Protein AF-0000000068150518 (afdb_homodimer)

InterPro domains:
  IPR000581 Dihydroxy-acid/6-phosphogluconate dehydratase, N-terminal [PF00920] (38-347)
  IPR020558 Dihydroxy-acid/6-phosphogluconate dehydratase, conserved site [PS00886] (121-131)
  IPR037237 IlvD/EDD, N-terminal domain [SSF143975] (5-373)
  IPR042096 Dihydroxy-acid dehydratase, C-terminal [G3DSA:3.50.30.80] (374-528)
  IPR052352 Sugar Degradation Dehydratases [PTHR43183] (3-564)
  IPR056740 Dihydroxy-acid/6-phosphogluconate dehydratase, C-terminal [PF24877] (360-554)

Foldseek 3Di:
DQQPFLLCVLQVDDDPRNVVVQVVVVVVVDHCQQAPSAAEEEEEQLDDPPALQRPCVVPLVVLLCLLLVVLRHHYDYDYFHNQHQVRDPPGSLLCLQVRLCVLQCVLQVHSHQEYEQEEQAQSSLLSNLLNQLLNWHHYAYQHLAAADFFDAPHDTAFPPQVLVVVVVCVVVVNADPVRNVRCVDGGGPHHHHTFFQWRRLLSLLLCVLLQRYQQQRSLDHNVDVVSSVRSSVNSNLRSVCSVVRPTSLQRRDPQSLQRSLLLCQQQLHFPLCQLSSLSSNQSSVHRDFPVNSQVSQAQHFHFAQTPPLHDGHTSNVCSVQQHSLQLCLLVVVSHDQQRHHSNRGGNVVSSPPGHGNDCNRGPHLVDGSGVGTQKFWADDLQFPRTWIWGPSQADPVALWAKAWEDEDADLVRLVVQLADLPRPDDLRYEYEYALQACQSVPSQHQSQLRAHRPNHVVVPDHEHAYEACHGHIRNDGYNTIYNRPPGLLVPGNSVQGDGGWMWTHNRVVRYIDTPDDPVSSVVSSVVDDHDDGPDPDDSSVVLNVFFDGSRNSRHGLCSGPVNDPRDHRDDSD/DQAPFLLQVLQVDDDPRNVVVQVVVVVVVDDCQQANRAAEEEEEQLDDPPALQRPCSVPLVVLLQLLLVVQRHHYDYDYFHNQHQVRDPPGSLLCLQVRLCVLQCVLQVHSHQEYEQEEFAQSSLLSNLLNQLLNWHHYAYQHLAAADFFDAPHDTAFPPQVLVVVVVCVVVVNADPVRNVRCVPGGGPHHHHTFFQWRRLLSLLLCVLLQRYQQLRSLDHNVDVVSSVRSSNNSNLRSVCSVVRPTSLQRRDPQSLQRSLLLCQQQLHFPLCQLSSLSSNQSSVHRDFPVNSQVSQAQHFHFAQTPPLHDGHTSNVCSVQQHSLQLCLLVVVSHDQQRHHSNRGGNVVSSPPGHGNDCNRGPHLVDGSGVGTQKFWADDLQFPRTWIWGPSQADPVALWAKAWEDEDADLVRLVVQLADLPRPDELRYEYEYALQACFSVPSQHQSQPRAHRPNHVVVPDDEHAYEACHGHIRNDGYNTIYNRPPGLLVPGNSVQGDGGWMWTHNRVVRYIDTPDDPVSSVVSSVVDDHDDGPDPDDSSVVLNVFFDGSRNSRHGLCSGPVNDPRDHRDDSD

Nearest PDB structures (foldseek):
  9evv-assembly1_D  TM=9.777E-01  e=3.550E-68  Rhizobium leguminosarum bv. trifolii
  8epz-assembly1_B  TM=9.820E-01  e=1.583E-67  Paralcaligenes ureilyticus
  5j84-assembly2_H  TM=9.731E-01  e=1.269E-67  Rhizobium leguminosarum bv. trifolii WSM2304
  5j85-assembly1_A  TM=9.733E-01  e=2.088E-67  Rhizobium leguminosarum bv. trifolii
  5oyn-assembly1_D  TM=9.442E-01  e=7.358E-58  Caulobacter vibrioides CB15

Secondary structure (DSSP, 8-state):
-----TTHHHHSS-SHHHHHHHHHHHHTT--HHHHTTSPEEEEEE---TT-GGGTTHHHHHHHHHHHHHHTT-EEEEEE-----TTT-SS-GGGGHHHHHHHHHHHHHHSS-SEEEEEE-STTHHHHHHHHHHHH-S-EEEEE--BPPPEEETTEEE-TTHHHHHHHHHHHHT-S-HHHHHHHHHHH--SSSB-SSSSHHHHHHHHHHHHT-S-TTGGGS-TTSHHHHHHHHHHHHHHHHHHHHT--HHHHSSHHHHHHHHHHHHHTT--THHHHHHHHHHHHTT----HHHHHHHHHH--B-B--TTTSSS--HHHHHHTTHHHHHHHHTGGGS-TT-B-TTSSBHHHHTTT---S-TTTB--TTS-SBSS-S-EEEBSSS-TTEEEE-GGGS-GGGSEEEEEEEEESSHHHHHHHHT-TT----TT-EEEE-S-STTTTTS--S--SPPPPHHHHHTT----EEEESS---TT--SSEEEEEES-GGGT-GGGG--TT-EEEEETTTTEEEE---HHHHHHHHHH--PPPPS-SSHHHHHHHHHBPPGGGTS-BGGGSGGGSPPP-PPP--/-----TTHHHHSS-SHHHHHHHHHHHHTT--HHHHTTS-EEEEEE---TT-GGGTTHHHHHHHHHHHHHHTT-EEEEEE-----TTT-SS-GGGGHHHHHHHHHHHHHHSS-SEEEEEE-STTHHHHHHHHHHHH-S-EEEEE--BPPPEEETTEEE-TTHHHHHHHHHHHTT-S-HHHHHHHHHHH--SSSB-SSSSHHHHHHHHHHHHT-S-TTGGGS-TTSHHHHHHHHHHHHHHHHHHHHT--HHHHSSHHHHHHHHHHHHHTT--THHHHHHHHHHHHTT----HHHHHHHHHH--B-B-BTTTSSSB-HHHHHHTTHHHHHHHHTGGGS-TT-B-TTSSBHHHHTTT---S-TTTB--TTS-SBSS-S-EEEBSSS-TTEEEE-GGGS-GGGSEEEEEEEEESSHHHHHHHHT-TT----TT-EEEE-S-STTTTTS--S--SPPPPHHHHHTT----EEEESS---TT--SSEEEEEES-GGGT-GGGG--TT-EEEEETTTTEEEE---HHHHHHHHHH--PPPPS-SSHHHHHHHHHBPPGGGTS-BGGGSGGGSPPP-PPP--

Sequence (1146 aa):
MTSTLRSARWFAPDDLRSSGHRSRLMQMGYDAKDWGEKPIIAILNTWSDLNPCHAHFKHRIDDVKRGVLQAGGFPVELPVQSLSESSLKPTTMLYRNFLAMEAEELLRGHPIDGAVLMGGCDKTTPALVMGAISAGLPMIFLPSGPMLRGHYKGEHLGSGSDAWKYWDERRAGTITDEQWIGVEEGIARSYGHCMTFGTASTMTAIAESLGLTLPGASSIPAADANHIRMSTRCGRRIVEMVHEKLGPEKIITEKSVANASAVAMATGCSTNAVVHLIAMARRAGVPLTLEDLDGISRTTPVIANIRPSGKQYLMEDFYYAGGLRALMAEMKELLHLDAMTVSGFPLGATLEGAEVHNSDVIRPLSNPIYHEGSLAVLKGNLAPDGCVVKPSACEERLRVHEGPALVFDSYPEMKAAIDDEDLDVTPDHVLILRNAGPKGGPGMPEWGMLPIPKKILKQGYRDMLRISDARMSGTSYGACILHVAPESHVGGPLSLVRTGDIIRVDVANRTIDMLVDEEILAMRRAAWTRPADKYERGYGWMFSKHIKQANEGCDFDFLETAFGTAVGEPDIFMTSTLRSARWFAPDDLRSSGHRSRLMQMGYDAKDWGEKPIIAILNTWSDLNPCHAHFKHRIDDVKRGVLQAGGFPVELPVQSLSESSLKPTTMLYRNFLAMEAEELLRGHPIDGAVLMGGCDKTTPALVMGAISAGLPMIFLPSGPMLRGHYKGEHLGSGSDAWKYWDERRAGTITDEQWIGVEEGIARSYGHCMTFGTASTMTAIAESLGLTLPGASSIPAADANHIRMSTRCGRRIVEMVHEKLGPEKIITEKSVANASAVAMATGCSTNAVVHLIAMARRAGVPLTLEDLDGISRTTPVIANIRPSGKQYLMEDFYYAGGLRALMAEMKELLHLDAMTVSGFPLGATLEGAEVHNSDVIRPLSNPIYHEGSLAVLKGNLAPDGCVVKPSACEERLRVHEGPALVFDSYPEMKAAIDDEDLDVTPDHVLILRNAGPKGGPGMPEWGMLPIPKKILKQGYRDMLRISDARMSGTSYGACILHVAPESHVGGPLSLVRTGDIIRVDVANRTIDMLVDEEILAMRRAAWTRPADKYERGYGWMFSKHIKQANEGCDFDFLETAFGTAVGEPDIF

Organism: Rhizobium meliloti (strain 1021) (NCBI:txid266834)

Structure (mmCIF, N/CA/C/O backbone):
data_AF-0000000068150518-model_v1
#
loop_
_entity.id
_entity.type
_entity.pdbx_description
1 polymer 'Dihydroxy-acid dehydratase protein'
#
loop_
_atom_site.group_PDB
_atom_site.id
_atom_site.type_symbol
_atom_site.label_atom_id
_atom_site.label_alt_id
_atom_site.label_comp_id
_atom_site.label_asym_id
_atom_site.label_entity_id
_atom_site.label_seq_id
_atom_site.pdbx_PDB_ins_code
_atom_site.Cartn_x
_atom_site.Cartn_y
_atom_site.Cartn_z
_atom_site.occupancy
_atom_site.B_iso_or_equiv
_atom_site.auth_seq_id
_atom_site.auth_comp_id
_atom_site.auth_asym_id
_atom_site.auth_atom_id
_atom_site.pdbx_PDB_model_num
ATOM 1 N N . MET A 1 1 ? 34.812 9.117 11.898 1 35.31 1 MET A N 1
ATOM 2 C CA . MET A 1 1 ? 34.656 8.602 10.539 1 35.31 1 MET A CA 1
ATOM 3 C C . MET A 1 1 ? 33.188 8.695 10.094 1 35.31 1 MET A C 1
ATOM 5 O O . MET A 1 1 ? 32.281 8.266 10.812 1 35.31 1 MET A O 1
ATOM 9 N N . THR A 1 2 ? 32.812 9.633 9.273 1 50.94 2 THR A N 1
ATOM 10 C CA . THR A 1 2 ? 31.469 9.953 8.797 1 50.94 2 THR A CA 1
ATOM 11 C C . THR A 1 2 ? 30.766 8.695 8.305 1 50.94 2 THR A C 1
ATOM 13 O O . THR A 1 2 ? 31.297 7.957 7.477 1 50.94 2 THR A O 1
ATOM 16 N N . SER A 1 3 ? 29.75 8.109 9.023 1 68.25 3 SER A N 1
ATOM 17 C CA . SER A 1 3 ? 29.062 6.863 8.695 1 68.25 3 SER A CA 1
ATOM 18 C C . SER A 1 3 ? 28.703 6.809 7.219 1 68.25 3 SER A C 1
ATOM 20 O O . SER A 1 3 ? 28.312 7.82 6.633 1 68.25 3 SER A O 1
ATOM 22 N N . THR A 1 4 ? 29.172 5.828 6.543 1 82.44 4 THR A N 1
ATOM 23 C CA . THR A 1 4 ? 28.875 5.613 5.129 1 82.44 4 THR A CA 1
ATOM 24 C C . THR A 1 4 ? 27.453 5.066 4.953 1 82.44 4 THR A C 1
ATOM 26 O O . THR A 1 4 ? 27.016 4.816 3.83 1 82.44 4 THR A O 1
ATOM 29 N N . LEU A 1 5 ? 26.828 4.965 6.121 1 92.19 5 LEU A N 1
ATOM 30 C CA . LEU A 1 5 ? 25.484 4.422 6.062 1 92.19 5 LEU A CA 1
ATOM 31 C C . LEU A 1 5 ? 24.5 5.461 5.527 1 92.19 5 LEU A C 1
ATOM 33 O O . LEU A 1 5 ? 24.594 6.645 5.863 1 92.19 5 LEU A O 1
ATOM 37 N N . ARG A 1 6 ? 23.625 5.02 4.719 1 92.75 6 ARG A N 1
ATOM 38 C CA . ARG A 1 6 ? 22.562 5.875 4.207 1 92.75 6 ARG A CA 1
ATOM 39 C C . ARG A 1 6 ? 21.734 6.473 5.352 1 92.75 6 ARG A C 1
ATOM 41 O O . ARG A 1 6 ? 21.406 7.656 5.324 1 92.75 6 ARG A O 1
ATOM 48 N N . SER A 1 7 ? 21.438 5.691 6.371 1 93.06 7 SER A N 1
ATOM 49 C CA . SER A 1 7 ? 20.625 6.125 7.5 1 93.06 7 SER A CA 1
ATOM 50 C C . SER A 1 7 ? 21.312 7.23 8.289 1 93.06 7 SER A C 1
ATOM 52 O O . SER A 1 7 ? 20.656 8.062 8.914 1 93.06 7 SER A O 1
ATOM 54 N N . ALA A 1 8 ? 22.578 7.32 8.266 1 91.31 8 ALA A N 1
ATOM 55 C CA . ALA A 1 8 ? 23.344 8.328 9 1 91.31 8 ALA A CA 1
ATOM 56 C C . ALA A 1 8 ? 23.031 9.734 8.492 1 91.31 8 ALA A C 1
ATOM 58 O O . ALA A 1 8 ? 23.094 10.703 9.25 1 91.31 8 ALA A O 1
ATOM 59 N N . ARG A 1 9 ? 22.672 9.844 7.277 1 89.88 9 ARG A N 1
ATOM 60 C CA . ARG A 1 9 ? 22.359 11.141 6.688 1 89.88 9 ARG A CA 1
ATOM 61 C C . ARG A 1 9 ? 21.109 11.75 7.336 1 89.88 9 ARG A C 1
ATOM 63 O O . ARG A 1 9 ? 20.906 12.961 7.281 1 89.88 9 ARG A O 1
ATOM 70 N N . TRP A 1 10 ? 20.266 10.891 7.914 1 91 10 TRP A N 1
ATOM 71 C CA . TRP A 1 10 ? 19.047 11.336 8.586 1 91 10 TRP A CA 1
ATOM 72 C C . TRP A 1 10 ? 19.344 11.797 10.016 1 91 10 TRP A C 1
ATOM 74 O O . TRP A 1 10 ? 18.703 12.711 10.531 1 91 10 TRP A O 1
ATOM 84 N N . PHE A 1 11 ? 20.328 11.188 10.602 1 88.69 11 PHE A N 1
ATOM 85 C CA . PHE A 1 11 ? 20.438 11.328 12.047 1 88.69 11 PHE A CA 1
ATOM 86 C C . PHE A 1 11 ? 21.719 12.078 12.422 1 88.69 11 PHE A C 1
ATOM 88 O O . PHE A 1 11 ? 21.766 12.75 13.461 1 88.69 11 PHE A O 1
ATOM 95 N N . ALA A 1 12 ? 22.734 12.062 11.617 1 87.19 12 ALA A N 1
ATOM 96 C CA . ALA A 1 12 ? 24.078 12.5 12 1 87.19 12 ALA A CA 1
ATOM 97 C C . ALA A 1 12 ? 24.188 14.023 11.938 1 87.19 12 ALA A C 1
ATOM 99 O O . ALA A 1 12 ? 24.812 14.641 12.805 1 87.19 12 ALA A O 1
ATOM 100 N N . PRO A 1 13 ? 23.578 14.719 10.938 1 85.62 13 PRO A N 1
ATOM 101 C CA . PRO A 1 13 ? 23.781 16.172 10.859 1 85.62 13 PRO A CA 1
ATOM 102 C C . PRO A 1 13 ? 23.266 16.906 12.094 1 85.62 13 PRO A C 1
ATOM 104 O O . PRO A 1 13 ? 22.297 16.484 12.711 1 85.62 13 PRO A O 1
ATOM 107 N N . ASP A 1 14 ? 23.984 17.938 12.391 1 84.25 14 ASP A N 1
ATOM 108 C CA . ASP A 1 14 ? 23.578 18.797 13.508 1 84.25 14 ASP A CA 1
ATOM 109 C C . ASP A 1 14 ? 22.688 19.938 13.031 1 84.25 14 ASP A C 1
ATOM 111 O O . ASP A 1 14 ? 23.109 21.094 13.047 1 84.25 14 ASP A O 1
ATOM 115 N N . ASP A 1 15 ? 21.562 19.656 12.641 1 82.75 15 ASP A N 1
ATOM 116 C CA . ASP A 1 15 ? 20.562 20.625 12.188 1 82.75 15 ASP A CA 1
ATOM 117 C C . ASP A 1 15 ? 19.188 20.281 12.758 1 82.75 15 ASP A C 1
ATOM 119 O O . ASP A 1 15 ? 19.016 19.266 13.43 1 82.75 15 ASP A O 1
ATOM 123 N N . LEU A 1 16 ? 18.266 21.188 12.57 1 79.94 16 LEU A N 1
ATOM 124 C CA . LEU A 1 16 ? 16.938 21.078 13.148 1 79.94 16 LEU A CA 1
ATOM 125 C C . LEU A 1 16 ? 16.234 19.812 12.656 1 79.94 16 LEU A C 1
ATOM 127 O O . LEU A 1 16 ? 15.555 19.141 13.43 1 79.94 16 LEU A O 1
ATOM 131 N N . ARG A 1 17 ? 16.344 19.547 11.453 1 82.81 17 ARG A N 1
ATOM 132 C CA . ARG A 1 17 ? 15.672 18.391 10.867 1 82.81 17 ARG A CA 1
ATOM 133 C C . ARG A 1 17 ? 16.141 17.094 11.516 1 82.81 17 ARG A C 1
ATOM 135 O O . ARG A 1 17 ? 15.336 16.266 11.906 1 82.81 17 ARG A O 1
ATOM 142 N N . SER A 1 18 ? 17.453 16.938 11.539 1 86.56 18 SER A N 1
ATOM 143 C CA . SER A 1 18 ? 18.016 15.727 12.133 1 86.56 18 SER A CA 1
ATOM 144 C C . SER A 1 18 ? 17.672 15.617 13.609 1 86.56 18 SER A C 1
ATOM 146 O O . SER A 1 18 ? 17.469 14.523 14.125 1 86.56 18 SER A O 1
ATOM 148 N N . SER A 1 19 ? 17.656 16.75 14.219 1 85.31 19 SER A N 1
ATOM 149 C CA . SER A 1 19 ? 17.203 16.766 15.602 1 85.31 19 SER A CA 1
ATOM 150 C C . SER A 1 19 ? 15.773 16.25 15.734 1 85.31 19 SER A C 1
ATOM 152 O O . SER A 1 19 ? 15.453 15.531 16.688 1 85.31 19 SER A O 1
ATOM 154 N N . GLY A 1 20 ? 14.984 16.609 14.82 1 87.12 20 GLY A N 1
ATOM 155 C CA . GLY A 1 20 ? 13.625 16.109 14.797 1 87.12 20 GLY A CA 1
ATOM 156 C C . GLY A 1 20 ? 13.539 14.609 14.633 1 87.12 20 GLY A C 1
ATOM 157 O O . GLY A 1 20 ? 12.734 13.953 15.289 1 87.12 20 GLY A O 1
ATOM 158 N N . HIS A 1 21 ? 14.367 14.117 13.758 1 88.88 21 HIS A N 1
ATOM 159 C CA . HIS A 1 21 ? 14.406 12.664 13.578 1 88.88 21 HIS A CA 1
ATOM 160 C C . HIS A 1 21 ? 14.805 11.961 14.867 1 88.88 21 HIS A C 1
ATOM 162 O O . HIS A 1 21 ? 14.156 10.984 15.266 1 88.88 21 HIS A O 1
ATOM 168 N N . ARG A 1 22 ? 15.82 12.477 15.5 1 87.69 22 ARG A N 1
ATOM 169 C CA . ARG A 1 22 ? 16.328 11.867 16.719 1 87.69 22 ARG A CA 1
ATOM 170 C C . ARG A 1 22 ? 15.297 11.953 17.844 1 87.69 22 ARG A C 1
ATOM 172 O O . ARG A 1 22 ? 15.07 10.977 18.562 1 87.69 22 ARG A O 1
ATOM 179 N N . SER A 1 23 ? 14.672 13.094 17.969 1 86.69 23 SER A N 1
ATOM 180 C CA . SER A 1 23 ? 13.672 13.297 19 1 86.69 23 SER A CA 1
ATOM 181 C C . SER A 1 23 ? 12.531 12.297 18.875 1 86.69 23 SER A C 1
ATOM 183 O O . SER A 1 23 ? 12.031 11.781 19.875 1 86.69 23 SER A O 1
ATOM 185 N N . ARG A 1 24 ? 12.195 12.023 17.734 1 89.56 24 ARG A N 1
ATOM 186 C CA . ARG A 1 24 ? 11.047 11.148 17.516 1 89.56 24 ARG A CA 1
ATOM 187 C C . ARG A 1 24 ? 11.422 9.688 17.734 1 89.56 24 ARG A C 1
ATOM 189 O O . ARG A 1 24 ? 10.586 8.875 18.141 1 89.56 24 ARG A O 1
ATOM 196 N N . LEU A 1 25 ? 12.641 9.32 17.422 1 86.75 25 LEU A N 1
ATOM 197 C CA . LEU A 1 25 ? 13.078 7.992 17.812 1 86.75 25 LEU A CA 1
ATOM 198 C C . LEU A 1 25 ? 13.109 7.855 19.328 1 86.75 25 LEU A C 1
ATOM 200 O O . LEU A 1 25 ? 12.758 6.801 19.875 1 86.75 25 LEU A O 1
ATOM 204 N N . MET A 1 26 ? 13.523 8.938 19.984 1 87.19 26 MET A N 1
ATOM 205 C CA . MET A 1 26 ? 13.555 8.938 21.453 1 87.19 26 MET A CA 1
ATOM 206 C C . MET A 1 26 ? 12.141 8.836 22.016 1 87.19 26 MET A C 1
ATOM 208 O O . MET A 1 26 ? 11.938 8.234 23.078 1 87.19 26 MET A O 1
ATOM 212 N N . GLN A 1 27 ? 11.211 9.344 21.312 1 88 27 GLN A N 1
ATOM 213 C CA . GLN A 1 27 ? 9.797 9.242 21.672 1 88 27 GLN A CA 1
ATOM 214 C C . GLN A 1 27 ? 9.375 7.785 21.797 1 88 27 GLN A C 1
ATOM 216 O O . GLN A 1 27 ? 8.516 7.453 22.625 1 88 27 GLN A O 1
ATOM 221 N N . MET A 1 28 ? 9.992 6.93 21.062 1 89.25 28 MET A N 1
ATOM 222 C CA . MET A 1 28 ? 9.641 5.516 21.062 1 89.25 28 MET A CA 1
ATOM 223 C C . MET A 1 28 ? 10.422 4.75 22.125 1 89.25 28 MET A C 1
ATOM 225 O O . MET A 1 28 ? 10.289 3.531 22.25 1 89.25 28 MET A O 1
ATOM 229 N N . GLY A 1 29 ? 11.305 5.473 22.828 1 87.94 29 GLY A N 1
ATOM 230 C CA . GLY A 1 29 ? 12.023 4.855 23.922 1 87.94 29 GLY A CA 1
ATOM 231 C C . GLY A 1 29 ? 13.43 4.418 23.547 1 87.94 29 GLY A C 1
ATOM 232 O O . GLY A 1 29 ? 14.102 3.746 24.328 1 87.94 29 GLY A O 1
ATOM 233 N N . TYR A 1 30 ? 13.852 4.797 22.406 1 88.69 30 TYR A N 1
ATOM 234 C CA . TYR A 1 30 ? 15.203 4.453 21.984 1 88.69 30 TYR A CA 1
ATOM 235 C C . TYR A 1 30 ? 16.188 5.535 22.391 1 88.69 30 TYR A C 1
ATOM 237 O O . TYR A 1 30 ? 15.82 6.695 22.562 1 88.69 30 TYR A O 1
ATOM 245 N N . ASP A 1 31 ? 17.391 5.176 22.609 1 85.5 31 ASP A N 1
ATOM 246 C CA . ASP A 1 31 ? 18.438 6.148 22.859 1 85.5 31 ASP A CA 1
ATOM 247 C C . ASP A 1 31 ? 19.438 6.207 21.703 1 85.5 31 ASP A C 1
ATOM 249 O O . ASP A 1 31 ? 19.312 5.453 20.734 1 85.5 31 ASP A O 1
ATOM 253 N N . ALA A 1 32 ? 20.297 7.148 21.766 1 79.69 32 ALA A N 1
ATOM 254 C CA . ALA A 1 32 ? 21.219 7.453 20.672 1 79.69 32 ALA A CA 1
ATOM 255 C C . ALA A 1 32 ? 22.016 6.223 20.281 1 79.69 32 ALA A C 1
ATOM 257 O O . ALA A 1 32 ? 22.375 6.055 19.109 1 79.69 32 ALA A O 1
ATOM 258 N N . LYS A 1 33 ? 22.281 5.281 21.141 1 83.25 33 LYS A N 1
ATOM 259 C CA . LYS A 1 33 ? 23.094 4.098 20.875 1 83.25 33 LYS A CA 1
ATOM 260 C C . LYS A 1 33 ? 22.328 3.092 20.016 1 83.25 33 LYS A C 1
ATOM 262 O O . LYS A 1 33 ? 22.922 2.199 19.422 1 83.25 33 LYS A O 1
ATOM 267 N N . ASP A 1 34 ? 21.062 3.221 19.984 1 85.06 34 ASP A N 1
ATOM 268 C CA . ASP A 1 34 ? 20.25 2.287 19.219 1 85.06 34 ASP A CA 1
ATOM 269 C C . ASP A 1 34 ? 20.391 2.527 17.719 1 85.06 34 ASP A C 1
ATOM 271 O O . ASP A 1 34 ? 20.484 1.578 16.938 1 85.06 34 ASP A O 1
ATOM 275 N N . TRP A 1 35 ? 20.375 3.682 17.281 1 76.75 35 TRP A N 1
ATOM 276 C CA . TRP A 1 35 ? 20.391 3.955 15.844 1 76.75 35 TRP A CA 1
ATOM 277 C C . TRP A 1 35 ? 21.781 4.418 15.398 1 76.75 35 TRP A C 1
ATOM 279 O O . TRP A 1 35 ? 22.156 4.223 14.242 1 76.75 35 TRP A O 1
ATOM 289 N N . GLY A 1 36 ? 22.453 4.996 16.469 1 73.75 36 GLY A N 1
ATOM 290 C CA . GLY A 1 36 ? 23.672 5.691 16.094 1 73.75 36 GLY A CA 1
ATOM 291 C C . GLY A 1 36 ? 24.75 4.762 15.586 1 73.75 36 GLY A C 1
ATOM 292 O O . GLY A 1 36 ? 25.125 3.797 16.25 1 73.75 36 GLY A O 1
ATOM 293 N N . GLU A 1 37 ? 25.25 4.824 14.305 1 81.06 37 GLU A N 1
ATOM 294 C CA . GLU A 1 37 ? 26.312 4.18 13.539 1 81.06 37 GLU A CA 1
ATOM 295 C C . GLU A 1 37 ? 25.953 2.727 13.219 1 81.06 37 GLU A C 1
ATOM 297 O O . GLU A 1 37 ? 26.844 1.915 12.938 1 81.06 37 GLU A O 1
ATOM 302 N N . LYS A 1 38 ? 24.688 2.283 13.539 1 92.69 38 LYS A N 1
ATOM 303 C CA . LYS A 1 38 ? 24.266 0.92 13.227 1 92.69 38 LYS A CA 1
ATOM 304 C C . LYS A 1 38 ? 23.406 0.887 11.961 1 92.69 38 LYS A C 1
ATOM 306 O O . LYS A 1 38 ? 22.609 1.786 11.727 1 92.69 38 LYS A O 1
ATOM 311 N N . PRO A 1 39 ? 23.625 -0.156 11.172 1 96.44 39 PRO A N 1
ATOM 312 C CA . PRO A 1 39 ? 22.719 -0.307 10.023 1 96.44 39 PRO A CA 1
ATOM 313 C C . PRO A 1 39 ? 21.25 -0.452 10.438 1 96.44 39 PRO A C 1
ATOM 315 O O . PRO A 1 39 ? 20.938 -1.269 11.305 1 96.44 39 PRO A O 1
ATOM 318 N N . ILE A 1 40 ? 20.422 0.365 9.93 1 97.31 40 ILE A N 1
ATOM 319 C CA . ILE A 1 40 ? 18.984 0.222 10.133 1 97.31 40 ILE A CA 1
ATOM 320 C C . ILE A 1 40 ? 18.406 -0.729 9.086 1 97.31 40 ILE A C 1
ATOM 322 O O . ILE A 1 40 ? 18.484 -0.463 7.887 1 97.31 40 ILE A O 1
ATOM 326 N N . ILE A 1 41 ? 17.812 -1.832 9.562 1 98.62 41 ILE A N 1
ATOM 327 C CA . ILE A 1 41 ? 17.359 -2.904 8.688 1 98.62 41 ILE A CA 1
ATOM 328 C C . ILE A 1 41 ? 15.836 -2.943 8.664 1 98.62 41 ILE A C 1
ATOM 330 O O . ILE A 1 41 ? 15.203 -3.219 9.688 1 98.62 41 ILE A O 1
ATOM 334 N N . ALA A 1 42 ? 15.266 -2.652 7.5 1 98.69 42 ALA A N 1
ATOM 335 C CA . ALA A 1 42 ? 13.82 -2.799 7.332 1 98.69 42 ALA A CA 1
ATOM 336 C C . ALA A 1 42 ? 13.43 -4.266 7.184 1 98.69 42 ALA A C 1
ATOM 338 O O . ALA A 1 42 ? 14.117 -5.031 6.5 1 98.69 42 ALA A O 1
ATOM 339 N N . ILE A 1 43 ? 12.43 -4.656 7.855 1 98.88 43 ILE A N 1
ATOM 340 C CA . ILE A 1 43 ? 11.797 -5.953 7.656 1 98.88 43 ILE A CA 1
ATOM 341 C C . ILE A 1 43 ? 10.406 -5.762 7.062 1 98.88 43 ILE A C 1
ATOM 343 O O . ILE A 1 43 ? 9.469 -5.383 7.77 1 98.88 43 ILE A O 1
ATOM 347 N N . LEU A 1 44 ? 10.281 -5.926 5.715 1 98.75 44 LEU A N 1
ATOM 348 C CA . LEU A 1 44 ? 8.984 -5.859 5.055 1 98.75 44 LEU A CA 1
ATOM 349 C C . LEU A 1 44 ? 8.172 -7.121 5.316 1 98.75 44 LEU A C 1
ATOM 351 O O . LEU A 1 44 ? 8.547 -8.211 4.875 1 98.75 44 LEU A O 1
ATOM 355 N N . ASN A 1 45 ? 7.082 -6.988 6.062 1 98.56 45 ASN A N 1
ATOM 356 C CA . ASN A 1 45 ? 6.285 -8.117 6.531 1 98.56 45 ASN A CA 1
ATOM 357 C C . ASN A 1 45 ? 4.926 -8.172 5.84 1 98.56 45 ASN A C 1
ATOM 359 O O . ASN A 1 45 ? 4.113 -7.25 5.984 1 98.56 45 ASN A O 1
ATOM 363 N N . THR A 1 46 ? 4.633 -9.25 5.094 1 98.38 46 THR A N 1
ATOM 364 C CA . THR A 1 46 ? 3.381 -9.398 4.363 1 98.38 46 THR A CA 1
ATOM 365 C C . THR A 1 46 ? 2.352 -10.148 5.203 1 98.38 46 THR A C 1
ATOM 367 O O . THR A 1 46 ? 1.52 -10.883 4.66 1 98.38 46 THR A O 1
ATOM 370 N N . TRP A 1 47 ? 2.365 -10.039 6.484 1 97.69 47 TRP A N 1
ATOM 371 C CA . TRP A 1 47 ? 1.421 -10.688 7.387 1 97.69 47 TRP A CA 1
ATOM 372 C C . TRP A 1 47 ? 0.094 -9.938 7.418 1 97.69 47 TRP A C 1
ATOM 374 O O . TRP A 1 47 ? 0.066 -8.711 7.297 1 97.69 47 TRP A O 1
ATOM 384 N N . SER A 1 48 ? -1.001 -10.602 7.527 1 97.25 48 SER A N 1
ATOM 385 C CA . SER A 1 48 ? -2.301 -10.117 7.98 1 97.25 48 SER A CA 1
ATOM 386 C C . SER A 1 48 ? -3.117 -11.227 8.625 1 97.25 48 SER A C 1
ATOM 388 O O . SER A 1 48 ? -2.766 -12.406 8.516 1 97.25 48 SER A O 1
ATOM 390 N N . ASP A 1 49 ? -4.246 -10.875 9.234 1 95.38 49 ASP A N 1
ATOM 391 C CA . ASP A 1 49 ? -5.129 -11.859 9.852 1 95.38 49 ASP A CA 1
ATOM 392 C C . ASP A 1 49 ? -5.906 -12.641 8.797 1 95.38 49 ASP A C 1
ATOM 394 O O . ASP A 1 49 ? -6.566 -13.633 9.109 1 95.38 49 ASP A O 1
ATOM 398 N N . LEU A 1 50 ? -5.738 -12.32 7.473 1 95.5 50 LEU A N 1
ATOM 399 C CA . LEU A 1 50 ? -6.48 -13.008 6.426 1 95.5 50 LEU A CA 1
ATOM 400 C C . LEU A 1 50 ? -5.535 -13.727 5.469 1 95.5 50 LEU A C 1
ATOM 402 O O . LEU A 1 50 ? -5.926 -14.086 4.355 1 95.5 50 LEU A O 1
ATOM 406 N N . ASN A 1 51 ? -4.316 -13.859 5.922 1 96.31 51 ASN A N 1
ATOM 407 C CA . ASN A 1 51 ? -3.334 -14.578 5.117 1 96.31 51 ASN A CA 1
ATOM 408 C C . ASN A 1 51 ? -2.844 -15.836 5.824 1 96.31 51 ASN A C 1
ATOM 410 O O . ASN A 1 51 ? -1.815 -15.812 6.5 1 96.31 51 ASN A O 1
ATOM 414 N N . PRO A 1 52 ? -3.467 -16.922 5.598 1 94.75 52 PRO A N 1
ATOM 415 C CA . PRO A 1 52 ? -3.084 -18.172 6.273 1 94.75 52 PRO A CA 1
ATOM 416 C C . PRO A 1 52 ? -1.667 -18.609 5.922 1 94.75 52 PRO A C 1
ATOM 418 O O . PRO A 1 52 ? -0.967 -19.172 6.77 1 94.75 52 PRO A O 1
ATOM 421 N N . CYS A 1 53 ? -1.225 -18.297 4.719 1 96.25 53 CYS A N 1
ATOM 422 C CA . CYS A 1 53 ? 0.095 -18.703 4.258 1 96.25 53 CYS A CA 1
ATOM 423 C C . CYS A 1 53 ? 1.194 -18.016 5.051 1 96.25 53 CYS A C 1
ATOM 425 O O . CYS A 1 53 ? 2.297 -18.547 5.191 1 96.25 53 CYS A O 1
ATOM 427 N N . HIS A 1 54 ? 0.881 -16.812 5.551 1 97.31 54 HIS A N 1
ATOM 428 C CA . HIS A 1 54 ? 1.866 -15.992 6.246 1 97.31 54 HIS A CA 1
ATOM 429 C C . HIS A 1 54 ? 1.504 -15.82 7.715 1 97.31 54 HIS A C 1
ATOM 431 O O . HIS A 1 54 ? 1.967 -14.883 8.367 1 97.31 54 HIS A O 1
ATOM 437 N N . ALA A 1 55 ? 0.666 -16.703 8.258 1 96.38 55 ALA A N 1
ATOM 438 C CA . ALA A 1 55 ? 0.161 -16.562 9.625 1 96.38 55 ALA A CA 1
ATOM 439 C C . ALA A 1 55 ? 1.306 -16.531 10.633 1 96.38 55 ALA A C 1
ATOM 441 O O . ALA A 1 55 ? 1.25 -15.812 11.625 1 96.38 55 ALA A O 1
ATOM 442 N N . HIS A 1 56 ? 2.346 -17.281 10.383 1 96.88 56 HIS A N 1
ATOM 443 C CA . HIS A 1 56 ? 3.455 -17.422 11.32 1 96.88 56 HIS A CA 1
ATOM 444 C C . HIS A 1 56 ? 4.387 -16.219 11.25 1 96.88 56 HIS A C 1
ATOM 446 O O . HIS A 1 56 ? 5.242 -16.031 12.117 1 96.88 56 HIS A O 1
ATOM 452 N N . PHE A 1 57 ? 4.25 -15.344 10.234 1 97.94 57 PHE A N 1
ATOM 453 C CA . PHE A 1 57 ? 5.102 -14.172 10.109 1 97.94 57 PHE A CA 1
ATOM 454 C C . PHE A 1 57 ? 4.918 -13.234 11.297 1 97.94 57 PHE A C 1
ATOM 456 O O . PHE A 1 57 ? 5.805 -12.438 11.609 1 97.94 57 PHE A O 1
ATOM 463 N N . LYS A 1 58 ? 3.77 -13.25 11.953 1 94.69 58 LYS A N 1
ATOM 464 C CA . LYS A 1 58 ? 3.51 -12.453 13.148 1 94.69 58 LYS A CA 1
ATOM 465 C C . LYS A 1 58 ? 4.566 -12.711 14.219 1 94.69 58 LYS A C 1
ATOM 467 O O . LYS A 1 58 ? 4.965 -11.789 14.938 1 94.69 58 LYS A O 1
ATOM 472 N N . HIS A 1 59 ? 5.051 -13.977 14.258 1 94.75 59 HIS A N 1
ATOM 473 C CA . HIS A 1 59 ? 6.027 -14.367 15.266 1 94.75 59 HIS A CA 1
ATOM 474 C C . HIS A 1 59 ? 7.43 -14.461 14.672 1 94.75 59 HIS A C 1
ATOM 476 O O . HIS A 1 59 ? 8.414 -14.148 15.336 1 94.75 59 HIS A O 1
ATOM 482 N N . ARG A 1 60 ? 7.496 -14.898 13.414 1 97.25 60 ARG A N 1
ATOM 483 C CA . ARG A 1 60 ? 8.781 -15.086 12.742 1 97.25 60 ARG A CA 1
ATOM 484 C C . ARG A 1 60 ? 9.57 -13.781 12.695 1 97.25 60 ARG A C 1
ATOM 486 O O . ARG A 1 60 ? 10.797 -13.789 12.719 1 97.25 60 ARG A O 1
ATOM 493 N N . ILE A 1 61 ? 8.898 -12.695 12.711 1 98 61 ILE A N 1
ATOM 494 C CA . ILE A 1 61 ? 9.516 -11.375 12.648 1 98 61 ILE A CA 1
ATOM 495 C C . ILE A 1 61 ? 10.43 -11.172 13.852 1 98 61 ILE A C 1
ATOM 497 O O . ILE A 1 61 ? 11.469 -10.523 13.75 1 98 61 ILE A O 1
ATOM 501 N N . ASP A 1 62 ? 10.062 -11.688 14.984 1 97.81 62 ASP A N 1
ATOM 502 C CA . ASP A 1 62 ? 10.867 -11.555 16.203 1 97.81 62 ASP A CA 1
ATOM 503 C C . ASP A 1 62 ? 12.195 -12.305 16.047 1 97.81 62 ASP A C 1
ATOM 505 O O . ASP A 1 62 ? 13.219 -11.867 16.578 1 97.81 62 ASP A O 1
ATOM 509 N N . ASP A 1 63 ? 12.156 -13.414 15.383 1 98.31 63 ASP A N 1
ATOM 510 C CA . ASP A 1 63 ? 13.375 -14.172 15.125 1 98.31 63 ASP A CA 1
ATOM 511 C C . ASP A 1 63 ? 14.312 -13.414 14.188 1 98.31 63 ASP A C 1
ATOM 513 O O . ASP A 1 63 ? 15.531 -13.43 14.383 1 98.31 63 ASP A O 1
ATOM 517 N N . VAL A 1 64 ? 13.766 -12.805 13.164 1 98.81 64 VAL A N 1
ATOM 518 C CA . VAL A 1 64 ? 14.562 -11.977 12.266 1 98.81 64 VAL A CA 1
ATOM 519 C C . VAL A 1 64 ? 15.188 -10.82 13.039 1 98.81 64 VAL A C 1
ATOM 521 O O . VAL A 1 64 ? 16.391 -10.547 12.898 1 98.81 64 VAL A O 1
ATOM 524 N N . LYS A 1 65 ? 14.352 -10.109 13.883 1 98.62 65 LYS A N 1
ATOM 525 C CA . LYS A 1 65 ? 14.836 -8.984 14.68 1 98.62 65 LYS A CA 1
ATOM 526 C C . LYS A 1 65 ? 15.977 -9.414 15.594 1 98.62 65 LYS A C 1
ATOM 528 O O . LYS A 1 65 ? 16.953 -8.68 15.766 1 98.62 65 LYS A O 1
ATOM 533 N N . ARG A 1 66 ? 15.859 -10.609 16.188 1 97.88 66 ARG A N 1
ATOM 534 C CA . ARG A 1 66 ? 16.906 -11.148 17.047 1 97.88 66 ARG A CA 1
ATOM 535 C C . ARG A 1 66 ? 18.219 -11.273 16.297 1 97.88 66 ARG A C 1
ATOM 537 O O . ARG A 1 66 ? 19.281 -10.891 16.812 1 97.88 66 ARG A O 1
ATOM 544 N N . GLY A 1 67 ? 18.125 -11.758 15.047 1 98.62 67 GLY A N 1
ATOM 545 C CA . GLY A 1 67 ? 19.312 -11.867 14.234 1 98.62 67 GLY A CA 1
ATOM 546 C C . GLY A 1 67 ? 19.938 -10.523 13.906 1 98.62 67 GLY A C 1
ATOM 547 O O . GLY A 1 67 ? 21.156 -10.367 13.984 1 98.62 67 GLY A O 1
ATOM 548 N N . VAL A 1 68 ? 19.141 -9.578 13.516 1 98.56 68 VAL A N 1
ATOM 549 C CA . VAL A 1 68 ? 19.641 -8.242 13.18 1 98.56 68 VAL A CA 1
ATOM 550 C C . VAL A 1 68 ? 20.344 -7.637 14.391 1 98.56 68 VAL A C 1
ATOM 552 O O . VAL A 1 68 ? 21.453 -7.098 14.258 1 98.56 68 VAL A O 1
ATOM 555 N N . LEU A 1 69 ? 19.734 -7.715 15.578 1 97.31 69 LEU A N 1
ATOM 556 C CA . LEU A 1 69 ? 20.312 -7.18 16.812 1 97.31 69 LEU A CA 1
ATOM 557 C C . LEU A 1 69 ? 21.641 -7.867 17.141 1 97.31 69 LEU A C 1
ATOM 559 O O . LEU A 1 69 ? 22.609 -7.207 17.516 1 97.31 69 LEU A O 1
ATOM 563 N N . GLN A 1 70 ? 21.719 -9.203 16.969 1 97.44 70 GLN A N 1
ATOM 564 C CA . GLN A 1 70 ? 22.922 -9.984 17.25 1 97.44 70 GLN A CA 1
ATOM 565 C C . GLN A 1 70 ? 24.094 -9.523 16.375 1 97.44 70 GLN A C 1
ATOM 567 O O . GLN A 1 70 ? 25.25 -9.555 16.797 1 97.44 70 GLN A O 1
ATOM 572 N N . ALA A 1 71 ? 23.719 -9.062 15.219 1 97.62 71 ALA A N 1
ATOM 573 C CA . ALA A 1 71 ? 24.766 -8.672 14.266 1 97.62 71 ALA A CA 1
ATOM 574 C C . ALA A 1 71 ? 25.062 -7.176 14.375 1 97.62 71 ALA A C 1
ATOM 576 O O . ALA A 1 71 ? 25.859 -6.641 13.602 1 97.62 71 ALA A O 1
ATOM 577 N N . GLY A 1 72 ? 24.453 -6.512 15.289 1 95.69 72 GLY A N 1
ATOM 578 C CA . GLY A 1 72 ? 24.75 -5.113 15.562 1 95.69 72 GLY A CA 1
ATOM 579 C C . GLY A 1 72 ? 23.922 -4.148 14.734 1 95.69 72 GLY A C 1
ATOM 580 O O . GLY A 1 72 ? 24.328 -2.998 14.539 1 95.69 72 GLY A O 1
ATOM 581 N N . GLY A 1 73 ? 22.828 -4.609 14.141 1 97.12 73 GLY A N 1
ATOM 582 C CA . GLY A 1 73 ? 21.938 -3.73 13.406 1 97.12 73 GLY A CA 1
ATOM 583 C C . GLY A 1 73 ? 20.734 -3.281 14.219 1 97.12 73 GLY A C 1
ATOM 584 O O . GLY A 1 73 ? 20.578 -3.682 15.375 1 97.12 73 GLY A O 1
ATOM 585 N N . PHE A 1 74 ? 19.953 -2.373 13.703 1 97.12 74 PHE A N 1
ATOM 586 C CA . PHE A 1 74 ? 18.703 -1.887 14.281 1 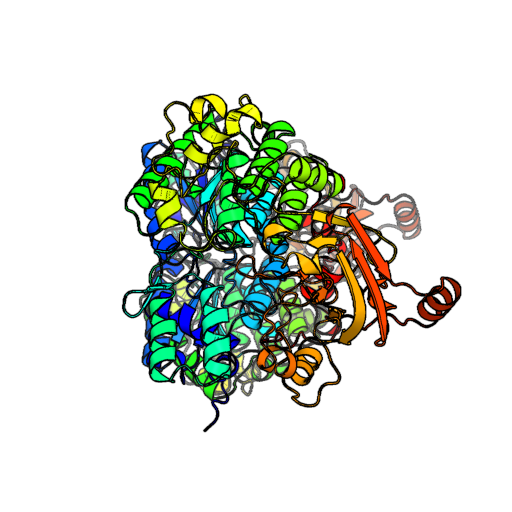97.12 74 PHE A CA 1
ATOM 587 C C . PHE A 1 74 ? 17.516 -2.291 13.422 1 97.12 74 PHE A C 1
ATOM 589 O O . PHE A 1 74 ? 17.297 -1.734 12.344 1 97.12 74 PHE A O 1
ATOM 596 N N . PRO A 1 75 ? 16.734 -3.293 13.898 1 97.88 75 PRO A N 1
ATOM 597 C CA . PRO A 1 75 ? 15.633 -3.795 13.078 1 97.88 75 PRO A CA 1
ATOM 598 C C . PRO A 1 75 ? 14.383 -2.928 13.188 1 97.88 75 PRO A C 1
ATOM 600 O O . PRO A 1 75 ? 14.031 -2.469 14.281 1 97.88 75 PRO A O 1
ATOM 603 N N . VAL A 1 76 ? 13.734 -2.674 12.086 1 97.56 76 VAL A N 1
ATOM 604 C CA . VAL A 1 76 ? 12.453 -1.969 12.047 1 97.56 76 VAL A CA 1
ATOM 605 C C . VAL A 1 76 ? 11.469 -2.725 11.164 1 97.56 76 VAL A C 1
ATOM 607 O O . VAL A 1 76 ? 11.734 -2.93 9.969 1 97.56 76 VAL A O 1
ATOM 610 N N . GLU A 1 77 ? 10.312 -3.129 11.734 1 98.25 77 GLU A N 1
ATOM 611 C CA . GLU A 1 77 ? 9.258 -3.793 10.977 1 98.25 77 GLU A CA 1
ATOM 612 C C . GLU A 1 77 ? 8.406 -2.783 10.211 1 98.25 77 GLU A C 1
ATOM 614 O O . GLU A 1 77 ? 7.895 -1.828 10.797 1 98.25 77 GLU A O 1
ATOM 619 N N . LEU A 1 78 ? 8.312 -2.936 8.945 1 98.12 78 LEU A N 1
ATOM 620 C CA . LEU A 1 78 ? 7.449 -2.162 8.062 1 98.12 78 LEU A CA 1
ATOM 621 C C . LEU A 1 78 ? 6.41 -3.061 7.398 1 98.12 78 LEU A C 1
ATOM 623 O O . LEU A 1 78 ? 6.707 -3.736 6.41 1 98.12 78 LEU A O 1
ATOM 627 N N . PRO A 1 79 ? 5.125 -3.02 7.875 1 97.69 79 PRO A N 1
ATOM 628 C CA . PRO A 1 79 ? 4.086 -3.834 7.242 1 97.69 79 PRO A CA 1
ATOM 629 C C . PRO A 1 79 ? 3.791 -3.402 5.809 1 97.69 79 PRO A C 1
ATOM 631 O O . PRO A 1 79 ? 3.803 -2.207 5.504 1 97.69 79 PRO A O 1
ATOM 634 N N . VAL A 1 80 ? 3.59 -4.336 4.961 1 97.62 80 VAL A N 1
ATOM 635 C CA . VAL A 1 80 ? 3.184 -4.102 3.58 1 97.62 80 VAL A CA 1
ATOM 636 C C . VAL A 1 80 ? 1.958 -4.949 3.248 1 97.62 80 VAL A C 1
ATOM 638 O O . VAL A 1 80 ? 1.52 -5.762 4.066 1 97.62 80 VAL A O 1
ATOM 641 N N . GLN A 1 81 ? 1.41 -4.77 2.109 1 96.31 81 GLN A N 1
ATOM 642 C CA . GLN A 1 81 ? 0.221 -5.508 1.7 1 96.31 81 GLN A CA 1
ATOM 643 C C . GLN A 1 81 ? 0.475 -7.012 1.721 1 96.31 81 GLN A C 1
ATOM 645 O O . GLN A 1 81 ? 1.521 -7.477 1.264 1 96.31 81 GLN A O 1
ATOM 650 N N . SER A 1 82 ? -0.371 -7.852 2.223 1 94.75 82 SER A N 1
ATOM 651 C CA . SER A 1 82 ? -0.188 -9.273 2.469 1 94.75 82 SER A CA 1
ATOM 652 C C . SER A 1 82 ? -0.531 -10.102 1.231 1 94.75 82 SER A C 1
ATOM 654 O O . SER A 1 82 ? -0 -11.195 1.042 1 94.75 82 SER A O 1
ATOM 656 N N . LEU A 1 83 ? -1.339 -9.906 0.321 1 95.69 83 LEU A N 1
ATOM 657 C CA . LEU A 1 83 ? -1.836 -10.531 -0.9 1 95.69 83 LEU A CA 1
ATOM 658 C C . LEU A 1 83 ? -2.176 -12 -0.658 1 95.69 83 LEU A C 1
ATOM 660 O O . LEU A 1 83 ? -1.514 -12.891 -1.191 1 95.69 83 LEU A O 1
ATOM 664 N N . SER A 1 84 ? -3.166 -12.32 0.018 1 94.5 84 SER A N 1
ATOM 665 C CA . SER A 1 84 ? -3.637 -13.672 0.291 1 94.5 84 SER A CA 1
ATOM 666 C C . SER A 1 84 ? -4.418 -14.234 -0.891 1 94.5 84 SER A C 1
ATOM 668 O O . SER A 1 84 ? -5.527 -13.781 -1.179 1 94.5 84 SER A O 1
ATOM 670 N N . GLU A 1 85 ? -3.928 -15.234 -1.505 1 90.88 85 GLU A N 1
ATOM 671 C CA . GLU A 1 85 ? -4.582 -15.828 -2.668 1 90.88 85 GLU A CA 1
ATOM 672 C C . GLU A 1 85 ? -5.988 -16.312 -2.326 1 90.88 85 GLU A C 1
ATOM 674 O O . GLU A 1 85 ? -6.875 -16.312 -3.18 1 90.88 85 GLU A O 1
ATOM 679 N N . SER A 1 86 ? -6.184 -16.703 -1.123 1 89.56 86 SER A N 1
ATOM 680 C CA . SER A 1 86 ? -7.441 -17.328 -0.733 1 89.56 86 SER A CA 1
ATOM 681 C C . SER A 1 86 ? -8.469 -16.297 -0.29 1 89.56 86 SER A C 1
ATOM 683 O O . SER A 1 86 ? -9.672 -16.562 -0.284 1 89.56 86 SER A O 1
ATOM 685 N N . SER A 1 87 ? -7.973 -15.094 0.034 1 92.88 87 SER A N 1
ATOM 686 C CA . SER A 1 87 ? -8.906 -14.172 0.667 1 92.88 87 SER A CA 1
ATOM 687 C C . SER A 1 87 ? -8.938 -12.828 -0.059 1 92.88 87 SER A C 1
ATOM 689 O O . SER A 1 87 ? -9.438 -11.836 0.476 1 92.88 87 SER A O 1
ATOM 691 N N . LEU A 1 88 ? -8.375 -12.75 -1.188 1 94.25 88 LEU A N 1
ATOM 692 C CA . LEU A 1 88 ? -8.359 -11.508 -1.946 1 94.25 88 LEU A CA 1
ATOM 693 C C . LEU A 1 88 ? -8.93 -11.719 -3.346 1 94.25 88 LEU A C 1
ATOM 695 O O . LEU A 1 88 ? -8.484 -12.602 -4.074 1 94.25 88 LEU A O 1
ATOM 699 N N . LYS A 1 89 ? -9.938 -11.039 -3.73 1 94 89 LYS A N 1
ATOM 700 C CA . LYS A 1 89 ? -10.586 -11.086 -5.039 1 94 89 LYS A CA 1
ATOM 701 C C . LYS A 1 89 ? -10.461 -9.75 -5.762 1 94 89 LYS A C 1
ATOM 703 O O . LYS A 1 89 ? -10.312 -8.703 -5.125 1 94 89 LYS A O 1
ATOM 708 N N . PRO A 1 90 ? -10.539 -9.648 -7.102 1 92.5 90 PRO A N 1
ATOM 709 C CA . PRO A 1 90 ? -10.773 -10.781 -7.996 1 92.5 90 PRO A CA 1
ATOM 710 C C . PRO A 1 90 ? -9.555 -11.688 -8.133 1 92.5 90 PRO A C 1
ATOM 712 O O . PRO A 1 90 ? -9.688 -12.852 -8.539 1 92.5 90 PRO A O 1
ATOM 715 N N . THR A 1 91 ? -8.375 -11.078 -7.93 1 95.06 91 THR A N 1
ATOM 716 C CA . THR A 1 91 ? -7.133 -11.844 -7.961 1 95.06 91 THR A CA 1
ATOM 717 C C . THR A 1 91 ? -6.008 -11.062 -7.289 1 95.06 91 THR A C 1
ATOM 719 O O . THR A 1 91 ? -5.965 -9.836 -7.359 1 95.06 91 THR A O 1
ATOM 722 N N . THR A 1 92 ? -5.09 -11.766 -6.676 1 96.25 92 THR A N 1
ATOM 723 C CA . THR A 1 92 ? -3.914 -11.141 -6.078 1 96.25 92 THR A CA 1
ATOM 724 C C . THR A 1 92 ? -3.01 -10.547 -7.156 1 96.25 92 THR A C 1
ATOM 726 O O . THR A 1 92 ? -2.281 -9.586 -6.906 1 96.25 92 THR A O 1
ATOM 729 N N . MET A 1 93 ? -3.123 -11.062 -8.352 1 97.25 93 MET A N 1
ATOM 730 C CA . MET A 1 93 ? -2.295 -10.578 -9.453 1 97.25 93 MET A CA 1
ATOM 731 C C . MET A 1 93 ? -2.584 -9.109 -9.742 1 97.25 93 MET A C 1
ATOM 733 O O . MET A 1 93 ? -1.701 -8.367 -10.188 1 97.25 93 MET A O 1
ATOM 737 N N . LEU A 1 94 ? -3.807 -8.703 -9.508 1 97.12 94 LEU A N 1
ATOM 738 C CA . LEU A 1 94 ? -4.191 -7.305 -9.695 1 97.12 94 LEU A CA 1
ATOM 739 C C . LEU A 1 94 ? -3.365 -6.391 -8.797 1 97.12 94 LEU A C 1
ATOM 741 O O . LEU A 1 94 ? -3.172 -5.215 -9.117 1 97.12 94 LEU A O 1
ATOM 745 N N . TYR A 1 95 ? -2.725 -6.914 -7.746 1 98 95 TYR A N 1
ATOM 746 C CA . TYR A 1 95 ? -2.115 -6.082 -6.711 1 98 95 TYR A CA 1
ATOM 747 C C . TYR A 1 95 ? -0.617 -6.348 -6.613 1 98 95 TYR A C 1
ATOM 749 O O . TYR A 1 95 ? 0.065 -5.777 -5.758 1 98 95 TYR A O 1
ATOM 757 N N . ARG A 1 96 ? -0.09 -7.215 -7.473 1 98.31 96 ARG A N 1
ATOM 758 C CA . ARG A 1 96 ? 1.34 -7.508 -7.449 1 98.31 96 ARG A CA 1
ATOM 759 C C . ARG A 1 96 ? 2.162 -6.234 -7.613 1 98.31 96 ARG A C 1
ATOM 761 O O . ARG A 1 96 ? 3.066 -5.965 -6.82 1 98.31 96 ARG A O 1
ATOM 768 N N . ASN A 1 97 ? 1.801 -5.434 -8.625 1 98.56 97 ASN A N 1
ATOM 769 C CA . ASN A 1 97 ? 2.549 -4.215 -8.906 1 98.56 97 ASN A CA 1
ATOM 770 C C . ASN A 1 97 ? 2.285 -3.139 -7.859 1 98.56 97 ASN A C 1
ATOM 772 O O . ASN A 1 97 ? 3.125 -2.268 -7.629 1 98.56 97 ASN A O 1
ATOM 776 N N . PHE A 1 98 ? 1.111 -3.17 -7.242 1 98.56 98 PHE A N 1
ATOM 777 C CA . PHE A 1 98 ? 0.821 -2.277 -6.129 1 98.56 98 PHE A CA 1
ATOM 778 C C . PHE A 1 98 ? 1.784 -2.521 -4.973 1 98.56 98 PHE A C 1
ATOM 780 O O . PHE A 1 98 ? 2.396 -1.584 -4.457 1 98.56 98 PHE A O 1
ATOM 787 N N . LEU A 1 99 ? 1.915 -3.811 -4.602 1 98.62 99 LEU A N 1
ATOM 788 C CA . LEU A 1 99 ? 2.834 -4.184 -3.531 1 98.62 99 LEU A CA 1
ATOM 789 C C . LEU A 1 99 ? 4.273 -3.863 -3.916 1 98.62 99 LEU A C 1
ATOM 791 O O . LEU A 1 99 ? 5.078 -3.469 -3.066 1 98.62 99 LEU A O 1
ATOM 795 N N . ALA A 1 100 ? 4.609 -4.051 -5.191 1 98.69 100 ALA A N 1
ATOM 796 C CA . ALA A 1 100 ? 5.957 -3.709 -5.645 1 98.69 100 ALA A CA 1
ATOM 797 C C . ALA A 1 100 ? 6.238 -2.221 -5.449 1 98.69 100 ALA A C 1
ATOM 799 O O . ALA A 1 100 ? 7.312 -1.845 -4.977 1 98.69 100 ALA A O 1
ATOM 800 N N . MET A 1 101 ? 5.305 -1.361 -5.805 1 98.38 101 MET A N 1
ATOM 801 C CA . MET A 1 101 ? 5.453 0.076 -5.594 1 98.38 101 MET A CA 1
ATOM 802 C C . MET A 1 101 ? 5.59 0.396 -4.109 1 98.38 101 MET A C 1
ATOM 804 O O . MET A 1 101 ? 6.418 1.223 -3.721 1 98.38 101 MET A O 1
ATOM 808 N N . GLU A 1 102 ? 4.758 -0.238 -3.338 1 98.31 102 GLU A N 1
ATOM 809 C CA . GLU A 1 102 ? 4.797 -0.02 -1.896 1 98.31 102 GLU A CA 1
ATOM 810 C C . GLU A 1 102 ? 6.168 -0.365 -1.322 1 98.31 102 GLU A C 1
ATOM 812 O O . GLU A 1 102 ? 6.738 0.41 -0.552 1 98.31 102 GLU A O 1
ATOM 817 N N . ALA A 1 103 ? 6.664 -1.541 -1.7 1 98.44 103 ALA A N 1
ATOM 818 C CA . ALA A 1 103 ? 7.973 -1.985 -1.229 1 98.44 103 ALA A CA 1
ATOM 819 C C . ALA A 1 103 ? 9.062 -0.999 -1.635 1 98.44 103 ALA A C 1
ATOM 821 O O . ALA A 1 103 ? 9.906 -0.624 -0.814 1 98.44 103 ALA A O 1
ATOM 822 N N . GLU A 1 104 ? 9.055 -0.589 -2.895 1 97.94 104 GLU A N 1
ATOM 823 C CA . GLU A 1 104 ? 10.047 0.351 -3.402 1 97.94 104 GLU A CA 1
ATOM 824 C C . GLU A 1 104 ? 10.023 1.659 -2.617 1 97.94 104 GLU A C 1
ATOM 826 O O . GLU A 1 104 ? 11.07 2.146 -2.18 1 97.94 104 GLU A O 1
ATOM 831 N N . GLU A 1 105 ? 8.867 2.186 -2.396 1 97.38 105 GLU A N 1
ATOM 832 C CA . GLU A 1 105 ? 8.742 3.5 -1.778 1 97.38 105 GLU A CA 1
ATOM 833 C C . GLU A 1 105 ? 9.047 3.443 -0.286 1 97.38 105 GLU A C 1
ATOM 835 O O . GLU A 1 105 ? 9.602 4.391 0.276 1 97.38 105 GLU A O 1
ATOM 840 N N . LEU A 1 106 ? 8.688 2.35 0.412 1 97.69 106 LEU A N 1
ATOM 841 C CA . LEU A 1 106 ? 9.039 2.211 1.821 1 97.69 106 LEU A CA 1
ATOM 842 C C . LEU A 1 106 ? 10.547 2.162 2.004 1 97.69 106 LEU A C 1
ATOM 844 O O . LEU A 1 106 ? 11.086 2.787 2.92 1 97.69 106 LEU A O 1
ATOM 848 N N . LEU A 1 107 ? 11.203 1.46 1.124 1 97.69 107 LEU A N 1
ATOM 849 C CA . LEU A 1 107 ? 12.648 1.321 1.234 1 97.69 107 LEU A CA 1
ATOM 850 C C . LEU A 1 107 ? 13.352 2.627 0.875 1 97.69 107 LEU A C 1
ATOM 852 O O . LEU A 1 107 ? 14.305 3.031 1.545 1 97.69 107 LEU A O 1
ATOM 856 N N . ARG A 1 108 ? 12.836 3.285 -0.111 1 95.38 108 ARG A N 1
ATOM 857 C CA . ARG A 1 108 ? 13.453 4.527 -0.562 1 95.38 108 ARG A CA 1
ATOM 858 C C . ARG A 1 108 ? 13.133 5.676 0.386 1 95.38 108 ARG A C 1
ATOM 860 O O . ARG A 1 108 ? 13.984 6.527 0.655 1 95.38 108 ARG A O 1
ATOM 867 N N . GLY A 1 109 ? 11.977 5.703 0.867 1 95.75 109 GLY A N 1
ATOM 868 C CA . GLY A 1 109 ? 11.469 6.875 1.558 1 95.75 109 GLY A CA 1
ATOM 869 C C . GLY A 1 109 ? 11.805 6.887 3.037 1 95.75 109 GLY A C 1
ATOM 870 O O . GLY A 1 109 ? 11.531 7.871 3.732 1 95.75 109 GLY A O 1
ATOM 871 N N . HIS A 1 110 ? 12.383 5.816 3.648 1 96.69 110 HIS A N 1
ATOM 872 C CA . HIS A 1 110 ? 12.734 5.715 5.059 1 96.69 110 HIS A CA 1
ATOM 873 C C . HIS A 1 110 ? 14.242 5.625 5.246 1 96.69 110 HIS A C 1
ATOM 875 O O . HIS A 1 110 ? 14.984 5.395 4.285 1 96.69 110 HIS A O 1
ATOM 881 N N . PRO A 1 111 ? 14.781 5.934 6.457 1 94.75 111 PRO A N 1
ATOM 882 C CA . PRO A 1 111 ? 16.219 5.836 6.734 1 94.75 111 PRO A CA 1
ATOM 883 C C . PRO A 1 111 ? 16.703 4.395 6.875 1 94.75 111 PRO A C 1
ATOM 885 O O . PRO A 1 111 ? 17.188 4 7.938 1 94.75 111 PRO A O 1
ATOM 888 N N . ILE A 1 112 ? 16.703 3.619 5.781 1 96.25 112 ILE A N 1
ATOM 889 C CA . ILE A 1 112 ? 16.953 2.184 5.742 1 96.25 112 ILE A CA 1
ATOM 890 C C . ILE A 1 112 ? 18.266 1.91 5.02 1 96.25 112 ILE A C 1
ATOM 892 O O . ILE A 1 112 ? 18.562 2.539 4.004 1 96.25 112 ILE A O 1
ATOM 896 N N . ASP A 1 113 ? 19.047 0.98 5.551 1 97.62 113 ASP A N 1
ATOM 897 C CA . ASP A 1 113 ? 20.328 0.627 4.945 1 97.62 113 ASP A CA 1
ATOM 898 C C . ASP A 1 113 ? 20.25 -0.714 4.223 1 97.62 113 ASP A C 1
ATOM 900 O O . ASP A 1 113 ? 21.062 -1.004 3.342 1 97.62 113 ASP A O 1
ATOM 904 N N . GLY A 1 114 ? 19.344 -1.522 4.559 1 98.38 114 GLY A N 1
ATOM 905 C CA . GLY A 1 114 ? 19.109 -2.842 3.998 1 98.38 114 GLY A CA 1
ATOM 906 C C . GLY A 1 114 ? 17.75 -3.41 4.383 1 98.38 114 GLY A C 1
ATOM 907 O O . GLY A 1 114 ? 17.031 -2.816 5.188 1 98.38 114 GLY A O 1
ATOM 908 N N . ALA A 1 115 ? 17.438 -4.602 3.781 1 98.81 115 ALA A N 1
ATOM 909 C CA . ALA A 1 115 ? 16.062 -5.059 4.016 1 98.81 115 ALA A CA 1
ATOM 910 C C . ALA A 1 115 ? 15.992 -6.582 4.023 1 98.81 115 ALA A C 1
ATOM 912 O O . ALA A 1 115 ? 16.688 -7.25 3.252 1 98.81 115 ALA A O 1
ATOM 913 N N . VAL A 1 116 ? 15.188 -7.102 4.93 1 98.94 116 VAL A N 1
ATOM 914 C CA . VAL A 1 116 ? 14.695 -8.477 4.852 1 98.94 116 VAL A CA 1
ATOM 915 C C . VAL A 1 116 ? 13.281 -8.477 4.27 1 98.94 116 VAL A C 1
ATOM 917 O O . VAL A 1 116 ? 12.398 -7.766 4.754 1 98.94 116 VAL A O 1
ATOM 920 N N . LEU A 1 117 ? 13.109 -9.203 3.184 1 98.94 117 LEU A N 1
ATOM 921 C CA . LEU A 1 117 ? 11.812 -9.312 2.525 1 98.94 117 LEU A CA 1
ATOM 922 C C . LEU A 1 117 ? 11.109 -10.609 2.926 1 98.94 117 LEU A C 1
ATOM 924 O O . LEU A 1 117 ? 11.492 -11.695 2.482 1 98.94 117 LEU A O 1
ATOM 928 N N . MET A 1 118 ? 10.07 -10.508 3.738 1 98.81 118 MET A N 1
ATOM 929 C CA . MET A 1 118 ? 9.336 -11.703 4.16 1 98.81 118 MET A CA 1
ATOM 930 C C . MET A 1 118 ? 8.156 -11.977 3.232 1 98.81 118 MET A C 1
ATOM 932 O O . MET A 1 118 ? 7.215 -11.18 3.17 1 98.81 118 MET A O 1
ATOM 936 N N . GLY A 1 119 ? 8.219 -13.008 2.455 1 98.19 119 GLY A N 1
ATOM 937 C CA . GLY A 1 119 ? 7.164 -13.391 1.528 1 98.19 119 GLY A CA 1
ATOM 938 C C . GLY A 1 119 ? 7.133 -14.883 1.249 1 98.19 119 GLY A C 1
ATOM 939 O O . GLY A 1 119 ? 7.949 -15.633 1.782 1 98.19 119 GLY A O 1
ATOM 940 N N . GLY A 1 120 ? 6.141 -15.305 0.405 1 96.94 120 GLY A N 1
ATOM 941 C CA . GLY A 1 120 ? 6.078 -16.719 0.083 1 96.94 120 GLY A CA 1
ATOM 942 C C . GLY A 1 120 ? 4.844 -17.094 -0.717 1 96.94 120 GLY A C 1
ATOM 943 O O . GLY A 1 120 ? 4.918 -17.906 -1.638 1 96.94 120 GLY A O 1
ATOM 944 N N . CYS A 1 121 ? 3.646 -16.531 -0.338 1 94.62 121 CYS A N 1
ATOM 945 C CA . CYS A 1 121 ? 2.471 -16.75 -1.171 1 94.62 121 CYS A CA 1
ATOM 946 C C . CYS A 1 121 ? 2.699 -16.234 -2.588 1 94.62 121 CYS A C 1
ATOM 948 O O . CYS A 1 121 ? 3.574 -15.406 -2.814 1 94.62 121 CYS A O 1
ATOM 950 N N . ASP A 1 122 ? 2.027 -16.594 -3.559 1 94.94 122 ASP A N 1
ATOM 951 C CA . ASP A 1 122 ? 2.295 -16.547 -4.992 1 94.94 122 ASP A CA 1
ATOM 952 C C . ASP A 1 122 ? 2.854 -15.195 -5.414 1 94.94 122 ASP A C 1
ATOM 954 O O . ASP A 1 122 ? 3.977 -15.102 -5.914 1 94.94 122 ASP A O 1
ATOM 958 N N . LYS A 1 123 ? 2.131 -14.172 -5.102 1 97.88 123 LYS A N 1
ATOM 959 C CA . LYS A 1 123 ? 2.469 -12.883 -5.699 1 97.88 123 LYS A CA 1
ATOM 960 C C . LYS A 1 123 ? 3.381 -12.07 -4.781 1 97.88 123 LYS A C 1
ATOM 962 O O . LYS A 1 123 ? 4.012 -11.109 -5.215 1 97.88 123 LYS A O 1
ATOM 967 N N . THR A 1 124 ? 3.586 -12.438 -3.523 1 98.38 124 THR A N 1
ATOM 968 C CA . THR A 1 124 ? 4.379 -11.648 -2.59 1 98.38 124 THR A CA 1
ATOM 969 C C . THR A 1 124 ? 5.863 -11.727 -2.939 1 98.38 124 THR A C 1
ATOM 971 O O . THR A 1 124 ? 6.586 -10.727 -2.832 1 98.38 124 THR A O 1
ATOM 974 N N . THR A 1 125 ? 6.336 -12.922 -3.41 1 98.56 125 THR A N 1
ATOM 975 C CA . THR A 1 125 ? 7.746 -13.078 -3.756 1 98.56 125 THR A CA 1
ATOM 976 C C . THR A 1 125 ? 8.125 -12.141 -4.902 1 98.56 125 THR A C 1
ATOM 978 O O . THR A 1 125 ? 8.992 -11.281 -4.742 1 98.56 125 THR A O 1
ATOM 981 N N . PRO A 1 126 ? 7.418 -12.281 -6.07 1 98.62 126 PRO A N 1
ATOM 982 C CA . PRO A 1 126 ? 7.82 -11.391 -7.16 1 98.62 126 PRO A CA 1
ATOM 983 C C . PRO A 1 126 ? 7.59 -9.914 -6.832 1 98.62 126 PRO A C 1
ATOM 985 O O . PRO A 1 126 ? 8.398 -9.062 -7.207 1 98.62 126 PRO A O 1
ATOM 988 N N . ALA A 1 127 ? 6.5 -9.562 -6.133 1 98.75 127 ALA A N 1
ATOM 989 C CA . ALA A 1 127 ? 6.195 -8.172 -5.809 1 98.75 127 ALA A CA 1
ATOM 990 C C . ALA A 1 127 ? 7.301 -7.551 -4.961 1 98.75 127 ALA A C 1
ATOM 992 O O . ALA A 1 127 ? 7.816 -6.48 -5.285 1 98.75 127 ALA A O 1
ATOM 993 N N . LEU A 1 128 ? 7.672 -8.234 -3.838 1 98.81 128 LEU A N 1
ATOM 994 C CA . LEU A 1 128 ? 8.695 -7.727 -2.936 1 98.81 128 LEU A CA 1
ATOM 995 C C . LEU A 1 128 ? 10.039 -7.613 -3.646 1 98.81 128 LEU A C 1
ATOM 997 O O . LEU A 1 128 ? 10.75 -6.621 -3.49 1 98.81 128 LEU A O 1
ATOM 1001 N N . VAL A 1 129 ? 10.367 -8.641 -4.453 1 98.81 129 VAL A N 1
ATOM 1002 C CA . VAL A 1 129 ? 11.648 -8.664 -5.148 1 98.81 129 VAL A CA 1
ATOM 1003 C C . VAL A 1 129 ? 11.711 -7.539 -6.176 1 98.81 129 VAL A C 1
ATOM 1005 O O . VAL A 1 129 ? 12.695 -6.809 -6.25 1 98.81 129 VAL A O 1
ATOM 1008 N N . MET A 1 130 ? 10.648 -7.363 -6.957 1 98.56 130 MET A N 1
ATOM 1009 C CA . MET A 1 130 ? 10.602 -6.297 -7.953 1 98.56 130 MET A CA 1
ATOM 1010 C C . MET A 1 130 ? 10.773 -4.934 -7.297 1 98.56 130 MET A C 1
ATOM 1012 O O . MET A 1 130 ? 11.555 -4.105 -7.773 1 98.56 130 MET A O 1
ATOM 1016 N N . GLY A 1 131 ? 10.047 -4.727 -6.211 1 98.38 131 GLY A N 1
ATOM 1017 C CA . GLY A 1 131 ? 10.172 -3.459 -5.508 1 98.38 131 GLY A CA 1
ATOM 1018 C C . GLY A 1 131 ? 11.562 -3.221 -4.949 1 98.38 131 GLY A C 1
ATOM 1019 O O . GLY A 1 131 ? 12.094 -2.117 -5.055 1 98.38 131 GLY A O 1
ATOM 1020 N N . ALA A 1 132 ? 12.156 -4.238 -4.348 1 98.44 132 ALA A N 1
ATOM 1021 C CA . ALA A 1 132 ? 13.469 -4.121 -3.719 1 98.44 132 ALA A CA 1
ATOM 1022 C C . ALA A 1 132 ? 14.555 -3.908 -4.762 1 98.44 132 ALA A C 1
ATOM 1024 O O . ALA A 1 132 ? 15.539 -3.199 -4.512 1 98.44 132 ALA A O 1
ATOM 1025 N N . ILE A 1 133 ? 14.406 -4.559 -5.957 1 98.06 133 ILE A N 1
ATOM 1026 C CA . ILE A 1 133 ? 15.336 -4.32 -7.055 1 98.06 133 ILE A CA 1
ATOM 1027 C C . ILE A 1 133 ? 15.344 -2.836 -7.414 1 98.06 133 ILE A C 1
ATOM 1029 O O . ILE A 1 133 ? 16.406 -2.223 -7.535 1 98.06 133 ILE A O 1
ATOM 1033 N N . SER A 1 134 ? 14.164 -2.299 -7.555 1 96.94 134 SER A N 1
ATOM 1034 C CA . SER A 1 134 ? 14.023 -0.902 -7.949 1 96.94 134 SER A CA 1
ATOM 1035 C C . SER A 1 134 ? 14.602 0.033 -6.898 1 96.94 134 SER A C 1
ATOM 1037 O O . SER A 1 134 ? 15.156 1.085 -7.23 1 96.94 134 SER A O 1
ATOM 1039 N N . ALA A 1 135 ? 14.477 -0.313 -5.609 1 96.62 135 ALA A N 1
ATOM 1040 C CA . ALA A 1 135 ? 15.023 0.509 -4.535 1 96.62 135 ALA A CA 1
ATOM 1041 C C . ALA A 1 135 ? 16.547 0.464 -4.531 1 96.62 135 ALA A C 1
ATOM 1043 O O . ALA A 1 135 ? 17.203 1.445 -4.168 1 96.62 135 ALA A O 1
ATOM 1044 N N . GLY A 1 136 ? 17.109 -0.751 -4.801 1 96.56 136 GLY A N 1
ATOM 1045 C CA . GLY A 1 136 ? 18.531 -0.877 -5.059 1 96.56 136 GLY A CA 1
ATOM 1046 C C . GLY A 1 136 ? 19.344 -1.086 -3.797 1 96.56 136 GLY A C 1
ATOM 1047 O O . GLY A 1 136 ? 20.578 -1.125 -3.846 1 96.56 136 GLY A O 1
ATOM 1048 N N . LEU A 1 137 ? 18.734 -1.264 -2.584 1 97.56 137 LEU A N 1
ATOM 1049 C CA . LEU A 1 137 ? 19.453 -1.507 -1.331 1 97.56 137 LEU A CA 1
ATOM 1050 C C . LEU A 1 137 ? 19.766 -2.988 -1.165 1 97.56 137 LEU A C 1
ATOM 1052 O O . LEU A 1 137 ? 19.109 -3.84 -1.77 1 97.56 137 LEU A O 1
ATOM 1056 N N . PRO A 1 138 ? 20.781 -3.312 -0.364 1 98.5 138 PRO A N 1
ATOM 1057 C CA . PRO A 1 138 ? 20.969 -4.723 -0.024 1 98.5 138 PRO A CA 1
ATOM 1058 C C . PRO A 1 138 ? 19.703 -5.371 0.536 1 98.5 138 PRO A C 1
ATOM 1060 O O . PRO A 1 138 ? 19.047 -4.797 1.405 1 98.5 138 PRO A O 1
ATOM 1063 N N . MET A 1 139 ? 19.391 -6.512 -0.034 1 98.75 139 MET A N 1
ATOM 1064 C CA . MET A 1 139 ? 18.156 -7.18 0.395 1 98.75 139 MET A CA 1
ATOM 1065 C C . MET A 1 139 ? 18.344 -8.695 0.407 1 98.75 139 MET A C 1
ATOM 1067 O O . MET A 1 139 ? 19.125 -9.234 -0.372 1 98.75 139 MET A O 1
ATOM 1071 N N . ILE A 1 140 ? 17.703 -9.312 1.312 1 98.94 140 ILE A N 1
ATOM 1072 C CA . ILE A 1 140 ? 17.641 -10.766 1.412 1 98.94 140 ILE A CA 1
ATOM 1073 C C . ILE A 1 140 ? 16.188 -11.227 1.525 1 98.94 140 ILE A C 1
ATOM 1075 O O . ILE A 1 140 ? 15.398 -10.625 2.254 1 98.94 140 ILE A O 1
ATOM 1079 N N . PHE A 1 141 ? 15.789 -12.172 0.685 1 98.88 141 PHE A N 1
ATOM 1080 C CA . PHE A 1 141 ? 14.43 -12.688 0.696 1 98.88 141 PHE A CA 1
ATOM 1081 C C . PHE A 1 141 ? 14.297 -13.844 1.679 1 98.88 141 PHE A C 1
ATOM 1083 O O . PHE A 1 141 ? 15.086 -14.789 1.647 1 98.88 141 PHE A O 1
ATOM 1090 N N . LEU A 1 142 ? 13.367 -13.781 2.594 1 98.88 142 LEU A N 1
ATOM 1091 C CA . LEU A 1 142 ? 13.023 -14.836 3.543 1 98.88 142 LEU A CA 1
ATOM 1092 C C . LEU A 1 142 ? 11.734 -15.531 3.143 1 98.88 142 LEU A C 1
ATOM 1094 O O . LEU A 1 142 ? 10.641 -15 3.352 1 98.88 142 LEU A O 1
ATOM 1098 N N . PRO A 1 143 ? 11.836 -16.75 2.582 1 98.69 143 PRO A N 1
ATOM 1099 C CA . PRO A 1 143 ? 10.641 -17.469 2.143 1 98.69 143 PRO A CA 1
ATOM 1100 C C . PRO A 1 143 ? 9.789 -17.953 3.311 1 98.69 143 PRO A C 1
ATOM 1102 O O . PRO A 1 143 ? 10.328 -18.375 4.34 1 98.69 143 PRO A O 1
ATOM 1105 N N . SER A 1 144 ? 8.492 -17.906 3.164 1 98.12 144 SER A N 1
ATOM 1106 C CA . SER A 1 144 ? 7.566 -18.297 4.219 1 98.12 144 SER A CA 1
ATOM 1107 C C . SER A 1 144 ? 7.648 -19.797 4.492 1 98.12 144 SER A C 1
ATOM 1109 O O . SER A 1 144 ? 7.367 -20.25 5.605 1 98.12 144 SER A O 1
ATOM 1111 N N . GLY A 1 145 ? 8.031 -20.609 3.438 1 97.94 145 GLY A N 1
ATOM 1112 C CA . GLY A 1 145 ? 8.078 -22.047 3.584 1 97.94 145 GLY A CA 1
ATOM 1113 C C . GLY A 1 145 ? 6.738 -22.719 3.322 1 97.94 145 GLY A C 1
ATOM 1114 O O . GLY A 1 145 ? 5.684 -22.141 3.617 1 97.94 145 GLY A O 1
ATOM 1115 N N . PRO A 1 146 ? 6.777 -23.938 2.785 1 97.25 146 PRO A N 1
ATOM 1116 C CA . PRO A 1 146 ? 5.535 -24.672 2.512 1 97.25 146 PRO A CA 1
ATOM 1117 C C . PRO A 1 146 ? 4.879 -25.219 3.779 1 97.25 146 PRO A C 1
ATOM 1119 O O . PRO A 1 146 ? 5.555 -25.422 4.793 1 97.25 146 PRO A O 1
ATOM 1122 N N . MET A 1 147 ? 3.588 -25.453 3.684 1 95.38 147 MET A N 1
ATOM 1123 C CA . MET A 1 147 ? 2.861 -26.125 4.758 1 95.38 147 MET A CA 1
ATOM 1124 C C . MET A 1 147 ? 3.248 -27.594 4.844 1 95.38 147 MET A C 1
ATOM 1126 O O . MET A 1 147 ? 3.816 -28.141 3.898 1 95.38 147 MET A O 1
ATOM 1130 N N . LEU A 1 148 ? 2.889 -28.203 5.918 1 93.38 148 LEU A N 1
ATOM 1131 C CA . LEU A 1 148 ? 3.023 -29.641 6.062 1 93.38 148 LEU A CA 1
ATOM 1132 C C . LEU A 1 148 ? 2.027 -30.375 5.168 1 93.38 148 LEU A C 1
ATOM 1134 O O . LEU A 1 148 ? 0.993 -29.812 4.797 1 93.38 148 LEU A O 1
ATOM 1138 N N . ARG A 1 149 ? 2.422 -31.547 4.742 1 91.94 149 ARG A N 1
ATOM 1139 C CA . ARG A 1 149 ? 1.523 -32.312 3.889 1 91.94 149 ARG A CA 1
ATOM 1140 C C . ARG A 1 149 ? 0.165 -32.5 4.555 1 91.94 149 ARG A C 1
ATOM 1142 O O . ARG A 1 149 ? 0.086 -32.719 5.766 1 91.94 149 ARG A O 1
ATOM 1149 N N . GLY A 1 150 ? -0.85 -32.344 3.781 1 88.5 150 GLY A N 1
ATOM 1150 C CA . GLY A 1 150 ? -2.188 -32.625 4.27 1 88.5 150 GLY A CA 1
ATOM 1151 C C . GLY A 1 150 ? -2.408 -34.094 4.57 1 88.5 150 GLY A C 1
ATOM 1152 O O . GLY A 1 150 ? -1.652 -34.969 4.102 1 88.5 150 GLY A O 1
ATOM 1153 N N . HIS A 1 151 ? -3.412 -34.312 5.391 1 88.25 151 HIS A N 1
ATOM 1154 C CA . HIS A 1 151 ? -3.705 -35.688 5.77 1 88.25 151 HIS A CA 1
ATOM 1155 C C . HIS A 1 151 ? -5.188 -35.875 6.074 1 88.25 151 HIS A C 1
ATOM 1157 O O . HIS A 1 151 ? -5.805 -35 6.711 1 88.25 151 HIS A O 1
ATOM 1163 N N . TYR A 1 152 ? -5.691 -36.906 5.426 1 86.81 152 TYR A N 1
ATOM 1164 C CA . TYR A 1 152 ? -7.051 -37.312 5.754 1 86.81 152 TYR A CA 1
ATOM 1165 C C . TYR A 1 152 ? -7.203 -38.812 5.672 1 86.81 152 TYR A C 1
ATOM 1167 O O . TYR A 1 152 ? -6.957 -39.438 4.625 1 86.81 152 TYR A O 1
ATOM 1175 N N . LYS A 1 153 ? -7.555 -39.438 6.707 1 87.25 153 LYS A N 1
ATOM 1176 C CA . LYS A 1 153 ? -7.828 -40.875 6.816 1 87.25 153 LYS A CA 1
ATOM 1177 C C . LYS A 1 153 ? -6.715 -41.688 6.18 1 87.25 153 LYS A C 1
ATOM 1179 O O . LYS A 1 153 ? -6.973 -42.562 5.34 1 87.25 153 LYS A O 1
ATOM 1184 N N . GLY A 1 154 ? -5.508 -41.406 6.465 1 82.31 154 GLY A N 1
ATOM 1185 C CA . GLY A 1 154 ? -4.359 -42.219 6.074 1 82.31 154 GLY A CA 1
ATOM 1186 C C . GLY A 1 154 ? -3.785 -41.812 4.727 1 82.31 154 GLY A C 1
ATOM 1187 O O . GLY A 1 154 ? -2.764 -42.344 4.297 1 82.31 154 GLY A O 1
ATOM 1188 N N . GLU A 1 155 ? -4.402 -40.875 4.078 1 85.5 155 GLU A N 1
ATOM 1189 C CA . GLU A 1 155 ? -3.934 -40.438 2.768 1 85.5 155 GLU A CA 1
ATOM 1190 C C . GLU A 1 155 ? -3.307 -39.062 2.846 1 85.5 155 GLU A C 1
ATOM 1192 O O . GLU A 1 155 ? -3.803 -38.188 3.566 1 85.5 155 GLU A O 1
ATOM 1197 N N . HIS A 1 156 ? -2.209 -38.969 2.166 1 87.5 156 HIS A N 1
ATOM 1198 C CA . HIS A 1 156 ? -1.605 -37.656 2.035 1 87.5 156 HIS A CA 1
ATOM 1199 C C . HIS A 1 156 ? -2.35 -36.812 1.008 1 87.5 156 HIS A C 1
ATOM 1201 O O . HIS A 1 156 ? -2.762 -37.312 -0.038 1 87.5 156 HIS A O 1
ATOM 1207 N N . LEU A 1 157 ? -2.623 -35.562 1.401 1 84.81 157 LEU A N 1
ATOM 1208 C CA . LEU A 1 157 ? -3.354 -34.625 0.535 1 84.81 157 LEU A CA 1
ATOM 1209 C C . LEU A 1 157 ? -2.463 -33.469 0.093 1 84.81 157 LEU A C 1
ATOM 1211 O O . LEU A 1 157 ? -1.658 -32.969 0.879 1 84.81 157 LEU A O 1
ATOM 1215 N N . GLY A 1 158 ? -2.561 -33.125 -1.147 1 85.19 158 GLY A N 1
ATOM 1216 C CA . GLY A 1 158 ? -1.88 -31.953 -1.704 1 85.19 158 GLY A CA 1
ATOM 1217 C C . GLY A 1 158 ? -2.824 -30.828 -2.068 1 85.19 158 GLY A C 1
ATOM 1218 O O . GLY A 1 158 ? -3.928 -31.062 -2.564 1 85.19 158 GLY A O 1
ATOM 1219 N N . SER A 1 159 ? -2.371 -29.656 -1.712 1 82.94 159 SER A N 1
ATOM 1220 C CA . SER A 1 159 ? -3.18 -28.469 -1.989 1 82.94 159 SER A CA 1
ATOM 1221 C C . SER A 1 159 ? -3.49 -28.344 -3.479 1 82.94 159 SER A C 1
ATOM 1223 O O . SER A 1 159 ? -2.617 -28.562 -4.32 1 82.94 159 SER A O 1
ATOM 1225 N N . GLY A 1 160 ? -4.73 -27.922 -3.793 1 75.69 160 GLY A N 1
ATOM 1226 C CA . GLY A 1 160 ? -5.188 -27.719 -5.156 1 75.69 160 GLY A CA 1
ATOM 1227 C C . GLY A 1 160 ? -5.488 -29 -5.895 1 75.69 160 GLY A C 1
ATOM 1228 O O . GLY A 1 160 ? -6.652 -29.359 -6.074 1 75.69 160 GLY A O 1
ATOM 1229 N N . SER A 1 161 ? -4.434 -29.859 -6.082 1 71.94 161 SER A N 1
ATOM 1230 C CA . SER A 1 161 ? -4.562 -31.078 -6.883 1 71.94 161 SER A CA 1
ATOM 1231 C C . SER A 1 161 ? -5.621 -32 -6.305 1 71.94 161 SER A C 1
ATOM 1233 O O . SER A 1 161 ? -6.52 -32.469 -7.02 1 71.94 161 SER A O 1
ATOM 1235 N N . ASP A 1 162 ? -5.504 -32.188 -5.055 1 78.12 162 ASP A N 1
ATOM 1236 C CA . ASP A 1 162 ? -6.441 -33.125 -4.434 1 78.12 162 ASP A CA 1
ATOM 1237 C C . ASP A 1 162 ? -7.793 -32.469 -4.188 1 78.12 162 ASP A C 1
ATOM 1239 O O . ASP A 1 162 ? -8.828 -33.156 -4.168 1 78.12 162 ASP A O 1
ATOM 1243 N N . ALA A 1 163 ? -7.711 -31.156 -3.994 1 77.44 163 ALA A N 1
ATOM 1244 C CA . ALA A 1 163 ? -8.984 -30.453 -3.842 1 77.44 163 ALA A CA 1
ATOM 1245 C C . ALA A 1 163 ? -9.836 -30.594 -5.098 1 77.44 163 ALA A C 1
ATOM 1247 O O . ALA A 1 163 ? -11.039 -30.844 -5.008 1 77.44 163 ALA A O 1
ATOM 1248 N N . TRP A 1 164 ? -9.227 -30.484 -6.199 1 75.5 164 TRP A N 1
ATOM 1249 C CA . TRP A 1 164 ? -9.93 -30.594 -7.473 1 75.5 164 TRP A CA 1
ATOM 1250 C C . TRP A 1 164 ? -10.43 -32.031 -7.684 1 75.5 164 TRP A C 1
ATOM 1252 O O . TRP A 1 164 ? -11.562 -32.219 -8.117 1 75.5 164 TRP A O 1
ATOM 1262 N N . LYS A 1 165 ? -9.539 -32.969 -7.367 1 74.31 165 LYS A N 1
ATOM 1263 C CA . LYS A 1 165 ? -9.883 -34.375 -7.516 1 74.31 165 LYS A CA 1
ATOM 1264 C C . LYS A 1 165 ? -11.094 -34.719 -6.66 1 74.31 165 LYS A C 1
ATOM 1266 O O . LYS A 1 165 ? -12.055 -35.312 -7.156 1 74.31 165 LYS A O 1
ATOM 1271 N N . TYR A 1 166 ? -11.023 -34.344 -5.402 1 79.69 166 TYR A N 1
ATOM 1272 C CA . TYR A 1 166 ? -12.102 -34.688 -4.48 1 79.69 166 TYR A CA 1
ATOM 1273 C C . TYR A 1 166 ? -13.375 -33.938 -4.801 1 79.69 166 TYR A C 1
ATOM 1275 O O . TYR A 1 166 ? -14.484 -34.438 -4.613 1 79.69 166 TYR A O 1
ATOM 1283 N N . TRP A 1 167 ? -13.188 -32.781 -5.297 1 78.44 167 TRP A N 1
ATOM 1284 C CA . TRP A 1 167 ? -14.359 -32.031 -5.727 1 78.44 167 TRP A CA 1
ATOM 1285 C C . TRP A 1 167 ? -15.062 -32.719 -6.887 1 78.44 167 TRP A C 1
ATOM 1287 O O . TRP A 1 167 ? -16.297 -32.812 -6.918 1 78.44 167 TRP A O 1
ATOM 1297 N N . ASP A 1 168 ? -14.281 -33.125 -7.84 1 74.19 168 ASP A N 1
ATOM 1298 C CA . ASP A 1 168 ? -14.844 -33.875 -8.961 1 74.19 168 ASP A CA 1
ATOM 1299 C C . ASP A 1 168 ? -15.555 -35.125 -8.477 1 74.19 168 ASP A C 1
ATOM 1301 O O . ASP A 1 168 ? -16.609 -35.5 -9 1 74.19 168 ASP A O 1
ATOM 1305 N N . GLU A 1 169 ? -14.969 -35.719 -7.48 1 78 169 GLU A N 1
ATOM 1306 C CA . GLU A 1 169 ? -15.594 -36.906 -6.898 1 78 169 GLU A CA 1
ATOM 1307 C C . GLU A 1 169 ? -16.891 -36.562 -6.172 1 78 169 GLU A C 1
ATOM 1309 O O . GLU A 1 169 ? -17.859 -37.312 -6.215 1 78 169 GLU A O 1
ATOM 1314 N N . ARG A 1 170 ? -16.844 -35.469 -5.473 1 80.12 170 ARG A N 1
ATOM 1315 C CA . ARG A 1 170 ? -18.047 -35 -4.797 1 80.12 170 ARG A CA 1
ATOM 1316 C C . ARG A 1 170 ? -19.172 -34.719 -5.797 1 80.12 170 ARG A C 1
ATOM 1318 O O . ARG A 1 170 ? -20.312 -35.125 -5.578 1 80.12 170 ARG A O 1
ATOM 1325 N N . ARG A 1 171 ? -18.781 -34.094 -6.836 1 76 171 ARG A N 1
ATOM 1326 C CA . ARG A 1 171 ? -19.75 -33.781 -7.887 1 76 171 ARG A CA 1
ATOM 1327 C C . ARG A 1 171 ? -20.297 -35.062 -8.523 1 76 171 ARG A C 1
ATOM 1329 O O . ARG A 1 171 ? -21.438 -35.094 -8.969 1 76 171 ARG A O 1
ATOM 1336 N N . ALA A 1 172 ? -19.469 -36.062 -8.445 1 73.12 172 ALA A N 1
ATOM 1337 C CA . ALA A 1 172 ? -19.875 -37.375 -8.984 1 73.12 172 ALA A CA 1
ATOM 1338 C C . ALA A 1 172 ? -20.688 -38.156 -7.969 1 73.12 172 ALA A C 1
ATOM 1340 O O . ALA A 1 172 ? -21.266 -39.188 -8.297 1 73.12 172 ALA A O 1
ATOM 1341 N N . GLY A 1 173 ? -20.734 -37.656 -6.645 1 77.38 173 GLY A N 1
ATOM 1342 C CA . GLY A 1 173 ? -21.531 -38.281 -5.598 1 77.38 173 GLY A CA 1
ATOM 1343 C C . GLY A 1 173 ? -20.781 -39.375 -4.859 1 77.38 173 GLY A C 1
ATOM 1344 O O . GLY A 1 173 ? -21.375 -40.156 -4.121 1 77.38 173 GLY A O 1
ATOM 1345 N N . THR A 1 174 ? -19.578 -39.469 -5.055 1 82.19 174 THR A N 1
ATOM 1346 C CA . THR A 1 174 ? -18.812 -40.562 -4.496 1 82.19 174 THR A CA 1
ATOM 1347 C C . THR A 1 174 ? -18.219 -40.188 -3.143 1 82.19 174 THR A C 1
ATOM 1349 O O . THR A 1 174 ? -17.641 -41 -2.447 1 82.19 174 THR A O 1
ATOM 1352 N N . ILE A 1 175 ? -18.312 -38.938 -2.764 1 84.69 175 ILE A N 1
ATOM 1353 C CA . ILE A 1 175 ? -17.844 -38.469 -1.472 1 84.69 175 ILE A CA 1
ATOM 1354 C C . ILE A 1 175 ? -19 -37.844 -0.689 1 84.69 175 ILE A C 1
ATOM 1356 O O . ILE A 1 175 ? -19.812 -37.125 -1.255 1 84.69 175 ILE A O 1
ATOM 1360 N N . THR A 1 176 ? -19.094 -38.188 0.596 1 86 176 THR A N 1
ATOM 1361 C CA . THR A 1 176 ? -20.141 -37.656 1.46 1 86 176 THR A CA 1
ATOM 1362 C C . THR A 1 176 ? -19.766 -36.25 1.962 1 86 176 THR A C 1
ATOM 1364 O O . THR A 1 176 ? -18.625 -35.844 1.838 1 86 176 THR A O 1
ATOM 1367 N N . ASP A 1 177 ? -20.781 -35.625 2.506 1 85.25 177 ASP A N 1
ATOM 1368 C CA . ASP A 1 177 ? -20.562 -34.312 3.094 1 85.25 177 ASP A CA 1
ATOM 1369 C C . ASP A 1 177 ? -19.562 -34.406 4.25 1 85.25 177 ASP A C 1
ATOM 1371 O O . ASP A 1 177 ? -18.734 -33.5 4.426 1 85.25 177 ASP A O 1
ATOM 1375 N N . GLU A 1 178 ? -19.719 -35.375 4.973 1 85.44 178 GLU A N 1
ATOM 1376 C CA . GLU A 1 178 ? -18.828 -35.562 6.113 1 85.44 178 GLU A CA 1
ATOM 1377 C C . GLU A 1 178 ? -17.391 -35.781 5.652 1 85.44 178 GLU A C 1
ATOM 1379 O O . GLU A 1 178 ? -16.453 -35.25 6.246 1 85.44 178 GLU A O 1
ATOM 1384 N N . GLN A 1 179 ? -17.297 -36.594 4.672 1 85.38 179 GLN A N 1
ATOM 1385 C CA . GLN A 1 179 ? -15.969 -36.844 4.109 1 85.38 179 GLN A CA 1
ATOM 1386 C C . GLN A 1 179 ? -15.383 -35.562 3.525 1 85.38 179 GLN A C 1
ATOM 1388 O O . GLN A 1 179 ? -14.18 -35.312 3.652 1 85.38 179 GLN A O 1
ATOM 1393 N N . TRP A 1 180 ? -16.234 -34.812 2.943 1 85.75 180 TRP A N 1
ATOM 1394 C CA . TRP A 1 180 ? -15.797 -33.562 2.344 1 85.75 180 TRP A CA 1
ATOM 1395 C C . TRP A 1 180 ? -15.281 -32.594 3.408 1 85.75 180 TRP A C 1
ATOM 1397 O O . TRP A 1 180 ? -14.25 -31.953 3.217 1 85.75 180 TRP A O 1
ATOM 1407 N N . ILE A 1 181 ? -15.93 -32.562 4.508 1 83.5 181 ILE A N 1
ATOM 1408 C CA . ILE A 1 181 ? -15.5 -31.703 5.613 1 83.5 181 ILE A CA 1
ATOM 1409 C C . ILE A 1 181 ? -14.156 -32.188 6.145 1 83.5 181 ILE A C 1
ATOM 1411 O O . ILE A 1 181 ? -13.297 -31.375 6.504 1 83.5 181 ILE A O 1
ATOM 1415 N N . GLY A 1 182 ? -14 -33.469 6.219 1 83.69 182 GLY A N 1
ATOM 1416 C CA . GLY A 1 182 ? -12.719 -34.031 6.613 1 83.69 182 GLY A CA 1
ATOM 1417 C C . GLY A 1 182 ? -11.578 -33.625 5.695 1 83.69 182 GLY A C 1
ATOM 1418 O O . GLY A 1 182 ? -10.484 -33.312 6.16 1 83.69 182 GLY A O 1
ATOM 1419 N N . VAL A 1 183 ? -11.852 -33.625 4.453 1 84.81 183 VAL A N 1
ATOM 1420 C CA . VAL A 1 183 ? -10.859 -33.219 3.463 1 84.81 183 VAL A CA 1
ATOM 1421 C C . VAL A 1 183 ? -10.547 -31.719 3.627 1 84.81 183 VAL A C 1
ATOM 1423 O O . VAL A 1 183 ? -9.375 -31.328 3.598 1 84.81 183 VAL A O 1
ATOM 1426 N N . GLU A 1 184 ? -11.578 -30.984 3.844 1 83.38 184 GLU A N 1
ATOM 1427 C CA . GLU A 1 184 ? -11.43 -29.547 4.027 1 83.38 184 GLU A CA 1
ATOM 1428 C C . GLU A 1 184 ? -10.555 -29.234 5.242 1 83.38 184 GLU A C 1
ATOM 1430 O O . GLU A 1 184 ? -9.727 -28.312 5.195 1 83.38 184 GLU A O 1
ATOM 1435 N N . GLU A 1 185 ? -10.672 -29.984 6.238 1 84 185 GLU A N 1
ATOM 1436 C CA . GLU A 1 185 ? -9.93 -29.766 7.477 1 84 185 GLU A CA 1
ATOM 1437 C C . GLU A 1 185 ? -8.508 -30.312 7.367 1 84 185 GLU A C 1
ATOM 1439 O O . GLU A 1 185 ? -7.59 -29.812 8.016 1 84 185 GLU A O 1
ATOM 1444 N N . GLY A 1 186 ? -8.344 -31.266 6.602 1 85.88 186 GLY A N 1
ATOM 1445 C CA . GLY A 1 186 ? -7.102 -32.031 6.598 1 85.88 186 GLY A CA 1
ATOM 1446 C C . GLY A 1 186 ? -6.121 -31.547 5.543 1 85.88 186 GLY A C 1
ATOM 1447 O O . GLY A 1 186 ? -4.926 -31.844 5.621 1 85.88 186 GLY A O 1
ATOM 1448 N N . ILE A 1 187 ? -6.633 -30.844 4.609 1 87 187 ILE A N 1
ATOM 1449 C CA . ILE A 1 187 ? -5.793 -30.516 3.459 1 87 187 ILE A CA 1
ATOM 1450 C C . ILE A 1 187 ? -4.734 -29.5 3.865 1 87 187 ILE A C 1
ATOM 1452 O O . ILE A 1 187 ? -3.555 -29.641 3.535 1 87 187 ILE A O 1
ATOM 1456 N N . ALA A 1 188 ? -5.148 -28.422 4.582 1 88.62 188 ALA A N 1
ATOM 1457 C CA . ALA A 1 188 ? -4.227 -27.391 5.059 1 88.62 188 ALA A CA 1
ATOM 1458 C C . ALA A 1 188 ? -4.086 -27.453 6.578 1 88.62 188 ALA A C 1
ATOM 1460 O O . ALA A 1 188 ? -4.863 -26.812 7.301 1 88.62 188 ALA A O 1
ATOM 1461 N N . ARG A 1 189 ? -3.057 -28.031 7.082 1 86.69 189 ARG A N 1
ATOM 1462 C CA . ARG A 1 189 ? -3.055 -28.344 8.508 1 86.69 189 ARG A CA 1
ATOM 1463 C C . ARG A 1 189 ? -1.992 -27.547 9.25 1 86.69 189 ARG A C 1
ATOM 1465 O O . ARG A 1 189 ? -1.729 -27.797 10.43 1 86.69 189 ARG A O 1
ATOM 1472 N N . SER A 1 190 ? -1.271 -26.688 8.609 1 91.69 190 SER A N 1
ATOM 1473 C CA . SER A 1 190 ? -0.284 -25.812 9.227 1 91.69 190 SER A CA 1
ATOM 1474 C C . SER A 1 190 ? -0.149 -24.5 8.461 1 91.69 190 SER A C 1
ATOM 1476 O O . SER A 1 190 ? -0.642 -24.375 7.336 1 91.69 190 SER A O 1
ATOM 1478 N N . TYR A 1 191 ? 0.423 -23.484 9.156 1 94.06 191 TYR A N 1
ATOM 1479 C CA . TYR A 1 191 ? 0.801 -22.312 8.398 1 94.06 191 TYR A CA 1
ATOM 1480 C C . TYR A 1 191 ? 1.826 -22.656 7.324 1 94.06 191 TYR A C 1
ATOM 1482 O O . TYR A 1 191 ? 2.428 -23.734 7.355 1 94.06 191 TYR A O 1
ATOM 1490 N N . GLY A 1 192 ? 2.02 -21.672 6.363 1 95.56 192 GLY A N 1
ATOM 1491 C CA . GLY A 1 192 ? 2.869 -21.891 5.199 1 95.56 192 GLY A CA 1
ATOM 1492 C C . GLY A 1 192 ? 2.105 -21.875 3.891 1 95.56 192 GLY A C 1
ATOM 1493 O O . GLY A 1 192 ? 0.878 -22 3.881 1 95.56 192 GLY A O 1
ATOM 1494 N N . HIS A 1 193 ? 2.811 -21.672 2.826 1 96 193 HIS A N 1
ATOM 1495 C CA . HIS A 1 193 ? 2.146 -21.688 1.526 1 96 193 HIS A CA 1
ATOM 1496 C C . HIS A 1 193 ? 1.905 -23.125 1.053 1 96 193 HIS A C 1
ATOM 1498 O O . HIS A 1 193 ? 2.285 -24.078 1.731 1 96 193 HIS A O 1
ATOM 1504 N N . CYS A 1 194 ? 1.237 -23.359 -0.052 1 93.19 194 CYS A N 1
ATOM 1505 C CA . CYS A 1 194 ? 0.81 -24.672 -0.538 1 93.19 194 CYS A CA 1
ATOM 1506 C C . CYS A 1 194 ? 1.976 -25.656 -0.56 1 93.19 194 CYS A C 1
ATOM 1508 O O . CYS A 1 194 ? 3.092 -25.297 -0.938 1 93.19 194 CYS A O 1
ATOM 1510 N N . MET A 1 195 ? 1.73 -26.906 -0.223 1 93.88 195 MET A N 1
ATOM 1511 C CA . MET A 1 195 ? 2.779 -27.906 -0.045 1 93.88 195 MET A CA 1
ATOM 1512 C C . MET A 1 195 ? 3.012 -28.688 -1.336 1 93.88 195 MET A C 1
ATOM 1514 O O . MET A 1 195 ? 3.781 -29.656 -1.354 1 93.88 195 MET A O 1
ATOM 1518 N N . THR A 1 196 ? 2.332 -28.359 -2.311 1 92.88 196 THR A N 1
ATOM 1519 C CA . THR A 1 196 ? 2.684 -28.797 -3.652 1 92.88 196 THR A CA 1
ATOM 1520 C C . THR A 1 196 ? 3.686 -27.844 -4.293 1 92.88 196 THR A C 1
ATOM 1522 O O . THR A 1 196 ? 3.891 -26.734 -3.807 1 92.88 196 THR A O 1
ATOM 1525 N N . PHE A 1 197 ? 4.324 -28.328 -5.32 1 93.38 197 PHE A N 1
ATOM 1526 C CA . PHE A 1 197 ? 5.234 -27.453 -6.039 1 93.38 197 PHE A CA 1
ATOM 1527 C C . PHE A 1 197 ? 4.473 -26.562 -7.016 1 93.38 197 PHE A C 1
ATOM 1529 O O . PHE A 1 197 ? 4.738 -26.578 -8.219 1 93.38 197 PHE A O 1
ATOM 1536 N N . GLY A 1 198 ? 3.52 -25.781 -6.453 1 92.81 198 GLY A N 1
ATOM 1537 C CA . GLY A 1 198 ? 2.74 -24.812 -7.211 1 92.81 198 GLY A CA 1
ATOM 1538 C C . GLY A 1 198 ? 3.469 -23.5 -7.43 1 92.81 198 GLY A C 1
ATOM 1539 O O . GLY A 1 198 ? 4.695 -23.484 -7.543 1 92.81 198 GLY A O 1
ATOM 1540 N N . THR A 1 199 ? 2.73 -22.5 -7.527 1 95.75 199 THR A N 1
ATOM 1541 C CA . THR A 1 199 ? 3.326 -21.203 -7.844 1 95.75 199 THR A CA 1
ATOM 1542 C C . THR A 1 199 ? 4.188 -20.703 -6.688 1 95.75 199 THR A C 1
ATOM 1544 O O . THR A 1 199 ? 5.293 -20.203 -6.902 1 95.75 199 THR A O 1
ATOM 1547 N N . ALA A 1 200 ? 3.711 -20.812 -5.477 1 97 200 ALA A N 1
ATOM 1548 C CA . ALA A 1 200 ? 4.441 -20.297 -4.32 1 97 200 ALA A CA 1
ATOM 1549 C C . ALA A 1 200 ? 5.812 -20.953 -4.207 1 97 200 ALA A C 1
ATOM 1551 O O . ALA A 1 200 ? 6.832 -20.266 -4.09 1 97 200 ALA A O 1
ATOM 1552 N N . SER A 1 201 ? 5.844 -22.281 -4.242 1 97.19 201 SER A N 1
ATOM 1553 C CA . SER A 1 201 ? 7.105 -23.016 -4.16 1 97.19 201 SER A CA 1
ATOM 1554 C C . SER A 1 201 ? 7.992 -22.719 -5.363 1 97.19 201 SER A C 1
ATOM 1556 O O . SER A 1 201 ? 9.211 -22.594 -5.227 1 97.19 201 SER A O 1
ATOM 1558 N N . THR A 1 202 ? 7.371 -22.609 -6.512 1 97.25 202 THR A N 1
ATOM 1559 C CA . THR A 1 202 ? 8.125 -22.25 -7.711 1 97.25 202 THR A CA 1
ATOM 1560 C C . THR A 1 202 ? 8.805 -20.891 -7.527 1 97.25 202 THR A C 1
ATOM 1562 O O . THR A 1 202 ? 10 -20.75 -7.801 1 97.25 202 THR A O 1
ATOM 1565 N N . MET A 1 203 ? 8.07 -19.922 -7.039 1 98.19 203 MET A N 1
ATOM 1566 C CA . MET A 1 203 ? 8.586 -18.562 -6.922 1 98.19 203 MET A CA 1
ATOM 1567 C C . MET A 1 203 ? 9.672 -18.484 -5.852 1 98.19 203 MET A C 1
ATOM 1569 O O . MET A 1 203 ? 10.648 -17.75 -6.004 1 98.19 203 MET A O 1
ATOM 1573 N N . THR A 1 204 ? 9.523 -19.188 -4.766 1 98.38 204 THR A N 1
ATOM 1574 C CA . THR A 1 204 ? 10.562 -19.156 -3.74 1 98.38 204 THR A CA 1
ATOM 1575 C C . THR A 1 204 ? 11.805 -19.922 -4.211 1 98.38 204 THR A C 1
ATOM 1577 O O . THR A 1 204 ? 12.93 -19.547 -3.861 1 98.38 204 THR A O 1
ATOM 1580 N N . ALA A 1 205 ? 11.617 -20.969 -5.023 1 98.38 205 ALA A N 1
ATOM 1581 C CA . ALA A 1 205 ? 12.758 -21.656 -5.641 1 98.38 205 ALA A CA 1
ATOM 1582 C C . ALA A 1 205 ? 13.492 -20.719 -6.602 1 98.38 205 ALA A C 1
ATOM 1584 O O . ALA A 1 205 ? 14.719 -20.719 -6.656 1 98.38 205 ALA A O 1
ATOM 1585 N N . ILE A 1 206 ? 12.695 -20 -7.328 1 98.56 206 ILE A N 1
ATOM 1586 C CA . ILE A 1 206 ? 13.273 -19.016 -8.242 1 98.56 206 ILE A CA 1
ATOM 1587 C C . ILE A 1 206 ? 14.062 -17.984 -7.453 1 98.56 206 ILE A C 1
ATOM 1589 O O . ILE A 1 206 ? 15.195 -17.641 -7.824 1 98.56 206 ILE A O 1
ATOM 1593 N N . ALA A 1 207 ? 13.516 -17.469 -6.379 1 98.75 207 ALA A N 1
ATOM 1594 C CA . ALA A 1 207 ? 14.219 -16.5 -5.555 1 98.75 207 ALA A CA 1
ATOM 1595 C C . ALA A 1 207 ? 15.547 -17.062 -5.055 1 98.75 207 ALA A C 1
ATOM 1597 O O . ALA A 1 207 ? 16.562 -16.375 -5.062 1 98.75 207 ALA A O 1
ATOM 1598 N N . GLU A 1 208 ? 15.539 -18.281 -4.637 1 98.62 208 GLU A N 1
ATOM 1599 C CA . GLU A 1 208 ? 16.75 -18.906 -4.145 1 98.62 208 GLU A CA 1
ATOM 1600 C C . GLU A 1 208 ? 17.766 -19.094 -5.27 1 98.62 208 GLU A C 1
ATOM 1602 O O . GLU A 1 208 ? 18.969 -18.844 -5.09 1 98.62 208 GLU A O 1
ATOM 1607 N N . SER A 1 209 ? 17.312 -19.5 -6.406 1 98.5 209 SER A N 1
ATOM 1608 C CA . SER A 1 209 ? 18.203 -19.766 -7.531 1 98.5 209 SER A CA 1
ATOM 1609 C C . SER A 1 209 ? 18.734 -18.469 -8.133 1 98.5 209 SER A C 1
ATOM 1611 O O . SER A 1 209 ? 19.812 -18.469 -8.742 1 98.5 209 SER A O 1
ATOM 1613 N N . LEU A 1 210 ? 17.984 -17.375 -7.953 1 98.69 210 LEU A N 1
ATOM 1614 C CA . LEU A 1 210 ? 18.5 -16.062 -8.312 1 98.69 210 LEU A CA 1
ATOM 1615 C C . LEU A 1 210 ? 19.641 -15.648 -7.387 1 98.69 210 LEU A C 1
ATOM 1617 O O . LEU A 1 210 ? 20.406 -14.75 -7.715 1 98.69 210 LEU A O 1
ATOM 1621 N N . GLY A 1 211 ? 19.703 -16.281 -6.227 1 98.69 211 GLY A N 1
ATOM 1622 C CA . GLY A 1 211 ? 20.703 -15.961 -5.23 1 98.69 211 GLY A CA 1
ATOM 1623 C C . GLY A 1 211 ? 20.188 -15.023 -4.148 1 98.69 211 GLY A C 1
ATOM 1624 O O . GLY A 1 211 ? 20.984 -14.375 -3.457 1 98.69 211 GLY A O 1
ATOM 1625 N N . LEU A 1 212 ? 18.875 -14.953 -3.934 1 98.88 212 LEU A N 1
ATOM 1626 C CA . LEU A 1 212 ? 18.297 -13.914 -3.088 1 98.88 212 LEU A CA 1
ATOM 1627 C C . LEU A 1 212 ? 17.969 -14.461 -1.703 1 98.88 212 LEU A C 1
ATOM 1629 O O . LEU A 1 212 ? 17.531 -13.711 -0.822 1 98.88 212 LEU A O 1
ATOM 1633 N N . THR A 1 213 ? 18.094 -15.766 -1.478 1 98.75 213 THR A N 1
ATOM 1634 C CA . THR A 1 213 ? 17.828 -16.391 -0.186 1 98.75 213 THR A CA 1
ATOM 1635 C C . THR A 1 213 ? 19.078 -17.078 0.362 1 98.75 213 THR A C 1
ATOM 1637 O O . THR A 1 213 ? 20.031 -17.297 -0.374 1 98.75 213 THR A O 1
ATOM 1640 N N . LEU A 1 214 ? 19.062 -17.312 1.663 1 98.5 214 LEU A N 1
ATOM 1641 C CA . LEU A 1 214 ? 20.094 -18.203 2.18 1 98.5 214 LEU A CA 1
ATOM 1642 C C . LEU A 1 214 ? 20 -19.578 1.524 1 98.5 214 LEU A C 1
ATOM 1644 O O . LEU A 1 214 ? 18.906 -20.031 1.164 1 98.5 214 LEU A O 1
ATOM 1648 N N . PRO A 1 215 ? 21.156 -20.25 1.341 1 97.81 215 PRO A N 1
ATOM 1649 C CA . PRO A 1 215 ? 21.141 -21.547 0.675 1 97.81 215 PRO A CA 1
ATOM 1650 C C . PRO A 1 215 ? 20.234 -22.562 1.372 1 97.81 215 PRO A C 1
ATOM 1652 O O . PRO A 1 215 ? 20.375 -22.797 2.574 1 97.81 215 PRO A O 1
ATOM 1655 N N . GLY A 1 216 ? 19.25 -23.062 0.607 1 97.38 216 GLY A N 1
ATOM 1656 C CA . GLY A 1 216 ? 18.359 -24.109 1.098 1 97.38 216 GLY A CA 1
ATOM 1657 C C . GLY A 1 216 ? 17.109 -23.562 1.749 1 97.38 216 GLY A C 1
ATOM 1658 O O . GLY A 1 216 ? 16.219 -24.328 2.119 1 97.38 216 GLY A O 1
ATOM 1659 N N . ALA A 1 217 ? 16.969 -22.281 1.854 1 98.31 217 ALA A N 1
ATOM 1660 C CA . ALA A 1 217 ? 15.922 -21.656 2.646 1 98.31 217 ALA A CA 1
ATOM 1661 C C . ALA A 1 217 ? 14.547 -21.922 2.037 1 98.31 217 ALA A C 1
ATOM 1663 O O . ALA A 1 217 ? 13.562 -22.078 2.76 1 98.31 217 ALA A O 1
ATOM 1664 N N . SER A 1 218 ? 14.43 -21.984 0.708 1 98 218 SER A N 1
ATOM 1665 C CA . SER A 1 218 ? 13.141 -22.031 0.022 1 98 218 SER A CA 1
ATOM 1666 C C . SER A 1 218 ? 12.422 -23.359 0.282 1 98 218 SER A C 1
ATOM 1668 O O . SER A 1 218 ? 11.203 -23.453 0.117 1 98 218 SER A O 1
ATOM 1670 N N . SER A 1 219 ? 13.18 -24.375 0.766 1 97.56 219 SER A N 1
ATOM 1671 C CA . SER A 1 219 ? 12.617 -25.703 0.893 1 97.56 219 SER A CA 1
ATOM 1672 C C . SER A 1 219 ? 12.203 -26 2.332 1 97.56 219 SER A C 1
ATOM 1674 O O . SER A 1 219 ? 11.484 -26.969 2.594 1 97.56 219 SER A O 1
ATOM 1676 N N . ILE A 1 220 ? 12.602 -25.188 3.289 1 97.94 220 ILE A N 1
ATOM 1677 C CA . ILE A 1 220 ? 12.336 -25.469 4.695 1 97.94 220 ILE A CA 1
ATOM 1678 C C . ILE A 1 220 ? 10.844 -25.297 4.98 1 97.94 220 ILE A C 1
ATOM 1680 O O . ILE A 1 220 ? 10.273 -24.234 4.738 1 97.94 220 ILE A O 1
ATOM 1684 N N . PRO A 1 221 ? 10.188 -26.375 5.477 1 97.44 221 PRO A N 1
ATOM 1685 C CA . PRO A 1 221 ? 8.773 -26.203 5.832 1 97.44 221 PRO A CA 1
ATOM 1686 C C . PRO A 1 221 ? 8.555 -25.094 6.867 1 97.44 221 PRO A C 1
ATOM 1688 O O . PRO A 1 221 ? 9.359 -24.953 7.793 1 97.44 221 PRO A O 1
ATOM 1691 N N . ALA A 1 222 ? 7.496 -24.406 6.746 1 97.62 222 ALA A N 1
ATOM 1692 C CA . ALA A 1 222 ? 7.191 -23.25 7.586 1 97.62 222 ALA A CA 1
ATOM 1693 C C . ALA A 1 222 ? 7.184 -23.625 9.062 1 97.62 222 ALA A C 1
ATOM 1695 O O . ALA A 1 222 ? 7.652 -22.859 9.906 1 97.62 222 ALA A O 1
ATOM 1696 N N . ALA A 1 223 ? 6.668 -24.781 9.391 1 96.06 223 ALA A N 1
ATOM 1697 C CA . ALA A 1 223 ? 6.457 -25.188 10.773 1 96.06 223 ALA A CA 1
ATOM 1698 C C . ALA A 1 223 ? 7.723 -25.781 11.375 1 96.06 223 ALA A C 1
ATOM 1700 O O . ALA A 1 223 ? 7.793 -26.031 12.578 1 96.06 223 ALA A O 1
ATOM 1701 N N . ASP A 1 224 ? 8.758 -26.047 10.57 1 95.06 224 ASP A N 1
ATOM 1702 C CA . ASP A 1 224 ? 9.992 -26.688 11.008 1 95.06 224 ASP A CA 1
ATOM 1703 C C . ASP A 1 224 ? 10.844 -25.719 11.836 1 95.06 224 ASP A C 1
ATOM 1705 O O . ASP A 1 224 ? 10.93 -24.531 11.516 1 95.06 224 ASP A O 1
ATOM 1709 N N . ALA A 1 225 ? 11.477 -26.219 12.875 1 93.75 225 ALA A N 1
ATOM 1710 C CA . ALA A 1 225 ? 12.32 -25.391 13.727 1 93.75 225 ALA A CA 1
ATOM 1711 C C . ALA A 1 225 ? 13.469 -24.781 12.93 1 93.75 225 ALA A C 1
ATOM 1713 O O . ALA A 1 225 ? 13.984 -23.719 13.289 1 93.75 225 ALA A O 1
ATOM 1714 N N . ASN A 1 226 ? 13.836 -25.453 11.906 1 95.75 226 ASN A N 1
ATOM 1715 C CA . ASN A 1 226 ? 14.891 -24.922 11.047 1 95.75 226 ASN A CA 1
ATOM 1716 C C . ASN A 1 226 ? 14.469 -23.609 10.383 1 95.75 226 ASN A C 1
ATOM 1718 O O . ASN A 1 226 ? 15.312 -22.812 9.969 1 95.75 226 ASN A O 1
ATOM 1722 N N . HIS A 1 227 ? 13.164 -23.438 10.242 1 98.12 227 HIS A N 1
ATOM 1723 C CA . HIS A 1 227 ? 12.695 -22.172 9.68 1 98.12 227 HIS A CA 1
ATOM 1724 C C . HIS A 1 227 ? 12.953 -21.016 10.641 1 98.12 227 HIS A C 1
ATOM 1726 O O . HIS A 1 227 ? 13.328 -19.922 10.211 1 98.12 227 HIS A O 1
ATOM 1732 N N . ILE A 1 228 ? 12.789 -21.234 11.922 1 97.06 228 ILE A N 1
ATOM 1733 C CA . ILE A 1 228 ? 13.086 -20.25 12.953 1 97.06 228 ILE A CA 1
ATOM 1734 C C . ILE A 1 228 ? 14.578 -19.906 12.93 1 97.06 228 ILE A C 1
ATOM 1736 O O . ILE A 1 228 ? 14.953 -18.734 12.922 1 97.06 228 ILE A O 1
ATOM 1740 N N . ARG A 1 229 ? 15.453 -20.922 12.859 1 96.69 229 ARG A N 1
ATOM 1741 C CA . ARG A 1 229 ? 16.906 -20.734 12.82 1 96.69 229 ARG A CA 1
ATOM 1742 C C . ARG A 1 229 ? 17.312 -19.953 11.57 1 96.69 229 ARG A C 1
ATOM 1744 O O . ARG A 1 229 ? 18.141 -19.047 11.641 1 96.69 229 ARG A O 1
ATOM 1751 N N . MET A 1 230 ? 16.688 -20.391 10.461 1 98.12 230 MET A N 1
ATOM 1752 C CA . MET A 1 230 ? 16.953 -19.719 9.195 1 98.12 230 MET A CA 1
ATOM 1753 C C . MET A 1 230 ? 16.578 -18.234 9.273 1 98.12 230 MET A C 1
ATOM 1755 O O . MET A 1 230 ? 17.312 -17.375 8.789 1 98.12 230 MET A O 1
ATOM 1759 N N . SER A 1 231 ? 15.484 -17.891 9.914 1 98.75 231 SER A N 1
ATOM 1760 C CA . SER A 1 231 ? 15.023 -16.516 10.055 1 98.75 231 SER A CA 1
ATOM 1761 C C . SER A 1 231 ? 16.031 -15.672 10.828 1 98.75 231 SER A C 1
ATOM 1763 O O . SER A 1 231 ? 16.328 -14.539 10.445 1 98.75 231 SER A O 1
ATOM 1765 N N . THR A 1 232 ? 16.547 -16.203 11.906 1 98.44 232 THR A N 1
ATOM 1766 C CA . THR A 1 232 ? 17.578 -15.516 12.688 1 98.44 232 THR A CA 1
ATOM 1767 C C . THR A 1 232 ? 18.828 -15.305 11.852 1 98.44 232 THR A C 1
ATOM 1769 O O . THR A 1 232 ? 19.438 -14.227 11.883 1 98.44 232 THR A O 1
ATOM 1772 N N . ARG A 1 233 ? 19.234 -16.281 11.055 1 98.5 233 ARG A N 1
ATOM 1773 C CA . ARG A 1 233 ? 20.406 -16.188 10.188 1 98.5 233 ARG A CA 1
ATOM 1774 C C . ARG A 1 233 ? 20.203 -15.102 9.133 1 98.5 233 ARG A C 1
ATOM 1776 O O . ARG A 1 233 ? 21.156 -14.406 8.766 1 98.5 233 ARG A O 1
ATOM 1783 N N . CYS A 1 234 ? 19 -15 8.602 1 98.69 234 CYS A N 1
ATOM 1784 C CA . CYS A 1 234 ? 18.703 -13.945 7.641 1 98.69 234 CYS A CA 1
ATOM 1785 C C . CYS A 1 234 ? 18.969 -12.57 8.242 1 98.69 234 CYS A C 1
ATOM 1787 O O . CYS A 1 234 ? 19.547 -11.703 7.594 1 98.69 234 CYS A O 1
ATOM 1789 N N . GLY A 1 235 ? 18.5 -12.422 9.492 1 98.69 235 GLY A N 1
ATOM 1790 C CA . GLY A 1 235 ? 18.734 -11.164 10.188 1 98.69 235 GLY A CA 1
ATOM 1791 C C . GLY A 1 235 ? 20.203 -10.828 10.336 1 98.69 235 GLY A C 1
ATOM 1792 O O . GLY A 1 235 ? 20.609 -9.695 10.078 1 98.69 235 GLY A O 1
ATOM 1793 N N . ARG A 1 236 ? 21.047 -11.82 10.727 1 98.62 236 ARG A N 1
ATOM 1794 C CA . ARG A 1 236 ? 22.484 -11.594 10.859 1 98.62 236 ARG A CA 1
ATOM 1795 C C . ARG A 1 236 ? 23.109 -11.258 9.516 1 98.62 236 ARG A C 1
ATOM 1797 O O . ARG A 1 236 ? 23.891 -10.312 9.406 1 98.62 236 ARG A O 1
ATOM 1804 N N . ARG A 1 237 ? 22.656 -11.93 8.469 1 98.75 237 ARG A N 1
ATOM 1805 C CA . ARG A 1 237 ? 23.297 -11.852 7.16 1 98.75 237 ARG A CA 1
ATOM 1806 C C . ARG A 1 237 ? 23.047 -10.484 6.52 1 98.75 237 ARG A C 1
ATOM 1808 O O . ARG A 1 237 ? 23.938 -9.922 5.891 1 98.75 237 ARG A O 1
ATOM 1815 N N . ILE A 1 238 ? 21.891 -9.961 6.652 1 98.88 238 ILE A N 1
ATOM 1816 C CA . ILE A 1 238 ? 21.562 -8.703 5.984 1 98.88 238 ILE A CA 1
ATOM 1817 C C . ILE A 1 238 ? 22.453 -7.586 6.535 1 98.88 238 ILE A C 1
ATOM 1819 O O . ILE A 1 238 ? 22.828 -6.676 5.797 1 98.88 238 ILE A O 1
ATOM 1823 N N . VAL A 1 239 ? 22.734 -7.598 7.816 1 98.38 239 VAL A N 1
ATOM 1824 C CA . VAL A 1 239 ? 23.609 -6.594 8.398 1 98.38 239 VAL A CA 1
ATOM 1825 C C . VAL A 1 239 ? 25 -6.684 7.754 1 98.38 239 VAL A C 1
ATOM 1827 O O . VAL A 1 239 ? 25.578 -5.664 7.379 1 98.38 239 VAL A O 1
ATOM 1830 N N . GLU A 1 240 ? 25.484 -7.922 7.582 1 98.31 240 GLU A N 1
ATOM 1831 C CA . GLU A 1 240 ? 26.766 -8.133 6.902 1 98.31 240 GLU A CA 1
ATOM 1832 C C . GLU A 1 240 ? 26.719 -7.613 5.469 1 98.31 240 GLU A C 1
ATOM 1834 O O . GLU A 1 240 ? 27.672 -6.992 4.996 1 98.31 240 GLU A O 1
ATOM 1839 N N . MET A 1 241 ? 25.641 -7.859 4.793 1 98.62 241 MET A N 1
ATOM 1840 C CA . MET A 1 241 ? 25.484 -7.441 3.4 1 98.62 241 MET A CA 1
ATOM 1841 C C . MET A 1 241 ? 25.578 -5.926 3.271 1 98.62 241 MET A C 1
ATOM 1843 O O . MET A 1 241 ? 26.109 -5.414 2.285 1 98.62 241 MET A O 1
ATOM 1847 N N . VAL A 1 242 ? 24.984 -5.234 4.188 1 98.12 242 VAL A N 1
ATOM 1848 C CA . VAL A 1 242 ? 25.047 -3.775 4.172 1 98.12 242 VAL A CA 1
ATOM 1849 C C . VAL A 1 242 ? 26.5 -3.324 4.234 1 98.12 242 VAL A C 1
ATOM 1851 O O . VAL A 1 242 ? 26.922 -2.457 3.469 1 98.12 242 VAL A O 1
ATOM 1854 N N . HIS A 1 243 ? 27.281 -3.912 5.133 1 96.69 243 HIS A N 1
ATOM 1855 C CA . HIS A 1 243 ? 28.703 -3.564 5.266 1 96.69 243 HIS A CA 1
ATOM 1856 C C . HIS A 1 243 ? 29.484 -3.947 4.012 1 96.69 243 HIS A C 1
ATOM 1858 O O . HIS A 1 243 ? 30.422 -3.258 3.633 1 96.69 243 HIS A O 1
ATOM 1864 N N . GLU A 1 244 ? 29.016 -5 3.342 1 97.44 244 GLU A N 1
ATOM 1865 C CA . GLU A 1 244 ? 29.672 -5.488 2.133 1 97.44 244 GLU A CA 1
ATOM 1866 C C . GLU A 1 244 ? 29.219 -4.703 0.905 1 97.44 244 GLU A C 1
ATOM 1868 O O . GLU A 1 244 ? 29.812 -4.84 -0.174 1 97.44 244 GLU A O 1
ATOM 1873 N N . LYS A 1 245 ? 28.25 -3.877 1.018 1 96.38 245 LYS A N 1
ATOM 1874 C CA . LYS A 1 245 ? 27.625 -3.18 -0.1 1 96.38 245 LYS A CA 1
ATOM 1875 C C . LYS A 1 245 ? 27.203 -4.16 -1.188 1 96.38 245 LYS A C 1
ATOM 1877 O O . LYS A 1 245 ? 27.469 -3.938 -2.371 1 96.38 245 LYS A O 1
ATOM 1882 N N . LEU A 1 246 ? 26.625 -5.277 -0.714 1 98.25 246 LEU A N 1
ATOM 1883 C CA . LEU A 1 246 ? 26.141 -6.32 -1.605 1 98.25 246 LEU A CA 1
ATOM 1884 C C . LEU A 1 246 ? 24.672 -6.082 -1.968 1 98.25 246 LEU A C 1
ATOM 1886 O O . LEU A 1 246 ? 23.766 -6.566 -1.277 1 98.25 246 LEU A O 1
ATOM 1890 N N . GLY A 1 247 ? 24.469 -5.395 -3.105 1 97.44 247 GLY A N 1
ATOM 1891 C CA . GLY A 1 247 ? 23.141 -5.051 -3.562 1 97.44 247 GLY A CA 1
ATOM 1892 C C . GLY A 1 247 ? 22.625 -5.977 -4.645 1 97.44 247 GLY A C 1
ATOM 1893 O O . GLY A 1 247 ? 23.328 -6.895 -5.074 1 97.44 247 GLY A O 1
ATOM 1894 N N . PRO A 1 248 ? 21.375 -5.805 -5.023 1 97.5 248 PRO A N 1
ATOM 1895 C CA . PRO A 1 248 ? 20.75 -6.688 -6.008 1 97.5 248 PRO A CA 1
ATOM 1896 C C . PRO A 1 248 ? 21.469 -6.676 -7.352 1 97.5 248 PRO A C 1
ATOM 1898 O O . PRO A 1 248 ? 21.438 -7.672 -8.086 1 97.5 248 PRO A O 1
ATOM 1901 N N . GLU A 1 249 ? 22.156 -5.594 -7.684 1 96.5 249 GLU A N 1
ATOM 1902 C CA . GLU A 1 249 ? 22.859 -5.48 -8.961 1 96.5 249 GLU A CA 1
ATOM 1903 C C . GLU A 1 249 ? 23.984 -6.492 -9.07 1 96.5 249 GLU A C 1
ATOM 1905 O O . GLU A 1 249 ? 24.359 -6.906 -10.172 1 96.5 249 GLU A O 1
ATOM 1910 N N . LYS A 1 250 ? 24.516 -6.883 -7.918 1 97.69 250 LYS A N 1
ATOM 1911 C CA . LYS A 1 250 ? 25.609 -7.848 -7.883 1 97.69 250 LYS A CA 1
ATOM 1912 C C . LYS A 1 250 ? 25.078 -9.281 -7.855 1 97.69 250 LYS A C 1
ATOM 1914 O O . LYS A 1 250 ? 25.812 -10.227 -8.125 1 97.69 250 LYS A O 1
ATOM 1919 N N . ILE A 1 251 ? 23.844 -9.414 -7.566 1 98.5 251 ILE A N 1
ATOM 1920 C CA . ILE A 1 251 ? 23.266 -10.734 -7.336 1 98.5 251 ILE A CA 1
ATOM 1921 C C . ILE A 1 251 ? 22.438 -11.148 -8.547 1 98.5 251 ILE A C 1
ATOM 1923 O O . ILE A 1 251 ? 22.578 -12.273 -9.047 1 98.5 251 ILE A O 1
ATOM 1927 N N . ILE A 1 252 ? 21.516 -10.266 -9.023 1 98.62 252 ILE A N 1
ATOM 1928 C CA . ILE A 1 252 ? 20.641 -10.586 -10.148 1 98.62 252 ILE A CA 1
ATOM 1929 C C . ILE A 1 252 ? 21.312 -10.156 -11.453 1 98.62 252 ILE A C 1
ATOM 1931 O O . ILE A 1 252 ? 21.219 -8.992 -11.852 1 98.62 252 ILE A O 1
ATOM 1935 N N . THR A 1 253 ? 21.891 -11.047 -12.102 1 98.38 253 THR A N 1
ATOM 1936 C CA . THR A 1 253 ? 22.594 -10.883 -13.367 1 98.38 253 THR A CA 1
ATOM 1937 C C . THR A 1 253 ? 22.016 -11.805 -14.438 1 98.38 253 THR A C 1
ATOM 1939 O O . THR A 1 253 ? 21.109 -12.586 -14.164 1 98.38 253 THR A O 1
ATOM 1942 N N . GLU A 1 254 ? 22.562 -11.672 -15.641 1 98.19 254 GLU A N 1
ATOM 1943 C CA . GLU A 1 254 ? 22.172 -12.586 -16.703 1 98.19 254 GLU A CA 1
ATOM 1944 C C . GLU A 1 254 ? 22.375 -14.047 -16.297 1 98.19 254 GLU A C 1
ATOM 1946 O O . GLU A 1 254 ? 21.547 -14.906 -16.578 1 98.19 254 GLU A O 1
ATOM 1951 N N . LYS A 1 255 ? 23.469 -14.281 -15.555 1 98.56 255 LYS A N 1
ATOM 1952 C CA . LYS A 1 255 ? 23.812 -15.633 -15.125 1 98.56 255 LYS A CA 1
ATOM 1953 C C . LYS A 1 255 ? 22.812 -16.156 -14.102 1 98.56 255 LYS A C 1
ATOM 1955 O O . LYS A 1 255 ? 22.344 -17.297 -14.203 1 98.56 255 LYS A O 1
ATOM 1960 N N . SER A 1 256 ? 22.547 -15.336 -13.086 1 98.75 256 SER A N 1
ATOM 1961 C CA . SER A 1 256 ? 21.609 -15.789 -12.062 1 98.75 256 SER A CA 1
ATOM 1962 C C . SER A 1 256 ? 20.203 -15.953 -12.625 1 98.75 256 SER A C 1
ATOM 1964 O O . SER A 1 256 ? 19.453 -16.828 -12.195 1 98.75 256 SER A O 1
ATOM 1966 N N . VAL A 1 257 ? 19.766 -15.117 -13.594 1 98.75 257 VAL A N 1
ATOM 1967 C CA . VAL A 1 257 ? 18.469 -15.242 -14.242 1 98.75 257 VAL A CA 1
ATOM 1968 C C . VAL A 1 257 ? 18.406 -16.531 -15.047 1 98.75 257 VAL A C 1
ATOM 1970 O O . VAL A 1 257 ? 17.391 -17.234 -15.047 1 98.75 257 VAL A O 1
ATOM 1973 N N . ALA A 1 258 ? 19.5 -16.844 -15.734 1 98.5 258 ALA A N 1
ATOM 1974 C CA . ALA A 1 258 ? 19.578 -18.109 -16.453 1 98.5 258 ALA A CA 1
ATOM 1975 C C . ALA A 1 258 ? 19.469 -19.297 -15.484 1 98.5 258 ALA A C 1
ATOM 1977 O O . ALA A 1 258 ? 18.766 -20.266 -15.773 1 98.5 258 ALA A O 1
ATOM 1978 N N . ASN A 1 259 ? 20.156 -19.203 -14.336 1 98.75 259 ASN A N 1
ATOM 1979 C CA . ASN A 1 259 ? 20.047 -20.234 -13.305 1 98.75 259 ASN A CA 1
ATOM 1980 C C . ASN A 1 259 ? 18.609 -20.406 -12.828 1 98.75 259 ASN A C 1
ATOM 1982 O O . ASN A 1 259 ? 18.125 -21.531 -12.727 1 98.75 259 ASN A O 1
ATOM 1986 N N . ALA A 1 260 ? 17.984 -19.281 -12.531 1 98.69 260 ALA A N 1
ATOM 1987 C CA . ALA A 1 260 ? 16.609 -19.312 -12.031 1 98.69 260 ALA A CA 1
ATOM 1988 C C . ALA A 1 260 ? 15.672 -19.938 -13.062 1 98.69 260 ALA A C 1
ATOM 1990 O O . ALA A 1 260 ? 14.75 -20.672 -12.711 1 98.69 260 ALA A O 1
ATOM 1991 N N . SER A 1 261 ? 15.867 -19.609 -14.32 1 98.19 261 SER A N 1
ATOM 1992 C CA . SER A 1 261 ? 15.055 -20.172 -15.398 1 98.19 261 SER A CA 1
ATOM 1993 C C . SER A 1 261 ? 15.234 -21.672 -15.508 1 98.19 261 SER A C 1
ATOM 1995 O O . SER A 1 261 ? 14.25 -22.406 -15.641 1 98.19 261 SER A O 1
ATOM 1997 N N . ALA A 1 262 ? 16.453 -22.125 -15.438 1 98.19 262 ALA A N 1
ATOM 1998 C CA . ALA A 1 262 ? 16.734 -23.547 -15.523 1 98.19 262 ALA A CA 1
ATOM 1999 C C . ALA A 1 262 ? 16.141 -24.297 -14.336 1 98.19 262 ALA A C 1
ATOM 2001 O O . ALA A 1 262 ? 15.555 -25.375 -14.508 1 98.19 262 ALA A O 1
ATOM 2002 N N . VAL A 1 263 ? 16.297 -23.734 -13.172 1 98.19 263 VAL A N 1
ATOM 2003 C CA . VAL A 1 263 ? 15.766 -24.375 -11.969 1 98.19 263 VAL A CA 1
ATOM 2004 C C . VAL A 1 263 ? 14.242 -24.422 -12.031 1 98.19 263 VAL A C 1
ATOM 2006 O O . VAL A 1 263 ? 13.633 -25.422 -11.633 1 98.19 263 VAL A O 1
ATOM 2009 N N . ALA A 1 264 ? 13.664 -23.359 -12.531 1 97 264 ALA A N 1
ATOM 2010 C CA . ALA A 1 264 ? 12.211 -23.359 -12.703 1 97 264 ALA A CA 1
ATOM 2011 C C . ALA A 1 264 ? 11.766 -24.531 -13.586 1 97 264 ALA A C 1
ATOM 2013 O O . ALA A 1 264 ? 10.82 -25.234 -13.258 1 97 264 ALA A O 1
ATOM 2014 N N . MET A 1 265 ? 12.469 -24.781 -14.656 1 96.38 265 MET A N 1
ATOM 2015 C CA . MET A 1 265 ? 12.133 -25.875 -15.562 1 96.38 265 MET A CA 1
ATOM 2016 C C . MET A 1 265 ? 12.336 -27.219 -14.883 1 96.38 265 MET A C 1
ATOM 2018 O O . MET A 1 265 ? 11.469 -28.094 -14.969 1 96.38 265 MET A O 1
ATOM 2022 N N . ALA A 1 266 ? 13.398 -27.328 -14.164 1 97 266 ALA A N 1
ATOM 2023 C CA . ALA A 1 266 ? 13.789 -28.594 -13.562 1 97 266 ALA A CA 1
ATOM 2024 C C . ALA A 1 266 ? 12.828 -29.016 -12.461 1 97 266 ALA A C 1
ATOM 2026 O O . ALA A 1 266 ? 12.688 -30.188 -12.156 1 97 266 ALA A O 1
ATOM 2027 N N . THR A 1 267 ? 12.141 -28.031 -11.867 1 95.56 267 THR A N 1
ATOM 2028 C CA . THR A 1 267 ? 11.242 -28.312 -10.758 1 95.56 267 THR A CA 1
ATOM 2029 C C . THR A 1 267 ? 9.805 -28.484 -11.258 1 95.56 267 THR A C 1
ATOM 2031 O O . THR A 1 267 ? 8.891 -28.688 -10.461 1 95.56 267 THR A O 1
ATOM 2034 N N . GLY A 1 268 ? 9.555 -28.406 -12.578 1 91.56 268 GLY A N 1
ATOM 2035 C CA . GLY A 1 268 ? 8.188 -28.453 -13.07 1 91.56 268 GLY A CA 1
ATOM 2036 C C . GLY A 1 268 ? 7.387 -27.219 -12.727 1 91.56 268 GLY A C 1
ATOM 2037 O O . GLY A 1 268 ? 6.258 -27.312 -12.234 1 91.56 268 GLY A O 1
ATOM 2038 N N . CYS A 1 269 ? 7.848 -26.172 -12.953 1 88.62 269 CYS A N 1
ATOM 2039 C CA . CYS A 1 269 ? 7.391 -24.875 -12.469 1 88.62 269 CYS A CA 1
ATOM 2040 C C . CYS A 1 269 ? 5.949 -24.609 -12.891 1 88.62 269 CYS A C 1
ATOM 2042 O O . CYS A 1 269 ? 5.484 -25.156 -13.898 1 88.62 269 CYS A O 1
ATOM 2044 N N . SER A 1 270 ? 5.273 -23.797 -12.078 1 92.44 270 SER A N 1
ATOM 2045 C CA . SER A 1 270 ? 3.994 -23.203 -12.445 1 92.44 270 SER A CA 1
ATOM 2046 C C . SER A 1 270 ? 4.129 -22.328 -13.68 1 92.44 270 SER A C 1
ATOM 2048 O O . SER A 1 270 ? 5.141 -21.641 -13.852 1 92.44 270 SER A O 1
ATOM 2050 N N . THR A 1 271 ? 3.08 -22.297 -14.5 1 93.5 271 THR A N 1
ATOM 2051 C CA . THR A 1 271 ? 3.086 -21.391 -15.641 1 93.5 271 THR A CA 1
ATOM 2052 C C . THR A 1 271 ? 3.115 -19.938 -15.188 1 93.5 271 THR A C 1
ATOM 2054 O O . THR A 1 271 ? 3.574 -19.062 -15.914 1 93.5 271 THR A O 1
ATOM 2057 N N . ASN A 1 272 ? 2.682 -19.719 -13.992 1 95.25 272 ASN A N 1
ATOM 2058 C CA . ASN A 1 272 ? 2.703 -18.359 -13.438 1 95.25 272 ASN A CA 1
ATOM 2059 C C . ASN A 1 272 ? 4.125 -17.812 -13.367 1 95.25 272 ASN A C 1
ATOM 2061 O O . ASN A 1 272 ? 4.324 -16.594 -13.344 1 95.25 272 ASN A O 1
ATOM 2065 N N . ALA A 1 273 ? 5.07 -18.688 -13.297 1 96 273 ALA A N 1
ATOM 2066 C CA . ALA A 1 273 ? 6.469 -18.266 -13.172 1 96 273 ALA A CA 1
ATOM 2067 C C . ALA A 1 273 ? 6.902 -17.422 -14.359 1 96 273 ALA A C 1
ATOM 2069 O O . ALA A 1 273 ? 7.75 -16.547 -14.227 1 96 273 ALA A O 1
ATOM 2070 N N . VAL A 1 274 ? 6.285 -17.656 -15.492 1 95.94 274 VAL A N 1
ATOM 2071 C CA . VAL A 1 274 ? 6.684 -16.984 -16.734 1 95.94 274 VAL A CA 1
ATOM 2072 C C . VAL A 1 274 ? 6.504 -15.477 -16.594 1 95.94 274 VAL A C 1
ATOM 2074 O O . VAL A 1 274 ? 7.453 -14.711 -16.781 1 95.94 274 VAL A O 1
ATOM 2077 N N . VAL A 1 275 ? 5.332 -15.062 -16.203 1 97.12 275 VAL A N 1
ATOM 2078 C CA . VAL A 1 275 ? 5.047 -13.633 -16.125 1 97.12 275 VAL A CA 1
ATOM 2079 C C . VAL A 1 275 ? 5.879 -13.008 -15 1 97.12 275 VAL A C 1
ATOM 2081 O O . VAL A 1 275 ? 6.324 -11.859 -15.117 1 97.12 275 VAL A O 1
ATOM 2084 N N . HIS A 1 276 ? 6.133 -13.727 -13.914 1 98.12 276 HIS A N 1
ATOM 2085 C CA . HIS A 1 276 ? 6.836 -13.18 -12.758 1 98.12 276 HIS A CA 1
ATOM 2086 C C . HIS A 1 276 ? 8.336 -13.109 -13.008 1 98.12 276 HIS A C 1
ATOM 2088 O O . HIS A 1 276 ? 8.992 -12.125 -12.656 1 98.12 276 HIS A O 1
ATOM 2094 N N . LEU A 1 277 ? 8.875 -14.156 -13.578 1 98.12 277 LEU A N 1
ATOM 2095 C CA . LEU A 1 277 ? 10.312 -14.195 -13.844 1 98.12 277 LEU A CA 1
ATOM 2096 C C . LEU A 1 277 ? 10.703 -13.133 -14.859 1 98.12 277 LEU A C 1
ATOM 2098 O O . LEU A 1 277 ? 11.742 -12.477 -14.711 1 98.12 277 LEU A O 1
ATOM 2102 N N . ILE A 1 278 ? 9.883 -12.953 -15.906 1 98.06 278 ILE A N 1
ATOM 2103 C CA . ILE A 1 278 ? 10.133 -11.922 -16.906 1 98.06 278 ILE A CA 1
ATOM 2104 C C . ILE A 1 278 ? 10.117 -10.547 -16.25 1 98.06 278 ILE A C 1
ATOM 2106 O O . ILE A 1 278 ? 11.016 -9.734 -16.453 1 98.06 278 ILE A O 1
ATOM 2110 N N . ALA A 1 279 ? 9.133 -10.328 -15.445 1 98.31 279 ALA A N 1
ATOM 2111 C CA . ALA A 1 279 ? 9.008 -9.031 -14.781 1 98.31 279 ALA A CA 1
ATOM 2112 C C . ALA A 1 279 ? 10.195 -8.766 -13.859 1 98.31 279 ALA A C 1
ATOM 2114 O O . ALA A 1 279 ? 10.773 -7.68 -13.875 1 98.31 279 ALA A O 1
ATOM 2115 N N . MET A 1 280 ? 10.602 -9.742 -13.023 1 98.5 280 MET A N 1
ATOM 2116 C CA . MET A 1 280 ? 11.719 -9.586 -12.094 1 98.5 280 MET A CA 1
ATOM 2117 C C . MET A 1 280 ? 13.023 -9.352 -12.852 1 98.5 280 MET A C 1
ATOM 2119 O O . MET A 1 280 ? 13.805 -8.469 -12.5 1 98.5 280 MET A O 1
ATOM 2123 N N . ALA A 1 281 ? 13.227 -10.141 -13.883 1 98.5 281 ALA A N 1
ATOM 2124 C CA . ALA A 1 281 ? 14.445 -10.023 -14.68 1 98.5 281 ALA A CA 1
ATOM 2125 C C . ALA A 1 281 ? 14.555 -8.641 -15.32 1 98.5 281 ALA A C 1
ATOM 2127 O O . ALA A 1 281 ? 15.594 -7.984 -15.234 1 98.5 281 ALA A O 1
ATOM 2128 N N . ARG A 1 282 ? 13.5 -8.25 -15.922 1 97.56 282 ARG A N 1
ATOM 2129 C CA . ARG A 1 282 ? 13.508 -6.969 -16.625 1 97.56 282 ARG A CA 1
ATOM 2130 C C . ARG A 1 282 ? 13.648 -5.809 -15.648 1 97.56 282 ARG A C 1
ATOM 2132 O O . ARG A 1 282 ? 14.273 -4.793 -15.969 1 97.56 282 ARG A O 1
ATOM 2139 N N . ARG A 1 283 ? 13.062 -5.906 -14.453 1 97.31 283 ARG A N 1
ATOM 2140 C CA . ARG A 1 283 ? 13.281 -4.906 -13.414 1 97.31 283 ARG A CA 1
ATOM 2141 C C . ARG A 1 283 ? 14.758 -4.797 -13.062 1 97.31 283 ARG A C 1
ATOM 2143 O O . ARG A 1 283 ? 15.242 -3.715 -12.711 1 97.31 283 ARG A O 1
ATOM 2150 N N . ALA A 1 284 ? 15.469 -5.914 -13.164 1 97.44 284 ALA A N 1
ATOM 2151 C CA . ALA A 1 284 ? 16.891 -5.957 -12.836 1 97.44 284 ALA A CA 1
ATOM 2152 C C . ALA A 1 284 ? 17.734 -5.586 -14.047 1 97.44 284 ALA A C 1
ATOM 2154 O O . ALA A 1 284 ? 18.969 -5.633 -13.977 1 97.44 284 ALA A O 1
ATOM 2155 N N . GLY A 1 285 ? 17.109 -5.309 -15.188 1 95.75 285 GLY A N 1
ATOM 2156 C CA . GLY A 1 285 ? 17.828 -4.895 -16.375 1 95.75 285 GLY A CA 1
ATOM 2157 C C . GLY A 1 285 ? 18.234 -6.055 -17.266 1 95.75 285 GLY A C 1
ATOM 2158 O O . GLY A 1 285 ? 19.047 -5.891 -18.188 1 95.75 285 GLY A O 1
ATOM 2159 N N . VAL A 1 286 ? 17.781 -7.246 -16.969 1 97.62 286 VAL A N 1
ATOM 2160 C CA . VAL A 1 286 ? 18.047 -8.422 -17.797 1 97.62 286 VAL A CA 1
ATOM 2161 C C . VAL A 1 286 ? 16.891 -8.648 -18.766 1 97.62 286 VAL A C 1
ATOM 2163 O O . VAL A 1 286 ? 15.773 -8.93 -18.344 1 97.62 286 VAL A O 1
ATOM 2166 N N . PRO A 1 287 ? 17.031 -8.57 -20.078 1 96.31 287 PRO A N 1
ATOM 2167 C CA . PRO A 1 287 ? 15.938 -8.625 -21.047 1 96.31 287 PRO A CA 1
ATOM 2168 C C . PRO A 1 287 ? 15.453 -10.047 -21.312 1 96.31 287 PRO A C 1
ATOM 2170 O O . PRO A 1 287 ? 15.5 -10.516 -22.453 1 96.31 287 PRO A O 1
ATOM 2173 N N . LEU A 1 288 ? 14.891 -10.711 -20.375 1 97.75 288 LEU A N 1
ATOM 2174 C CA . LEU A 1 288 ? 14.367 -12.07 -20.484 1 97.75 288 LEU A CA 1
ATOM 2175 C C . LEU A 1 288 ? 13.094 -12.094 -21.328 1 97.75 288 LEU A C 1
ATOM 2177 O O . LEU A 1 288 ? 12.227 -11.234 -21.172 1 97.75 288 LEU A O 1
ATOM 2181 N N . THR A 1 289 ? 12.984 -13.023 -22.281 1 97.19 289 THR A N 1
ATOM 2182 C CA . THR A 1 289 ? 11.828 -13.148 -23.156 1 97.19 289 THR A CA 1
ATOM 2183 C C . THR A 1 289 ? 11.227 -14.547 -23.078 1 97.19 289 THR A C 1
ATOM 2185 O O . THR A 1 289 ? 11.82 -15.445 -22.469 1 97.19 289 THR A O 1
ATOM 2188 N N . LEU A 1 290 ? 10.055 -14.703 -23.688 1 96.94 290 LEU A N 1
ATOM 2189 C CA . LEU A 1 290 ? 9.414 -16.016 -23.797 1 96.94 290 LEU A CA 1
ATOM 2190 C C . LEU A 1 290 ? 10.289 -16.984 -24.578 1 96.94 290 LEU A C 1
ATOM 2192 O O . LEU A 1 290 ? 10.352 -18.172 -24.25 1 96.94 290 LEU A O 1
ATOM 2196 N N . GLU A 1 291 ? 10.938 -16.438 -25.547 1 95.75 291 GLU A N 1
ATOM 2197 C CA . GLU A 1 291 ? 11.812 -17.266 -26.375 1 95.75 291 GLU A CA 1
ATOM 2198 C C . GLU A 1 291 ? 12.984 -17.812 -25.578 1 95.75 291 GLU A C 1
ATOM 2200 O O . GLU A 1 291 ? 13.406 -18.953 -25.781 1 95.75 291 GLU A O 1
ATOM 2205 N N . ASP A 1 292 ? 13.5 -16.969 -24.75 1 96.94 292 ASP A N 1
ATOM 2206 C CA . ASP A 1 292 ? 14.586 -17.422 -23.875 1 96.94 292 ASP A CA 1
ATOM 2207 C C . ASP A 1 292 ? 14.125 -18.562 -22.984 1 96.94 292 ASP A C 1
ATOM 2209 O O . ASP A 1 292 ? 14.852 -19.547 -22.812 1 96.94 292 ASP A O 1
ATOM 2213 N N . LEU A 1 293 ? 12.953 -18.438 -22.453 1 96.62 293 LEU A N 1
ATOM 2214 C CA . LEU A 1 293 ? 12.414 -19.453 -21.547 1 96.62 293 LEU A CA 1
ATOM 2215 C C . LEU A 1 293 ? 12.156 -20.766 -22.297 1 96.62 293 LEU A C 1
ATOM 2217 O O . LEU A 1 293 ? 12.422 -21.844 -21.766 1 96.62 293 LEU A O 1
ATOM 2221 N N . ASP A 1 294 ? 11.594 -20.641 -23.5 1 96.38 294 ASP A N 1
ATOM 2222 C CA . ASP A 1 294 ? 11.383 -21.828 -24.312 1 96.38 294 ASP A CA 1
ATOM 2223 C C . ASP A 1 294 ? 12.703 -22.531 -24.625 1 96.38 294 ASP A C 1
ATOM 2225 O O . ASP A 1 294 ? 12.781 -23.766 -24.609 1 96.38 294 ASP A O 1
ATOM 2229 N N . GLY A 1 295 ? 13.695 -21.719 -24.984 1 96.19 295 GLY A N 1
ATOM 2230 C CA . GLY A 1 295 ? 15.016 -22.281 -25.25 1 96.19 295 GLY A CA 1
ATOM 2231 C C . GLY A 1 295 ? 15.578 -23.062 -24.078 1 96.19 295 GLY A C 1
ATOM 2232 O O . GLY A 1 295 ? 16.109 -24.156 -24.25 1 96.19 295 GLY A O 1
ATOM 2233 N N . ILE A 1 296 ? 15.469 -22.531 -22.922 1 96 296 ILE A N 1
ATOM 2234 C CA . ILE A 1 296 ? 15.961 -23.188 -21.703 1 96 296 ILE A CA 1
ATOM 2235 C C . ILE A 1 296 ? 15.141 -24.453 -21.438 1 96 296 ILE A C 1
ATOM 2237 O O . ILE A 1 296 ? 15.688 -25.469 -21.016 1 96 296 ILE A O 1
ATOM 2241 N N . SER A 1 297 ? 13.852 -24.359 -21.656 1 94.88 297 SER A N 1
ATOM 2242 C CA . SER A 1 297 ? 12.953 -25.484 -21.438 1 94.88 297 SER A CA 1
ATOM 2243 C C . SER A 1 297 ? 13.312 -26.672 -22.312 1 94.88 297 SER A C 1
ATOM 2245 O O . SER A 1 297 ? 13.156 -27.828 -21.891 1 94.88 297 SER A O 1
ATOM 2247 N N . ARG A 1 298 ? 13.836 -26.469 -23.5 1 94 298 ARG A N 1
ATOM 2248 C CA . ARG A 1 298 ? 14.156 -27.516 -24.453 1 94 298 ARG A CA 1
ATOM 2249 C C . ARG A 1 298 ? 15.367 -28.328 -23.984 1 94 298 ARG A C 1
ATOM 2251 O O . ARG A 1 298 ? 15.547 -29.469 -24.391 1 94 298 ARG A O 1
ATOM 2258 N N . THR A 1 299 ? 16.094 -27.734 -23.062 1 93.62 299 THR A N 1
ATOM 2259 C CA . THR A 1 299 ? 17.359 -28.375 -22.719 1 93.62 299 THR A CA 1
ATOM 2260 C C . THR A 1 299 ? 17.391 -28.75 -21.234 1 93.62 299 THR A C 1
ATOM 2262 O O . THR A 1 299 ? 18.375 -29.328 -20.766 1 93.62 299 THR A O 1
ATOM 2265 N N . THR A 1 300 ? 16.406 -28.422 -20.484 1 96.25 300 THR A N 1
ATOM 2266 C CA . THR A 1 300 ? 16.422 -28.672 -19.047 1 96.25 300 THR A CA 1
ATOM 2267 C C . THR A 1 300 ? 15.352 -29.688 -18.672 1 96.25 300 THR A C 1
ATOM 2269 O O . THR A 1 300 ? 14.156 -29.375 -18.656 1 96.25 300 THR A O 1
ATOM 2272 N N . PRO A 1 301 ? 15.719 -30.859 -18.266 1 95.69 301 PRO A N 1
ATOM 2273 C CA . PRO A 1 301 ? 14.727 -31.875 -17.891 1 95.69 301 PRO A CA 1
ATOM 2274 C C . PRO A 1 301 ? 14.07 -31.578 -16.547 1 95.69 301 PRO A C 1
ATOM 2276 O O . PRO A 1 301 ? 14.648 -30.875 -15.711 1 95.69 301 PRO A O 1
ATOM 2279 N N . VAL A 1 302 ? 12.875 -32.125 -16.344 1 95.75 302 VAL A N 1
ATOM 2280 C CA . VAL A 1 302 ? 12.195 -32.062 -15.055 1 95.75 302 VAL A CA 1
ATOM 2281 C C . VAL A 1 302 ? 12.672 -33.188 -14.148 1 95.75 302 VAL A C 1
ATOM 2283 O O . VAL A 1 302 ? 12.406 -34.344 -14.422 1 95.75 302 VAL A O 1
ATOM 2286 N N . ILE A 1 303 ? 13.281 -32.812 -13.039 1 97.31 303 ILE A N 1
ATOM 2287 C CA . ILE A 1 303 ? 13.883 -33.844 -12.234 1 97.31 303 ILE A CA 1
ATOM 2288 C C . ILE A 1 303 ? 13.258 -33.875 -10.844 1 97.31 303 ILE A C 1
ATOM 2290 O O . ILE A 1 303 ? 13.469 -34.781 -10.062 1 97.31 303 ILE A O 1
ATOM 2294 N N . ALA A 1 304 ? 12.492 -32.875 -10.477 1 96.38 304 ALA A N 1
ATOM 2295 C CA . ALA A 1 304 ? 11.742 -32.875 -9.219 1 96.38 304 ALA A CA 1
ATOM 2296 C C . ALA A 1 304 ? 10.477 -33.719 -9.352 1 96.38 304 ALA A C 1
ATOM 2298 O O . ALA A 1 304 ? 9.547 -33.344 -10.07 1 96.38 304 ALA A O 1
ATOM 2299 N N . ASN A 1 305 ? 10.406 -34.844 -8.703 1 95.75 305 ASN A N 1
ATOM 2300 C CA . ASN A 1 305 ? 9.242 -35.719 -8.703 1 95.75 305 ASN A CA 1
ATOM 2301 C C . ASN A 1 305 ? 8.281 -35.375 -7.57 1 95.75 305 ASN A C 1
ATOM 2303 O O . ASN A 1 305 ? 8.094 -36.156 -6.648 1 95.75 305 ASN A O 1
ATOM 2307 N N . ILE A 1 306 ? 7.73 -34.25 -7.691 1 93.44 306 ILE A N 1
ATOM 2308 C CA . ILE A 1 306 ? 6.84 -33.688 -6.691 1 93.44 306 ILE A CA 1
ATOM 2309 C C . ILE A 1 306 ? 5.523 -33.25 -7.348 1 93.44 306 ILE A C 1
ATOM 2311 O O . ILE A 1 306 ? 5.516 -32.75 -8.477 1 93.44 306 ILE A O 1
ATOM 2315 N N . ARG A 1 307 ? 4.41 -33.375 -6.676 1 89.38 307 ARG A N 1
ATOM 2316 C CA . ARG A 1 307 ? 3.121 -32.938 -7.188 1 89.38 307 ARG A CA 1
ATOM 2317 C C . ARG A 1 307 ? 3.145 -31.422 -7.484 1 89.38 307 ARG A C 1
ATOM 2319 O O . ARG A 1 307 ? 3.658 -30.641 -6.691 1 89.38 307 ARG A O 1
ATOM 2326 N N . PRO A 1 308 ? 2.697 -31.078 -8.656 1 85.75 308 PRO A N 1
ATOM 2327 C CA . PRO A 1 308 ? 1.761 -31.828 -9.492 1 85.75 308 PRO A CA 1
ATOM 2328 C C . PRO A 1 308 ? 2.455 -32.594 -10.609 1 85.75 308 PRO A C 1
ATOM 2330 O O . PRO A 1 308 ? 1.808 -33.344 -11.344 1 85.75 308 PRO A O 1
ATOM 2333 N N . SER A 1 309 ? 3.754 -32.344 -10.828 1 85.25 309 SER A N 1
ATOM 2334 C CA . SER A 1 309 ? 4.473 -33.062 -11.891 1 85.25 309 SER A CA 1
ATOM 2335 C C . SER A 1 309 ? 4.617 -34.531 -11.57 1 85.25 309 SER A C 1
ATOM 2337 O O . SER A 1 309 ? 4.652 -35.375 -12.469 1 85.25 309 SER A O 1
ATOM 2339 N N . GLY A 1 310 ? 4.734 -34.812 -10.297 1 86.12 310 GLY A N 1
ATOM 2340 C CA . GLY A 1 310 ? 4.762 -36.188 -9.828 1 86.12 310 GLY A CA 1
ATOM 2341 C C . GLY A 1 310 ? 3.428 -36.656 -9.273 1 86.12 310 GLY A C 1
ATOM 2342 O O . GLY A 1 310 ? 2.438 -35.938 -9.32 1 86.12 310 GLY A O 1
ATOM 2343 N N . LYS A 1 311 ? 3.416 -37.844 -8.688 1 86.06 311 LYS A N 1
ATOM 2344 C CA . LYS A 1 311 ? 2.146 -38.438 -8.25 1 86.06 311 LYS A CA 1
ATOM 2345 C C . LYS A 1 311 ? 2.086 -38.531 -6.727 1 86.06 311 LYS A C 1
ATOM 2347 O O . LYS A 1 311 ? 1.005 -38.5 -6.141 1 86.06 311 LYS A O 1
ATOM 2352 N N . GLN A 1 312 ? 3.229 -38.594 -6.176 1 89.75 312 GLN A N 1
ATOM 2353 C CA . GLN A 1 312 ? 3.211 -39.062 -4.797 1 89.75 312 GLN A CA 1
ATOM 2354 C C . GLN A 1 312 ? 3.738 -38 -3.838 1 89.75 312 GLN A C 1
ATOM 2356 O O . GLN A 1 312 ? 3.166 -37.781 -2.768 1 89.75 312 GLN A O 1
ATOM 2361 N N . TYR A 1 313 ? 4.777 -37.312 -4.117 1 94.31 313 TYR A N 1
ATOM 2362 C CA . TYR A 1 313 ? 5.578 -36.594 -3.146 1 94.31 313 TYR A CA 1
ATOM 2363 C C . TYR A 1 313 ? 5.141 -35.125 -3.08 1 94.31 313 TYR A C 1
ATOM 2365 O O . TYR A 1 313 ? 4.547 -34.594 -4.027 1 94.31 313 TYR A O 1
ATOM 2373 N N . LEU A 1 314 ? 5.402 -34.531 -1.955 1 95.38 314 LEU A N 1
ATOM 2374 C CA . LEU A 1 314 ? 5.102 -33.156 -1.677 1 95.38 314 LEU A CA 1
ATOM 2375 C C . LEU A 1 314 ? 6.34 -32.406 -1.184 1 95.38 314 LEU A C 1
ATOM 2377 O O . LEU A 1 314 ? 7.434 -32.969 -1.149 1 95.38 314 LEU A O 1
ATOM 2381 N N . MET A 1 315 ? 6.211 -31.203 -0.839 1 96.44 315 MET A N 1
ATOM 2382 C CA . MET A 1 315 ? 7.348 -30.328 -0.529 1 96.44 315 MET A CA 1
ATOM 2383 C C . MET A 1 315 ? 8.109 -30.844 0.685 1 96.44 315 MET A C 1
ATOM 2385 O O . MET A 1 315 ? 9.336 -30.719 0.76 1 96.44 315 MET A O 1
ATOM 2389 N N . GLU A 1 316 ? 7.383 -31.375 1.685 1 96.06 316 GLU A N 1
ATOM 2390 C CA . GLU A 1 316 ? 8.07 -31.953 2.84 1 96.06 316 GLU A CA 1
ATOM 2391 C C . GLU A 1 316 ? 9.039 -33.031 2.422 1 96.06 316 GLU A C 1
ATOM 2393 O O . GLU A 1 316 ? 10.164 -33.125 2.932 1 96.06 316 GLU A O 1
ATOM 2398 N N . ASP A 1 317 ? 8.602 -33.875 1.523 1 97 317 ASP A N 1
ATOM 2399 C CA . ASP A 1 317 ? 9.461 -34.938 0.979 1 97 317 ASP A CA 1
ATOM 2400 C C . ASP A 1 317 ? 10.656 -34.312 0.239 1 97 317 ASP A C 1
ATOM 2402 O O . ASP A 1 317 ? 11.781 -34.844 0.342 1 97 317 ASP A O 1
ATOM 2406 N N . PHE A 1 318 ? 10.391 -33.312 -0.491 1 97.81 318 PHE A N 1
ATOM 2407 C CA . PHE A 1 318 ? 11.43 -32.625 -1.229 1 97.81 318 PHE A CA 1
ATOM 2408 C C . PHE A 1 318 ? 12.508 -32.094 -0.284 1 97.81 318 PHE A C 1
ATOM 2410 O O . PHE A 1 318 ? 13.703 -32.25 -0.545 1 97.81 318 PHE A O 1
ATOM 2417 N N . TYR A 1 319 ? 12.062 -31.484 0.783 1 97.5 319 TYR A N 1
ATOM 2418 C CA . TYR A 1 319 ? 12.969 -30.953 1.794 1 97.5 319 TYR A CA 1
ATOM 2419 C C . TYR A 1 319 ? 13.844 -32.062 2.373 1 97.5 319 TYR A C 1
ATOM 2421 O O . TYR A 1 319 ? 15.062 -31.906 2.461 1 97.5 319 TYR A O 1
ATOM 2429 N N . TYR A 1 320 ? 13.242 -33.188 2.68 1 96.81 320 TYR A N 1
ATOM 2430 C CA . TYR A 1 320 ? 13.977 -34.281 3.291 1 96.81 320 TYR A CA 1
ATOM 2431 C C . TYR A 1 320 ? 14.906 -34.938 2.285 1 96.81 320 TYR A C 1
ATOM 2433 O O . TYR A 1 320 ? 15.914 -35.562 2.666 1 96.81 320 TYR A O 1
ATOM 2441 N N . ALA A 1 321 ? 14.57 -34.812 1.026 1 98.25 321 ALA A N 1
ATOM 2442 C CA . ALA A 1 321 ? 15.398 -35.375 -0.03 1 98.25 321 ALA A CA 1
ATOM 2443 C C . ALA A 1 321 ? 16.641 -34.531 -0.285 1 98.25 321 ALA A C 1
ATOM 2445 O O . ALA A 1 321 ? 17.516 -34.906 -1.061 1 98.25 321 ALA A O 1
ATOM 2446 N N . GLY A 1 322 ? 16.75 -33.406 0.385 1 97.5 322 GLY A N 1
ATOM 2447 C CA . GLY A 1 322 ? 17.875 -32.531 0.236 1 97.5 322 GLY A CA 1
ATOM 2448 C C . GLY A 1 322 ? 17.484 -31.125 -0.231 1 97.5 322 GLY A C 1
ATOM 2449 O O . GLY A 1 322 ? 18.297 -30.203 -0.206 1 97.5 322 GLY A O 1
ATOM 2450 N N . GLY A 1 323 ? 16.266 -31.016 -0.694 1 97.94 323 GLY A N 1
ATOM 2451 C CA . GLY A 1 323 ? 15.711 -29.719 -1.054 1 97.94 323 GLY A CA 1
ATOM 2452 C C . GLY A 1 323 ? 16.328 -29.141 -2.312 1 97.94 323 GLY A C 1
ATOM 2453 O O . GLY A 1 323 ? 16.891 -29.875 -3.131 1 97.94 323 GLY A O 1
ATOM 2454 N N . LEU A 1 324 ? 16.125 -27.859 -2.467 1 98.56 324 LEU A N 1
ATOM 2455 C CA . LEU A 1 324 ? 16.547 -27.188 -3.697 1 98.56 324 LEU A CA 1
ATOM 2456 C C . LEU A 1 324 ? 18.062 -27.25 -3.854 1 98.56 324 LEU A C 1
ATOM 2458 O O . LEU A 1 324 ? 18.562 -27.359 -4.973 1 98.56 324 LEU A O 1
ATOM 2462 N N . ARG A 1 325 ? 18.766 -27.156 -2.771 1 98 325 ARG A N 1
ATOM 2463 C CA . ARG A 1 325 ? 20.234 -27.219 -2.828 1 98 325 ARG A CA 1
ATOM 2464 C C . ARG A 1 325 ? 20.688 -28.531 -3.469 1 98 325 ARG A C 1
ATOM 2466 O O . ARG A 1 325 ? 21.562 -28.531 -4.336 1 98 325 ARG A O 1
ATOM 2473 N N . ALA A 1 326 ? 20.094 -29.609 -3.068 1 98.44 326 ALA A N 1
ATOM 2474 C CA . ALA A 1 326 ? 20.422 -30.906 -3.633 1 98.44 326 ALA A CA 1
ATOM 2475 C C . ALA A 1 326 ? 20.047 -30.984 -5.109 1 98.44 326 ALA A C 1
ATOM 2477 O O . ALA A 1 326 ? 20.781 -31.547 -5.922 1 98.44 326 ALA A O 1
ATOM 2478 N N . LEU A 1 327 ? 18.875 -30.453 -5.414 1 98.69 327 LEU A N 1
ATOM 2479 C CA . LEU A 1 327 ? 18.438 -30.438 -6.809 1 98.69 327 LEU A CA 1
ATOM 2480 C C . LEU A 1 327 ? 19.422 -29.656 -7.672 1 98.69 327 LEU A C 1
ATOM 2482 O O . LEU A 1 327 ? 19.828 -30.125 -8.742 1 98.69 327 LEU A O 1
ATOM 2486 N N . MET A 1 328 ? 19.828 -28.453 -7.219 1 98.75 328 MET A N 1
ATOM 2487 C CA . MET A 1 328 ? 20.766 -27.641 -7.98 1 98.75 328 MET A CA 1
ATOM 2488 C C . MET A 1 328 ? 22.109 -28.344 -8.117 1 98.75 328 MET A C 1
ATOM 2490 O O . MET A 1 328 ? 22.766 -28.25 -9.156 1 98.75 328 MET A O 1
ATOM 2494 N N . ALA A 1 329 ? 22.516 -29.047 -7.094 1 98.12 329 ALA A N 1
ATOM 2495 C CA . ALA A 1 329 ? 23.75 -29.812 -7.172 1 98.12 329 ALA A CA 1
ATOM 2496 C C . ALA A 1 329 ? 23.656 -30.906 -8.242 1 98.12 329 ALA A C 1
ATOM 2498 O O . ALA A 1 329 ? 24.625 -31.172 -8.945 1 98.12 329 ALA A O 1
ATOM 2499 N N . GLU A 1 330 ? 22.531 -31.578 -8.305 1 97.69 330 GLU A N 1
ATOM 2500 C CA . GLU A 1 330 ? 22.281 -32.625 -9.289 1 97.69 330 GLU A CA 1
ATOM 2501 C C . GLU A 1 330 ? 22.375 -32.094 -10.711 1 97.69 330 GLU A C 1
ATOM 2503 O O . GLU A 1 330 ? 22.781 -32.781 -11.625 1 97.69 330 GLU A O 1
ATOM 2508 N N . MET A 1 331 ? 22.031 -30.828 -10.898 1 97.75 331 MET A N 1
ATOM 2509 C CA . MET A 1 331 ? 21.984 -30.25 -12.25 1 97.75 331 MET A CA 1
ATOM 2510 C C . MET A 1 331 ? 23.078 -29.203 -12.414 1 97.75 331 MET A C 1
ATOM 2512 O O . MET A 1 331 ? 22.922 -28.266 -13.195 1 97.75 331 MET A O 1
ATOM 2516 N N . LYS A 1 332 ? 24.109 -29.203 -11.703 1 96.94 332 LYS A N 1
ATOM 2517 C CA . LYS A 1 332 ? 25.141 -28.172 -11.641 1 96.94 332 LYS A CA 1
ATOM 2518 C C . LYS A 1 332 ? 25.719 -27.891 -13.023 1 96.94 332 LYS A C 1
ATOM 2520 O O . LYS A 1 332 ? 26.109 -26.75 -13.32 1 96.94 332 LYS A O 1
ATOM 2525 N N . GLU A 1 333 ? 25.734 -28.844 -13.961 1 96.31 333 GLU A N 1
ATOM 2526 C CA . GLU A 1 333 ? 26.297 -28.672 -15.297 1 96.31 333 GLU A CA 1
ATOM 2527 C C . GLU A 1 333 ? 25.453 -27.719 -16.141 1 96.31 333 GLU A C 1
ATOM 2529 O O . GLU A 1 333 ? 25.922 -27.172 -17.141 1 96.31 333 GLU A O 1
ATOM 2534 N N . LEU A 1 334 ? 24.25 -27.484 -15.727 1 97.31 334 LEU A N 1
ATOM 2535 C CA . LEU A 1 334 ? 23.344 -26.594 -16.453 1 97.31 334 LEU A CA 1
ATOM 2536 C C . LEU A 1 334 ? 23.297 -25.219 -15.812 1 97.31 334 LEU A C 1
ATOM 2538 O O . LEU A 1 334 ? 22.531 -24.359 -16.25 1 97.31 334 LEU A O 1
ATOM 2542 N N . LEU A 1 335 ? 24.078 -25 -14.742 1 98.5 335 LEU A N 1
ATOM 2543 C CA . LEU A 1 335 ? 23.984 -23.766 -13.969 1 98.5 335 LEU A CA 1
ATOM 2544 C C . LEU A 1 335 ? 25.266 -22.953 -14.062 1 98.5 335 LEU A C 1
ATOM 2546 O O . LEU A 1 335 ? 26.344 -23.531 -14.266 1 98.5 335 LEU A O 1
ATOM 2550 N N . HIS A 1 336 ? 25.125 -21.656 -14.039 1 98.69 336 HIS A N 1
ATOM 2551 C CA . HIS A 1 336 ? 26.266 -20.75 -13.844 1 98.69 336 HIS A CA 1
ATOM 2552 C C . HIS A 1 336 ? 26.688 -20.719 -12.375 1 98.69 336 HIS A C 1
ATOM 2554 O O . HIS A 1 336 ? 26.156 -19.938 -11.594 1 98.69 336 HIS A O 1
ATOM 2560 N N . LEU A 1 337 ? 27.734 -21.422 -12.078 1 98.62 337 LEU A N 1
ATOM 2561 C CA . LEU A 1 337 ? 28.125 -21.688 -10.695 1 98.62 337 LEU A CA 1
ATOM 2562 C C . LEU A 1 337 ? 28.859 -20.484 -10.102 1 98.62 337 LEU A C 1
ATOM 2564 O O . LEU A 1 337 ? 29.016 -20.391 -8.883 1 98.62 337 LEU A O 1
ATOM 2568 N N . ASP A 1 338 ? 29.281 -19.484 -10.891 1 98.56 338 ASP A N 1
ATOM 2569 C CA . ASP A 1 338 ? 30.031 -18.328 -10.422 1 98.56 338 ASP A CA 1
ATOM 2570 C C . ASP A 1 338 ? 29.109 -17.141 -10.117 1 98.56 338 ASP A C 1
ATOM 2572 O O . ASP A 1 338 ? 29.562 -16.078 -9.703 1 98.56 338 ASP A O 1
ATOM 2576 N N . ALA A 1 339 ? 27.781 -17.359 -10.273 1 98.44 339 ALA A N 1
ATOM 2577 C CA . ALA A 1 339 ? 26.844 -16.312 -9.922 1 98.44 339 ALA A CA 1
ATOM 2578 C C . ALA A 1 339 ? 26.859 -16.031 -8.43 1 98.44 339 ALA A C 1
ATOM 2580 O O . ALA A 1 339 ? 26.859 -16.953 -7.613 1 98.44 339 ALA A O 1
ATOM 2581 N N . MET A 1 340 ? 26.906 -14.781 -8.039 1 98.5 340 MET A N 1
ATOM 2582 C CA . MET A 1 340 ? 26.969 -14.352 -6.645 1 98.5 340 MET A CA 1
ATOM 2583 C C . MET A 1 340 ? 25.609 -14.539 -5.961 1 98.5 340 MET A C 1
ATOM 2585 O O . MET A 1 340 ? 24.562 -14.5 -6.617 1 98.5 340 MET A O 1
ATOM 2589 N N . THR A 1 341 ? 25.625 -14.82 -4.672 1 98.69 341 THR A N 1
ATOM 2590 C CA . THR A 1 341 ? 24.406 -14.953 -3.885 1 98.69 341 THR A CA 1
ATOM 2591 C C . THR A 1 341 ? 24.469 -14.062 -2.646 1 98.69 341 THR A C 1
ATOM 2593 O O . THR A 1 341 ? 25.516 -13.492 -2.334 1 98.69 341 THR A O 1
ATOM 2596 N N . VAL A 1 342 ? 23.391 -13.992 -1.939 1 98.69 342 VAL A N 1
ATOM 2597 C CA . VAL A 1 342 ? 23.297 -13.148 -0.748 1 98.69 342 VAL A CA 1
ATOM 2598 C C . VAL A 1 342 ? 24.172 -13.734 0.362 1 98.69 342 VAL A C 1
ATOM 2600 O O . VAL A 1 342 ? 24.5 -13.047 1.33 1 98.69 342 VAL A O 1
ATOM 2603 N N . SER A 1 343 ? 24.562 -14.977 0.24 1 97.94 343 SER A N 1
ATOM 2604 C CA . SER A 1 343 ? 25.422 -15.594 1.248 1 97.94 343 SER A CA 1
ATOM 2605 C C . SER A 1 343 ? 26.797 -14.953 1.272 1 97.94 343 SER A C 1
ATOM 2607 O O . SER A 1 343 ? 27.547 -15.102 2.246 1 97.94 343 SER A O 1
ATOM 2609 N N . GLY A 1 344 ? 27.141 -14.266 0.207 1 97.69 344 GLY A N 1
ATOM 2610 C CA . GLY A 1 344 ? 28.469 -13.711 0.061 1 97.69 344 GLY A CA 1
ATOM 2611 C C . GLY A 1 344 ? 29.406 -14.609 -0.718 1 97.69 344 GLY A C 1
ATOM 2612 O O . GLY A 1 344 ? 30.562 -14.258 -0.961 1 97.69 344 GLY A O 1
ATOM 2613 N N . PHE A 1 345 ? 28.859 -15.758 -1.16 1 98 345 PHE A N 1
ATOM 2614 C CA . PHE A 1 345 ? 29.625 -16.719 -1.939 1 98 345 PHE A CA 1
ATOM 2615 C C . PHE A 1 345 ? 28.953 -17 -3.273 1 98 345 PHE A C 1
ATOM 2617 O O . PHE A 1 345 ? 27.75 -16.812 -3.416 1 98 345 PHE A O 1
ATOM 2624 N N . PRO A 1 346 ? 29.766 -17.438 -4.289 1 98.38 346 PRO A N 1
ATOM 2625 C CA . PRO A 1 346 ? 29.156 -17.891 -5.539 1 98.38 346 PRO A CA 1
ATOM 2626 C C . PRO A 1 346 ? 28.266 -19.125 -5.348 1 98.38 346 PRO A C 1
ATOM 2628 O O . PRO A 1 346 ? 28.484 -19.906 -4.414 1 98.38 346 PRO A O 1
ATOM 2631 N N . LEU A 1 347 ? 27.328 -19.328 -6.234 1 98.62 347 LEU A N 1
ATOM 2632 C CA . LEU A 1 347 ? 26.359 -20.406 -6.148 1 98.62 347 LEU A CA 1
ATOM 2633 C C . LEU A 1 347 ? 27.062 -21.75 -5.984 1 98.62 347 LEU A C 1
ATOM 2635 O O . LEU A 1 347 ? 26.641 -22.578 -5.168 1 98.62 347 LEU A O 1
ATOM 2639 N N . GLY A 1 348 ? 28.141 -21.984 -6.762 1 98.44 348 GLY A N 1
ATOM 2640 C CA . GLY A 1 348 ? 28.859 -23.234 -6.684 1 98.44 348 GLY A CA 1
ATOM 2641 C C . GLY A 1 348 ? 29.328 -23.578 -5.277 1 98.44 348 GLY A C 1
ATOM 2642 O O . GLY A 1 348 ? 29.219 -24.734 -4.844 1 98.44 348 GLY A O 1
ATOM 2643 N N . ALA A 1 349 ? 29.812 -22.578 -4.559 1 98.25 349 ALA A N 1
ATOM 2644 C CA . ALA A 1 349 ? 30.297 -22.766 -3.189 1 98.25 349 ALA A CA 1
ATOM 2645 C C . ALA A 1 349 ? 29.141 -23.141 -2.26 1 98.25 349 ALA A C 1
ATOM 2647 O O . ALA A 1 349 ? 29.312 -23.906 -1.316 1 98.25 349 ALA A O 1
ATOM 2648 N N . THR A 1 350 ? 27.984 -22.609 -2.545 1 98 350 THR A N 1
ATOM 2649 C CA . THR A 1 350 ? 26.828 -22.859 -1.698 1 98 350 THR A CA 1
ATOM 2650 C C . THR A 1 350 ? 26.297 -24.281 -1.903 1 98 350 THR A C 1
ATOM 2652 O O . THR A 1 350 ? 25.547 -24.797 -1.081 1 98 350 THR A O 1
ATOM 2655 N N . LEU A 1 351 ? 26.703 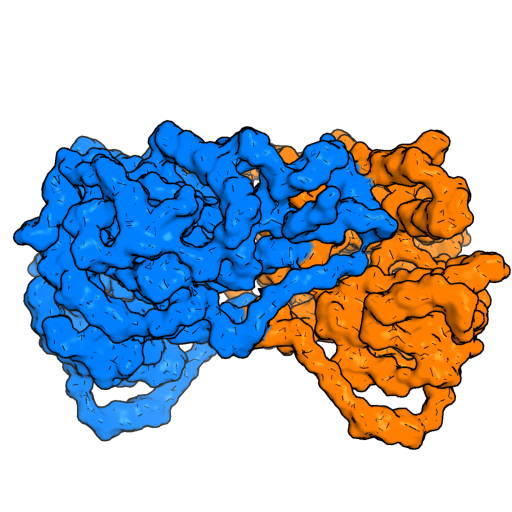-24.969 -2.967 1 98.25 351 LEU A N 1
ATOM 2656 C CA . LEU A 1 351 ? 26.188 -26.281 -3.301 1 98.25 351 LEU A CA 1
ATOM 2657 C C . LEU A 1 351 ? 27.141 -27.375 -2.811 1 98.25 351 LEU A C 1
ATOM 2659 O O . LEU A 1 351 ? 26.812 -28.562 -2.875 1 98.25 351 LEU A O 1
ATOM 2663 N N . GLU A 1 352 ? 28.297 -26.953 -2.291 1 97 352 GLU A N 1
ATOM 2664 C CA . GLU A 1 352 ? 29.25 -27.938 -1.776 1 97 352 GLU A CA 1
ATOM 2665 C C . GLU A 1 352 ? 28.641 -28.75 -0.643 1 97 352 GLU A C 1
ATOM 2667 O O . GLU A 1 352 ? 28.016 -28.203 0.264 1 97 352 GLU A O 1
ATOM 2672 N N . GLY A 1 353 ? 28.719 -30.047 -0.783 1 95.06 353 GLY A N 1
ATOM 2673 C CA . GLY A 1 353 ? 28.25 -30.938 0.258 1 95.06 353 GLY A CA 1
ATOM 2674 C C . GLY A 1 353 ? 26.781 -31.312 0.106 1 95.06 353 GLY A C 1
ATOM 2675 O O . GLY A 1 353 ? 26.266 -32.156 0.828 1 95.06 353 GLY A O 1
ATOM 2676 N N . ALA A 1 354 ? 26.078 -30.719 -0.837 1 96.75 354 ALA A N 1
ATOM 2677 C CA . ALA A 1 354 ? 24.672 -31.047 -1.062 1 96.75 354 ALA A CA 1
ATOM 2678 C C . ALA A 1 354 ? 24.531 -32.438 -1.681 1 96.75 354 ALA A C 1
ATOM 2680 O O . ALA A 1 354 ? 25.266 -32.781 -2.598 1 96.75 354 ALA A O 1
ATOM 2681 N N . GLU A 1 355 ? 23.578 -33.188 -1.086 1 95.19 355 GLU A N 1
ATOM 2682 C CA . GLU A 1 355 ? 23.344 -34.562 -1.542 1 95.19 355 GLU A CA 1
ATOM 2683 C C . GLU A 1 355 ? 21.859 -34.844 -1.716 1 95.19 355 GLU A C 1
ATOM 2685 O O . GLU A 1 355 ? 21.031 -34.312 -0.96 1 95.19 355 GLU A O 1
ATOM 2690 N N . VAL A 1 356 ? 21.594 -35.625 -2.723 1 97.94 356 VAL A N 1
ATOM 2691 C CA . VAL A 1 356 ? 20.234 -36.125 -2.883 1 97.94 356 VAL A CA 1
ATOM 2692 C C . VAL A 1 356 ? 20.031 -37.344 -1.983 1 97.94 356 VAL A C 1
ATOM 2694 O O . VAL A 1 356 ? 20.656 -38.406 -2.193 1 97.94 356 VAL A O 1
ATOM 2697 N N . HIS A 1 357 ? 19.125 -37.281 -1.062 1 97.69 357 HIS A N 1
ATOM 2698 C CA . HIS A 1 357 ? 18.938 -38.344 -0.086 1 97.69 357 HIS A CA 1
ATOM 2699 C C . HIS A 1 357 ? 17.859 -39.312 -0.549 1 97.69 357 HIS A C 1
ATOM 2701 O O . HIS A 1 357 ? 17.734 -40.406 -0.006 1 97.69 357 HIS A O 1
ATOM 2707 N N . ASN A 1 358 ? 17.062 -38.938 -1.451 1 97.75 358 ASN A N 1
ATOM 2708 C CA . ASN A 1 358 ? 16.047 -39.75 -2.086 1 97.75 358 ASN A CA 1
ATOM 2709 C C . ASN A 1 358 ? 15.969 -39.5 -3.588 1 97.75 358 ASN A C 1
ATOM 2711 O O . ASN A 1 358 ? 15.297 -38.562 -4.031 1 97.75 358 ASN A O 1
ATOM 2715 N N . SER A 1 359 ? 16.469 -40.375 -4.383 1 97.44 359 SER A N 1
ATOM 2716 C CA . SER A 1 359 ? 16.625 -40.188 -5.82 1 97.44 359 SER A CA 1
ATOM 2717 C C . SER A 1 359 ? 15.297 -40.344 -6.547 1 97.44 359 SER A C 1
ATOM 2719 O O . SER A 1 359 ? 15.188 -40 -7.727 1 97.44 359 SER A O 1
ATOM 2721 N N . ASP A 1 360 ? 14.32 -40.812 -5.828 1 97.56 360 ASP A N 1
ATOM 2722 C CA . ASP A 1 360 ? 13 -40.875 -6.445 1 97.56 360 ASP A CA 1
ATOM 2723 C C . ASP A 1 360 ? 12.289 -39.531 -6.336 1 97.56 360 ASP A C 1
ATOM 2725 O O . ASP A 1 360 ? 11.414 -39.219 -7.148 1 97.56 360 ASP A O 1
ATOM 2729 N N . VAL A 1 361 ? 12.609 -38.781 -5.32 1 97.69 361 VAL A N 1
ATOM 2730 C CA . VAL A 1 361 ? 12.039 -37.469 -5.129 1 97.69 361 VAL A CA 1
ATOM 2731 C C . VAL A 1 361 ? 12.773 -36.438 -6.008 1 97.69 361 VAL A C 1
ATOM 2733 O O . VAL A 1 361 ? 12.148 -35.625 -6.656 1 97.69 361 VAL A O 1
ATOM 2736 N N . ILE A 1 362 ? 14.047 -36.469 -5.965 1 98.38 362 ILE A N 1
ATOM 2737 C CA . ILE A 1 362 ? 14.914 -35.688 -6.848 1 98.38 362 ILE A CA 1
ATOM 2738 C C . ILE A 1 362 ? 15.656 -36.625 -7.797 1 98.38 362 ILE A C 1
ATOM 2740 O O . ILE A 1 362 ? 16.656 -37.25 -7.414 1 98.38 362 ILE A O 1
ATOM 2744 N N . ARG A 1 363 ? 15.219 -36.656 -8.984 1 97.81 363 ARG A N 1
ATOM 2745 C CA . ARG A 1 363 ? 15.727 -37.625 -9.969 1 97.81 363 ARG A CA 1
ATOM 2746 C C . ARG A 1 363 ? 17.047 -37.125 -10.57 1 97.81 363 ARG A C 1
ATOM 2748 O O . ARG A 1 363 ? 17.281 -35.938 -10.664 1 97.81 363 ARG A O 1
ATOM 2755 N N . PRO A 1 364 ? 17.891 -38.094 -10.953 1 96.88 364 PRO A N 1
ATOM 2756 C CA . PRO A 1 364 ? 19.078 -37.688 -11.703 1 96.88 364 PRO A CA 1
ATOM 2757 C C . PRO A 1 364 ? 18.75 -37.188 -13.117 1 96.88 364 PRO A C 1
ATOM 2759 O O . PRO A 1 364 ? 17.703 -37.531 -13.656 1 96.88 364 PRO A O 1
ATOM 2762 N N . LEU A 1 365 ? 19.609 -36.406 -13.719 1 95.62 365 LEU A N 1
ATOM 2763 C CA . LEU A 1 365 ? 19.406 -35.906 -15.062 1 95.62 365 LEU A CA 1
ATOM 2764 C C . LEU A 1 365 ? 19.219 -37.031 -16.062 1 95.62 365 LEU A C 1
ATOM 2766 O O . LEU A 1 365 ? 18.547 -36.875 -17.078 1 95.62 365 LEU A O 1
ATOM 2770 N N . SER A 1 366 ? 19.766 -38.219 -15.75 1 95.38 366 SER A N 1
ATOM 2771 C CA . SER A 1 366 ? 19.719 -39.375 -16.641 1 95.38 366 SER A CA 1
ATOM 2772 C C . SER A 1 366 ? 18.359 -40.062 -16.562 1 95.38 366 SER A C 1
ATOM 2774 O O . SER A 1 366 ? 18.016 -40.875 -17.422 1 95.38 366 SER A O 1
ATOM 2776 N N . ASN A 1 367 ? 17.594 -39.781 -15.57 1 95.94 367 ASN A N 1
ATOM 2777 C CA . ASN A 1 367 ? 16.297 -40.406 -15.383 1 95.94 367 ASN A CA 1
ATOM 2778 C C . ASN A 1 367 ? 15.258 -39.375 -14.898 1 95.94 367 ASN A C 1
ATOM 2780 O O . ASN A 1 367 ? 14.688 -39.531 -13.82 1 95.94 367 ASN A O 1
ATOM 2784 N N . PRO A 1 368 ? 15.031 -38.406 -15.727 1 95.31 368 PRO A N 1
ATOM 2785 C CA . PRO A 1 368 ? 14.078 -37.375 -15.336 1 95.31 368 PRO A CA 1
ATOM 2786 C C . PRO A 1 368 ? 12.625 -37.812 -15.445 1 95.31 368 PRO A C 1
ATOM 2788 O O . PRO A 1 368 ? 12.352 -38.906 -15.984 1 95.31 368 PRO A O 1
ATOM 2791 N N . ILE A 1 369 ? 11.711 -37.094 -14.836 1 90.31 369 ILE A N 1
ATOM 2792 C CA . ILE A 1 369 ? 10.281 -37.312 -15 1 90.31 369 ILE A CA 1
ATOM 2793 C C . ILE A 1 369 ? 9.859 -36.938 -16.422 1 90.31 369 ILE A C 1
ATOM 2795 O O . ILE A 1 369 ? 8.93 -37.531 -16.969 1 90.31 369 ILE A O 1
ATOM 2799 N N . TYR A 1 370 ? 10.406 -35.938 -16.938 1 88.44 370 TYR A N 1
ATOM 2800 C CA . TYR A 1 370 ? 10.188 -35.438 -18.281 1 88.44 370 TYR A CA 1
ATOM 2801 C C . TYR A 1 370 ? 11.484 -34.906 -18.891 1 88.44 370 TYR A C 1
ATOM 2803 O O . TYR A 1 370 ? 12.203 -34.156 -18.234 1 88.44 370 TYR A O 1
ATOM 2811 N N . HIS A 1 371 ? 11.719 -35.281 -20.031 1 88.56 371 HIS A N 1
ATOM 2812 C CA . HIS A 1 371 ? 13.039 -35.062 -20.609 1 88.56 371 HIS A CA 1
ATOM 2813 C C . HIS A 1 371 ? 13.195 -33.625 -21.078 1 88.56 371 HIS A C 1
ATOM 2815 O O . HIS A 1 371 ? 14.312 -33.125 -21.219 1 88.56 371 HIS A O 1
ATOM 2821 N N . GLU A 1 372 ? 12.117 -33.062 -21.453 1 85.69 372 GLU A N 1
ATOM 2822 C CA . GLU A 1 372 ? 12.156 -31.641 -21.719 1 85.69 372 GLU A CA 1
ATOM 2823 C C . GLU A 1 372 ? 11.648 -30.844 -20.531 1 85.69 372 GLU A C 1
ATOM 2825 O O . GLU A 1 372 ? 11.289 -31.406 -19.5 1 85.69 372 GLU A O 1
ATOM 2830 N N . GLY A 1 373 ? 11.797 -29.516 -20.719 1 79.06 373 GLY A N 1
ATOM 2831 C CA . GLY A 1 373 ? 11.367 -28.656 -19.641 1 79.06 373 GLY A CA 1
ATOM 2832 C C . GLY A 1 373 ? 9.859 -28.656 -19.438 1 79.06 373 GLY A C 1
ATOM 2833 O O . GLY A 1 373 ? 9.125 -29.25 -20.219 1 79.06 373 GLY A O 1
ATOM 2834 N N . SER A 1 374 ? 9.5 -28.062 -18.297 1 86.19 374 SER A N 1
ATOM 2835 C CA . SER A 1 374 ? 8.125 -28.094 -17.828 1 86.19 374 SER A CA 1
ATOM 2836 C C . SER A 1 374 ? 7.242 -27.156 -18.641 1 86.19 374 SER A C 1
ATOM 2838 O O . SER A 1 374 ? 6.012 -27.25 -18.594 1 86.19 374 SER A O 1
ATOM 2840 N N . LEU A 1 375 ? 7.777 -26.297 -19.438 1 91.75 375 LEU A N 1
ATOM 2841 C CA . LEU A 1 375 ? 7.027 -25.25 -20.109 1 91.75 375 LEU A CA 1
ATOM 2842 C C . LEU A 1 375 ? 7.332 -25.234 -21.609 1 91.75 375 LEU A C 1
ATOM 2844 O O . LEU A 1 375 ? 8.484 -25.406 -22.016 1 91.75 375 LEU A O 1
ATOM 2848 N N . ALA A 1 376 ? 6.309 -25.062 -22.406 1 94.94 376 ALA A N 1
ATOM 2849 C CA . ALA A 1 376 ? 6.461 -24.828 -23.844 1 94.94 376 ALA A CA 1
ATOM 2850 C C . ALA A 1 376 ? 5.762 -23.547 -24.266 1 94.94 376 ALA A C 1
ATOM 2852 O O . ALA A 1 376 ? 4.66 -23.25 -23.797 1 94.94 376 ALA A O 1
ATOM 2853 N N . VAL A 1 377 ? 6.465 -22.781 -25.047 1 97.12 377 VAL A N 1
ATOM 2854 C CA . VAL A 1 377 ? 5.883 -21.578 -25.625 1 97.12 377 VAL A CA 1
ATOM 2855 C C . VAL A 1 377 ? 5.414 -21.875 -27.047 1 97.12 377 VAL A C 1
ATOM 2857 O O . VAL A 1 377 ? 6.195 -22.328 -27.875 1 97.12 377 VAL A O 1
ATOM 2860 N N . LEU A 1 378 ? 4.152 -21.641 -27.25 1 98.06 378 LEU A N 1
ATOM 2861 C CA . LEU A 1 378 ? 3.584 -21.828 -28.594 1 98.06 378 LEU A CA 1
ATOM 2862 C C . LEU A 1 378 ? 3.326 -20.484 -29.25 1 98.06 378 LEU A C 1
ATOM 2864 O O . LEU A 1 378 ? 3.031 -19.5 -28.578 1 98.06 378 LEU A O 1
ATOM 2868 N N . LYS A 1 379 ? 3.465 -20.484 -30.562 1 98.12 379 LYS A N 1
ATOM 2869 C CA . LYS A 1 379 ? 3.152 -19.312 -31.359 1 98.12 379 LYS A CA 1
ATOM 2870 C C . LYS A 1 379 ? 2.406 -19.703 -32.625 1 98.12 379 LYS A C 1
ATOM 2872 O O . LYS A 1 379 ? 2.521 -20.844 -33.094 1 98.12 379 LYS A O 1
ATOM 2877 N N . GLY A 1 380 ? 1.688 -18.812 -33.156 1 98.19 380 GLY A N 1
ATOM 2878 C CA . GLY A 1 380 ? 0.879 -18.953 -34.344 1 98.19 380 GLY A CA 1
ATOM 2879 C C . GLY A 1 380 ? -0.135 -17.828 -34.5 1 98.19 380 GLY A C 1
ATOM 2880 O O . GLY A 1 380 ? -0.04 -16.797 -33.844 1 98.19 380 GLY A O 1
ATOM 2881 N N . ASN A 1 381 ? -1.067 -18.016 -35.438 1 97.94 381 ASN A N 1
ATOM 2882 C CA . ASN A 1 381 ? -1.996 -16.922 -35.719 1 97.94 381 ASN A CA 1
ATOM 2883 C C . ASN A 1 381 ? -2.975 -16.703 -34.594 1 97.94 381 ASN A C 1
ATOM 2885 O O . ASN A 1 381 ? -3.578 -15.641 -34.469 1 97.94 381 ASN A O 1
ATOM 2889 N N . LEU A 1 382 ? -3.09 -17.703 -33.719 1 98.19 382 LEU A N 1
ATOM 2890 C CA . LEU A 1 382 ? -3.977 -17.578 -32.562 1 98.19 382 LEU A CA 1
ATOM 2891 C C . LEU A 1 382 ? -3.285 -16.828 -31.422 1 98.19 382 LEU A C 1
ATOM 2893 O O . LEU A 1 382 ? -3.943 -16.156 -30.625 1 98.19 382 LEU A O 1
ATOM 2897 N N . ALA A 1 383 ? -1.984 -16.953 -31.312 1 98.5 383 ALA A N 1
ATOM 2898 C CA . ALA A 1 383 ? -1.175 -16.328 -30.266 1 98.5 383 ALA A CA 1
ATOM 2899 C C . ALA A 1 383 ? 0.131 -15.781 -30.844 1 98.5 383 ALA A C 1
ATOM 2901 O O . ALA A 1 383 ? 1.209 -16.297 -30.547 1 98.5 383 ALA A O 1
ATOM 2902 N N . PRO A 1 384 ? 0.05 -14.664 -31.547 1 98.38 384 PRO A N 1
ATOM 2903 C CA . PRO A 1 384 ? 1.239 -14.164 -32.25 1 98.38 384 PRO A CA 1
ATOM 2904 C C . PRO A 1 384 ? 2.355 -13.758 -31.281 1 98.38 384 PRO A C 1
ATOM 2906 O O . PRO A 1 384 ? 3.535 -13.859 -31.625 1 98.38 384 PRO A O 1
ATOM 2909 N N . ASP A 1 385 ? 1.983 -13.297 -30.062 1 98.19 385 ASP A N 1
ATOM 2910 C CA . ASP A 1 385 ? 3.002 -12.891 -29.109 1 98.19 385 ASP A CA 1
ATOM 2911 C C . ASP A 1 385 ? 3.338 -14.039 -28.156 1 98.19 385 ASP A C 1
ATOM 2913 O O . ASP A 1 385 ? 4.152 -13.875 -27.234 1 98.19 385 ASP A O 1
ATOM 2917 N N . GLY A 1 386 ? 2.611 -15.133 -28.328 1 98.06 386 GLY A N 1
ATOM 2918 C CA . GLY A 1 386 ? 2.959 -16.344 -27.609 1 98.06 386 GLY A CA 1
ATOM 2919 C C . GLY A 1 386 ? 1.916 -16.766 -26.594 1 98.06 386 GLY A C 1
ATOM 2920 O O . GLY A 1 386 ? 1.03 -15.977 -26.25 1 98.06 386 GLY A O 1
ATOM 2921 N N . CYS A 1 387 ? 1.943 -17.938 -26.188 1 98.25 387 CYS A N 1
ATOM 2922 C CA . CYS A 1 387 ? 1.21 -18.562 -25.094 1 98.25 387 CYS A CA 1
ATOM 2923 C C . CYS A 1 387 ? 1.999 -19.719 -24.5 1 98.25 387 CYS A C 1
ATOM 2925 O O . CYS A 1 387 ? 3.064 -20.078 -25 1 98.25 387 CYS A O 1
ATOM 2927 N N . VAL A 1 388 ? 1.521 -20.219 -23.359 1 97 388 VAL A N 1
ATOM 2928 C CA . VAL A 1 388 ? 2.342 -21.203 -22.656 1 97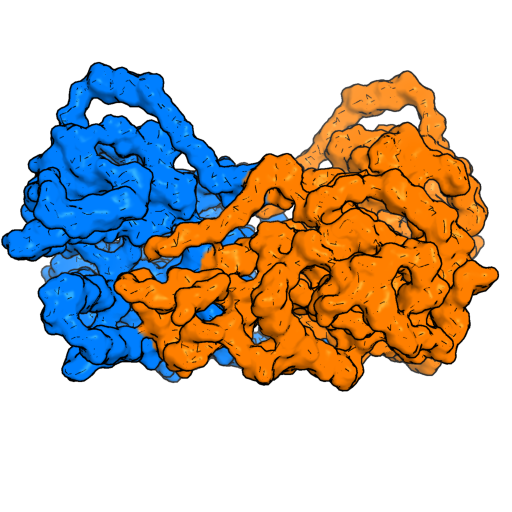 388 VAL A CA 1
ATOM 2929 C C . VAL A 1 388 ? 1.509 -22.438 -22.344 1 97 388 VAL A C 1
ATOM 2931 O O . VAL A 1 388 ? 0.29 -22.359 -22.172 1 97 388 VAL A O 1
ATOM 2934 N N . VAL A 1 389 ? 2.143 -23.594 -22.297 1 95.19 389 VAL A N 1
ATOM 2935 C CA . VAL A 1 389 ? 1.528 -24.859 -21.906 1 95.19 389 VAL A CA 1
ATOM 2936 C C . VAL A 1 389 ? 2.539 -25.703 -21.125 1 95.19 389 VAL A C 1
ATOM 2938 O O . VAL A 1 389 ? 3.75 -25.547 -21.312 1 95.19 389 VAL A O 1
ATOM 2941 N N . LYS A 1 390 ? 2.072 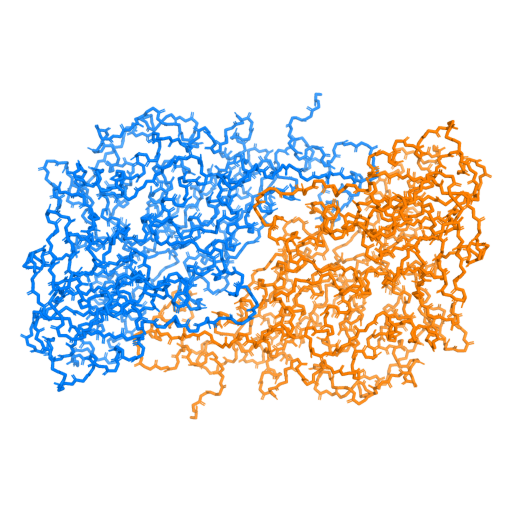-26.484 -20.188 1 91.31 390 LYS A N 1
ATOM 2942 C CA . LYS A 1 390 ? 2.885 -27.469 -19.484 1 91.31 390 LYS A CA 1
ATOM 2943 C C . LYS A 1 390 ? 2.727 -28.859 -20.109 1 91.31 390 LYS A C 1
ATOM 2945 O O . LYS A 1 390 ? 1.85 -29.625 -19.719 1 91.31 390 LYS A O 1
ATOM 2950 N N . PRO A 1 391 ? 3.717 -29.188 -20.906 1 88.69 391 PRO A N 1
ATOM 2951 C CA . PRO A 1 391 ? 3.561 -30.453 -21.641 1 88.69 391 PRO A CA 1
ATOM 2952 C C . PRO A 1 391 ? 3.461 -31.656 -20.703 1 88.69 391 PRO A C 1
ATOM 2954 O O . PRO A 1 391 ? 2.703 -32.594 -20.969 1 88.69 391 PRO A O 1
ATOM 2957 N N . SER A 1 392 ? 4.227 -31.625 -19.641 1 81.25 392 SER A N 1
ATOM 2958 C CA . SER A 1 392 ? 4.281 -32.75 -18.719 1 81.25 392 SER A CA 1
ATOM 2959 C C . SER A 1 392 ? 2.928 -33 -18.062 1 81.25 392 SER A C 1
ATOM 2961 O O . SER A 1 392 ? 2.672 -34.094 -17.531 1 81.25 392 SER A O 1
ATOM 2963 N N . ALA A 1 393 ? 2.102 -32 -18.062 1 81.94 393 ALA A N 1
ATOM 2964 C CA . ALA A 1 393 ? 0.806 -32.094 -17.391 1 81.94 393 ALA A CA 1
ATOM 2965 C C . ALA A 1 393 ? -0.298 -32.438 -18.391 1 81.94 393 ALA A C 1
ATOM 2967 O O . ALA A 1 393 ? -1.453 -32.625 -18 1 81.94 393 ALA A O 1
ATOM 2968 N N . CYS A 1 394 ? -0.015 -32.531 -19.703 1 87.69 394 CYS A N 1
ATOM 2969 C CA . CYS A 1 394 ? -0.969 -32.812 -20.781 1 87.69 394 CYS A CA 1
ATOM 2970 C C . CYS A 1 394 ? -0.999 -34.312 -21.109 1 87.69 394 CYS A C 1
ATOM 2972 O O . CYS A 1 394 ? 0.05 -34.938 -21.188 1 87.69 394 CYS A O 1
ATOM 2974 N N . GLU A 1 395 ? -2.201 -34.75 -21.281 1 89.5 395 GLU A N 1
ATOM 2975 C CA . GLU A 1 395 ? -2.258 -36.094 -21.891 1 89.5 395 GLU A CA 1
ATOM 2976 C C . GLU A 1 395 ? -1.529 -36.125 -23.234 1 89.5 395 GLU A C 1
ATOM 2978 O O . GLU A 1 395 ? -1.614 -35.156 -24.016 1 89.5 395 GLU A O 1
ATOM 2983 N N . GLU A 1 396 ? -0.852 -37.156 -23.5 1 89.88 396 GLU A N 1
ATOM 2984 C CA . GLU A 1 396 ? -0.017 -37.281 -24.688 1 89.88 396 GLU A CA 1
ATOM 2985 C C . GLU A 1 396 ? -0.826 -37.031 -25.953 1 89.88 396 GLU A C 1
ATOM 2987 O O . GLU A 1 396 ? -0.342 -36.406 -26.891 1 89.88 396 GLU A O 1
ATOM 2992 N N . ARG A 1 397 ? -2.002 -37.5 -26.016 1 93.5 397 ARG A N 1
ATOM 2993 C CA . ARG A 1 397 ? -2.838 -37.406 -27.203 1 93.5 397 ARG A CA 1
ATOM 2994 C C . ARG A 1 397 ? -3.188 -35.969 -27.516 1 93.5 397 ARG A C 1
ATOM 2996 O O . ARG A 1 397 ? -3.586 -35.625 -28.641 1 93.5 397 ARG A O 1
ATOM 3003 N N . LEU A 1 398 ? -3.064 -35.125 -26.562 1 95.5 398 LEU A N 1
ATOM 3004 C CA . LEU A 1 398 ? -3.514 -33.75 -26.719 1 95.5 398 LEU A CA 1
ATOM 3005 C C . LEU A 1 398 ? -2.346 -32.844 -27.078 1 95.5 398 LEU A C 1
ATOM 3007 O O . LEU A 1 398 ? -2.543 -31.641 -27.359 1 95.5 398 LEU A O 1
ATOM 3011 N N . ARG A 1 399 ? -1.115 -33.312 -27.125 1 94.56 399 ARG A N 1
ATOM 3012 C CA . ARG A 1 399 ? 0.062 -32.531 -27.469 1 94.56 399 ARG A CA 1
ATOM 3013 C C . ARG A 1 399 ? 0.072 -32.156 -28.953 1 94.56 399 ARG A C 1
ATOM 3015 O O . ARG A 1 399 ? 0.695 -31.188 -29.359 1 94.56 399 ARG A O 1
ATOM 3022 N N . VAL A 1 400 ? -0.477 -33.031 -29.703 1 97.06 400 VAL A N 1
ATOM 3023 C CA . VAL A 1 400 ? -0.837 -32.75 -31.094 1 97.06 400 VAL A CA 1
ATOM 3024 C C . VAL A 1 400 ? -2.332 -33 -31.297 1 97.06 400 VAL A C 1
ATOM 3026 O O . VAL A 1 400 ? -2.816 -34.125 -31.125 1 97.06 400 VAL A O 1
ATOM 3029 N N . HIS A 1 401 ? -2.992 -31.953 -31.578 1 97.94 401 HIS A N 1
ATOM 3030 C CA . HIS A 1 401 ? -4.449 -32.031 -31.562 1 97.94 401 HIS A CA 1
ATOM 3031 C C . HIS A 1 401 ? -5.062 -31.047 -32.531 1 97.94 401 HIS A C 1
ATOM 3033 O O . HIS A 1 401 ? -4.523 -29.953 -32.75 1 97.94 401 HIS A O 1
ATOM 3039 N N . GLU A 1 402 ? -6.113 -31.453 -33.219 1 97.94 402 GLU A N 1
ATOM 3040 C CA . GLU A 1 402 ? -6.965 -30.625 -34.062 1 97.94 402 GLU A CA 1
ATOM 3041 C C . GLU A 1 402 ? -8.438 -30.859 -33.781 1 97.94 402 GLU A C 1
ATOM 3043 O O . GLU A 1 402 ? -8.906 -32 -33.781 1 97.94 402 GLU A O 1
ATOM 3048 N N . GLY A 1 403 ? -9.172 -29.859 -33.406 1 98.19 403 GLY A N 1
ATOM 3049 C CA . GLY A 1 403 ? -10.57 -30.031 -33.062 1 98.19 403 GLY A CA 1
ATOM 3050 C C . GLY A 1 403 ? -11.352 -28.719 -33.062 1 98.19 403 GLY A C 1
ATOM 3051 O O . GLY A 1 403 ? -10.758 -27.641 -33.156 1 98.19 403 GLY A O 1
ATOM 3052 N N . PRO A 1 404 ? -12.719 -28.812 -33.062 1 98.56 404 PRO A N 1
ATOM 3053 C CA . PRO A 1 404 ? -13.555 -27.609 -33.094 1 98.56 404 PRO A CA 1
ATOM 3054 C C . PRO A 1 404 ? -13.562 -26.844 -31.766 1 98.56 404 PRO A C 1
ATOM 3056 O O . PRO A 1 404 ? -13.562 -27.469 -30.703 1 98.56 404 PRO A O 1
ATOM 3059 N N . ALA A 1 405 ? -13.609 -25.516 -31.938 1 98.5 405 ALA A N 1
ATOM 3060 C CA . ALA A 1 405 ? -13.617 -24.641 -30.766 1 98.5 405 ALA A CA 1
ATOM 3061 C C . ALA A 1 405 ? -15.008 -24.562 -30.141 1 98.5 405 ALA A C 1
ATOM 3063 O O . ALA A 1 405 ? -16.016 -24.578 -30.844 1 98.5 405 ALA A O 1
ATOM 3064 N N . LEU A 1 406 ? -15.125 -24.516 -28.844 1 98.38 406 LEU A N 1
ATOM 3065 C CA . LEU A 1 406 ? -16.266 -24.078 -28.047 1 98.38 406 LEU A CA 1
ATOM 3066 C C . LEU A 1 406 ? -15.891 -22.859 -27.203 1 98.38 406 LEU A C 1
ATOM 3068 O O . LEU A 1 406 ? -15.18 -22.969 -26.203 1 98.38 406 LEU A O 1
ATOM 3072 N N . VAL A 1 407 ? -16.469 -21.703 -27.594 1 98.25 407 VAL A N 1
ATOM 3073 C CA . VAL A 1 407 ? -15.938 -20.438 -27.109 1 98.25 407 VAL A CA 1
ATOM 3074 C C . VAL A 1 407 ? -16.891 -19.859 -26.047 1 98.25 407 VAL A C 1
ATOM 3076 O O . VAL A 1 407 ? -18.109 -19.875 -26.219 1 98.25 407 VAL A O 1
ATOM 3079 N N . PHE A 1 408 ? -16.297 -19.375 -24.906 1 97.75 408 PHE A N 1
ATOM 3080 C CA . PHE A 1 408 ? -17.016 -18.672 -23.859 1 97.75 408 PHE A CA 1
ATOM 3081 C C . PHE A 1 408 ? -16.453 -17.281 -23.641 1 97.75 408 PHE A C 1
ATOM 3083 O O . PHE A 1 408 ? -15.227 -17.109 -23.625 1 97.75 408 PHE A O 1
ATOM 3090 N N . ASP A 1 409 ? -17.312 -16.312 -23.344 1 95.44 409 ASP A N 1
ATOM 3091 C CA . ASP A 1 409 ? -16.891 -14.922 -23.234 1 95.44 409 ASP A CA 1
ATOM 3092 C C . ASP A 1 409 ? -16.641 -14.547 -21.766 1 95.44 409 ASP A C 1
ATOM 3094 O O . ASP A 1 409 ? -16.016 -13.523 -21.484 1 95.44 409 ASP A O 1
ATOM 3098 N N . SER A 1 410 ? -17.172 -15.359 -20.891 1 93.75 410 SER A N 1
ATOM 3099 C CA . SER A 1 410 ? -17.031 -15.07 -19.469 1 93.75 410 SER A CA 1
ATOM 3100 C C . SER A 1 410 ? -17 -16.359 -18.656 1 93.75 410 SER A C 1
ATOM 3102 O O . SER A 1 410 ? -17.484 -17.406 -19.109 1 93.75 410 SER A O 1
ATOM 3104 N N . TYR A 1 411 ? -16.453 -16.203 -17.484 1 92.69 411 TYR A N 1
ATOM 3105 C CA . TYR A 1 411 ? -16.328 -17.359 -16.609 1 92.69 411 TYR A CA 1
ATOM 3106 C C . TYR A 1 411 ? -17.688 -17.875 -16.172 1 92.69 411 TYR A C 1
ATOM 3108 O O . TYR A 1 411 ? -17.922 -19.078 -16.172 1 92.69 411 TYR A O 1
ATOM 3116 N N . PRO A 1 412 ? -18.656 -16.969 -15.805 1 90.81 412 PRO A N 1
ATOM 3117 C CA . PRO A 1 412 ? -19.984 -17.469 -15.43 1 90.81 412 PRO A CA 1
ATOM 3118 C C . PRO A 1 412 ? -20.672 -18.219 -16.562 1 90.81 412 PRO A C 1
ATOM 3120 O O . PRO A 1 412 ? -21.312 -19.25 -16.328 1 90.81 412 PRO A O 1
ATOM 3123 N N . GLU A 1 413 ? -20.516 -17.719 -17.75 1 93.19 413 GLU A N 1
ATOM 3124 C CA . GLU A 1 413 ? -21.078 -18.406 -18.922 1 93.19 413 GLU A CA 1
ATOM 3125 C C . GLU A 1 413 ? -20.438 -19.781 -19.094 1 93.19 413 GLU A C 1
ATOM 3127 O O . GLU A 1 413 ? -21.141 -20.766 -19.359 1 93.19 413 GLU A O 1
ATOM 3132 N N . MET A 1 414 ? -19.188 -19.812 -19 1 94.62 414 MET A N 1
ATOM 3133 C CA . MET A 1 414 ? -18.453 -21.078 -19.141 1 94.62 414 MET A CA 1
ATOM 3134 C C . MET A 1 414 ? -18.906 -22.078 -18.078 1 94.62 414 MET A C 1
ATOM 3136 O O . MET A 1 414 ? -19.203 -23.219 -18.391 1 94.62 414 MET A O 1
ATOM 3140 N N . LYS A 1 415 ? -19.016 -21.609 -16.844 1 90.06 415 LYS A N 1
ATOM 3141 C CA . LYS A 1 415 ? -19.391 -22.469 -15.719 1 90.06 415 LYS A CA 1
ATOM 3142 C C . LYS A 1 415 ? -20.781 -23.062 -15.93 1 90.06 415 LYS A C 1
ATOM 3144 O O . LYS A 1 415 ? -21 -24.25 -15.68 1 90.06 415 LYS A O 1
ATOM 3149 N N . ALA A 1 416 ? -21.688 -22.281 -16.375 1 91.94 416 ALA A N 1
ATOM 3150 C CA . ALA A 1 416 ? -23.047 -22.75 -16.656 1 91.94 416 ALA A CA 1
ATOM 3151 C C . ALA A 1 416 ? -23.062 -23.812 -17.766 1 91.94 416 ALA A C 1
ATOM 3153 O O . ALA A 1 416 ? -23.781 -24.797 -17.672 1 91.94 416 ALA A O 1
ATOM 3154 N N . ALA A 1 417 ? -22.297 -23.609 -18.781 1 94.12 417 ALA A N 1
ATOM 3155 C CA . ALA A 1 417 ? -22.25 -24.5 -19.938 1 94.12 417 ALA A CA 1
ATOM 3156 C C . ALA A 1 417 ? -21.672 -25.844 -19.562 1 94.12 417 ALA A C 1
ATOM 3158 O O . ALA A 1 417 ? -22.172 -26.891 -19.984 1 94.12 417 ALA A O 1
ATOM 3159 N N . ILE A 1 418 ? -20.625 -25.828 -18.828 1 90.94 418 ILE A N 1
ATOM 3160 C CA . ILE A 1 418 ? -19.891 -27.062 -18.562 1 90.94 418 ILE A CA 1
ATOM 3161 C C . ILE A 1 418 ? -20.734 -27.969 -17.672 1 90.94 418 ILE A C 1
ATOM 3163 O O . ILE A 1 418 ? -20.516 -29.188 -17.625 1 90.94 418 ILE A O 1
ATOM 3167 N N . ASP A 1 419 ? -21.656 -27.375 -16.953 1 89.5 419 ASP A N 1
ATOM 3168 C CA . ASP A 1 419 ? -22.516 -28.156 -16.078 1 89.5 419 ASP A CA 1
ATOM 3169 C C . ASP A 1 419 ? -23.75 -28.672 -16.828 1 89.5 419 ASP A C 1
ATOM 3171 O O . ASP A 1 419 ? -24.484 -29.516 -16.312 1 89.5 419 ASP A O 1
ATOM 3175 N N . ASP A 1 420 ? -23.938 -28.25 -18.078 1 92.81 420 ASP A N 1
ATOM 3176 C CA . ASP A 1 420 ? -25.062 -28.672 -18.906 1 92.81 420 ASP A CA 1
ATOM 3177 C C . ASP A 1 420 ? -24.812 -30.047 -19.5 1 92.81 420 ASP A C 1
ATOM 3179 O O . ASP A 1 420 ? -23.922 -30.219 -20.344 1 92.81 420 ASP A O 1
ATOM 3183 N N . GLU A 1 421 ? -25.641 -31 -19.141 1 90.44 421 GLU A N 1
ATOM 3184 C CA . GLU A 1 421 ? -25.469 -32.375 -19.578 1 90.44 421 GLU A CA 1
ATOM 3185 C C . GLU A 1 421 ? -25.812 -32.531 -21.047 1 90.44 421 GLU A C 1
ATOM 3187 O O . GLU A 1 421 ? -25.469 -33.531 -21.672 1 90.44 421 GLU A O 1
ATOM 3192 N N . ASP A 1 422 ? -26.516 -31.562 -21.594 1 93.44 422 ASP A N 1
ATOM 3193 C CA . ASP A 1 422 ? -26.891 -31.625 -23 1 93.44 422 ASP A CA 1
ATOM 3194 C C . ASP A 1 422 ? -25.969 -30.781 -23.859 1 93.44 422 ASP A C 1
ATOM 3196 O O . ASP A 1 422 ? -26.219 -30.578 -25.047 1 93.44 422 ASP A O 1
ATOM 3200 N N . LEU A 1 423 ? -24.906 -30.344 -23.312 1 95.69 423 LEU A N 1
ATOM 3201 C CA . LEU A 1 423 ? -23.938 -29.531 -24.031 1 95.69 423 LEU A CA 1
ATOM 3202 C C . LEU A 1 423 ? -23.406 -30.266 -25.266 1 95.69 423 LEU A C 1
ATOM 3204 O O . LEU A 1 423 ? -23.062 -31.438 -25.172 1 95.69 423 LEU A O 1
ATOM 3208 N N . ASP A 1 424 ? -23.453 -29.641 -26.406 1 95.38 424 ASP A N 1
ATOM 3209 C CA . ASP A 1 424 ? -22.891 -30.219 -27.609 1 95.38 424 ASP A CA 1
ATOM 3210 C C . ASP A 1 424 ? -21.375 -30.156 -27.594 1 95.38 424 ASP A C 1
ATOM 3212 O O . ASP A 1 424 ? -20.781 -29.234 -28.141 1 95.38 424 ASP A O 1
ATOM 3216 N N . VAL A 1 425 ? -20.781 -31.172 -27.047 1 97.06 425 VAL A N 1
ATOM 3217 C CA . VAL A 1 425 ? -19.328 -31.203 -26.844 1 97.06 425 VAL A CA 1
ATOM 3218 C C . VAL A 1 425 ? -18.828 -32.656 -26.906 1 97.06 425 VAL A C 1
ATOM 3220 O O . VAL A 1 425 ? -19.531 -33.562 -26.484 1 97.06 425 VAL A O 1
ATOM 3223 N N . THR A 1 426 ? -17.703 -32.875 -27.469 1 96.75 426 THR A N 1
ATOM 3224 C CA . THR A 1 426 ? -16.984 -34.125 -27.5 1 96.75 426 THR A CA 1
ATOM 3225 C C . THR A 1 426 ? -15.578 -33.969 -26.922 1 96.75 426 THR A C 1
ATOM 3227 O O . THR A 1 426 ? -15.109 -32.844 -26.734 1 96.75 426 THR A O 1
ATOM 3230 N N . PRO A 1 427 ? -14.867 -35.031 -26.609 1 96.06 427 PRO A N 1
ATOM 3231 C CA . PRO A 1 427 ? -13.523 -34.938 -26.047 1 96.06 427 PRO A CA 1
ATOM 3232 C C . PRO A 1 427 ? -12.531 -34.25 -27 1 96.06 427 PRO A C 1
ATOM 3234 O O . PRO A 1 427 ? -11.453 -33.844 -26.562 1 96.06 427 PRO A O 1
ATOM 3237 N N . ASP A 1 428 ? -12.906 -34.094 -28.25 1 96.94 428 ASP A N 1
ATOM 3238 C CA . ASP A 1 428 ? -12 -33.531 -29.234 1 96.94 428 ASP A CA 1
ATOM 3239 C C . ASP A 1 428 ? -12.188 -32.031 -29.344 1 96.94 428 ASP A C 1
ATOM 3241 O O . ASP A 1 428 ? -11.367 -31.328 -29.953 1 96.94 428 ASP A O 1
ATOM 3245 N N . HIS A 1 429 ? -13.219 -31.531 -28.688 1 98 429 HIS A N 1
ATOM 3246 C CA . HIS A 1 429 ? -13.445 -30.094 -28.703 1 98 429 HIS A CA 1
ATOM 3247 C C . HIS A 1 429 ? -12.328 -29.359 -27.953 1 98 429 HIS A C 1
ATOM 3249 O O . HIS A 1 429 ? -11.672 -29.938 -27.078 1 98 429 HIS A O 1
ATOM 3255 N N . VAL A 1 430 ? -12.094 -28.172 -28.406 1 98.31 430 VAL A N 1
ATOM 3256 C CA . VAL A 1 430 ? -11.195 -27.266 -27.703 1 98.31 430 VAL A CA 1
ATOM 3257 C C . VAL A 1 430 ? -12 -26.188 -26.969 1 98.31 430 VAL A C 1
ATOM 3259 O O . VAL A 1 430 ? -12.68 -25.375 -27.594 1 98.31 430 VAL A O 1
ATOM 3262 N N . LEU A 1 431 ? -11.977 -26.156 -25.641 1 98.12 431 LEU A N 1
ATOM 3263 C CA . LEU A 1 431 ? -12.648 -25.125 -24.875 1 98.12 431 LEU A CA 1
ATOM 3264 C C . LEU A 1 431 ? -11.836 -23.828 -24.859 1 98.12 431 LEU A C 1
ATOM 3266 O O . LEU A 1 431 ? -10.625 -23.859 -24.656 1 98.12 431 LEU A O 1
ATOM 3270 N N . ILE A 1 432 ? -12.477 -22.734 -25.141 1 98.5 432 ILE A N 1
ATOM 3271 C CA . ILE A 1 432 ? -11.781 -21.453 -25.188 1 98.5 432 ILE A CA 1
ATOM 3272 C C . ILE A 1 432 ? -12.492 -20.438 -24.281 1 98.5 432 ILE A C 1
ATOM 3274 O O . ILE A 1 432 ? -13.695 -20.219 -24.422 1 98.5 432 ILE A O 1
ATOM 3278 N N . LEU A 1 433 ? -11.805 -19.891 -23.297 1 98.06 433 LEU A N 1
ATOM 3279 C CA . LEU A 1 433 ? -12.273 -18.781 -22.5 1 98.06 433 LEU A CA 1
ATOM 3280 C C . LEU A 1 433 ? -11.57 -17.484 -22.891 1 98.06 433 LEU A C 1
ATOM 3282 O O . LEU A 1 433 ? -10.344 -17.406 -22.891 1 98.06 433 LEU A O 1
ATOM 3286 N N . ARG A 1 434 ? -12.359 -16.469 -23.281 1 96.62 434 ARG A N 1
ATOM 3287 C CA . ARG A 1 434 ? -11.828 -15.164 -23.688 1 96.62 434 ARG A CA 1
ATOM 3288 C C . ARG A 1 434 ? -12.086 -14.109 -22.625 1 96.62 434 ARG A C 1
ATOM 3290 O O . ARG A 1 434 ? -12.781 -14.367 -21.641 1 96.62 434 ARG A O 1
ATOM 3297 N N . ASN A 1 435 ? -11.383 -12.93 -22.703 1 96.19 435 ASN A N 1
ATOM 3298 C CA . ASN A 1 435 ? -11.555 -11.758 -21.844 1 96.19 435 ASN A CA 1
ATOM 3299 C C . ASN A 1 435 ? -11.164 -12.055 -20.406 1 96.19 435 ASN A C 1
ATOM 3301 O O . ASN A 1 435 ? -11.82 -11.594 -19.469 1 96.19 435 ASN A O 1
ATOM 3305 N N . ALA A 1 436 ? -10.086 -12.812 -20.219 1 96.62 436 ALA A N 1
ATOM 3306 C CA . ALA A 1 436 ? -9.648 -13.219 -18.875 1 96.62 436 ALA A CA 1
ATOM 3307 C C . ALA A 1 436 ? -8.18 -12.875 -18.656 1 96.62 436 ALA A C 1
ATOM 3309 O O . ALA A 1 436 ? -7.57 -13.352 -17.703 1 96.62 436 ALA A O 1
ATOM 3310 N N . GLY A 1 437 ? -7.656 -12.055 -19.547 1 97.19 437 GLY A N 1
ATOM 3311 C CA . GLY A 1 437 ? -6.258 -11.672 -19.5 1 97.19 437 GLY A CA 1
ATOM 3312 C C . GLY A 1 437 ? -5.988 -10.555 -18.5 1 97.19 437 GLY A C 1
ATOM 3313 O O . GLY A 1 437 ? -6.754 -10.352 -17.562 1 97.19 437 GLY A O 1
ATOM 3314 N N . PRO A 1 438 ? -4.879 -9.852 -18.672 1 97.38 438 PRO A N 1
ATOM 3315 C CA . PRO A 1 438 ? -4.492 -8.797 -17.734 1 97.38 438 PRO A CA 1
ATOM 3316 C C . PRO A 1 438 ? -5.535 -7.688 -17.625 1 97.38 438 PRO A C 1
ATOM 3318 O O . PRO A 1 438 ? -5.883 -7.266 -16.531 1 97.38 438 PRO A O 1
ATOM 3321 N N . LYS A 1 439 ? -6.031 -7.195 -18.734 1 96.94 439 LYS A N 1
ATOM 3322 C CA . LYS A 1 439 ? -7.039 -6.141 -18.719 1 96.94 439 LYS A CA 1
ATOM 3323 C C . LYS A 1 439 ? -8.445 -6.727 -18.641 1 96.94 439 LYS A C 1
ATOM 3325 O O . LYS A 1 439 ? -9.305 -6.188 -17.938 1 96.94 439 LYS A O 1
ATOM 3330 N N . GLY A 1 440 ? -8.68 -7.848 -19.266 1 94.56 440 GLY A N 1
ATOM 3331 C CA . GLY A 1 440 ? -10.008 -8.422 -19.406 1 94.56 440 GLY A CA 1
ATOM 3332 C C . GLY A 1 440 ? -10.516 -9.094 -18.141 1 94.56 440 GLY A C 1
ATOM 3333 O O . GLY A 1 440 ? -11.719 -9.086 -17.875 1 94.56 440 GLY A O 1
ATOM 3334 N N . GLY A 1 441 ? -9.609 -9.641 -17.453 1 90.94 441 GLY A N 1
ATOM 3335 C CA . GLY A 1 441 ? -9.953 -10.391 -16.25 1 90.94 441 GLY A CA 1
ATOM 3336 C C . GLY A 1 441 ? -10.812 -9.609 -15.281 1 90.94 441 GLY A C 1
ATOM 3337 O O . GLY A 1 441 ? -11.914 -10.031 -14.938 1 90.94 441 GLY A O 1
ATOM 3338 N N . PRO A 1 442 ? -10.438 -8.453 -14.906 1 92.69 442 PRO A N 1
ATOM 3339 C CA . PRO A 1 442 ? -9.109 -7.832 -14.922 1 92.69 442 PRO A CA 1
ATOM 3340 C C . PRO A 1 442 ? -8.133 -8.5 -13.961 1 92.69 442 PRO A C 1
ATOM 3342 O O . PRO A 1 442 ? -8.547 -9.227 -13.055 1 92.69 442 PRO A O 1
ATOM 3345 N N . GLY A 1 443 ? -6.844 -8.32 -14.195 1 94.25 443 GLY A N 1
ATOM 3346 C CA . GLY A 1 443 ? -5.793 -8.805 -13.32 1 94.25 443 GLY A CA 1
ATOM 3347 C C . GLY A 1 443 ? -5.344 -10.219 -13.648 1 94.25 443 GLY A C 1
ATOM 3348 O O . GLY A 1 443 ? -4.629 -10.844 -12.867 1 94.25 443 GLY A O 1
ATOM 3349 N N . MET A 1 444 ? -5.906 -10.781 -14.742 1 96.31 444 MET A N 1
ATOM 3350 C CA . MET A 1 444 ? -5.445 -12.086 -15.203 1 96.31 444 MET A CA 1
ATOM 3351 C C . MET A 1 444 ? -5.648 -13.148 -14.133 1 96.31 444 MET A C 1
ATOM 3353 O O . MET A 1 444 ? -4.684 -13.75 -13.648 1 96.31 444 MET A O 1
ATOM 3357 N N . PRO A 1 445 ? -6.906 -13.453 -13.773 1 94.88 445 PRO A N 1
ATOM 3358 C CA . PRO A 1 445 ? -7.207 -14.414 -12.711 1 94.88 445 PRO A CA 1
ATOM 3359 C C . PRO A 1 445 ? -6.844 -15.852 -13.102 1 94.88 445 PRO A C 1
ATOM 3361 O O . PRO A 1 445 ? -6.52 -16.109 -14.258 1 94.88 445 PRO A O 1
ATOM 3364 N N . GLU A 1 446 ? -6.898 -16.75 -12.164 1 92.94 446 GLU A N 1
ATOM 3365 C CA . GLU A 1 446 ? -6.582 -18.156 -12.383 1 92.94 446 GLU A CA 1
ATOM 3366 C C . GLU A 1 446 ? -7.812 -18.938 -12.852 1 92.94 446 GLU A C 1
ATOM 3368 O O . GLU A 1 446 ? -8.156 -19.969 -12.281 1 92.94 446 GLU A O 1
ATOM 3373 N N . TRP A 1 447 ? -8.344 -18.438 -13.945 1 91.69 447 TRP A N 1
ATOM 3374 C CA . TRP A 1 447 ? -9.562 -19.031 -14.5 1 91.69 447 TRP A CA 1
ATOM 3375 C C . TRP A 1 447 ? -9.234 -19.969 -15.656 1 91.69 447 TRP A C 1
ATOM 3377 O O . TRP A 1 447 ? -10.141 -20.5 -16.312 1 91.69 447 TRP A O 1
ATOM 3387 N N . GLY A 1 448 ? -7.969 -20.156 -15.938 1 91.75 448 GLY A N 1
ATOM 3388 C CA . GLY A 1 448 ? -7.547 -20.828 -17.156 1 91.75 448 GLY A CA 1
ATOM 3389 C C . GLY A 1 448 ? -7.699 -22.344 -17.078 1 91.75 448 GLY A C 1
ATOM 3390 O O . GLY A 1 448 ? -7.68 -23.016 -18.094 1 91.75 448 GLY A O 1
ATOM 3391 N N . MET A 1 449 ? -7.766 -22.797 -15.805 1 89.44 449 MET A N 1
ATOM 3392 C CA . MET A 1 449 ? -8.094 -24.203 -15.68 1 89.44 449 MET A CA 1
ATOM 3393 C C . MET A 1 449 ? -9.594 -24.438 -15.844 1 89.44 449 MET A C 1
ATOM 3395 O O . MET A 1 449 ? -10.297 -24.688 -14.859 1 89.44 449 MET A O 1
ATOM 3399 N N . LEU A 1 450 ? -10.117 -24.312 -16.984 1 90 450 LEU A N 1
ATOM 3400 C CA . LEU A 1 450 ? -11.531 -24.547 -17.25 1 90 450 LEU A CA 1
ATOM 3401 C C . LEU A 1 450 ? -11.945 -25.953 -16.844 1 90 450 LEU A C 1
ATOM 3403 O O . LEU A 1 450 ? -11.32 -26.938 -17.266 1 90 450 LEU A O 1
ATOM 3407 N N . PRO A 1 451 ? -12.969 -26.031 -16.047 1 87.06 451 PRO A N 1
ATOM 3408 C CA . PRO A 1 451 ? -13.414 -27.391 -15.688 1 87.06 451 PRO A CA 1
ATOM 3409 C C . PRO A 1 451 ? -13.867 -28.203 -16.891 1 87.06 451 PRO A C 1
ATOM 3411 O O . PRO A 1 451 ? -14.422 -27.641 -17.844 1 87.06 451 PRO A O 1
ATOM 3414 N N . ILE A 1 452 ? -13.664 -29.531 -16.797 1 90.69 452 ILE A N 1
ATOM 3415 C CA . ILE A 1 452 ? -14.125 -30.438 -17.844 1 90.69 452 ILE A CA 1
ATOM 3416 C C . ILE A 1 452 ? -15.648 -30.562 -17.797 1 90.69 452 ILE A C 1
ATOM 3418 O O . ILE A 1 452 ? -16.219 -30.719 -16.703 1 90.69 452 ILE A O 1
ATOM 3422 N N . PRO A 1 453 ? -16.297 -30.453 -18.984 1 93.19 453 PRO A N 1
ATOM 3423 C CA . PRO A 1 453 ? -17.766 -30.594 -18.984 1 93.19 453 PRO A CA 1
ATOM 3424 C C . PRO A 1 453 ? -18.234 -31.906 -18.359 1 93.19 453 PRO A C 1
ATOM 3426 O O . PRO A 1 453 ? -17.609 -32.938 -18.562 1 93.19 453 PRO A O 1
ATOM 3429 N N . LYS A 1 454 ? -19.297 -31.781 -17.641 1 89.38 454 LYS A N 1
ATOM 3430 C CA . LYS A 1 454 ? -19.859 -32.938 -16.938 1 89.38 454 LYS A CA 1
ATOM 3431 C C . LYS A 1 454 ? -20.125 -34.094 -17.891 1 89.38 454 LYS A C 1
ATOM 3433 O O . LYS A 1 454 ? -19.859 -35.25 -17.562 1 89.38 454 LYS A O 1
ATOM 3438 N N . LYS A 1 455 ? -20.641 -33.781 -19.031 1 91.5 455 LYS A N 1
ATOM 3439 C CA . LYS A 1 455 ? -20.922 -34.812 -20.047 1 91.5 455 LYS A CA 1
ATOM 3440 C C . LYS A 1 455 ? -19.672 -35.594 -20.422 1 91.5 455 LYS A C 1
ATOM 3442 O O . LYS A 1 455 ? -19.719 -36.812 -20.562 1 91.5 455 LYS A O 1
ATOM 3447 N N . ILE A 1 456 ? -18.594 -34.938 -20.609 1 93 456 ILE A N 1
ATOM 3448 C CA . ILE A 1 456 ? -17.312 -35.531 -21 1 93 456 ILE A CA 1
ATOM 3449 C C . ILE A 1 456 ? -16.766 -36.375 -19.844 1 93 456 ILE A C 1
ATOM 3451 O O . ILE A 1 456 ? -16.219 -37.469 -20.062 1 93 456 ILE A O 1
ATOM 3455 N N . LEU A 1 457 ? -16.906 -35.906 -18.625 1 88.06 457 LEU A N 1
ATOM 3456 C CA . LEU A 1 457 ? -16.469 -36.625 -17.438 1 88.06 457 LEU A CA 1
ATOM 3457 C C . LEU A 1 457 ? -17.188 -37.938 -17.312 1 88.06 457 LEU A C 1
ATOM 3459 O O . LEU A 1 457 ? -16.594 -38.969 -16.953 1 88.06 457 LEU A O 1
ATOM 3463 N N . LYS A 1 458 ? -18.438 -37.875 -17.594 1 88 458 LYS A N 1
ATOM 3464 C CA . LYS A 1 458 ? -19.25 -39.062 -17.5 1 88 458 LYS A CA 1
ATOM 3465 C C . LYS A 1 458 ? -18.844 -40.094 -18.531 1 88 458 LYS A C 1
ATOM 3467 O O . LYS A 1 458 ? -19.062 -41.312 -18.344 1 88 458 LYS A O 1
ATOM 3472 N N . GLN A 1 459 ? -18.219 -39.688 -19.578 1 91.44 459 GLN A N 1
ATOM 3473 C CA . GLN A 1 459 ? -17.734 -40.562 -20.625 1 91.44 459 GLN A CA 1
ATOM 3474 C C . GLN A 1 459 ? -16.375 -41.156 -20.266 1 91.44 459 GLN A C 1
ATOM 3476 O O . GLN A 1 459 ? -15.852 -42 -20.984 1 91.44 459 GLN A O 1
ATOM 3481 N N . GLY A 1 460 ? -15.766 -40.625 -19.188 1 88.12 460 GLY A N 1
ATOM 3482 C CA . GLY A 1 460 ? -14.531 -41.219 -18.688 1 88.12 460 GLY A CA 1
ATOM 3483 C C . GLY A 1 460 ? -13.297 -40.406 -19.016 1 88.12 460 GLY A C 1
ATOM 3484 O O . GLY A 1 460 ? -12.188 -40.75 -18.594 1 88.12 460 GLY A O 1
ATOM 3485 N N . TYR A 1 461 ? -13.469 -39.344 -19.781 1 89.38 461 TYR A N 1
ATOM 3486 C CA . TYR A 1 461 ? -12.336 -38.5 -20.109 1 89.38 461 TYR A CA 1
ATOM 3487 C C . TYR A 1 461 ? -11.992 -37.594 -18.938 1 89.38 461 TYR A C 1
ATOM 3489 O O . TYR A 1 461 ? -12.875 -37.125 -18.203 1 89.38 461 TYR A O 1
ATOM 3497 N N . ARG A 1 462 ? -10.695 -37.312 -18.75 1 86.06 462 ARG A N 1
ATOM 3498 C CA . ARG A 1 462 ? -10.25 -36.469 -17.625 1 86.06 462 ARG A CA 1
ATOM 3499 C C . ARG A 1 462 ? -9.422 -35.312 -18.109 1 86.06 462 ARG A C 1
ATOM 3501 O O . ARG A 1 462 ? -8.898 -34.531 -17.312 1 86.06 462 ARG A O 1
ATOM 3508 N N . ASP A 1 463 ? -9.297 -35.219 -19.422 1 91.44 463 ASP A N 1
ATOM 3509 C CA . ASP A 1 463 ? -8.531 -34.125 -19.984 1 91.44 463 ASP A CA 1
ATOM 3510 C C . ASP A 1 463 ? -9.062 -33.75 -21.375 1 91.44 463 ASP A C 1
ATOM 3512 O O . ASP A 1 463 ? -9.609 -34.594 -22.078 1 91.44 463 ASP A O 1
ATOM 3516 N N . MET A 1 464 ? -9.07 -32.531 -21.672 1 94.81 464 MET A N 1
ATOM 3517 C CA . MET A 1 464 ? -9.367 -31.969 -22.984 1 94.81 464 MET A CA 1
ATOM 3518 C C . MET A 1 464 ? -8.586 -30.672 -23.188 1 94.81 464 MET A C 1
ATOM 3520 O O . MET A 1 464 ? -8.07 -30.094 -22.234 1 94.81 464 MET A O 1
ATOM 3524 N N . LEU A 1 465 ? -8.453 -30.312 -24.406 1 97.38 465 LEU A N 1
ATOM 3525 C CA . LEU A 1 465 ? -7.684 -29.109 -24.688 1 97.38 465 LEU A CA 1
ATOM 3526 C C . LEU A 1 465 ? -8.469 -27.859 -24.297 1 97.38 465 LEU A C 1
ATOM 3528 O O . LEU A 1 465 ? -9.625 -27.703 -24.703 1 97.38 465 LEU A O 1
ATOM 3532 N N . ARG A 1 466 ? -7.883 -26.938 -23.484 1 97.25 466 ARG A N 1
ATOM 3533 C CA . ARG A 1 466 ? -8.445 -25.688 -23.016 1 97.25 466 ARG A CA 1
ATOM 3534 C C . ARG A 1 466 ? -7.496 -24.516 -23.297 1 97.25 466 ARG A C 1
ATOM 3536 O O . ARG A 1 466 ? -6.289 -24.641 -23.078 1 97.25 466 ARG A O 1
ATOM 3543 N N . ILE A 1 467 ? -8.008 -23.469 -23.844 1 98.31 467 ILE A N 1
ATOM 3544 C CA . ILE A 1 467 ? -7.199 -22.312 -24.203 1 98.31 467 ILE A CA 1
ATOM 3545 C C . ILE A 1 467 ? -7.793 -21.062 -23.578 1 98.31 467 ILE A C 1
ATOM 3547 O O . ILE A 1 467 ? -9.016 -20.859 -23.594 1 98.31 467 ILE A O 1
ATOM 3551 N N . SER A 1 468 ? -6.992 -20.172 -23 1 98.38 468 SER A N 1
ATOM 3552 C CA . SER A 1 468 ? -7.465 -18.891 -22.5 1 98.38 468 SER A CA 1
ATOM 3553 C C . SER A 1 468 ? -6.328 -17.875 -22.422 1 98.38 468 SER A C 1
ATOM 3555 O O . SER A 1 468 ? -5.156 -18.234 -22.547 1 98.38 468 SER A O 1
ATOM 3557 N N . ASP A 1 469 ? -6.648 -16.656 -22.344 1 98.19 469 ASP A N 1
ATOM 3558 C CA . ASP A 1 469 ? -5.66 -15.617 -22.047 1 98.19 469 ASP A CA 1
ATOM 3559 C C . ASP A 1 469 ? -5.488 -15.414 -20.547 1 98.19 469 ASP A C 1
ATOM 3561 O O . ASP A 1 469 ? -4.859 -14.453 -20.109 1 98.19 469 ASP A O 1
ATOM 3565 N N . ALA A 1 470 ? -5.98 -16.297 -19.688 1 97.31 470 ALA A N 1
ATOM 3566 C CA . ALA A 1 470 ? -5.895 -16.25 -18.234 1 97.31 470 ALA A CA 1
ATOM 3567 C C . ALA A 1 470 ? -4.688 -17.031 -17.734 1 97.31 470 ALA A C 1
ATOM 3569 O O . ALA A 1 470 ? -3.801 -17.391 -18.516 1 97.31 470 ALA A O 1
ATOM 3570 N N . ARG A 1 471 ? -4.59 -17.125 -16.484 1 96.38 471 ARG A N 1
ATOM 3571 C CA . ARG A 1 471 ? -3.672 -18.016 -15.773 1 96.38 471 ARG A CA 1
ATOM 3572 C C . ARG A 1 471 ? -4.418 -19.172 -15.125 1 96.38 471 ARG A C 1
ATOM 3574 O O . ARG A 1 471 ? -5.648 -19.219 -15.172 1 96.38 471 ARG A O 1
ATOM 3581 N N . MET A 1 472 ? -3.697 -20.016 -14.656 1 92 472 MET A N 1
ATOM 3582 C CA . MET A 1 472 ? -4.277 -21.062 -13.82 1 92 472 MET A CA 1
ATOM 3583 C C . MET A 1 472 ? -3.428 -21.297 -12.578 1 92 472 MET A C 1
ATOM 3585 O O . MET A 1 472 ? -2.266 -20.891 -12.523 1 92 472 MET A O 1
ATOM 3589 N N . SER A 1 473 ? -4.016 -21.859 -11.609 1 85.56 473 SER A N 1
ATOM 3590 C CA . SER A 1 473 ? -3.262 -22.234 -10.422 1 85.56 473 SER A CA 1
ATOM 3591 C C . SER A 1 473 ? -2.098 -23.156 -10.766 1 85.56 473 SER A C 1
ATOM 3593 O O . SER A 1 473 ? -2.227 -24.031 -11.625 1 85.56 473 SER A O 1
ATOM 3595 N N . GLY A 1 474 ? -1.063 -22.984 -10.133 1 80.25 474 GLY A N 1
ATOM 3596 C CA . GLY A 1 474 ? 0.099 -23.844 -10.344 1 80.25 474 GLY A CA 1
ATOM 3597 C C . GLY A 1 474 ? -0.113 -25.266 -9.867 1 80.25 474 GLY A C 1
ATOM 3598 O O . GLY A 1 474 ? 0.669 -26.156 -10.203 1 80.25 474 GLY A O 1
ATOM 3599 N N . THR A 1 475 ? -1.164 -25.406 -9.148 1 74.56 475 THR A N 1
ATOM 3600 C CA . THR A 1 475 ? -1.456 -26.734 -8.617 1 74.56 475 THR A CA 1
ATOM 3601 C C . THR A 1 475 ? -2.367 -27.516 -9.562 1 74.56 475 THR A C 1
ATOM 3603 O O . THR A 1 475 ? -2.66 -28.688 -9.328 1 74.56 475 THR A O 1
ATOM 3606 N N . SER A 1 476 ? -2.73 -26.844 -10.641 1 76.12 476 SER A N 1
ATOM 3607 C CA . SER A 1 476 ? -3.641 -27.438 -11.609 1 76.12 476 SER A CA 1
ATOM 3608 C C . SER A 1 476 ? -2.885 -28.297 -12.625 1 76.12 476 SER A C 1
ATOM 3610 O O . SER A 1 476 ? -1.652 -28.266 -12.664 1 76.12 476 SER A O 1
ATOM 3612 N N . TYR A 1 477 ? -3.693 -29.125 -13.328 1 76.94 477 TYR A N 1
ATOM 3613 C CA . TYR A 1 477 ? -3.129 -30.016 -14.336 1 76.94 477 TYR A CA 1
ATOM 3614 C C . TYR A 1 477 ? -4.039 -30.109 -15.555 1 76.94 477 TYR A C 1
ATOM 3616 O O . TYR A 1 477 ? -5.168 -29.609 -15.531 1 76.94 477 TYR A O 1
ATOM 3624 N N . GLY A 1 478 ? -3.4 -30.703 -16.641 1 86.56 478 GLY A N 1
ATOM 3625 C CA . GLY A 1 478 ? -4.172 -30.922 -17.844 1 86.56 478 GLY A CA 1
ATOM 3626 C C . GLY A 1 478 ? -3.654 -30.125 -19.031 1 86.56 478 GLY A C 1
ATOM 3627 O O . GLY A 1 478 ? -2.66 -29.391 -18.906 1 86.56 478 GLY A O 1
ATOM 3628 N N . ALA A 1 479 ? -4.336 -30.359 -20.141 1 93.88 479 ALA A N 1
ATOM 3629 C CA . ALA A 1 479 ? -3.953 -29.703 -21.391 1 93.88 479 ALA A CA 1
ATOM 3630 C C . ALA A 1 479 ? -4.523 -28.281 -21.469 1 93.88 479 ALA A C 1
ATOM 3632 O O . ALA A 1 479 ? -5.469 -28.031 -22.219 1 93.88 479 ALA A O 1
ATOM 3633 N N . CYS A 1 480 ? -3.881 -27.406 -20.719 1 95.88 480 CYS A N 1
ATOM 3634 C CA . CYS A 1 480 ? -4.301 -26.016 -20.672 1 95.88 480 CYS A CA 1
ATOM 3635 C C . CYS A 1 480 ? -3.273 -25.109 -21.328 1 95.88 480 CYS A C 1
ATOM 3637 O O . CYS A 1 480 ? -2.105 -25.094 -20.938 1 95.88 480 CYS A O 1
ATOM 3639 N N . ILE A 1 481 ? -3.666 -24.438 -22.359 1 97.75 481 ILE A N 1
ATOM 3640 C CA . ILE A 1 481 ? -2.85 -23.406 -22.984 1 97.75 481 ILE A CA 1
ATOM 3641 C C . ILE A 1 481 ? -3.262 -22.031 -22.438 1 97.75 481 ILE A C 1
ATOM 3643 O O . ILE A 1 481 ? -4.414 -21.625 -22.578 1 97.75 481 ILE A O 1
ATOM 3647 N N . LEU A 1 482 ? -2.303 -21.344 -21.859 1 97.88 482 LEU A N 1
ATOM 3648 C CA . LEU A 1 482 ? -2.605 -20.156 -21.062 1 97.88 482 LEU A CA 1
ATOM 3649 C C . LEU A 1 482 ? -1.844 -18.953 -21.578 1 97.88 482 LEU A C 1
ATOM 3651 O O . LEU A 1 482 ? -1.007 -19.078 -22.469 1 97.88 482 LEU A O 1
ATOM 3655 N N . HIS A 1 483 ? -2.1 -17.797 -21.078 1 98.31 483 HIS A N 1
ATOM 3656 C CA . HIS A 1 483 ? -1.357 -16.562 -21.328 1 98.31 483 HIS A CA 1
ATOM 3657 C C . HIS A 1 483 ? -1.396 -16.188 -22.797 1 98.31 483 HIS A C 1
ATOM 3659 O O . HIS A 1 483 ? -0.403 -15.695 -23.344 1 98.31 483 HIS A O 1
ATOM 3665 N N . VAL A 1 484 ? -2.43 -16.531 -23.5 1 98.69 484 VAL A N 1
ATOM 3666 C CA . VAL A 1 484 ? -2.496 -16.141 -24.906 1 98.69 484 VAL A CA 1
ATOM 3667 C C . VAL A 1 484 ? -2.295 -14.633 -25.047 1 98.69 484 VAL A C 1
ATOM 3669 O O . VAL A 1 484 ? -3.006 -13.852 -24.422 1 98.69 484 VAL A O 1
ATOM 3672 N N . ALA A 1 485 ? -1.367 -14.336 -25.844 1 98.5 485 ALA A N 1
ATOM 3673 C CA . ALA A 1 485 ? -1.011 -12.93 -26.016 1 98.5 485 ALA A CA 1
ATOM 3674 C C . ALA A 1 485 ? -0.912 -12.57 -27.5 1 98.5 485 ALA A C 1
ATOM 3676 O O . ALA A 1 485 ? -0.33 -13.32 -28.281 1 98.5 485 ALA A O 1
ATOM 3677 N N . PRO A 1 486 ? -1.446 -11.328 -27.938 1 98.19 486 PRO A N 1
ATOM 3678 C CA . PRO A 1 486 ? -2.193 -10.406 -27.062 1 98.19 486 PRO A CA 1
ATOM 3679 C C . PRO A 1 486 ? -3.521 -10.992 -26.594 1 98.19 486 PRO A C 1
ATOM 3681 O O . PRO A 1 486 ? -4.098 -11.852 -27.266 1 98.19 486 PRO A O 1
ATOM 3684 N N . GLU A 1 487 ? -3.977 -10.523 -25.391 1 98.38 487 GLU A N 1
ATOM 3685 C CA . GLU A 1 487 ? -5.223 -11.039 -24.828 1 98.38 487 GLU A CA 1
ATOM 3686 C C . GLU A 1 487 ? -6.414 -10.672 -25.719 1 98.38 487 GLU A C 1
ATOM 3688 O O . GLU A 1 487 ? -6.324 -9.758 -26.531 1 98.38 487 GLU A O 1
ATOM 3693 N N . SER A 1 488 ? -7.508 -11.281 -25.531 1 98.06 488 SER A N 1
ATOM 3694 C CA . SER A 1 488 ? -8.695 -11.062 -26.344 1 98.06 488 SER A CA 1
ATOM 3695 C C . SER A 1 488 ? -9.32 -9.695 -26.062 1 98.06 488 SER A C 1
ATOM 3697 O O . SER A 1 488 ? -9.852 -9.055 -26.969 1 98.06 488 SER A O 1
ATOM 3699 N N . HIS A 1 489 ? -9.188 -9.211 -24.828 1 97.44 489 HIS A N 1
ATOM 3700 C CA . HIS A 1 489 ? -9.844 -7.977 -24.406 1 97.44 489 HIS A CA 1
ATOM 3701 C C . HIS A 1 489 ? -9.289 -6.777 -25.156 1 97.44 489 HIS A C 1
ATOM 3703 O O . HIS A 1 489 ? -9.938 -5.734 -25.234 1 97.44 489 HIS A O 1
ATOM 3709 N N . VAL A 1 490 ? -8.062 -6.859 -25.672 1 97.12 490 VAL A N 1
ATOM 3710 C CA . VAL A 1 490 ? -7.473 -5.734 -26.391 1 97.12 490 VAL A CA 1
ATOM 3711 C C . VAL A 1 490 ? -7.441 -6.031 -27.875 1 97.12 490 VAL A C 1
ATOM 3713 O O . VAL A 1 490 ? -6.699 -5.395 -28.625 1 97.12 490 VAL A O 1
ATOM 3716 N N . GLY A 1 491 ? -8.117 -7.07 -28.312 1 97.56 491 GLY A N 1
ATOM 3717 C CA . GLY A 1 491 ? -8.289 -7.328 -29.734 1 97.56 491 GLY A CA 1
ATOM 3718 C C . GLY A 1 491 ? -7.328 -8.375 -30.266 1 97.56 491 GLY A C 1
ATOM 3719 O O . GLY A 1 491 ? -7.168 -8.516 -31.484 1 97.56 491 GLY A O 1
ATOM 3720 N N . GLY A 1 492 ? -6.664 -9.141 -29.438 1 98.06 492 GLY A N 1
ATOM 3721 C CA . GLY A 1 492 ? -5.848 -10.242 -29.906 1 98.06 492 GLY A CA 1
ATOM 3722 C C . GLY A 1 492 ? -6.633 -11.273 -30.688 1 98.06 492 GLY A C 1
ATOM 3723 O O . GLY A 1 492 ? -7.863 -11.312 -30.609 1 98.06 492 GLY A O 1
ATOM 3724 N N . PRO A 1 493 ? -5.949 -12.133 -31.359 1 98.31 493 PRO A N 1
ATOM 3725 C CA . PRO A 1 493 ? -6.598 -13.094 -32.25 1 98.31 493 PRO A CA 1
ATOM 3726 C C . PRO A 1 493 ? -7.59 -14 -31.516 1 98.31 493 PRO A C 1
ATOM 3728 O O . PRO A 1 493 ? -8.578 -14.445 -32.094 1 98.31 493 PRO A O 1
ATOM 3731 N N . LEU A 1 494 ? -7.355 -14.258 -30.266 1 98.31 494 LEU A N 1
ATOM 3732 C CA . LEU A 1 494 ? -8.273 -15.086 -29.484 1 98.31 494 LEU A CA 1
ATOM 3733 C C . LEU A 1 494 ? -9.688 -14.508 -29.531 1 98.31 494 LEU A C 1
ATOM 3735 O O . LEU A 1 494 ? -10.664 -15.25 -29.406 1 98.31 494 LEU A O 1
ATOM 3739 N N . SER A 1 495 ? -9.828 -13.164 -29.719 1 98.31 495 SER A N 1
ATOM 3740 C CA . SER A 1 495 ? -11.125 -12.492 -29.75 1 98.31 495 SER A CA 1
ATOM 3741 C C . SER A 1 495 ? -11.883 -12.812 -31.031 1 98.31 495 SER A C 1
ATOM 3743 O O . SER A 1 495 ? -13.102 -12.617 -31.109 1 98.31 495 SER A O 1
ATOM 3745 N N . LEU A 1 496 ? -11.227 -13.375 -32.062 1 98.31 496 LEU A N 1
ATOM 3746 C CA . LEU A 1 496 ? -11.805 -13.578 -33.375 1 98.31 496 LEU A CA 1
ATOM 3747 C C . LEU A 1 496 ? -12.328 -15.008 -33.531 1 98.31 496 LEU A C 1
ATOM 3749 O O . LEU A 1 496 ? -13.078 -15.305 -34.469 1 98.31 496 LEU A O 1
ATOM 3753 N N . VAL A 1 497 ? -11.953 -15.922 -32.625 1 98.56 497 VAL A N 1
ATOM 3754 C CA . VAL A 1 497 ? -12.344 -17.328 -32.719 1 98.56 497 VAL A CA 1
ATOM 3755 C C . VAL A 1 497 ? -13.852 -17.453 -32.531 1 98.56 497 VAL A C 1
ATOM 3757 O O . VAL A 1 497 ? -14.43 -16.797 -31.672 1 98.56 497 VAL A O 1
ATOM 3760 N N . ARG A 1 498 ? -14.492 -18.281 -33.312 1 98.25 498 ARG A N 1
ATOM 3761 C CA . ARG A 1 498 ? -15.906 -18.609 -33.188 1 98.25 498 ARG A CA 1
ATOM 3762 C C . ARG A 1 498 ? -16.094 -20.094 -32.906 1 98.25 498 ARG A C 1
ATOM 3764 O O . ARG A 1 498 ? -15.297 -20.922 -33.344 1 98.25 498 ARG A O 1
ATOM 3771 N N . THR A 1 499 ? -17.156 -20.328 -32.125 1 98.25 499 THR A N 1
ATOM 3772 C CA . THR A 1 499 ? -17.516 -21.719 -31.922 1 98.25 499 THR A CA 1
ATOM 3773 C C . THR A 1 499 ? -17.641 -22.469 -33.25 1 98.25 499 THR A C 1
ATOM 3775 O O . THR A 1 499 ? -18.281 -21.984 -34.188 1 98.25 499 THR A O 1
ATOM 3778 N N . GLY A 1 500 ? -16.953 -23.578 -33.312 1 98.06 500 GLY A N 1
ATOM 3779 C CA . GLY A 1 500 ? -16.969 -24.359 -34.531 1 98.06 500 GLY A CA 1
ATOM 3780 C C . GLY A 1 500 ? -15.688 -24.25 -35.344 1 98.06 500 GLY A C 1
ATOM 3781 O O . GLY A 1 500 ? -15.391 -25.094 -36.188 1 98.06 500 GLY A O 1
ATOM 3782 N N . ASP A 1 501 ? -14.945 -23.156 -35.188 1 98.56 501 ASP A N 1
ATOM 3783 C CA . ASP A 1 501 ? -13.656 -23.031 -35.844 1 98.56 501 ASP A CA 1
ATOM 3784 C C . ASP A 1 501 ? -12.719 -24.172 -35.469 1 98.56 501 ASP A C 1
ATOM 3786 O O . ASP A 1 501 ? -12.727 -24.641 -34.312 1 98.56 501 ASP A O 1
ATOM 3790 N N . ILE A 1 502 ? -11.898 -24.547 -36.375 1 98.69 502 ILE A N 1
ATOM 3791 C CA . ILE A 1 502 ? -10.953 -25.625 -36.094 1 98.69 502 ILE A CA 1
ATOM 3792 C C . ILE A 1 502 ? -9.648 -25.047 -35.562 1 98.69 502 ILE A C 1
ATOM 3794 O O . ILE A 1 502 ? -9.055 -24.156 -36.188 1 98.69 502 ILE A O 1
ATOM 3798 N N . ILE A 1 503 ? -9.234 -25.516 -34.406 1 98.75 503 ILE A N 1
ATOM 3799 C CA . ILE A 1 503 ? -7.984 -25.125 -33.75 1 98.75 503 ILE A CA 1
ATOM 3800 C C . ILE A 1 503 ? -6.965 -26.25 -33.906 1 98.75 503 ILE A C 1
ATOM 3802 O O . ILE A 1 503 ? -7.293 -27.422 -33.688 1 98.75 503 ILE A O 1
ATOM 3806 N N . ARG A 1 504 ? -5.789 -25.938 -34.219 1 98.56 504 ARG A N 1
ATOM 3807 C CA . ARG A 1 504 ? -4.691 -26.891 -34.344 1 98.56 504 ARG A CA 1
ATOM 3808 C C . ARG A 1 504 ? -3.555 -26.531 -33.406 1 98.56 504 ARG A C 1
ATOM 3810 O O . ARG A 1 504 ? -3.109 -25.391 -33.344 1 98.56 504 ARG A O 1
ATOM 3817 N N . VAL A 1 505 ? -3.123 -27.5 -32.594 1 98.25 505 VAL A N 1
ATOM 3818 C CA . VAL A 1 505 ? -2.018 -27.328 -31.656 1 98.25 505 VAL A CA 1
ATOM 3819 C C . VAL A 1 505 ? -0.971 -28.422 -31.891 1 98.25 505 VAL A C 1
ATOM 3821 O O . VAL A 1 505 ? -1.314 -29.578 -32.156 1 98.25 505 VAL A O 1
ATOM 3824 N N . ASP A 1 506 ? 0.236 -28.047 -31.938 1 97.94 506 ASP A N 1
ATOM 3825 C CA . ASP A 1 506 ? 1.386 -28.938 -32 1 97.94 506 ASP A CA 1
ATOM 3826 C C . ASP A 1 506 ? 2.475 -28.516 -31.031 1 97.94 506 ASP A C 1
ATOM 3828 O O . ASP A 1 506 ? 3.293 -27.641 -31.344 1 97.94 506 ASP A O 1
ATOM 3832 N N . VAL A 1 507 ? 2.555 -29.172 -29.875 1 95.62 507 VAL A N 1
ATOM 3833 C CA . VAL A 1 507 ? 3.428 -28.75 -28.781 1 95.62 507 VAL A CA 1
ATOM 3834 C C . VAL A 1 507 ? 4.887 -29 -29.156 1 95.62 507 VAL A C 1
ATOM 3836 O O . VAL A 1 507 ? 5.746 -28.141 -28.906 1 95.62 507 VAL A O 1
ATOM 3839 N N . ALA A 1 508 ? 5.203 -30.094 -29.812 1 92.88 508 ALA A N 1
ATOM 3840 C CA . ALA A 1 508 ? 6.574 -30.422 -30.188 1 92.88 508 ALA A CA 1
ATOM 3841 C C . ALA A 1 508 ? 7.129 -29.391 -31.172 1 92.88 508 ALA A C 1
ATOM 3843 O O . ALA A 1 508 ? 8.305 -29.016 -31.094 1 92.88 508 ALA A O 1
ATOM 3844 N N . ASN A 1 509 ? 6.25 -28.938 -32.062 1 96.44 509 ASN A N 1
ATOM 3845 C CA . ASN A 1 509 ? 6.672 -27.969 -33.062 1 96.44 509 ASN A CA 1
ATOM 3846 C C . ASN A 1 509 ? 6.363 -26.547 -32.625 1 96.44 509 ASN A C 1
ATOM 3848 O O . ASN A 1 509 ? 6.633 -25.594 -33.375 1 96.44 509 ASN A O 1
ATOM 3852 N N . ARG A 1 510 ? 5.824 -26.344 -31.5 1 97.56 510 ARG A N 1
ATOM 3853 C CA . ARG A 1 510 ? 5.562 -25.062 -30.844 1 97.56 510 ARG A CA 1
ATOM 3854 C C . ARG A 1 510 ? 4.641 -24.188 -31.688 1 97.56 510 ARG A C 1
ATOM 3856 O O . ARG A 1 510 ? 4.906 -23 -31.891 1 97.56 510 ARG A O 1
ATOM 3863 N N . THR A 1 511 ? 3.492 -24.828 -32.156 1 98.25 511 THR A N 1
ATOM 3864 C CA . THR A 1 511 ? 2.584 -24.062 -33 1 98.25 511 THR A CA 1
ATOM 3865 C C . THR A 1 511 ? 1.157 -24.125 -32.469 1 98.25 511 THR A C 1
ATOM 3867 O O . THR A 1 511 ? 0.759 -25.125 -31.859 1 98.25 511 THR A O 1
ATOM 3870 N N . ILE A 1 512 ? 0.377 -23.094 -32.656 1 98.69 512 ILE A N 1
ATOM 3871 C CA . ILE A 1 512 ? -1.038 -23 -32.312 1 98.69 512 ILE A CA 1
ATOM 3872 C C . ILE A 1 512 ? -1.751 -22.109 -33.344 1 98.69 512 ILE A C 1
ATOM 3874 O O . ILE A 1 512 ? -1.395 -20.953 -33.531 1 98.69 512 ILE A O 1
ATOM 3878 N N . ASP A 1 513 ? -2.812 -22.656 -34 1 98.44 513 ASP A N 1
ATOM 3879 C CA . ASP A 1 513 ? -3.441 -21.938 -35.094 1 98.44 513 ASP A CA 1
ATOM 3880 C C . ASP A 1 513 ? -4.949 -22.172 -35.125 1 98.44 513 ASP A C 1
ATOM 3882 O O . ASP A 1 513 ? -5.418 -23.234 -34.719 1 98.44 513 ASP A O 1
ATOM 3886 N N . MET A 1 514 ? -5.641 -21.141 -35.438 1 98.19 514 MET A N 1
ATOM 3887 C CA . MET A 1 514 ? -7.008 -21.359 -35.906 1 98.19 514 MET A CA 1
ATOM 3888 C C . MET A 1 514 ? -7.047 -21.531 -37.406 1 98.19 514 MET A C 1
ATOM 3890 O O . MET A 1 514 ? -6.488 -20.703 -38.156 1 98.19 514 MET A O 1
ATOM 3894 N N . LEU A 1 515 ? -7.629 -22.609 -37.844 1 98.38 515 LEU A N 1
ATOM 3895 C CA . LEU A 1 515 ? -7.695 -22.922 -39.25 1 98.38 515 LEU A CA 1
ATOM 3896 C C . LEU A 1 515 ? -8.875 -22.219 -39.906 1 98.38 515 LEU A C 1
ATOM 3898 O O . LEU A 1 515 ? -9.828 -22.859 -40.344 1 98.38 515 LEU A O 1
ATOM 3902 N N . VAL A 1 516 ? -8.805 -20.969 -40.031 1 98.19 516 VAL A N 1
ATOM 3903 C CA . VAL A 1 516 ? -9.781 -20.078 -40.625 1 98.19 516 VAL A CA 1
ATOM 3904 C C . VAL A 1 516 ? -9.102 -19.234 -41.719 1 98.19 516 VAL A C 1
ATOM 3906 O O . VAL A 1 516 ? -7.969 -18.781 -41.531 1 98.19 516 VAL A O 1
ATOM 3909 N N . ASP A 1 517 ? -9.812 -19.047 -42.75 1 97.5 517 ASP A N 1
ATOM 3910 C CA . ASP A 1 517 ? -9.258 -18.281 -43.875 1 97.5 517 ASP A CA 1
ATOM 3911 C C . ASP A 1 517 ? -8.938 -16.859 -43.438 1 97.5 517 ASP A C 1
ATOM 3913 O O . ASP A 1 517 ? -9.703 -16.234 -42.719 1 97.5 517 ASP A O 1
ATOM 3917 N N . GLU A 1 518 ? -7.875 -16.359 -43.969 1 96.88 518 GLU A N 1
ATOM 3918 C CA . GLU A 1 518 ? -7.414 -15.031 -43.594 1 96.88 518 GLU A CA 1
ATOM 3919 C C . GLU A 1 518 ? -8.453 -13.969 -43.938 1 96.88 518 GLU A C 1
ATOM 3921 O O . GLU A 1 518 ? -8.586 -12.961 -43.25 1 96.88 518 GLU A O 1
ATOM 3926 N N . GLU A 1 519 ? -9.172 -14.18 -45.031 1 97.62 519 GLU A N 1
ATOM 3927 C CA . GLU A 1 519 ? -10.211 -13.234 -45.438 1 97.62 519 GLU A CA 1
ATOM 3928 C C . GLU A 1 519 ? -11.328 -13.18 -44.375 1 97.62 519 GLU A C 1
ATOM 3930 O O . GLU A 1 519 ? -11.852 -12.102 -44.094 1 97.62 519 GLU A O 1
ATOM 3935 N N . ILE A 1 520 ? -11.633 -14.32 -43.938 1 98 520 ILE A N 1
ATOM 3936 C CA . ILE A 1 520 ? -12.664 -14.398 -42.906 1 98 520 ILE A CA 1
ATOM 3937 C C . ILE A 1 520 ? -12.164 -13.734 -41.625 1 98 520 ILE A C 1
ATOM 3939 O O . ILE A 1 520 ? -12.906 -12.984 -40.969 1 98 520 ILE A O 1
ATOM 3943 N N . LEU A 1 521 ? -10.977 -13.93 -41.25 1 97.75 521 LEU A N 1
ATOM 3944 C CA . LEU A 1 521 ? -10.398 -13.32 -40.031 1 97.75 521 LEU A CA 1
ATOM 3945 C C . LEU A 1 521 ? -10.344 -11.797 -40.188 1 97.75 521 LEU A C 1
ATOM 3947 O O . LEU A 1 521 ? -10.586 -11.078 -39.219 1 97.75 521 LEU A O 1
ATOM 3951 N N . ALA A 1 522 ? -9.984 -11.305 -41.312 1 97.38 522 ALA A N 1
ATOM 3952 C CA . ALA A 1 522 ? -9.961 -9.867 -41.594 1 97.38 522 ALA A CA 1
ATOM 3953 C C . ALA A 1 522 ? -11.344 -9.25 -41.406 1 97.38 522 ALA A C 1
ATOM 3955 O O . ALA A 1 522 ? -11.469 -8.148 -40.844 1 97.38 522 ALA A O 1
ATOM 3956 N N . MET A 1 523 ? -12.32 -10.008 -41.938 1 98.06 523 MET A N 1
ATOM 3957 C CA . MET A 1 523 ? -13.703 -9.555 -41.75 1 98.06 523 MET A CA 1
ATOM 3958 C C . MET A 1 523 ? -14.086 -9.5 -40.281 1 98.06 523 MET A C 1
ATOM 3960 O O . MET A 1 523 ? -14.703 -8.539 -39.844 1 98.06 523 MET A O 1
ATOM 3964 N N . ARG A 1 524 ? -13.688 -10.539 -39.531 1 98.19 524 ARG A N 1
ATOM 3965 C CA . ARG A 1 524 ? -13.992 -10.586 -38.094 1 98.19 524 ARG A CA 1
ATOM 3966 C C . ARG A 1 524 ? -13.289 -9.469 -37.344 1 98.19 524 ARG A C 1
ATOM 3968 O O . ARG A 1 524 ? -13.852 -8.875 -36.438 1 98.19 524 ARG A O 1
ATOM 3975 N N . ARG A 1 525 ? -12.102 -9.195 -37.719 1 97.5 525 ARG A N 1
ATOM 3976 C CA . ARG A 1 525 ? -11.32 -8.133 -37.094 1 97.5 525 ARG A CA 1
ATOM 3977 C C . ARG A 1 525 ? -11.984 -6.773 -37.312 1 97.5 525 ARG A C 1
ATOM 3979 O O . ARG A 1 525 ? -12.031 -5.945 -36.406 1 97.5 525 ARG A O 1
ATOM 3986 N N . ALA A 1 526 ? -12.43 -6.57 -38.469 1 97.5 526 ALA A N 1
ATOM 3987 C CA . ALA A 1 526 ? -13.086 -5.309 -38.812 1 97.5 526 ALA A CA 1
ATOM 3988 C C . ALA A 1 526 ? -14.383 -5.133 -38.031 1 97.5 526 ALA A C 1
ATOM 3990 O O . ALA A 1 526 ? -14.758 -4.008 -37.688 1 97.5 526 ALA A O 1
ATOM 3991 N N . ALA A 1 527 ? -15.008 -6.254 -37.719 1 97.44 527 ALA A N 1
ATOM 3992 C CA . ALA A 1 527 ? -16.312 -6.211 -37.062 1 97.44 527 ALA A CA 1
ATOM 3993 C C . ALA A 1 527 ? -16.141 -6.203 -35.531 1 97.44 527 ALA A C 1
ATOM 3995 O O . ALA A 1 527 ? -17.094 -5.938 -34.812 1 97.44 527 ALA A O 1
ATOM 3996 N N . TRP A 1 528 ? -14.969 -6.504 -35.094 1 96.62 528 TRP A N 1
ATOM 3997 C CA . TRP A 1 528 ? -14.727 -6.629 -33.656 1 96.62 528 TRP A CA 1
ATOM 3998 C C . TRP A 1 528 ? -14.875 -5.281 -32.969 1 96.62 528 TRP A C 1
ATOM 4000 O O . TRP A 1 528 ? -14.398 -4.258 -33.469 1 96.62 528 TRP A O 1
ATOM 4010 N N . THR A 1 529 ? -15.578 -5.285 -31.844 1 95.38 529 THR A N 1
ATOM 4011 C CA . THR A 1 529 ? -15.719 -4.105 -31 1 95.38 529 THR A CA 1
ATOM 4012 C C . THR A 1 529 ? -15.039 -4.324 -29.641 1 95.38 529 THR A C 1
ATOM 4014 O O . THR A 1 529 ? -15.266 -5.348 -28.984 1 95.38 529 THR A O 1
ATOM 4017 N N . ARG A 1 530 ? -14.289 -3.398 -29.281 1 91.56 530 ARG A N 1
ATOM 4018 C CA . ARG A 1 530 ? -13.57 -3.494 -28.016 1 91.56 530 ARG A CA 1
ATOM 4019 C C . ARG A 1 530 ? -14.539 -3.576 -26.844 1 91.56 530 ARG A C 1
ATOM 4021 O O . ARG A 1 530 ? -15.43 -2.736 -26.703 1 91.56 530 ARG A O 1
ATOM 4028 N N . PRO A 1 531 ? -14.352 -4.586 -25.969 1 93.81 531 PRO A N 1
ATOM 4029 C CA . PRO A 1 531 ? -15.195 -4.637 -24.766 1 93.81 531 PRO A CA 1
ATOM 4030 C C . PRO A 1 531 ? -15 -3.434 -23.859 1 93.81 531 PRO A C 1
ATOM 4032 O O . PRO A 1 531 ? -13.945 -2.795 -23.891 1 93.81 531 PRO A O 1
ATOM 4035 N N . ALA A 1 532 ? -16.047 -3.119 -23.078 1 89.5 532 ALA A N 1
ATOM 4036 C CA . ALA A 1 532 ? -15.984 -1.991 -22.141 1 89.5 532 ALA A CA 1
ATOM 4037 C C . ALA A 1 532 ? -14.906 -2.211 -21.094 1 89.5 532 ALA A C 1
ATOM 4039 O O . ALA A 1 532 ? -14.633 -3.348 -20.703 1 89.5 532 ALA A O 1
ATOM 4040 N N . ASP A 1 533 ? -14.383 -1.075 -20.641 1 88.75 533 ASP A N 1
ATOM 4041 C CA . ASP A 1 533 ? -13.438 -1.155 -19.516 1 88.75 533 ASP A CA 1
ATOM 4042 C C . ASP A 1 533 ? -14.133 -1.637 -18.25 1 88.75 533 ASP A C 1
ATOM 4044 O O . ASP A 1 533 ? -15.305 -1.339 -18.031 1 88.75 533 ASP A O 1
ATOM 4048 N N . LYS A 1 534 ? -13.391 -2.34 -17.469 1 91.25 534 LYS A N 1
ATOM 4049 C CA . LYS A 1 534 ? -13.953 -2.947 -16.266 1 91.25 534 LYS A CA 1
ATOM 4050 C C . LYS A 1 534 ? -14.055 -1.93 -15.133 1 91.25 534 LYS A C 1
ATOM 4052 O O . LYS A 1 534 ? -14.852 -2.1 -14.211 1 91.25 534 LYS A O 1
ATOM 4057 N N . TYR A 1 535 ? -13.219 -0.937 -15.07 1 95 535 TYR A N 1
ATOM 4058 C CA . TYR A 1 535 ? -13.172 0.085 -14.031 1 95 535 TYR A CA 1
ATOM 4059 C C . TYR A 1 535 ? -13.312 1.479 -14.633 1 95 535 TYR A C 1
ATOM 4061 O O . TYR A 1 535 ? -12.641 1.812 -15.609 1 95 535 TYR A O 1
ATOM 4069 N N . GLU A 1 536 ? -14.164 2.324 -14.055 1 95.81 536 GLU A N 1
ATOM 4070 C CA . GLU A 1 536 ? -14.328 3.699 -14.523 1 95.81 536 GLU A CA 1
ATOM 4071 C C . GLU A 1 536 ? -13.508 4.668 -13.68 1 95.81 536 GLU A C 1
ATOM 4073 O O . GLU A 1 536 ? -13.32 5.824 -14.062 1 95.81 536 GLU A O 1
ATOM 4078 N N . ARG A 1 537 ? -13.023 4.238 -12.539 1 95.94 537 ARG A N 1
ATOM 4079 C CA . ARG A 1 537 ? -12.156 5.023 -11.656 1 95.94 537 ARG A CA 1
ATOM 4080 C C . ARG A 1 537 ? -11.414 4.125 -10.68 1 95.94 537 ARG A C 1
ATOM 4082 O O . ARG A 1 537 ? -11.547 2.898 -10.727 1 95.94 537 ARG A O 1
ATOM 4089 N N . GLY A 1 538 ? -10.594 4.738 -9.859 1 96.5 538 GLY A N 1
ATOM 4090 C CA . GLY A 1 538 ? -9.891 3.996 -8.82 1 96.5 538 GLY A CA 1
ATOM 4091 C C . GLY A 1 538 ? -8.641 3.303 -9.32 1 96.5 538 GLY A C 1
ATOM 4092 O O . GLY A 1 538 ? -8.258 3.467 -10.484 1 96.5 538 GLY A O 1
ATOM 4093 N N . TYR A 1 539 ? -8.023 2.539 -8.445 1 97.56 539 TYR A N 1
ATOM 4094 C CA . TYR A 1 539 ? -6.789 1.829 -8.742 1 97.56 539 TYR A CA 1
ATOM 4095 C C . TYR A 1 539 ? -6.938 0.98 -10 1 97.56 539 TYR A C 1
ATOM 4097 O O . TYR A 1 539 ? -6.031 0.926 -10.836 1 97.56 539 TYR A O 1
ATOM 4105 N N . GLY A 1 540 ? -8.117 0.303 -10.148 1 97.19 540 GLY A N 1
ATOM 4106 C CA . GLY A 1 540 ? -8.352 -0.55 -11.297 1 97.19 540 GLY A CA 1
ATOM 4107 C C . GLY A 1 540 ? -8.266 0.194 -12.617 1 97.19 540 GLY A C 1
ATOM 4108 O O . GLY A 1 540 ? -7.785 -0.35 -13.617 1 97.19 540 GLY A O 1
ATOM 4109 N N . TRP A 1 541 ? -8.766 1.418 -12.562 1 97.5 541 TRP A N 1
ATOM 4110 C CA . TRP A 1 541 ? -8.664 2.246 -13.758 1 97.5 541 TRP A CA 1
ATOM 4111 C C . TRP A 1 541 ? -7.207 2.5 -14.125 1 97.5 541 TRP A C 1
ATOM 4113 O O . TRP A 1 541 ? -6.805 2.314 -15.273 1 97.5 541 TRP A O 1
ATOM 4123 N N . MET A 1 542 ? -6.418 2.951 -13.133 1 97.88 542 MET A N 1
ATOM 4124 C CA . MET A 1 542 ? -4.992 3.189 -13.352 1 97.88 542 MET A CA 1
ATOM 4125 C C . MET A 1 542 ? -4.297 1.919 -13.828 1 97.88 542 MET A C 1
ATOM 4127 O O . MET A 1 542 ? -3.492 1.958 -14.758 1 97.88 542 MET A O 1
ATOM 4131 N N . PHE A 1 543 ? -4.629 0.776 -13.242 1 97.94 543 PHE A N 1
ATOM 4132 C CA . PHE A 1 543 ? -4.117 -0.536 -13.625 1 97.94 543 PHE A CA 1
ATOM 4133 C C . PHE A 1 543 ? -4.359 -0.808 -15.102 1 97.94 543 PHE A C 1
ATOM 4135 O O . PHE A 1 543 ? -3.436 -1.178 -15.828 1 97.94 543 PHE A O 1
ATOM 4142 N N . SER A 1 544 ? -5.566 -0.59 -15.578 1 96.88 544 SER A N 1
ATOM 4143 C CA . SER A 1 544 ? -5.977 -0.929 -16.938 1 96.88 544 SER A CA 1
ATOM 4144 C C . SER A 1 544 ? -5.246 -0.068 -17.953 1 96.88 544 SER A C 1
ATOM 4146 O O . SER A 1 544 ? -5.035 -0.493 -19.094 1 96.88 544 SER A O 1
ATOM 4148 N N . LYS A 1 545 ? -4.77 1.093 -17.516 1 97.12 545 LYS A N 1
ATOM 4149 C CA . LYS A 1 545 ? -4.109 2.014 -18.438 1 97.12 545 LYS A CA 1
ATOM 4150 C C . LYS A 1 545 ? -2.635 1.655 -18.609 1 97.12 545 LYS A C 1
ATOM 4152 O O . LYS A 1 545 ? -2.012 2.031 -19.609 1 97.12 545 LYS A O 1
ATOM 4157 N N . HIS A 1 546 ? -2.109 0.827 -17.641 1 97.94 546 HIS A N 1
ATOM 4158 C CA . HIS A 1 546 ? -0.653 0.756 -17.641 1 97.94 546 HIS A CA 1
ATOM 4159 C C . HIS A 1 546 ? -0.172 -0.691 -17.641 1 97.94 546 HIS A C 1
ATOM 4161 O O . HIS A 1 546 ? 1.002 -0.959 -17.906 1 97.94 546 HIS A O 1
ATOM 4167 N N . ILE A 1 547 ? -1.019 -1.665 -17.344 1 98.19 547 ILE A N 1
ATOM 4168 C CA . ILE A 1 547 ? -0.612 -3.062 -17.25 1 98.19 547 ILE A CA 1
ATOM 4169 C C . ILE A 1 547 ? -0.195 -3.566 -18.625 1 98.19 547 ILE A C 1
ATOM 4171 O O . ILE A 1 547 ? -0.891 -3.328 -19.625 1 98.19 547 ILE A O 1
ATOM 4175 N N . LYS A 1 548 ? 0.913 -4.242 -18.719 1 97.69 548 LYS A N 1
ATOM 4176 C CA . LYS A 1 548 ? 1.395 -4.84 -19.953 1 97.69 548 LYS A CA 1
ATOM 4177 C C . LYS A 1 548 ? 0.842 -6.254 -20.141 1 97.69 548 LYS A C 1
ATOM 4179 O O . LYS A 1 548 ? 0.217 -6.801 -19.234 1 97.69 548 LYS A O 1
ATOM 4184 N N . GLN A 1 549 ? 1.073 -6.77 -21.297 1 98.12 549 GLN A N 1
ATOM 4185 C CA . GLN A 1 549 ? 0.541 -8.078 -21.672 1 98.12 549 GLN A CA 1
ATOM 4186 C C . GLN A 1 549 ? 1.336 -9.203 -21.016 1 98.12 549 GLN A C 1
ATOM 4188 O O . GLN A 1 549 ? 2.408 -8.969 -20.453 1 98.12 549 GLN A O 1
ATOM 4193 N N . ALA A 1 550 ? 0.787 -10.398 -21.047 1 98.06 550 ALA A N 1
ATOM 4194 C CA . ALA A 1 550 ? 1.356 -11.555 -20.359 1 98.06 550 ALA A CA 1
ATOM 4195 C C . ALA A 1 550 ? 2.777 -11.828 -20.844 1 98.06 550 ALA A C 1
ATOM 4197 O O . ALA A 1 550 ? 3.658 -12.156 -20.047 1 98.06 550 ALA A O 1
ATOM 4198 N N . ASN A 1 551 ? 3.043 -11.68 -22.156 1 97.56 551 ASN A N 1
ATOM 4199 C CA . ASN A 1 551 ? 4.352 -11.977 -22.719 1 97.56 551 ASN A CA 1
ATOM 4200 C C . ASN A 1 551 ? 5.406 -10.969 -22.266 1 97.56 551 ASN A C 1
ATOM 4202 O O . ASN A 1 551 ? 6.605 -11.203 -22.438 1 97.56 551 ASN A O 1
ATOM 4206 N N . GLU A 1 552 ? 4.918 -9.898 -21.656 1 97 552 GLU A N 1
ATOM 4207 C CA . GLU A 1 552 ? 5.832 -8.859 -21.188 1 97 552 GLU A CA 1
ATOM 4208 C C . GLU A 1 552 ? 5.93 -8.852 -19.672 1 97 552 GLU A C 1
ATOM 4210 O O . GLU A 1 552 ? 6.465 -7.914 -19.078 1 97 552 GLU A O 1
ATOM 4215 N N . GLY A 1 553 ? 5.352 -9.805 -19.031 1 97.56 553 GLY A N 1
ATOM 4216 C CA . GLY A 1 553 ? 5.52 -9.992 -17.594 1 97.56 553 GLY A CA 1
ATOM 4217 C C . GLY A 1 553 ? 4.434 -9.32 -16.766 1 97.56 553 GLY A C 1
ATOM 4218 O O . GLY A 1 553 ? 4.5 -9.305 -15.539 1 97.56 553 GLY A O 1
ATOM 4219 N N . CYS A 1 554 ? 3.418 -8.68 -17.422 1 98.19 554 CYS A N 1
ATOM 4220 C CA . CYS A 1 554 ? 2.322 -7.992 -16.75 1 98.19 554 CYS A CA 1
ATOM 4221 C C . CYS A 1 554 ? 2.85 -7.012 -15.711 1 98.19 554 CYS A C 1
ATOM 4223 O O . CYS A 1 554 ? 2.379 -6.996 -14.57 1 98.19 554 CYS A O 1
ATOM 4225 N N . ASP A 1 555 ? 3.898 -6.301 -15.992 1 98.25 555 ASP A N 1
ATOM 4226 C CA . ASP A 1 555 ? 4.348 -5.176 -15.172 1 98.25 555 ASP A CA 1
ATOM 4227 C C . ASP A 1 555 ? 3.689 -3.875 -15.625 1 98.25 555 ASP A C 1
ATOM 4229 O O . ASP A 1 555 ? 3.09 -3.814 -16.703 1 98.25 555 ASP A O 1
ATOM 4233 N N . PHE A 1 556 ? 3.621 -2.854 -14.75 1 98.5 556 PHE A N 1
ATOM 4234 C CA . PHE A 1 556 ? 3.252 -1.532 -15.25 1 98.5 556 PHE A CA 1
ATOM 4235 C C . PHE A 1 556 ? 4.359 -0.953 -16.125 1 98.5 556 PHE A C 1
ATOM 4237 O O . PHE A 1 556 ? 5.543 -1.108 -15.82 1 98.5 556 PHE A O 1
ATOM 4244 N N . ASP A 1 557 ? 4.004 -0.291 -17.156 1 97.94 557 ASP A N 1
ATOM 4245 C CA . ASP A 1 557 ? 4.996 0.291 -18.047 1 97.94 557 ASP A CA 1
ATOM 4246 C C . ASP A 1 557 ? 5.918 1.255 -17.312 1 97.94 557 ASP A C 1
ATOM 4248 O O . ASP A 1 557 ? 7.141 1.185 -17.438 1 97.94 557 ASP A O 1
ATOM 4252 N N . PHE A 1 558 ? 5.43 2.029 -16.344 1 97.69 558 PHE A N 1
ATOM 4253 C CA . PHE A 1 558 ? 6.188 3.094 -15.703 1 97.69 558 PHE A CA 1
ATOM 4254 C C . PHE A 1 558 ? 7.043 2.541 -14.57 1 97.69 558 PHE A C 1
ATOM 4256 O O . PHE A 1 558 ? 7.789 3.283 -13.93 1 97.69 558 PHE A O 1
ATOM 4263 N N . LEU A 1 559 ? 6.988 1.258 -14.273 1 97 559 LEU A N 1
ATOM 4264 C CA . LEU A 1 559 ? 7.82 0.657 -13.234 1 97 559 LEU A CA 1
ATOM 4265 C C . LEU A 1 559 ? 9.039 -0.026 -13.844 1 97 559 LEU A C 1
ATOM 4267 O O . LEU A 1 559 ? 9.992 -0.361 -13.125 1 97 559 LEU A O 1
ATOM 4271 N N . GLU A 1 560 ? 9.016 -0.236 -15.148 1 95.25 560 GLU A N 1
ATOM 4272 C CA . GLU A 1 560 ? 10.102 -0.94 -15.82 1 95.25 560 GLU A CA 1
ATOM 4273 C C . GLU A 1 560 ? 11.383 -0.113 -15.805 1 95.25 560 GLU A C 1
ATOM 4275 O O . GLU A 1 560 ? 11.344 1.112 -15.93 1 95.25 560 GLU A O 1
ATOM 4280 N N . THR A 1 561 ? 12.477 -0.788 -15.773 1 94.06 561 THR A N 1
ATOM 4281 C CA . THR A 1 561 ? 13.789 -0.148 -15.766 1 94.06 561 THR A CA 1
ATOM 4282 C C . THR A 1 561 ? 14.008 0.66 -17.031 1 94.06 561 THR A C 1
ATOM 4284 O O . THR A 1 561 ? 14.594 1.743 -17 1 94.06 561 THR A O 1
ATOM 4287 N N . ALA A 1 562 ? 13.547 0.192 -18.141 1 93.12 562 ALA A N 1
ATOM 4288 C CA . ALA A 1 562 ? 13.789 0.819 -19.438 1 93.12 562 ALA A CA 1
ATOM 4289 C C . ALA A 1 562 ? 12.938 2.076 -19.609 1 93.12 562 ALA A C 1
ATOM 4291 O O . ALA A 1 562 ? 13.18 2.885 -20.5 1 93.12 562 ALA A O 1
ATOM 4292 N N . PHE A 1 563 ? 11.969 2.264 -18.734 1 95.25 563 PHE A N 1
ATOM 4293 C CA . PHE A 1 563 ? 11.023 3.371 -18.859 1 95.25 563 PHE A CA 1
ATOM 4294 C C . PHE A 1 563 ? 11.695 4.695 -18.5 1 95.25 563 PHE A C 1
ATOM 4296 O O . PHE A 1 563 ? 11.312 5.746 -19.016 1 95.25 563 PHE A O 1
ATOM 4303 N N . GLY A 1 564 ? 12.68 4.66 -17.672 1 94 564 GLY A N 1
ATOM 4304 C CA . GLY A 1 564 ? 13.359 5.867 -17.234 1 94 564 GLY A CA 1
ATOM 4305 C C . GLY A 1 564 ? 14.391 5.613 -16.141 1 94 564 GLY A C 1
ATOM 4306 O O . GLY A 1 564 ? 14.547 4.48 -15.688 1 94 564 GLY A O 1
ATOM 4307 N N . THR A 1 565 ? 14.984 6.719 -15.703 1 92.44 565 THR A N 1
ATOM 4308 C CA . THR A 1 565 ? 16.016 6.629 -14.68 1 92.44 565 THR A CA 1
ATOM 4309 C C . THR A 1 565 ? 15.414 6.285 -13.32 1 92.44 565 THR A C 1
ATOM 4311 O O . THR A 1 565 ? 14.328 6.766 -12.977 1 92.44 565 THR A O 1
ATOM 4314 N N . ALA A 1 566 ? 16.125 5.477 -12.57 1 89.94 566 ALA A N 1
ATOM 4315 C CA . ALA A 1 566 ? 15.68 5.066 -11.242 1 89.94 566 ALA A CA 1
ATOM 4316 C C . ALA A 1 566 ? 15.477 6.277 -10.336 1 89.94 566 ALA A C 1
ATOM 4318 O O . ALA A 1 566 ? 16.219 7.262 -10.43 1 89.94 566 ALA A O 1
ATOM 4319 N N . VAL A 1 567 ? 14.531 6.18 -9.484 1 90.06 567 VAL A N 1
ATOM 4320 C CA . VAL A 1 567 ? 14.273 7.23 -8.516 1 90.06 567 VAL A CA 1
ATOM 4321 C C . VAL A 1 567 ? 15.398 7.273 -7.484 1 90.06 567 VAL A C 1
ATOM 4323 O O . VAL A 1 567 ? 15.781 6.238 -6.926 1 90.06 567 VAL A O 1
ATOM 4326 N N . GLY A 1 568 ? 16 8.336 -7.289 1 86.38 568 GLY A N 1
ATOM 4327 C CA . GLY A 1 568 ? 17.078 8.484 -6.328 1 86.38 568 GLY A CA 1
ATOM 4328 C C . GLY A 1 568 ? 16.578 8.633 -4.898 1 86.38 568 GLY A C 1
ATOM 4329 O O . GLY A 1 568 ? 15.398 8.461 -4.625 1 86.38 568 GLY A O 1
ATOM 4330 N N . GLU A 1 569 ? 17.469 8.875 -3.992 1 89 569 GLU A N 1
ATOM 4331 C CA . GLU A 1 569 ? 17.125 9.141 -2.598 1 89 569 GLU A CA 1
ATOM 4332 C C . GLU A 1 569 ? 16.312 10.422 -2.461 1 89 569 GLU A C 1
ATOM 4334 O O . GLU A 1 569 ? 16.562 11.406 -3.164 1 89 569 GLU A O 1
ATOM 4339 N N . PRO A 1 570 ? 15.391 10.375 -1.572 1 89.06 570 PRO A N 1
ATOM 4340 C CA . PRO A 1 570 ? 14.617 11.602 -1.381 1 89.06 570 PRO A CA 1
ATOM 4341 C C . PRO A 1 570 ? 15.43 12.711 -0.713 1 89.06 570 PRO A C 1
ATOM 4343 O O . PRO A 1 570 ? 16.391 12.43 0.006 1 89.06 570 PRO A O 1
ATOM 4346 N N . ASP A 1 571 ? 15.039 13.945 -0.996 1 84.88 571 ASP A N 1
ATOM 4347 C CA . ASP A 1 571 ? 15.625 15.086 -0.294 1 84.88 571 ASP A CA 1
ATOM 4348 C C . ASP A 1 571 ? 15.266 15.062 1.189 1 84.88 571 ASP A C 1
ATOM 4350 O O . ASP A 1 571 ? 14.094 14.883 1.546 1 84.88 571 ASP A O 1
ATOM 4354 N N . ILE A 1 572 ? 16.422 15.172 1.954 1 81 572 ILE A N 1
ATOM 4355 C CA . ILE A 1 572 ? 16.219 15.18 3.4 1 81 572 ILE A CA 1
ATOM 4356 C C . ILE A 1 572 ? 16.406 16.594 3.941 1 81 572 ILE A C 1
ATOM 4358 O O . ILE A 1 572 ? 17.547 17.094 3.992 1 81 572 ILE A O 1
ATOM 4362 N N . PHE A 1 573 ? 15.422 17.484 3.686 1 77.25 573 PHE A N 1
ATOM 4363 C CA . PHE A 1 573 ? 15.609 18.844 4.199 1 77.25 573 PHE A CA 1
ATOM 4364 C C . PHE A 1 573 ? 14.922 19 5.547 1 77.25 573 PHE A C 1
ATOM 4366 O O . PHE A 1 573 ? 13.93 18.328 5.836 1 77.25 573 PHE A O 1
ATOM 4373 N N . MET B 1 1 ? -32.156 -18.359 7.145 1 35.38 1 MET B N 1
ATOM 4374 C CA . MET B 1 1 ? -32.25 -17 6.648 1 35.38 1 MET B CA 1
ATOM 4375 C C . MET B 1 1 ? -30.906 -16.578 6.008 1 35.38 1 MET B C 1
ATOM 4377 O O . MET B 1 1 ? -29.844 -16.766 6.602 1 35.38 1 MET B O 1
ATOM 4381 N N . THR B 1 2 ? -30.812 -16.516 4.715 1 51.22 2 THR B N 1
ATOM 4382 C CA . THR B 1 2 ? -29.625 -16.25 3.91 1 51.22 2 THR B CA 1
ATOM 4383 C C . THR B 1 2 ? -28.906 -15 4.414 1 51.22 2 THR B C 1
ATOM 4385 O O . THR B 1 2 ? -29.516 -13.938 4.566 1 51.22 2 THR B O 1
ATOM 4388 N N . SER B 1 3 ? -27.734 -15.062 5.105 1 68.06 3 SER B N 1
ATOM 4389 C CA . SER B 1 3 ? -27 -13.945 5.707 1 68.06 3 SER B CA 1
ATOM 4390 C C . SER B 1 3 ? -26.938 -12.758 4.754 1 68.06 3 SER B C 1
ATOM 4392 O O . SER B 1 3 ? -26.766 -12.93 3.547 1 68.06 3 SER B O 1
ATOM 4394 N N . THR B 1 4 ? -27.438 -11.648 5.164 1 82.38 4 THR B N 1
ATOM 4395 C CA . THR B 1 4 ? -27.391 -10.406 4.395 1 82.38 4 THR B CA 1
ATOM 4396 C C . THR B 1 4 ? -26 -9.797 4.422 1 82.38 4 THR B C 1
ATOM 4398 O O . THR B 1 4 ? -25.766 -8.742 3.822 1 82.38 4 THR B O 1
ATOM 4401 N N . LEU B 1 5 ? -25.156 -10.555 5.102 1 92.12 5 LEU B N 1
ATOM 4402 C CA . LEU B 1 5 ? -23.797 -10.039 5.215 1 92.12 5 LEU B CA 1
ATOM 4403 C C . LEU B 1 5 ? -23.031 -10.219 3.906 1 92.12 5 LEU B C 1
ATOM 4405 O O . LEU B 1 5 ? -23.172 -11.242 3.24 1 92.12 5 LEU B O 1
ATOM 4409 N N . ARG B 1 6 ? -22.297 -9.234 3.551 1 92.75 6 ARG B N 1
ATOM 4410 C CA . ARG B 1 6 ? -21.422 -9.305 2.379 1 92.75 6 ARG B CA 1
ATOM 4411 C C . ARG B 1 6 ? -20.469 -10.484 2.482 1 92.75 6 ARG B C 1
ATOM 4413 O O . ARG B 1 6 ? -20.234 -11.195 1.503 1 92.75 6 ARG B O 1
ATOM 4420 N N . SER B 1 7 ? -19.906 -10.734 3.652 1 93 7 SER B N 1
ATOM 4421 C CA . SER B 1 7 ? -18.922 -11.789 3.871 1 93 7 SER B CA 1
ATOM 4422 C C . SER B 1 7 ? -19.547 -13.172 3.66 1 93 7 SER B C 1
ATOM 4424 O O . SER B 1 7 ? -18.844 -14.117 3.301 1 93 7 SER B O 1
ATOM 4426 N N . ALA B 1 8 ? -20.797 -13.32 3.828 1 91.25 8 ALA B N 1
ATOM 4427 C CA . ALA B 1 8 ? -21.484 -14.602 3.676 1 91.25 8 ALA B CA 1
ATOM 4428 C C . ALA B 1 8 ? -21.406 -15.102 2.236 1 91.25 8 ALA B C 1
ATOM 4430 O O . ALA B 1 8 ? -21.422 -16.312 1.989 1 91.25 8 ALA B O 1
ATOM 4431 N N . ARG B 1 9 ? -21.297 -14.219 1.319 1 89.81 9 ARG B N 1
ATOM 4432 C CA . ARG B 1 9 ? -21.219 -14.586 -0.09 1 89.81 9 ARG B CA 1
ATOM 4433 C C . ARG B 1 9 ? -19.938 -15.359 -0.381 1 89.81 9 ARG B C 1
ATOM 4435 O O . ARG B 1 9 ? -19.859 -16.094 -1.372 1 89.81 9 ARG B O 1
ATOM 4442 N N . TRP B 1 10 ? -18.922 -15.172 0.453 1 91 10 TRP B N 1
ATOM 4443 C CA . TRP B 1 10 ? -17.641 -15.859 0.303 1 91 10 TRP B CA 1
ATOM 4444 C C . TRP B 1 10 ? -17.703 -17.266 0.899 1 91 10 TRP B C 1
ATOM 4446 O O . TRP B 1 10 ? -17.062 -18.188 0.397 1 91 10 TRP B O 1
ATOM 4456 N N . PHE B 1 11 ? -18.484 -17.406 1.924 1 88.62 11 PHE B N 1
ATOM 4457 C CA . PHE B 1 11 ? -18.328 -18.609 2.744 1 88.62 11 PHE B CA 1
ATOM 4458 C C . PHE B 1 11 ? -19.578 -19.484 2.654 1 88.62 11 PHE B C 1
ATOM 4460 O O . PHE B 1 11 ? -19.484 -20.703 2.809 1 88.62 11 PHE B O 1
ATOM 4467 N N . ALA B 1 12 ? -20.719 -18.953 2.365 1 87.06 12 ALA B N 1
ATOM 4468 C CA . ALA B 1 12 ? -22 -19.641 2.529 1 87.06 12 ALA B CA 1
ATOM 4469 C C . ALA B 1 12 ? -22.25 -20.594 1.365 1 87.06 12 ALA B C 1
ATOM 4471 O O . ALA B 1 12 ? -22.75 -21.719 1.563 1 87.06 12 ALA B O 1
ATOM 4472 N N . PRO B 1 13 ? -21.906 -20.25 0.098 1 85.31 13 PRO B N 1
ATOM 4473 C CA . PRO B 1 13 ? -22.25 -21.156 -1.004 1 85.31 13 PRO B CA 1
ATOM 4474 C C . PRO B 1 13 ? -21.578 -22.516 -0.883 1 85.31 13 PRO B C 1
ATOM 4476 O O . PRO B 1 13 ? -20.453 -22.609 -0.373 1 85.31 13 PRO B O 1
ATOM 4479 N N . ASP B 1 14 ? -22.312 -23.484 -1.327 1 84.25 14 ASP B N 1
ATOM 4480 C CA . ASP B 1 14 ? -21.766 -24.828 -1.343 1 84.25 14 ASP B CA 1
ATOM 4481 C C . ASP B 1 14 ? -21.094 -25.141 -2.682 1 84.25 14 ASP B C 1
ATOM 4483 O O . ASP B 1 14 ? -21.609 -25.953 -3.463 1 84.25 14 ASP B O 1
ATOM 4487 N N . ASP B 1 15 ? -20.047 -24.562 -2.938 1 82.88 15 ASP B N 1
ATOM 4488 C CA . ASP B 1 15 ? -19.25 -24.766 -4.141 1 82.88 15 ASP B CA 1
ATOM 4489 C C . ASP B 1 15 ? -17.766 -24.844 -3.801 1 82.88 15 ASP B C 1
ATOM 4491 O O . ASP B 1 15 ? -17.375 -24.688 -2.643 1 82.88 15 ASP B O 1
ATOM 4495 N N . LEU B 1 16 ? -16.984 -25.203 -4.777 1 80.56 16 LEU B N 1
ATOM 4496 C CA . LEU B 1 16 ? -15.562 -25.453 -4.586 1 80.56 16 LEU B CA 1
ATOM 4497 C C . LEU B 1 16 ? -14.852 -24.188 -4.094 1 80.56 16 LEU B C 1
ATOM 4499 O O . LEU B 1 16 ? -13.984 -24.266 -3.219 1 80.56 16 LEU B O 1
ATOM 4503 N N . ARG B 1 17 ? -15.172 -23.125 -4.629 1 83 17 ARG B N 1
ATOM 4504 C CA . ARG B 1 17 ? -14.531 -21.859 -4.258 1 83 17 ARG B CA 1
ATOM 4505 C C . ARG B 1 17 ? -14.75 -21.562 -2.779 1 83 17 ARG B C 1
ATOM 4507 O O . ARG B 1 17 ? -13.797 -21.25 -2.059 1 83 17 ARG B O 1
ATOM 4514 N N . SER B 1 18 ? -16 -21.594 -2.377 1 86.75 18 SER B N 1
ATOM 4515 C CA . SER B 1 18 ? -16.328 -21.297 -0.985 1 86.75 18 SER B CA 1
ATOM 4516 C C . SER B 1 18 ? -15.703 -22.312 -0.043 1 86.75 18 SER B C 1
ATOM 4518 O O . SER B 1 18 ? -15.305 -21.984 1.071 1 86.75 18 SER B O 1
ATOM 4520 N N . SER B 1 19 ? -15.664 -23.5 -0.517 1 85.38 19 SER B N 1
ATOM 4521 C CA . SER B 1 19 ? -14.961 -24.516 0.255 1 85.38 19 SER B CA 1
ATOM 4522 C C . SER B 1 19 ? -13.492 -24.156 0.45 1 85.38 19 SER B C 1
ATOM 4524 O O . SER B 1 19 ? -12.93 -24.375 1.522 1 85.38 19 SER B O 1
ATOM 4526 N N . GLY B 1 20 ? -12.938 -23.641 -0.562 1 87.12 20 GLY B N 1
ATOM 4527 C CA . GLY B 1 20 ? -11.562 -23.172 -0.465 1 87.12 20 GLY B CA 1
ATOM 4528 C C . GLY B 1 20 ? -11.383 -22.062 0.559 1 87.12 20 GLY B C 1
ATOM 4529 O O . GLY B 1 20 ? -10.406 -22.062 1.31 1 87.12 20 GLY B O 1
ATOM 4530 N N . HIS B 1 21 ? -12.305 -21.156 0.547 1 89 21 HIS B N 1
ATOM 4531 C CA . HIS B 1 21 ? -12.258 -20.078 1.532 1 89 21 HIS B CA 1
ATOM 4532 C C . HIS B 1 21 ? -12.328 -20.641 2.953 1 89 21 HIS B C 1
ATOM 4534 O O . HIS B 1 21 ? -11.531 -20.25 3.814 1 89 21 HIS B O 1
ATOM 4540 N N . ARG B 1 22 ? -13.242 -21.547 3.148 1 87.69 22 ARG B N 1
ATOM 4541 C CA . ARG B 1 22 ? -13.445 -22.125 4.473 1 87.69 22 ARG B CA 1
ATOM 4542 C C . ARG B 1 22 ? -12.234 -22.922 4.918 1 87.69 22 ARG B C 1
ATOM 4544 O O . ARG B 1 22 ? -11.789 -22.812 6.062 1 87.69 22 ARG B O 1
ATOM 4551 N N . SER B 1 23 ? -11.711 -23.703 4.012 1 86.75 23 SER B N 1
ATOM 4552 C CA . SER B 1 23 ? -10.547 -24.531 4.312 1 86.75 23 SER B CA 1
ATOM 4553 C C . SER B 1 23 ? -9.367 -23.688 4.77 1 86.75 23 SER B C 1
ATOM 4555 O O . SER B 1 23 ? -8.641 -24.062 5.691 1 86.75 23 SER B O 1
ATOM 4557 N N . ARG B 1 24 ? -9.227 -22.609 4.191 1 89.56 24 ARG B N 1
ATOM 4558 C CA . ARG B 1 24 ? -8.07 -21.766 4.496 1 89.56 24 ARG B CA 1
ATOM 4559 C C . ARG B 1 24 ? -8.266 -21.016 5.812 1 89.56 24 ARG B C 1
ATOM 4561 O O . ARG B 1 24 ? -7.301 -20.734 6.52 1 89.56 24 ARG B O 1
ATOM 4568 N N . LEU B 1 25 ? -9.484 -20.656 6.121 1 86.69 25 LEU B N 1
ATOM 4569 C CA . LEU B 1 25 ? -9.727 -20.141 7.461 1 86.69 25 LEU B CA 1
ATOM 4570 C C . LEU B 1 25 ? -9.445 -21.203 8.523 1 86.69 25 LEU B C 1
ATOM 4572 O O . LEU B 1 25 ? -8.914 -20.891 9.586 1 86.69 25 LEU B O 1
ATOM 4576 N N . MET B 1 26 ? -9.82 -22.438 8.195 1 86.88 26 MET B N 1
ATOM 4577 C CA . MET B 1 26 ? -9.562 -23.531 9.117 1 86.88 26 MET B CA 1
ATOM 4578 C C . MET B 1 26 ? -8.062 -23.766 9.281 1 86.88 26 MET B C 1
ATOM 4580 O O . MET B 1 26 ? -7.605 -24.156 10.359 1 86.88 26 MET B O 1
ATOM 4584 N N . GLN B 1 27 ? -7.336 -23.484 8.273 1 88.06 27 GLN B N 1
ATOM 4585 C CA . GLN B 1 27 ? -5.879 -23.562 8.312 1 88.06 27 GLN B CA 1
ATOM 4586 C C . GLN B 1 27 ? -5.309 -22.672 9.406 1 88.06 27 GLN B C 1
ATOM 4588 O O . GLN B 1 27 ? -4.285 -22.984 10.016 1 88.06 27 GLN B O 1
ATOM 4593 N N . MET B 1 28 ? -5.988 -21.609 9.695 1 89.19 28 MET B N 1
ATOM 4594 C CA . MET B 1 28 ? -5.523 -20.656 10.688 1 89.19 28 MET B CA 1
ATOM 4595 C C . MET B 1 28 ? -6.012 -21.031 12.086 1 89.19 28 MET B C 1
ATOM 4597 O O . MET B 1 28 ? -5.742 -20.312 13.055 1 89.19 28 MET B O 1
ATOM 4601 N N . GLY B 1 29 ? -6.805 -22.094 12.156 1 87.94 29 GLY B N 1
ATOM 4602 C CA . GLY B 1 29 ? -7.242 -22.594 13.453 1 87.94 29 GLY B CA 1
ATOM 4603 C C . GLY B 1 29 ? -8.648 -22.156 13.82 1 87.94 29 GLY B C 1
ATOM 4604 O O . GLY B 1 29 ? -9.094 -22.344 14.945 1 87.94 29 GLY B O 1
ATOM 4605 N N . TYR B 1 30 ? -9.32 -21.578 12.883 1 88.44 30 TYR B N 1
ATOM 4606 C CA . TYR B 1 30 ? -10.688 -21.156 13.133 1 88.44 30 TYR B CA 1
ATOM 4607 C C . TYR B 1 30 ? -11.68 -22.266 12.766 1 88.44 30 TYR B C 1
ATOM 4609 O O . TYR B 1 30 ? -11.398 -23.094 11.898 1 88.44 30 TYR B O 1
ATOM 4617 N N . ASP B 1 31 ? -12.75 -22.312 13.422 1 85.19 31 ASP B N 1
ATOM 4618 C CA . ASP B 1 31 ? -13.82 -23.234 13.062 1 85.19 31 ASP B CA 1
ATOM 4619 C C . ASP B 1 31 ? -15.023 -22.5 12.484 1 85.19 31 ASP B C 1
ATOM 4621 O O . ASP B 1 31 ? -15.031 -21.266 12.422 1 85.19 31 ASP B O 1
ATOM 4625 N N . ALA B 1 32 ? -15.945 -23.234 11.984 1 79.31 32 ALA B N 1
ATOM 4626 C CA . ALA B 1 32 ? -17.078 -22.688 11.242 1 79.31 32 ALA B CA 1
ATOM 4627 C C . ALA B 1 32 ? -17.844 -21.656 12.07 1 79.31 32 ALA B C 1
ATOM 4629 O O . ALA B 1 32 ? -18.391 -20.703 11.523 1 79.31 32 ALA B O 1
ATOM 4630 N N . LYS B 1 33 ? -17.844 -21.719 13.375 1 82.56 33 LYS B N 1
ATOM 4631 C CA . LYS B 1 33 ? -18.578 -20.812 14.242 1 82.56 33 LYS B CA 1
ATOM 4632 C C . LYS B 1 33 ? -17.922 -19.438 14.297 1 82.56 33 LYS B C 1
ATOM 4634 O O . LYS B 1 33 ? -18.547 -18.453 14.703 1 82.56 33 LYS B O 1
ATOM 4639 N N . ASP B 1 34 ? -16.734 -19.375 13.914 1 84.19 34 ASP B N 1
ATOM 4640 C CA . ASP B 1 34 ? -15.992 -18.109 13.969 1 84.19 34 ASP B CA 1
ATOM 4641 C C . ASP B 1 34 ? -16.453 -17.156 12.867 1 84.19 34 ASP B C 1
ATOM 4643 O O . ASP B 1 34 ? -16.578 -15.953 13.094 1 84.19 34 ASP B O 1
ATOM 4647 N N . TRP B 1 35 ? -16.703 -17.562 11.633 1 75.44 35 TRP B N 1
ATOM 4648 C CA . TRP B 1 35 ? -17 -16.672 10.523 1 75.44 35 TRP B CA 1
ATOM 4649 C C . TRP B 1 35 ? -18.469 -16.719 10.141 1 75.44 35 TRP B C 1
ATOM 4651 O O . TRP B 1 35 ? -19.047 -15.734 9.672 1 75.44 35 TRP B O 1
ATOM 4661 N N . GLY B 1 36 ? -19.109 -17.906 10.172 1 71.25 36 GLY B N 1
ATOM 4662 C CA . GLY B 1 36 ? -20.328 -18.297 9.469 1 71.25 36 GLY B CA 1
ATOM 4663 C C . GLY B 1 36 ? -21.391 -17.219 9.492 1 71.25 36 GLY B C 1
ATOM 4664 O O . GLY B 1 36 ? -21.906 -16.828 8.445 1 71.25 36 GLY B O 1
ATOM 4665 N N . GLU B 1 37 ? -21.859 -16.688 10.641 1 80.94 37 GLU B N 1
ATOM 4666 C CA . GLU B 1 37 ? -22.953 -15.727 10.672 1 80.94 37 GLU B CA 1
ATOM 4667 C C . GLU B 1 37 ? -22.547 -14.461 11.43 1 80.94 37 GLU B C 1
ATOM 4669 O O . GLU B 1 37 ? -23.406 -13.742 11.938 1 80.94 37 GLU B O 1
ATOM 4674 N N . LYS B 1 38 ? -21.328 -14.25 11.43 1 92.56 38 LYS B N 1
ATOM 4675 C CA . LYS B 1 38 ? -20.859 -13.078 12.172 1 92.56 38 LYS B CA 1
ATOM 4676 C C . LYS B 1 38 ? -20.266 -12.031 11.234 1 92.56 38 LYS B C 1
ATOM 4678 O O . LYS B 1 38 ? -19.609 -12.367 10.258 1 92.56 38 LYS B O 1
ATOM 4683 N N . PRO B 1 39 ? -20.562 -10.758 11.516 1 96.38 39 PRO B N 1
ATOM 4684 C CA . PRO B 1 39 ? -19.891 -9.711 10.742 1 96.38 39 PRO B CA 1
ATOM 4685 C C . PRO B 1 39 ? -18.359 -9.805 10.828 1 96.38 39 PRO B C 1
ATOM 4687 O O . PRO B 1 39 ? -17.812 -9.898 11.922 1 96.38 39 PRO B O 1
ATOM 4690 N N . ILE B 1 40 ? -17.719 -9.859 9.727 1 97.19 40 ILE B N 1
ATOM 4691 C CA . ILE B 1 40 ? -16.266 -9.797 9.68 1 97.19 40 ILE B CA 1
ATOM 4692 C C . ILE B 1 40 ? -15.82 -8.336 9.625 1 97.19 40 ILE B C 1
ATOM 4694 O O . ILE B 1 40 ? -16.156 -7.609 8.688 1 97.19 40 ILE B O 1
ATOM 4698 N N . ILE B 1 41 ? -15.055 -7.926 10.641 1 98.56 41 ILE B N 1
ATOM 4699 C CA . ILE B 1 41 ? -14.68 -6.523 10.812 1 98.56 41 ILE B CA 1
ATOM 4700 C C . ILE B 1 41 ? -13.188 -6.348 10.531 1 98.56 41 ILE B C 1
ATOM 4702 O O . ILE B 1 41 ? -12.344 -6.891 11.25 1 98.56 41 ILE B O 1
ATOM 4706 N N . ALA B 1 42 ? -12.875 -5.613 9.469 1 98.69 42 ALA B N 1
ATOM 4707 C CA . ALA B 1 42 ? -11.484 -5.262 9.195 1 98.69 42 ALA B CA 1
ATOM 4708 C C . ALA B 1 42 ? -11.008 -4.16 10.133 1 98.69 42 ALA B C 1
ATOM 4710 O O . ALA B 1 42 ? -11.742 -3.209 10.414 1 98.69 42 ALA B O 1
ATOM 4711 N N . ILE B 1 43 ? -9.859 -4.324 10.656 1 98.88 43 ILE B N 1
ATOM 4712 C CA . ILE B 1 43 ? -9.164 -3.27 11.391 1 98.88 43 ILE B CA 1
ATOM 4713 C C . ILE B 1 43 ? -7.934 -2.822 10.602 1 98.88 43 ILE B C 1
ATOM 4715 O O . ILE B 1 43 ? -6.918 -3.52 10.578 1 98.88 43 ILE B O 1
ATOM 4719 N N . LEU B 1 44 ? -8.055 -1.693 9.859 1 98.75 44 LEU B N 1
ATOM 4720 C CA . LEU B 1 44 ? -6.918 -1.119 9.141 1 98.75 44 LEU B CA 1
ATOM 4721 C C . LEU B 1 44 ? -5.965 -0.42 10.102 1 98.75 44 LEU B C 1
ATOM 4723 O O . LEU B 1 44 ? -6.32 0.591 10.711 1 98.75 44 LEU B O 1
ATOM 4727 N N . ASN B 1 45 ? -4.766 -0.974 10.266 1 98.56 45 ASN B N 1
ATOM 4728 C CA . ASN B 1 45 ? -3.799 -0.522 11.258 1 98.56 45 ASN B CA 1
ATOM 4729 C C . ASN B 1 45 ? -2.6 0.158 10.602 1 98.56 45 ASN B C 1
ATOM 4731 O O . ASN B 1 45 ? -1.858 -0.473 9.844 1 98.56 45 ASN B O 1
ATOM 4735 N N . THR B 1 46 ? -2.373 1.444 10.891 1 98.38 46 THR B N 1
ATOM 4736 C CA . THR B 1 46 ? -1.273 2.201 10.305 1 98.38 46 THR B CA 1
ATOM 4737 C C . THR B 1 46 ? -0.041 2.15 11.203 1 98.38 46 THR B C 1
ATOM 4739 O O . THR B 1 46 ? 0.731 3.109 11.266 1 98.38 46 THR B O 1
ATOM 4742 N N . TRP B 1 47 ? 0.184 1.105 11.914 1 97.69 47 TRP B N 1
ATOM 4743 C CA . TRP B 1 47 ? 1.342 0.931 12.789 1 97.69 47 TRP B CA 1
ATOM 4744 C C . TRP B 1 47 ? 2.574 0.537 11.984 1 97.69 47 TRP B C 1
ATOM 4746 O O . TRP B 1 47 ? 2.467 -0.167 10.977 1 97.69 47 TRP B O 1
ATOM 4756 N N . SER B 1 48 ? 3.727 0.985 12.344 1 97.25 48 SER B N 1
ATOM 4757 C CA . SER B 1 48 ? 5.039 0.446 12 1 97.25 48 SER B CA 1
ATOM 4758 C C . SER B 1 48 ? 6.062 0.758 13.086 1 97.25 48 SER B C 1
ATOM 4760 O O . SER B 1 48 ? 5.805 1.576 13.977 1 97.25 48 SER B O 1
ATOM 4762 N N . ASP B 1 49 ? 7.25 0.166 12.984 1 95.5 49 ASP B N 1
ATOM 4763 C CA . ASP B 1 49 ? 8.32 0.419 13.953 1 95.5 49 ASP B CA 1
ATOM 4764 C C . ASP B 1 49 ? 8.945 1.795 13.727 1 95.5 49 ASP B C 1
ATOM 4766 O O . ASP B 1 49 ? 9.734 2.264 14.547 1 95.5 49 ASP B O 1
ATOM 4770 N N . LEU B 1 50 ? 8.5 2.572 12.688 1 95.56 50 LEU B N 1
ATOM 4771 C CA . LEU B 1 50 ? 9.086 3.877 12.406 1 95.56 50 LEU B CA 1
ATOM 4772 C C . LEU B 1 50 ? 8.039 4.98 12.523 1 95.56 50 LEU B C 1
ATOM 4774 O O . LEU B 1 50 ? 8.227 6.082 12.008 1 95.56 50 LEU B O 1
ATOM 4778 N N . ASN B 1 51 ? 6.941 4.609 13.148 1 96.31 51 ASN B N 1
ATOM 4779 C CA . ASN B 1 51 ? 5.895 5.598 13.383 1 96.31 51 ASN B CA 1
ATOM 4780 C C . ASN B 1 51 ? 5.66 5.836 14.867 1 96.31 51 ASN B C 1
ATOM 4782 O O . ASN B 1 51 ? 4.781 5.219 15.469 1 96.31 51 ASN B O 1
ATOM 4786 N N . PRO B 1 52 ? 6.328 6.77 15.43 1 94.75 52 PRO B N 1
ATOM 4787 C CA . PRO B 1 52 ? 6.195 7.031 16.859 1 94.75 52 PRO B CA 1
ATOM 4788 C C . PRO B 1 52 ? 4.781 7.461 17.25 1 94.75 52 PRO B C 1
ATOM 4790 O O . PRO B 1 52 ? 4.309 7.129 18.344 1 94.75 52 PRO B O 1
ATOM 4793 N N . CYS B 1 53 ? 4.09 8.125 16.344 1 96.25 53 CYS B N 1
ATOM 4794 C CA . CYS B 1 53 ? 2.748 8.625 16.625 1 96.25 53 CYS B CA 1
ATOM 4795 C C . CYS B 1 53 ? 1.765 7.473 16.797 1 96.25 53 CYS B C 1
ATOM 4797 O O . CYS B 1 53 ? 0.76 7.613 17.5 1 96.25 53 CYS B O 1
ATOM 4799 N N . HIS B 1 54 ? 2.064 6.344 16.156 1 97.31 54 HIS B N 1
ATOM 4800 C CA . HIS B 1 54 ? 1.161 5.199 16.156 1 97.31 54 HIS B CA 1
ATOM 4801 C C . HIS B 1 54 ? 1.78 4.008 16.891 1 97.31 54 HIS B C 1
ATOM 4803 O O . HIS B 1 54 ? 1.366 2.867 16.672 1 97.31 54 HIS B O 1
ATOM 4809 N N . ALA B 1 55 ? 2.783 4.25 17.734 1 96.38 55 ALA B N 1
ATOM 4810 C CA . ALA B 1 55 ? 3.525 3.172 18.375 1 96.38 55 ALA B CA 1
ATOM 4811 C C . ALA B 1 55 ? 2.6 2.295 19.219 1 96.38 55 ALA B C 1
ATOM 4813 O O . ALA B 1 55 ? 2.783 1.078 19.281 1 96.38 55 ALA B O 1
ATOM 4814 N N . HIS B 1 56 ? 1.605 2.877 19.828 1 96.88 56 HIS B N 1
ATOM 4815 C CA . HIS B 1 56 ? 0.711 2.16 20.734 1 96.88 56 HIS B CA 1
ATOM 4816 C C . HIS B 1 56 ? -0.318 1.347 19.953 1 96.88 56 HIS B C 1
ATOM 4818 O O . HIS B 1 56 ? -1.005 0.498 20.531 1 96.88 56 HIS B O 1
ATOM 4824 N N . PHE B 1 57 ? -0.456 1.554 18.641 1 97.94 57 PHE B N 1
ATOM 4825 C CA . PHE B 1 57 ? -1.417 0.809 17.828 1 97.94 57 PHE B CA 1
ATOM 4826 C C . PHE B 1 57 ? -1.09 -0.679 17.844 1 97.94 57 PHE B C 1
ATOM 4828 O O . PHE B 1 57 ? -1.967 -1.514 17.609 1 97.94 57 PHE B O 1
ATOM 4835 N N . LYS B 1 58 ? 0.159 -1.06 18.031 1 94.62 58 LYS B N 1
ATOM 4836 C CA . LYS B 1 58 ? 0.572 -2.457 18.141 1 94.62 58 LYS B CA 1
ATOM 4837 C C . LYS B 1 58 ? -0.229 -3.193 19.203 1 94.62 58 LYS B C 1
ATOM 4839 O O . LYS B 1 58 ? -0.567 -4.367 19.031 1 94.62 58 LYS B O 1
ATOM 4844 N N . HIS B 1 59 ? -0.582 -2.439 20.266 1 94.75 59 HIS B N 1
ATOM 4845 C CA . HIS B 1 59 ? -1.304 -3.037 21.391 1 94.75 59 HIS B CA 1
ATOM 4846 C C . HIS B 1 59 ? -2.779 -2.65 21.359 1 94.75 59 HIS B C 1
ATOM 4848 O O . HIS B 1 59 ? -3.643 -3.451 21.734 1 94.75 59 HIS B O 1
ATOM 4854 N N . ARG B 1 60 ? -3.051 -1.424 20.922 1 97.25 60 ARG B N 1
ATOM 4855 C CA . ARG B 1 60 ? -4.418 -0.914 20.891 1 97.25 60 ARG B CA 1
ATOM 4856 C C . ARG B 1 60 ? -5.312 -1.796 20.031 1 97.25 60 ARG B C 1
ATOM 4858 O O . ARG B 1 60 ? -6.512 -1.918 20.297 1 97.25 60 ARG B O 1
ATOM 4865 N N . ILE B 1 61 ? -4.754 -2.459 19.094 1 98 61 ILE B N 1
ATOM 4866 C CA . ILE B 1 61 ? -5.488 -3.322 18.172 1 98 61 ILE B CA 1
ATOM 4867 C C . ILE B 1 61 ? -6.16 -4.449 18.953 1 98 61 ILE B C 1
ATOM 4869 O O . ILE B 1 61 ? -7.258 -4.887 18.594 1 98 61 ILE B O 1
ATOM 4873 N N . ASP B 1 62 ? -5.539 -4.938 19.984 1 97.81 62 ASP B N 1
ATOM 4874 C CA . ASP B 1 62 ? -6.105 -6.008 20.797 1 97.81 62 ASP B CA 1
ATOM 4875 C C . ASP B 1 62 ? -7.359 -5.535 21.531 1 97.81 62 ASP B C 1
ATOM 4877 O O . ASP B 1 62 ? -8.297 -6.309 21.734 1 97.81 62 ASP B O 1
ATOM 4881 N N . ASP B 1 63 ? -7.355 -4.301 21.938 1 98.25 63 ASP B N 1
ATOM 4882 C CA . ASP B 1 63 ? -8.523 -3.717 22.594 1 98.25 63 ASP B CA 1
ATOM 4883 C C . ASP B 1 63 ? -9.695 -3.592 21.609 1 98.25 63 ASP B C 1
ATOM 4885 O O . ASP B 1 63 ? -10.844 -3.84 21.969 1 98.25 63 ASP B O 1
ATOM 4889 N N . VAL B 1 64 ? -9.414 -3.158 20.406 1 98.81 64 VAL B N 1
ATOM 4890 C CA . VAL B 1 64 ? -10.438 -3.084 19.359 1 98.81 64 VAL B CA 1
ATOM 4891 C C . VAL B 1 64 ? -11.008 -4.477 19.094 1 98.81 64 VAL B C 1
ATOM 4893 O O . VAL B 1 64 ? -12.227 -4.656 19.031 1 98.81 64 VAL B O 1
ATOM 4896 N N . LYS B 1 65 ? -10.086 -5.504 18.922 1 98.62 65 LYS B N 1
ATOM 4897 C CA . LYS B 1 65 ? -10.508 -6.879 18.672 1 98.62 65 LYS B CA 1
ATOM 4898 C C . LYS B 1 65 ? -11.406 -7.398 19.781 1 98.62 65 LYS B C 1
ATOM 4900 O O . LYS B 1 65 ? -12.398 -8.086 19.531 1 98.62 65 LYS B O 1
ATOM 4905 N N . ARG B 1 66 ? -11.07 -7.059 21.031 1 97.88 66 ARG B N 1
ATOM 4906 C CA . ARG B 1 66 ? -11.883 -7.445 22.188 1 97.88 66 ARG B CA 1
ATOM 4907 C C . ARG B 1 66 ? -13.305 -6.914 22.062 1 97.88 66 ARG B C 1
ATOM 4909 O O . ARG B 1 66 ? -14.266 -7.641 22.297 1 97.88 66 ARG B O 1
ATOM 4916 N N . GLY B 1 67 ? -13.391 -5.645 21.625 1 98.62 67 GLY B N 1
ATOM 4917 C CA . GLY B 1 67 ? -14.711 -5.062 21.438 1 98.62 67 GLY B CA 1
ATOM 4918 C C . GLY B 1 67 ? -15.508 -5.738 20.328 1 98.62 67 GLY B C 1
ATOM 4919 O O . GLY B 1 67 ? -16.703 -6.012 20.5 1 98.62 67 GLY B O 1
ATOM 4920 N N . VAL B 1 68 ? -14.898 -5.996 19.234 1 98.56 68 VAL B N 1
ATOM 4921 C CA . VAL B 1 68 ? -15.555 -6.652 18.109 1 98.56 68 VAL B CA 1
ATOM 4922 C C . VAL B 1 68 ? -16.078 -8.023 18.547 1 98.56 68 VAL B C 1
ATOM 4924 O O . VAL B 1 68 ? -17.219 -8.375 18.266 1 98.56 68 VAL B O 1
ATOM 4927 N N . LEU B 1 69 ? -15.242 -8.82 19.234 1 97.25 69 LEU B N 1
ATOM 4928 C CA . LEU B 1 69 ? -15.609 -10.148 19.703 1 97.25 69 LEU B CA 1
ATOM 4929 C C . LEU B 1 69 ? -16.781 -10.062 20.688 1 97.25 69 LEU B C 1
ATOM 4931 O O . LEU B 1 69 ? -17.703 -10.867 20.609 1 97.25 69 LEU B O 1
ATOM 4935 N N . GLN B 1 70 ? -16.766 -9.07 21.609 1 97.38 70 GLN B N 1
ATOM 4936 C CA . GLN B 1 70 ? -17.828 -8.891 22.609 1 97.38 70 GLN B CA 1
ATOM 4937 C C . GLN B 1 70 ? -19.172 -8.625 21.938 1 97.38 70 GLN B C 1
ATOM 4939 O O . GLN B 1 70 ? -20.219 -9.031 22.453 1 97.38 70 GLN B O 1
ATOM 4944 N N . ALA B 1 71 ? -19.078 -8.023 20.781 1 97.62 71 ALA B N 1
ATOM 4945 C CA . ALA B 1 71 ? -20.312 -7.66 20.094 1 97.62 71 ALA B CA 1
ATOM 4946 C C . ALA B 1 71 ? -20.719 -8.734 19.094 1 97.62 71 ALA B C 1
ATOM 4948 O O . ALA B 1 71 ? -21.688 -8.57 18.359 1 97.62 71 ALA B O 1
ATOM 4949 N N . GLY B 1 72 ? -20 -9.805 19.047 1 95.56 72 GLY B N 1
ATOM 4950 C CA . GLY B 1 72 ? -20.375 -10.938 18.219 1 95.56 72 GLY B CA 1
ATOM 4951 C C . GLY B 1 72 ? -19.812 -10.875 16.812 1 95.56 72 GLY B C 1
ATOM 4952 O O . GLY B 1 72 ? -20.344 -11.508 15.898 1 95.56 72 GLY B O 1
ATOM 4953 N N . GLY B 1 73 ? -18.812 -10.023 16.578 1 97 73 GLY B N 1
ATOM 4954 C CA . GLY B 1 73 ? -18.172 -9.961 15.281 1 97 73 GLY B CA 1
ATOM 4955 C C . GLY B 1 73 ? -16.875 -10.758 15.219 1 97 73 GLY B C 1
ATOM 4956 O O . GLY B 1 73 ? -16.469 -11.359 16.219 1 97 73 GLY B O 1
ATOM 4957 N N . PHE B 1 74 ? -16.281 -10.891 14.062 1 97 74 PHE B N 1
ATOM 4958 C CA . PHE B 1 74 ? -15 -11.531 13.82 1 97 74 PHE B CA 1
ATOM 4959 C C . PHE B 1 74 ? -13.961 -10.516 13.352 1 97 74 PHE B C 1
ATOM 4961 O O . PHE B 1 74 ? -14.016 -10.039 12.219 1 97 74 PHE B O 1
ATOM 4968 N N . PRO B 1 75 ? -13.031 -10.156 14.258 1 97.81 75 PRO B N 1
ATOM 4969 C CA . PRO B 1 75 ? -12.055 -9.117 13.906 1 97.81 75 PRO B CA 1
ATOM 4970 C C . PRO B 1 75 ? -10.891 -9.648 13.078 1 97.81 75 PRO B C 1
ATOM 4972 O O . PRO B 1 75 ? -10.383 -10.742 13.352 1 97.81 75 PRO B O 1
ATOM 4975 N N . VAL B 1 76 ? -10.492 -8.93 12.07 1 97.5 76 VAL B N 1
ATOM 4976 C CA . VAL B 1 76 ? -9.32 -9.242 11.266 1 97.5 76 VAL B CA 1
ATOM 4977 C C . VAL B 1 76 ? -8.461 -7.992 11.086 1 97.5 76 VAL B C 1
ATOM 4979 O O . VAL B 1 76 ? -8.922 -6.984 10.547 1 97.5 76 VAL B O 1
ATOM 4982 N N . GLU B 1 77 ? -7.176 -8.062 11.523 1 98.25 77 GLU B N 1
ATOM 4983 C CA . GLU B 1 77 ? -6.238 -6.957 11.344 1 98.25 77 GLU B CA 1
ATOM 4984 C C . GLU B 1 77 ? -5.645 -6.961 9.938 1 98.25 77 GLU B C 1
ATOM 4986 O O . GLU B 1 77 ? -5.121 -7.98 9.484 1 98.25 77 GLU B O 1
ATOM 4991 N N . LEU B 1 78 ? -5.785 -5.895 9.242 1 98.12 78 LEU B N 1
ATOM 4992 C CA . LEU B 1 78 ? -5.18 -5.652 7.938 1 98.12 78 LEU B CA 1
ATOM 4993 C C . LEU B 1 78 ? -4.211 -4.477 8 1 98.12 78 LEU B C 1
ATOM 4995 O O . LEU B 1 78 ? -4.629 -3.318 7.945 1 98.12 78 LEU B O 1
ATOM 4999 N N . PRO B 1 79 ? -2.869 -4.75 8.031 1 97.69 79 PRO B N 1
ATOM 5000 C CA . PRO B 1 79 ? -1.901 -3.652 8.047 1 97.69 79 PRO B CA 1
ATOM 5001 C C . PRO B 1 79 ? -1.925 -2.824 6.766 1 97.69 79 PRO B C 1
ATOM 5003 O O . PRO B 1 79 ? -2.102 -3.375 5.676 1 97.69 79 PRO B O 1
ATOM 5006 N N . VAL B 1 80 ? -1.808 -1.563 6.898 1 97.62 80 VAL B N 1
ATOM 5007 C CA . VAL B 1 80 ? -1.698 -0.639 5.777 1 97.62 80 VAL B CA 1
ATOM 5008 C C . VAL B 1 80 ? -0.487 0.271 5.969 1 97.62 80 VAL B C 1
ATOM 5010 O O . VAL B 1 80 ? 0.174 0.22 7.012 1 97.62 80 VAL B O 1
ATOM 5013 N N . GLN B 1 81 ? -0.183 1.067 5.008 1 96.31 81 GLN B N 1
ATOM 5014 C CA . GLN B 1 81 ? 0.962 1.968 5.086 1 96.31 81 GLN B CA 1
ATOM 5015 C C . GLN B 1 81 ? 0.846 2.908 6.281 1 96.31 81 GLN B C 1
ATOM 5017 O O . GLN B 1 81 ? -0.224 3.463 6.539 1 96.31 81 GLN B O 1
ATOM 5022 N N . SER B 1 82 ? 1.842 3.145 7.055 1 95 82 SER B N 1
ATOM 5023 C CA . SER B 1 82 ? 1.828 3.863 8.32 1 95 82 SER B CA 1
ATOM 5024 C C . SER B 1 82 ? 1.978 5.367 8.109 1 95 82 SER B C 1
ATOM 5026 O O . SER B 1 82 ? 1.502 6.164 8.922 1 95 82 SER B O 1
ATOM 5028 N N . LEU B 1 83 ? 2.613 5.996 7.227 1 95.75 83 LEU B N 1
ATOM 5029 C CA . LEU B 1 83 ? 2.904 7.375 6.844 1 95.75 83 LEU B CA 1
ATOM 5030 C C . LEU B 1 83 ? 3.414 8.172 8.039 1 95.75 83 LEU B C 1
ATOM 5032 O O . LEU B 1 83 ? 2.74 9.094 8.508 1 95.75 83 LEU B O 1
ATOM 5036 N N . SER B 1 84 ? 4.539 7.961 8.508 1 94.5 84 SER B N 1
ATOM 5037 C CA . SER B 1 84 ? 5.168 8.68 9.617 1 94.5 84 SER B CA 1
ATOM 5038 C C . SER B 1 84 ? 5.754 10.008 9.148 1 94.5 84 SER B C 1
ATOM 5040 O O . SER B 1 84 ? 6.742 10.031 8.414 1 94.5 84 SER B O 1
ATOM 5042 N N . GLU B 1 85 ? 5.25 11.086 9.609 1 90.81 85 GLU B N 1
ATOM 5043 C CA . GLU B 1 85 ? 5.719 12.406 9.203 1 90.81 85 GLU B CA 1
ATOM 5044 C C . GLU B 1 85 ? 7.199 12.586 9.523 1 90.81 85 GLU B C 1
ATOM 5046 O O . GLU B 1 85 ? 7.906 13.312 8.812 1 90.81 85 GLU B O 1
ATOM 5051 N N . SER B 1 86 ? 7.648 11.945 10.539 1 89.62 86 SER B N 1
ATOM 5052 C CA . SER B 1 86 ? 9.008 12.172 11.023 1 89.62 86 SER B CA 1
ATOM 5053 C C . SER B 1 86 ? 10 11.25 10.32 1 89.62 86 SER B C 1
ATOM 5055 O O . SER B 1 86 ? 11.203 11.531 10.297 1 89.62 86 SER B O 1
ATOM 5057 N N . SER B 1 87 ? 9.477 10.188 9.703 1 92.81 87 SER B N 1
ATOM 5058 C CA . SER B 1 87 ? 10.43 9.195 9.219 1 92.81 87 SER B CA 1
ATOM 5059 C C . SER B 1 87 ? 10.211 8.883 7.742 1 92.81 87 SER B C 1
ATOM 5061 O O . SER B 1 87 ? 10.758 7.91 7.219 1 92.81 87 SER B O 1
ATOM 5063 N N . LEU B 1 88 ? 9.414 9.625 7.09 1 94.31 88 LEU B N 1
ATOM 5064 C CA . LEU B 1 88 ? 9.148 9.383 5.676 1 94.31 88 LEU B CA 1
ATOM 5065 C C . LEU B 1 88 ? 9.453 10.633 4.852 1 94.31 88 LEU B C 1
ATOM 5067 O O . LEU B 1 88 ? 8.953 11.719 5.152 1 94.31 88 LEU B O 1
ATOM 5071 N N . LYS B 1 89 ? 10.32 10.57 3.904 1 93.94 89 LYS B N 1
ATOM 5072 C CA . LYS B 1 89 ? 10.703 11.648 2.998 1 93.94 89 LYS B CA 1
ATOM 5073 C C . LYS B 1 89 ? 10.328 11.32 1.558 1 93.94 89 LYS B C 1
ATOM 5075 O O . LYS B 1 89 ? 10.203 10.148 1.197 1 93.94 89 LYS B O 1
ATOM 5080 N N . PRO B 1 90 ? 10.133 12.273 0.623 1 92.5 90 PRO B N 1
ATOM 5081 C CA . PRO B 1 90 ? 10.289 13.711 0.869 1 92.5 90 PRO B CA 1
ATOM 5082 C C . PRO B 1 90 ? 9.148 14.297 1.696 1 92.5 90 PRO B C 1
ATOM 5084 O O . PRO B 1 90 ? 9.289 15.375 2.279 1 92.5 90 PRO B O 1
ATOM 5087 N N . THR B 1 91 ? 7.984 13.641 1.6 1 95.06 91 THR B N 1
ATOM 5088 C CA . THR B 1 91 ? 6.832 14.047 2.391 1 95.06 91 THR B CA 1
ATOM 5089 C C . THR B 1 91 ? 5.793 12.93 2.445 1 95.06 91 THR B C 1
ATOM 5091 O O . THR B 1 91 ? 5.629 12.18 1.483 1 95.06 91 THR B O 1
ATOM 5094 N N . THR B 1 92 ? 5.074 12.836 3.531 1 96.25 92 THR B N 1
ATOM 5095 C CA . THR B 1 92 ? 3.986 11.875 3.658 1 96.25 92 THR B CA 1
ATOM 5096 C C . THR B 1 92 ? 2.844 12.219 2.709 1 96.25 92 THR B C 1
ATOM 5098 O O . THR B 1 92 ? 2.094 11.344 2.281 1 96.25 92 THR B O 1
ATOM 5101 N N . MET B 1 93 ? 2.77 13.469 2.32 1 97.25 93 MET B N 1
ATOM 5102 C CA . MET B 1 93 ? 1.703 13.906 1.424 1 97.25 93 MET B CA 1
ATOM 5103 C C . MET B 1 93 ? 1.799 13.195 0.077 1 97.25 93 MET B C 1
ATOM 5105 O O . MET B 1 93 ? 0.785 12.977 -0.587 1 97.25 93 MET B O 1
ATOM 5109 N N . LEU B 1 94 ? 3.008 12.867 -0.316 1 97.12 94 LEU B N 1
ATOM 5110 C CA . LEU B 1 94 ? 3.223 12.133 -1.56 1 97.12 94 LEU B CA 1
ATOM 5111 C C . LEU B 1 94 ? 2.51 10.789 -1.527 1 97.12 94 LEU B C 1
ATOM 5113 O O . LEU B 1 94 ? 2.154 10.242 -2.576 1 97.12 94 LEU B O 1
ATOM 5117 N N . TYR B 1 95 ? 2.125 10.273 -0.357 1 98 95 TYR B N 1
ATOM 5118 C CA . TYR B 1 95 ? 1.653 8.898 -0.217 1 98 95 TYR B CA 1
ATOM 5119 C C . TYR B 1 95 ? 0.233 8.867 0.337 1 98 95 TYR B C 1
ATOM 5121 O O . TYR B 1 95 ? -0.323 7.793 0.571 1 98 95 TYR B O 1
ATOM 5129 N N . ARG B 1 96 ? -0.363 10.031 0.56 1 98.31 96 ARG B N 1
ATOM 5130 C CA . ARG B 1 96 ? -1.729 10.07 1.074 1 98.31 96 ARG B CA 1
ATOM 5131 C C . ARG B 1 96 ? -2.68 9.297 0.168 1 98.31 96 ARG B C 1
ATOM 5133 O O . ARG B 1 96 ? -3.432 8.438 0.637 1 98.31 96 ARG B O 1
ATOM 5140 N N . ASN B 1 97 ? -2.596 9.586 -1.146 1 98.56 97 ASN B N 1
ATOM 5141 C CA . ASN B 1 97 ? -3.494 8.945 -2.096 1 98.56 97 ASN B CA 1
ATOM 5142 C C . ASN B 1 97 ? -3.131 7.477 -2.303 1 98.56 97 ASN B C 1
ATOM 5144 O O . ASN B 1 97 ? -3.986 6.664 -2.656 1 98.56 97 ASN B O 1
ATOM 5148 N N . PHE B 1 98 ? -1.869 7.133 -2.127 1 98.56 98 PHE B N 1
ATOM 5149 C CA . PHE B 1 98 ? -1.451 5.734 -2.164 1 98.56 98 PHE B CA 1
ATOM 5150 C C . PHE B 1 98 ? -2.145 4.934 -1.068 1 98.56 98 PHE B C 1
ATOM 5152 O O . PHE B 1 98 ? -2.729 3.883 -1.337 1 98.56 98 PHE B O 1
ATOM 5159 N N . LEU B 1 99 ? -2.074 5.469 0.171 1 98.62 99 LEU B N 1
ATOM 5160 C CA . LEU B 1 99 ? -2.732 4.816 1.299 1 98.62 99 LEU B CA 1
ATOM 5161 C C . LEU B 1 99 ? -4.242 4.773 1.095 1 98.62 99 LEU B C 1
ATOM 5163 O O . LEU B 1 99 ? -4.898 3.801 1.483 1 98.62 99 LEU B O 1
ATOM 5167 N N . ALA B 1 100 ? -4.801 5.828 0.505 1 98.69 100 ALA B N 1
ATOM 5168 C CA . ALA B 1 100 ? -6.234 5.828 0.223 1 98.69 100 ALA B CA 1
ATOM 5169 C C . ALA B 1 100 ? -6.605 4.688 -0.723 1 98.69 100 ALA B C 1
ATOM 5171 O O . ALA B 1 100 ? -7.598 3.992 -0.504 1 98.69 100 ALA B O 1
ATOM 5172 N N . MET B 1 101 ? -5.84 4.484 -1.78 1 98.38 101 MET B N 1
ATOM 5173 C CA . MET B 1 101 ? -6.074 3.375 -2.703 1 98.38 101 MET B CA 1
ATOM 5174 C C . MET B 1 101 ? -5.945 2.035 -1.986 1 98.38 101 MET B C 1
ATOM 5176 O O . MET B 1 101 ? -6.754 1.131 -2.205 1 98.38 101 MET B O 1
ATOM 5180 N N . GLU B 1 102 ? -4.93 1.938 -1.19 1 98.31 102 GLU B N 1
ATOM 5181 C CA . GLU B 1 102 ? -4.711 0.704 -0.442 1 98.31 102 GLU B CA 1
ATOM 5182 C C . GLU B 1 102 ? -5.91 0.374 0.441 1 98.31 102 GLU B C 1
ATOM 5184 O O . GLU B 1 102 ? -6.391 -0.761 0.446 1 98.31 102 GLU B O 1
ATOM 5189 N N . ALA B 1 103 ? -6.359 1.385 1.194 1 98.44 103 ALA B N 1
ATOM 5190 C CA . ALA B 1 103 ? -7.508 1.199 2.076 1 98.44 103 ALA B CA 1
ATOM 5191 C C . ALA B 1 103 ? -8.742 0.765 1.288 1 98.44 103 ALA B C 1
ATOM 5193 O O . ALA B 1 103 ? -9.438 -0.173 1.682 1 98.44 103 ALA B O 1
ATOM 5194 N N . GLU B 1 104 ? -9.008 1.452 0.188 1 97.94 104 GLU B N 1
ATOM 5195 C CA . GLU B 1 104 ? -10.164 1.133 -0.647 1 97.94 104 GLU B CA 1
ATOM 5196 C C . GLU B 1 104 ? -10.102 -0.309 -1.145 1 97.94 104 GLU B C 1
ATOM 5198 O O . GLU B 1 104 ? -11.086 -1.05 -1.036 1 97.94 104 GLU B O 1
ATOM 5203 N N . GLU B 1 105 ? -8.984 -0.71 -1.629 1 97.38 105 GLU B N 1
ATOM 5204 C CA . GLU B 1 105 ? -8.852 -2.021 -2.258 1 97.38 105 GLU B CA 1
ATOM 5205 C C . GLU B 1 105 ? -8.867 -3.137 -1.216 1 97.38 105 GLU B C 1
ATOM 5207 O O . GLU B 1 105 ? -9.383 -4.227 -1.472 1 97.38 105 GLU B O 1
ATOM 5212 N N . LEU B 1 106 ? -8.273 -2.918 -0.027 1 97.69 106 LEU B N 1
ATOM 5213 C CA . LEU B 1 106 ? -8.336 -3.924 1.029 1 97.69 106 LEU B CA 1
ATOM 5214 C C . LEU B 1 106 ? -9.773 -4.164 1.473 1 97.69 106 LEU B C 1
ATOM 5216 O O . LEU B 1 106 ? -10.18 -5.309 1.678 1 97.69 106 LEU B O 1
ATOM 5220 N N . LEU B 1 107 ? -10.516 -3.102 1.577 1 97.69 107 LEU B N 1
ATOM 5221 C CA . LEU B 1 107 ? -11.898 -3.223 2.031 1 97.69 107 LEU B CA 1
ATOM 5222 C C . LEU B 1 107 ? -12.766 -3.863 0.957 1 97.69 107 LEU B C 1
ATOM 5224 O O . LEU B 1 107 ? -13.602 -4.719 1.257 1 97.69 107 LEU B O 1
ATOM 5228 N N . ARG B 1 108 ? -12.523 -3.498 -0.254 1 95.38 108 ARG B N 1
ATOM 5229 C CA . ARG B 1 108 ? -13.328 -4.02 -1.354 1 95.38 108 ARG B CA 1
ATOM 5230 C C . ARG B 1 108 ? -12.938 -5.453 -1.69 1 95.38 108 ARG B C 1
ATOM 5232 O O . ARG B 1 108 ? -13.797 -6.281 -2 1 95.38 108 ARG B O 1
ATOM 5239 N N . GLY B 1 109 ? -11.719 -5.727 -1.631 1 95.81 109 GLY B N 1
ATOM 5240 C CA . GLY B 1 109 ? -11.195 -6.965 -2.186 1 95.81 109 GLY B CA 1
ATOM 5241 C C . GLY B 1 109 ? -11.234 -8.125 -1.204 1 95.81 109 GLY B C 1
ATOM 5242 O O . GLY B 1 109 ? -10.93 -9.258 -1.565 1 95.81 109 GLY B O 1
ATOM 5243 N N . HIS B 1 110 ? -11.578 -7.938 0.102 1 96.69 110 HIS B N 1
ATOM 5244 C CA . HIS B 1 110 ? -11.633 -8.969 1.132 1 96.69 110 HIS B CA 1
ATOM 5245 C C . HIS B 1 110 ? -13.07 -9.188 1.611 1 96.69 110 HIS B C 1
ATOM 5247 O O . HIS B 1 110 ? -13.953 -8.383 1.322 1 96.69 110 HIS B O 1
ATOM 5253 N N . PRO B 1 111 ? -13.383 -10.344 2.242 1 94.62 111 PRO B N 1
ATOM 5254 C CA . PRO B 1 111 ? -14.727 -10.625 2.76 1 94.62 111 PRO B CA 1
ATOM 5255 C C . PRO B 1 111 ? -15.047 -9.836 4.031 1 94.62 111 PRO B C 1
ATOM 5257 O O . PRO B 1 111 ? -15.289 -10.43 5.082 1 94.62 111 PRO B O 1
ATOM 5260 N N . ILE B 1 112 ? -15.18 -8.508 3.934 1 96.19 112 ILE B N 1
ATOM 5261 C CA . ILE B 1 112 ? -15.305 -7.574 5.047 1 96.19 112 ILE B CA 1
ATOM 5262 C C . ILE B 1 112 ? -16.703 -6.969 5.055 1 96.19 112 ILE B C 1
ATOM 5264 O O . ILE B 1 112 ? -17.25 -6.637 3.998 1 96.19 112 ILE B O 1
ATOM 5268 N N . ASP B 1 113 ? -17.281 -6.844 6.246 1 97.56 113 ASP B N 1
ATOM 5269 C CA . ASP B 1 113 ? -18.625 -6.27 6.383 1 97.56 113 ASP B CA 1
ATOM 5270 C C . ASP B 1 113 ? -18.562 -4.844 6.922 1 97.56 113 ASP B C 1
ATOM 5272 O O . ASP B 1 113 ? -19.5 -4.066 6.754 1 97.56 113 ASP B O 1
ATOM 5276 N N . GLY B 1 114 ? -17.547 -4.488 7.574 1 98.38 114 GLY B N 1
ATOM 5277 C CA . GLY B 1 114 ? -17.297 -3.186 8.164 1 98.38 114 GLY B CA 1
ATOM 5278 C C . GLY B 1 114 ? -15.844 -2.984 8.578 1 98.38 114 GLY B C 1
ATOM 5279 O O . GLY B 1 114 ? -15.039 -3.914 8.5 1 98.38 114 GLY B O 1
ATOM 5280 N N . ALA B 1 115 ? -15.539 -1.728 9.031 1 98.81 115 ALA B N 1
ATOM 5281 C CA . ALA B 1 115 ? -14.117 -1.482 9.258 1 98.81 115 ALA B CA 1
ATOM 5282 C C . ALA B 1 115 ? -13.906 -0.492 10.398 1 98.81 115 ALA B C 1
ATOM 5284 O O . ALA B 1 115 ? -14.672 0.461 10.555 1 98.81 115 ALA B O 1
ATOM 5285 N N . VAL B 1 116 ? -12.898 -0.767 11.211 1 98.94 116 VAL B N 1
ATOM 5286 C CA . VAL B 1 116 ? -12.305 0.226 12.102 1 98.94 116 VAL B CA 1
ATOM 5287 C C . VAL B 1 116 ? -11.039 0.796 11.469 1 98.94 116 VAL B C 1
ATOM 5289 O O . VAL B 1 116 ? -10.148 0.046 11.062 1 98.94 116 VAL B O 1
ATOM 5292 N N . LEU B 1 117 ? -11.023 2.098 11.297 1 98.94 117 LEU B N 1
ATOM 5293 C CA . LEU B 1 117 ? -9.875 2.783 10.719 1 98.94 117 LEU B CA 1
ATOM 5294 C C . LEU B 1 117 ? -8.992 3.383 11.805 1 98.94 117 LEU B C 1
ATOM 5296 O O . LEU B 1 117 ? -9.359 4.383 12.43 1 98.94 117 LEU B O 1
ATOM 5300 N N . MET B 1 118 ? -7.824 2.811 12.039 1 98.81 118 MET B N 1
ATOM 5301 C CA . MET B 1 118 ? -6.918 3.332 13.062 1 98.81 118 MET B CA 1
ATOM 5302 C C . MET B 1 118 ? -5.922 4.312 12.461 1 98.81 118 MET B C 1
ATOM 5304 O O . MET B 1 118 ? -5.082 3.928 11.648 1 98.81 118 MET B O 1
ATOM 5308 N N . GLY B 1 119 ? -6.047 5.562 12.758 1 98.19 119 GLY B N 1
ATOM 5309 C CA . GLY B 1 119 ? -5.16 6.605 12.266 1 98.19 119 GLY B CA 1
ATOM 5310 C C . GLY B 1 119 ? -5.043 7.789 13.211 1 98.19 119 GLY B C 1
ATOM 5311 O O . GLY B 1 119 ? -5.668 7.805 14.273 1 98.19 119 GLY B O 1
ATOM 5312 N N . GLY B 1 120 ? -4.191 8.789 12.812 1 97 120 GLY B N 1
ATOM 5313 C CA . GLY B 1 120 ? -4.062 9.953 13.664 1 97 120 GLY B CA 1
ATOM 5314 C C . GLY B 1 120 ? -2.979 10.914 13.211 1 97 120 GLY B C 1
ATOM 5315 O O . GLY B 1 120 ? -3.16 12.133 13.266 1 97 120 GLY B O 1
ATOM 5316 N N . CYS B 1 121 ? -1.785 10.375 12.789 1 94.62 121 CYS B N 1
ATOM 5317 C CA . CYS B 1 121 ? -0.779 11.25 12.203 1 94.62 121 CYS B CA 1
ATOM 5318 C C . CYS B 1 121 ? -1.327 11.969 10.969 1 94.62 121 CYS B C 1
ATOM 5320 O O . CYS B 1 121 ? -2.303 11.508 10.367 1 94.62 121 CYS B O 1
ATOM 5322 N N . ASP B 1 122 ? -0.841 12.984 10.492 1 94.88 122 ASP B N 1
ATOM 5323 C CA . ASP B 1 122 ? -1.387 14.016 9.617 1 94.88 122 ASP B CA 1
ATOM 5324 C C . ASP B 1 122 ? -2.133 13.398 8.438 1 94.88 122 ASP B C 1
ATOM 5326 O O . ASP B 1 122 ? -3.334 13.617 8.273 1 94.88 122 ASP B O 1
ATOM 5330 N N . LYS B 1 123 ? -1.454 12.57 7.715 1 97.88 123 LYS B N 1
ATOM 5331 C CA . LYS B 1 123 ? -2.014 12.148 6.434 1 97.88 123 LYS B CA 1
ATOM 5332 C C . LYS B 1 123 ? -2.799 10.852 6.578 1 97.88 123 LYS B C 1
ATOM 5334 O O . LYS B 1 123 ? -3.584 10.492 5.699 1 97.88 123 LYS B O 1
ATOM 5339 N N . THR B 1 124 ? -2.729 10.125 7.684 1 98.38 124 THR B N 1
ATOM 5340 C CA . THR B 1 124 ? -3.396 8.828 7.824 1 98.38 124 THR B CA 1
ATOM 5341 C C . THR B 1 124 ? -4.906 9.016 7.949 1 98.38 124 THR B C 1
ATOM 5343 O O . THR B 1 124 ? -5.68 8.227 7.406 1 98.38 124 THR B O 1
ATOM 5346 N N . THR B 1 125 ? -5.352 10.102 8.648 1 98.56 125 THR B N 1
ATOM 5347 C CA . THR B 1 125 ? -6.781 10.344 8.82 1 98.56 125 THR B CA 1
ATOM 5348 C C . THR B 1 125 ? -7.457 10.562 7.469 1 98.56 125 THR B C 1
ATOM 5350 O O . THR B 1 125 ? -8.344 9.797 7.082 1 98.56 125 THR B O 1
ATOM 5353 N N . PRO B 1 126 ? -6.977 11.594 6.699 1 98.62 126 PRO B N 1
ATOM 5354 C CA . PRO B 1 126 ? -7.656 11.805 5.418 1 98.62 126 PRO B CA 1
ATOM 5355 C C . PRO B 1 126 ? -7.5 10.617 4.473 1 98.62 126 PRO B C 1
ATOM 5357 O O . PRO B 1 126 ? -8.438 10.273 3.746 1 98.62 126 PRO B O 1
ATOM 5360 N N . ALA B 1 127 ? -6.332 9.953 4.434 1 98.75 127 ALA B N 1
ATOM 5361 C CA . ALA B 1 127 ? -6.098 8.828 3.529 1 98.75 127 ALA B CA 1
ATOM 5362 C C . ALA B 1 127 ? -7.07 7.691 3.807 1 98.75 127 ALA B C 1
ATOM 5364 O O . ALA B 1 127 ? -7.734 7.195 2.891 1 98.75 127 ALA B O 1
ATOM 5365 N N . LEU B 1 128 ? -7.145 7.25 5.105 1 98.81 128 LEU B N 1
ATOM 5366 C CA . LEU B 1 128 ? -8.016 6.145 5.484 1 98.81 128 LEU B CA 1
ATOM 5367 C C . LEU B 1 128 ? -9.477 6.488 5.215 1 98.81 128 LEU B C 1
ATOM 5369 O O . LEU B 1 128 ? -10.234 5.66 4.695 1 98.81 128 LEU B O 1
ATOM 5373 N N . VAL B 1 129 ? -9.867 7.738 5.539 1 98.81 129 VAL B N 1
ATOM 5374 C CA . VAL B 1 129 ? -11.25 8.164 5.375 1 98.81 129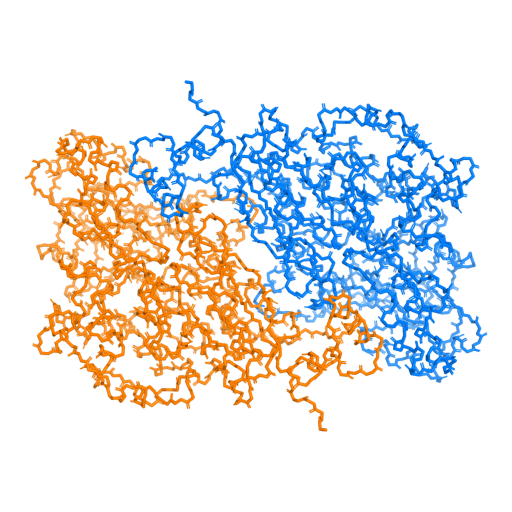 VAL B CA 1
ATOM 5375 C C . VAL B 1 129 ? -11.609 8.203 3.893 1 98.81 129 VAL B C 1
ATOM 5377 O O . VAL B 1 129 ? -12.656 7.691 3.486 1 98.81 129 VAL B O 1
ATOM 5380 N N . MET B 1 130 ? -10.742 8.773 3.064 1 98.62 130 MET B N 1
ATOM 5381 C CA . MET B 1 130 ? -10.992 8.836 1.627 1 98.62 130 MET B CA 1
ATOM 5382 C C . MET B 1 130 ? -11.156 7.438 1.041 1 98.62 130 MET B C 1
ATOM 5384 O O . MET B 1 130 ? -12.086 7.188 0.272 1 98.62 130 MET B O 1
ATOM 5388 N N . GLY B 1 131 ? -10.25 6.547 1.418 1 98.38 131 GLY B N 1
ATOM 5389 C CA . GLY B 1 131 ? -10.344 5.184 0.925 1 98.38 131 GLY B CA 1
ATOM 5390 C C . GLY B 1 131 ? -11.617 4.48 1.366 1 98.38 131 GLY B C 1
ATOM 5391 O O . GLY B 1 131 ? -12.266 3.797 0.569 1 98.38 131 GLY B O 1
ATOM 5392 N N . ALA B 1 132 ? -11.992 4.637 2.631 1 98.44 132 ALA B N 1
ATOM 5393 C CA . ALA B 1 132 ? -13.164 3.967 3.193 1 98.44 132 ALA B CA 1
ATOM 5394 C C . ALA B 1 132 ? -14.453 4.52 2.59 1 98.44 132 ALA B C 1
ATOM 5396 O O . ALA B 1 132 ? -15.422 3.781 2.404 1 98.44 132 ALA B O 1
ATOM 5397 N N . ILE B 1 133 ? -14.477 5.855 2.305 1 98.06 133 ILE B N 1
ATOM 5398 C CA . ILE B 1 133 ? -15.617 6.449 1.617 1 98.06 133 ILE B CA 1
ATOM 5399 C C . ILE B 1 133 ? -15.828 5.754 0.273 1 98.06 133 ILE B C 1
ATOM 5401 O O . ILE B 1 133 ? -16.953 5.348 -0.055 1 98.06 133 ILE B O 1
ATOM 5405 N N . SER B 1 134 ? -14.75 5.617 -0.456 1 96.94 134 SER B N 1
ATOM 5406 C CA . SER B 1 134 ? -14.82 5.02 -1.786 1 96.94 134 SER B CA 1
ATOM 5407 C C . SER B 1 134 ? -15.273 3.564 -1.716 1 96.94 134 SER B C 1
ATOM 5409 O O . SER B 1 134 ? -15.969 3.082 -2.609 1 96.94 134 SER B O 1
ATOM 5411 N N . ALA B 1 135 ? -14.859 2.828 -0.671 1 96.69 135 ALA B N 1
ATOM 5412 C CA . ALA B 1 135 ? -15.258 1.433 -0.507 1 96.69 135 ALA B CA 1
ATOM 5413 C C . ALA B 1 135 ? -16.75 1.325 -0.174 1 96.69 135 ALA B C 1
ATOM 5415 O O . ALA B 1 135 ? -17.406 0.358 -0.561 1 96.69 135 ALA B O 1
ATOM 5416 N N . GLY B 1 136 ? -17.234 2.27 0.681 1 96.62 136 GLY B N 1
ATOM 5417 C CA . GLY B 1 136 ? -18.672 2.418 0.896 1 96.62 136 GLY B CA 1
ATOM 5418 C C . GLY B 1 136 ? -19.203 1.528 2.002 1 96.62 136 GLY B C 1
ATOM 5419 O O . GLY B 1 136 ? -20.406 1.479 2.238 1 96.62 136 GLY B O 1
ATOM 5420 N N . LEU B 1 137 ? -18.344 0.794 2.779 1 97.56 137 LEU B N 1
ATOM 5421 C CA . LEU B 1 137 ? -18.781 -0.058 3.885 1 97.56 137 LEU B CA 1
ATOM 5422 C C . LEU B 1 137 ? -18.922 0.75 5.168 1 97.56 137 LEU B C 1
ATOM 5424 O O . LEU B 1 137 ? -18.312 1.818 5.309 1 97.56 137 LEU B O 1
ATOM 5428 N N . PRO B 1 138 ? -19.734 0.262 6.117 1 98.5 138 PRO B N 1
ATOM 5429 C CA . PRO B 1 138 ? -19.719 0.906 7.434 1 98.5 138 PRO B CA 1
ATOM 5430 C C . PRO B 1 138 ? -18.328 1.019 8.023 1 98.5 138 PRO B C 1
ATOM 5432 O O . PRO B 1 138 ? -17.562 0.049 8.008 1 98.5 138 PRO B O 1
ATOM 5435 N N . MET B 1 139 ? -18.016 2.219 8.461 1 98.75 139 MET B N 1
ATOM 5436 C CA . MET B 1 139 ? -16.672 2.441 8.992 1 98.75 139 MET B CA 1
ATOM 5437 C C . MET B 1 139 ? -16.719 3.398 10.18 1 98.75 139 MET B C 1
ATOM 5439 O O . MET B 1 139 ? -17.578 4.27 10.25 1 98.75 139 MET B O 1
ATOM 5443 N N . ILE B 1 140 ? -15.852 3.176 11.094 1 98.94 140 ILE B N 1
ATOM 5444 C CA . ILE B 1 140 ? -15.648 4.051 12.25 1 98.94 140 ILE B CA 1
ATOM 5445 C C . ILE B 1 140 ? -14.164 4.395 12.375 1 98.94 140 ILE B C 1
ATOM 5447 O O . ILE B 1 140 ? -13.305 3.523 12.227 1 98.94 140 ILE B O 1
ATOM 5451 N N . PHE B 1 141 ? -13.852 5.676 12.492 1 98.88 141 PHE B N 1
ATOM 5452 C CA . PHE B 1 141 ? -12.469 6.121 12.625 1 98.88 141 PHE B CA 1
ATOM 5453 C C . PHE B 1 141 ? -12.047 6.148 14.086 1 98.88 141 PHE B C 1
ATOM 5455 O O . PHE B 1 141 ? -12.742 6.719 14.93 1 98.88 141 PHE B O 1
ATOM 5462 N N . LEU B 1 142 ? -10.969 5.5 14.43 1 98.88 142 LEU B N 1
ATOM 5463 C CA . LEU B 1 142 ? -10.359 5.5 15.758 1 98.88 142 LEU B CA 1
ATOM 5464 C C . LEU B 1 142 ? -9.109 6.371 15.781 1 98.88 142 LEU B C 1
ATOM 5466 O O . LEU B 1 142 ? -8.055 5.961 15.297 1 98.88 142 LEU B O 1
ATOM 5470 N N . PRO B 1 143 ? -9.219 7.57 16.359 1 98.69 143 PRO B N 1
ATOM 5471 C CA . PRO B 1 143 ? -8.07 8.477 16.391 1 98.69 143 PRO B CA 1
ATOM 5472 C C . PRO B 1 143 ? -6.965 7.992 17.344 1 98.69 143 PRO B C 1
ATOM 5474 O O . PRO B 1 143 ? -7.254 7.434 18.406 1 98.69 143 PRO B O 1
ATOM 5477 N N . SER B 1 144 ? -5.727 8.18 16.953 1 98.12 144 SER B N 1
ATOM 5478 C CA . SER B 1 144 ? -4.578 7.723 17.734 1 98.12 144 SER B CA 1
ATOM 5479 C C . SER B 1 144 ? -4.473 8.477 19.062 1 98.12 144 SER B C 1
ATOM 5481 O O . SER B 1 144 ? -3.945 7.953 20.047 1 98.12 144 SER B O 1
ATOM 5483 N N . GLY B 1 145 ? -4.984 9.766 19.078 1 97.94 145 GLY B N 1
ATOM 5484 C CA . GLY B 1 145 ? -4.867 10.594 20.281 1 97.94 145 GLY B CA 1
ATOM 5485 C C . GLY B 1 145 ? -3.551 11.344 20.359 1 97.94 145 GLY B C 1
ATOM 5486 O O . GLY B 1 145 ? -2.516 10.836 19.906 1 97.94 145 GLY B O 1
ATOM 5487 N N . PRO B 1 146 ? -3.582 12.539 20.953 1 97.25 146 PRO B N 1
ATOM 5488 C CA . PRO B 1 146 ? -2.357 13.328 21.094 1 97.25 146 PRO B CA 1
ATOM 5489 C C . PRO B 1 146 ? -1.424 12.781 22.172 1 97.25 146 PRO B C 1
ATOM 5491 O O . PRO B 1 146 ? -1.873 12.086 23.078 1 97.25 146 PRO B O 1
ATOM 5494 N N . MET B 1 147 ? -0.157 13.125 22.047 1 95.38 147 MET B N 1
ATOM 5495 C CA . MET B 1 147 ? 0.822 12.82 23.078 1 95.38 147 MET B CA 1
ATOM 5496 C C . MET B 1 147 ? 0.584 13.672 24.328 1 95.38 147 MET B C 1
ATOM 5498 O O . MET B 1 147 ? -0.108 14.688 24.25 1 95.38 147 MET B O 1
ATOM 5502 N N . LEU B 1 148 ? 1.193 13.281 25.375 1 93.25 148 LEU B N 1
ATOM 5503 C CA . LEU B 1 148 ? 1.221 14.102 26.594 1 93.25 148 LEU B CA 1
ATOM 5504 C C . LEU B 1 148 ? 2.094 15.336 26.391 1 93.25 148 LEU B C 1
ATOM 5506 O O . LEU B 1 148 ? 2.98 15.344 25.531 1 93.25 148 LEU B O 1
ATOM 5510 N N . ARG B 1 149 ? 1.737 16.375 27.078 1 91.81 149 ARG B N 1
ATOM 5511 C CA . ARG B 1 149 ? 2.523 17.609 26.953 1 91.81 149 ARG B CA 1
ATOM 5512 C C . ARG B 1 149 ? 3.998 17.344 27.234 1 91.81 149 ARG B C 1
ATOM 5514 O O . ARG B 1 149 ? 4.332 16.578 28.141 1 91.81 149 ARG B O 1
ATOM 5521 N N . GLY B 1 150 ? 4.832 17.906 26.438 1 88.44 150 GLY B N 1
ATOM 5522 C CA . GLY B 1 150 ? 6.262 17.844 26.703 1 88.44 150 GLY B CA 1
ATOM 5523 C C . GLY B 1 150 ? 6.668 18.594 27.953 1 88.44 150 GLY B C 1
ATOM 5524 O O . GLY B 1 150 ? 5.918 19.438 28.469 1 88.44 150 GLY B O 1
ATOM 5525 N N . HIS B 1 151 ? 7.832 18.203 28.422 1 87.94 151 HIS B N 1
ATOM 5526 C CA . HIS B 1 151 ? 8.312 18.828 29.641 1 87.94 151 HIS B CA 1
ATOM 5527 C C . HIS B 1 151 ? 9.844 18.844 29.688 1 87.94 151 HIS B C 1
ATOM 5529 O O . HIS B 1 151 ? 10.492 17.875 29.312 1 87.94 151 HIS B O 1
ATOM 5535 N N . TYR B 1 152 ? 10.305 20.047 29.969 1 86.69 152 TYR B N 1
ATOM 5536 C CA . TYR B 1 152 ? 11.734 20.188 30.219 1 86.69 152 TYR B CA 1
ATOM 5537 C C . TYR B 1 152 ? 12.008 21.234 31.281 1 86.69 152 TYR B C 1
ATOM 5539 O O . TYR B 1 152 ? 11.617 22.406 31.125 1 86.69 152 TYR B O 1
ATOM 5547 N N . LYS B 1 153 ? 12.594 20.906 32.344 1 87.12 153 LYS B N 1
ATOM 5548 C CA . LYS B 1 153 ? 13.023 21.766 33.438 1 87.12 153 LYS B CA 1
ATOM 5549 C C . LYS B 1 153 ? 11.891 22.688 33.875 1 87.12 153 LYS B C 1
ATOM 5551 O O . LYS B 1 153 ? 12.062 23.906 33.938 1 87.12 153 LYS B O 1
ATOM 5556 N N . GLY B 1 154 ? 10.734 22.172 34.062 1 82.38 154 GLY B N 1
ATOM 5557 C CA . GLY B 1 154 ? 9.609 22.891 34.656 1 82.38 154 GLY B CA 1
ATOM 5558 C C . GLY B 1 154 ? 8.75 23.594 33.625 1 82.38 154 GLY B C 1
ATOM 5559 O O . GLY B 1 154 ? 7.719 24.172 33.969 1 82.38 154 GLY B O 1
ATOM 5560 N N . GLU B 1 155 ? 9.148 23.531 32.375 1 85.5 155 GLU B N 1
ATOM 5561 C CA . GLU B 1 155 ? 8.398 24.203 31.328 1 85.5 155 GLU B CA 1
ATOM 5562 C C . GLU B 1 155 ? 7.672 23.188 30.453 1 85.5 155 GLU B C 1
ATOM 5564 O O . GLU B 1 155 ? 8.211 22.125 30.141 1 85.5 155 GLU B O 1
ATOM 5569 N N . HIS B 1 156 ? 6.457 23.547 30.172 1 87.38 156 HIS B N 1
ATOM 5570 C CA . HIS B 1 156 ? 5.719 22.734 29.203 1 87.38 156 HIS B CA 1
ATOM 5571 C C . HIS B 1 156 ? 6.172 23.031 27.781 1 87.38 156 HIS B C 1
ATOM 5573 O O . HIS B 1 156 ? 6.426 24.188 27.422 1 87.38 156 HIS B O 1
ATOM 5579 N N . LEU B 1 157 ? 6.391 21.938 27.031 1 84.62 157 LEU B N 1
ATOM 5580 C CA . LEU B 1 157 ? 6.855 22.062 25.641 1 84.62 157 LEU B CA 1
ATOM 5581 C C . LEU B 1 157 ? 5.797 21.562 24.672 1 84.62 157 LEU B C 1
ATOM 5583 O O . LEU B 1 157 ? 5.117 20.578 24.938 1 84.62 157 LEU B O 1
ATOM 5587 N N . GLY B 1 158 ? 5.633 22.281 23.609 1 85.06 158 GLY B N 1
ATOM 5588 C CA . GLY B 1 158 ? 4.754 21.891 22.516 1 85.06 158 GLY B CA 1
ATOM 5589 C C . GLY B 1 158 ? 5.504 21.516 21.25 1 85.06 158 GLY B C 1
ATOM 5590 O O . GLY B 1 158 ? 6.512 22.141 20.906 1 85.06 158 GLY B O 1
ATOM 5591 N N . SER B 1 159 ? 5.02 20.438 20.672 1 82.69 159 SER B N 1
ATOM 5592 C CA . SER B 1 159 ? 5.645 19.953 19.453 1 82.69 159 SER B CA 1
ATOM 5593 C C . SER B 1 159 ? 5.656 21.031 18.359 1 82.69 159 SER B C 1
ATOM 5595 O O . SER B 1 159 ? 4.66 21.734 18.172 1 82.69 159 SER B O 1
ATOM 5597 N N . GLY B 1 160 ? 6.766 21.109 17.609 1 75.44 160 GLY B N 1
ATOM 5598 C CA . GLY B 1 160 ? 6.934 22.031 16.5 1 75.44 160 GLY B CA 1
ATOM 5599 C C . GLY B 1 160 ? 7.203 23.453 16.953 1 75.44 160 GLY B C 1
ATOM 5600 O O . GLY B 1 160 ? 8.336 23.938 16.891 1 75.44 160 GLY B O 1
ATOM 5601 N N . SER B 1 161 ? 6.211 24.062 17.703 1 71.44 161 SER B N 1
ATOM 5602 C CA . SER B 1 161 ? 6.297 25.469 18.078 1 71.44 161 SER B CA 1
ATOM 5603 C C . SER B 1 161 ? 7.523 25.734 18.953 1 71.44 161 SER B C 1
ATOM 5605 O O . SER B 1 161 ? 8.312 26.641 18.672 1 71.44 161 SER B O 1
ATOM 5607 N N . ASP B 1 162 ? 7.66 24.922 19.906 1 78.06 162 ASP B N 1
ATOM 5608 C CA . ASP B 1 162 ? 8.773 25.141 20.812 1 78.06 162 ASP B CA 1
ATOM 5609 C C . ASP B 1 162 ? 10.086 24.641 20.219 1 78.06 162 ASP B C 1
ATOM 5611 O O . ASP B 1 162 ? 11.156 25.141 20.547 1 78.06 162 ASP B O 1
ATOM 5615 N N . ALA B 1 163 ? 9.93 23.609 19.359 1 77.12 163 ALA B N 1
ATOM 5616 C CA . ALA B 1 163 ? 11.133 23.156 18.688 1 77.12 163 ALA B CA 1
ATOM 5617 C C . ALA B 1 163 ? 11.75 24.266 17.844 1 77.12 163 ALA B C 1
ATOM 5619 O O . ALA B 1 163 ? 12.969 24.469 17.859 1 77.12 163 ALA B O 1
ATOM 5620 N N . TRP B 1 164 ? 10.93 24.969 17.188 1 75 164 TRP B N 1
ATOM 5621 C CA . TRP B 1 164 ? 11.383 26.078 16.344 1 75 164 TRP B CA 1
ATOM 5622 C C . TRP B 1 164 ? 11.961 27.203 17.188 1 75 164 TRP B C 1
ATOM 5624 O O . TRP B 1 164 ? 13 27.766 16.859 1 75 164 TRP B O 1
ATOM 5634 N N . LYS B 1 165 ? 11.227 27.484 18.266 1 74 165 LYS B N 1
ATOM 5635 C CA . LYS B 1 165 ? 11.664 28.547 19.172 1 74 165 LYS B CA 1
ATOM 5636 C C . LYS B 1 165 ? 13.047 28.234 19.75 1 74 165 LYS B C 1
ATOM 5638 O O . LYS B 1 165 ? 13.945 29.078 19.688 1 74 165 LYS B O 1
ATOM 5643 N N . TYR B 1 166 ? 13.18 27.031 20.234 1 79.56 166 TYR B N 1
ATOM 5644 C CA . TYR B 1 166 ? 14.445 26.656 20.875 1 79.56 166 TYR B CA 1
ATOM 5645 C C . TYR B 1 166 ? 15.555 26.516 19.844 1 79.56 166 TYR B C 1
ATOM 5647 O O . TYR B 1 166 ? 16.719 26.797 20.141 1 79.56 166 TYR B O 1
ATOM 5655 N N . TRP B 1 167 ? 15.18 26.141 18.719 1 78.38 167 TRP B N 1
ATOM 5656 C CA . TRP B 1 167 ? 16.172 26.078 17.656 1 78.38 167 TRP B CA 1
ATOM 5657 C C . TRP B 1 167 ? 16.703 27.469 17.312 1 78.38 167 TRP B C 1
ATOM 5659 O O . TRP B 1 167 ? 17.906 27.641 17.109 1 78.38 167 TRP B O 1
ATOM 5669 N N . ASP B 1 168 ? 15.781 28.375 17.172 1 74.06 168 ASP B N 1
ATOM 5670 C CA . ASP B 1 168 ? 16.188 29.766 16.922 1 74.06 168 ASP B CA 1
ATOM 5671 C C . ASP B 1 168 ? 17.094 30.266 18.031 1 74.06 168 ASP B C 1
ATOM 5673 O O . ASP B 1 168 ? 18.062 30.984 17.781 1 74.06 168 ASP B O 1
ATOM 5677 N N . GLU B 1 169 ? 16.766 29.844 19.234 1 77.88 169 GLU B N 1
ATOM 5678 C CA . GLU B 1 169 ? 17.594 30.234 20.375 1 77.88 169 GLU B CA 1
ATOM 5679 C C . GLU B 1 169 ? 18.969 29.562 20.312 1 77.88 169 GLU B C 1
ATOM 5681 O O . GLU B 1 169 ? 19.984 30.172 20.672 1 77.88 169 GLU B O 1
ATOM 5686 N N . ARG B 1 170 ? 18.969 28.328 19.922 1 80.12 170 ARG B N 1
ATOM 5687 C CA . ARG B 1 170 ? 20.234 27.609 19.766 1 80.12 170 ARG B CA 1
ATOM 5688 C C . ARG B 1 170 ? 21.109 28.281 18.703 1 80.12 170 ARG B C 1
ATOM 5690 O O . ARG B 1 170 ? 22.297 28.469 18.906 1 80.12 170 ARG B O 1
ATOM 5697 N N . ARG B 1 171 ? 20.469 28.625 17.656 1 75.81 171 ARG B N 1
ATOM 5698 C CA . ARG B 1 171 ? 21.188 29.297 16.578 1 75.81 171 ARG B CA 1
ATOM 5699 C C . ARG B 1 171 ? 21.719 30.656 17.031 1 75.81 171 ARG B C 1
ATOM 5701 O O . ARG B 1 171 ? 22.75 31.109 16.562 1 75.81 171 ARG B O 1
ATOM 5708 N N . ALA B 1 172 ? 21.016 31.172 18 1 72.94 172 ALA B N 1
ATOM 5709 C CA . ALA B 1 172 ? 21.438 32.469 18.578 1 72.94 172 ALA B CA 1
ATOM 5710 C C . ALA B 1 172 ? 22.5 32.281 19.641 1 72.94 172 ALA B C 1
ATOM 5712 O O . ALA B 1 172 ? 23.094 33.25 20.109 1 72.94 172 ALA B O 1
ATOM 5713 N N . GLY B 1 173 ? 22.75 30.953 20.078 1 77.31 173 GLY B N 1
ATOM 5714 C CA . GLY B 1 173 ? 23.781 30.625 21.047 1 77.31 173 GLY B CA 1
ATOM 5715 C C . GLY B 1 173 ? 23.297 30.719 22.484 1 77.31 173 GLY B C 1
ATOM 5716 O O . GLY B 1 173 ? 24.094 30.703 23.422 1 77.31 173 GLY B O 1
ATOM 5717 N N . THR B 1 174 ? 22.109 30.812 22.672 1 82.12 174 THR B N 1
ATOM 5718 C CA . THR B 1 174 ? 21.562 31.031 24 1 82.12 174 THR B CA 1
ATOM 5719 C C . THR B 1 174 ? 21.203 29.688 24.656 1 82.12 174 THR B C 1
ATOM 5721 O O . THR B 1 174 ? 20.844 29.656 25.844 1 82.12 174 THR B O 1
ATOM 5724 N N . ILE B 1 175 ? 21.266 28.625 23.938 1 84.62 175 ILE B N 1
ATOM 5725 C CA . ILE B 1 175 ? 21 27.297 24.484 1 84.62 175 ILE B CA 1
ATOM 5726 C C . ILE B 1 175 ? 22.219 26.406 24.266 1 84.62 175 ILE B C 1
ATOM 5728 O O . ILE B 1 175 ? 22.859 26.438 23.219 1 84.62 175 ILE B O 1
ATOM 5732 N N . THR B 1 176 ? 22.609 25.672 25.312 1 85.94 176 THR B N 1
ATOM 5733 C CA . THR B 1 176 ? 23.75 24.75 25.234 1 85.94 176 THR B CA 1
ATOM 5734 C C . THR B 1 176 ? 23.344 23.438 24.578 1 85.94 176 THR B C 1
ATOM 5736 O O . THR B 1 176 ? 22.156 23.172 24.406 1 85.94 176 THR B O 1
ATOM 5739 N N . ASP B 1 177 ? 24.375 22.719 24.25 1 85.19 177 ASP B N 1
ATOM 5740 C CA . ASP B 1 177 ? 24.141 21.391 23.672 1 85.19 177 ASP B CA 1
ATOM 5741 C C . ASP B 1 177 ? 23.406 20.484 24.641 1 85.19 177 ASP B C 1
ATOM 5743 O O . ASP B 1 177 ? 22.531 19.703 24.234 1 85.19 177 ASP B O 1
ATOM 5747 N N . GLU B 1 178 ? 23.781 20.578 25.797 1 85.44 178 GLU B N 1
ATOM 5748 C CA . GLU B 1 178 ? 23.141 19.766 26.828 1 85.44 178 GLU B CA 1
ATOM 5749 C C . GLU B 1 178 ? 21.672 20.125 27 1 85.44 178 GLU B C 1
ATOM 5751 O O . GLU B 1 178 ? 20.812 19.25 27.141 1 85.44 178 GLU B O 1
ATOM 5756 N N . GLN B 1 179 ? 21.469 21.406 27.016 1 85.25 179 GLN B N 1
ATOM 5757 C CA . GLN B 1 179 ? 20.094 21.875 27.109 1 85.25 179 GLN B CA 1
ATOM 5758 C C . GLN B 1 179 ? 19.281 21.438 25.891 1 85.25 179 GLN B C 1
ATOM 5760 O O . GLN B 1 179 ? 18.109 21.078 26.016 1 85.25 179 GLN B O 1
ATOM 5765 N N . TRP B 1 180 ? 19.938 21.469 24.812 1 85.75 180 TRP B N 1
ATOM 5766 C CA . TRP B 1 180 ? 19.266 21.062 23.562 1 85.75 180 TRP B CA 1
ATOM 5767 C C . TRP B 1 180 ? 18.875 19.594 23.609 1 85.75 180 TRP B C 1
ATOM 5769 O O . TRP B 1 180 ? 17.766 19.234 23.203 1 85.75 180 TRP B O 1
ATOM 5779 N N . ILE B 1 181 ? 19.719 18.781 24.125 1 83.69 181 ILE B N 1
ATOM 5780 C CA . ILE B 1 181 ? 19.438 17.359 24.25 1 83.69 181 ILE B CA 1
ATOM 5781 C C . ILE B 1 181 ? 18.266 17.156 25.203 1 83.69 181 ILE B C 1
ATOM 5783 O O . ILE B 1 181 ? 17.406 16.281 24.984 1 83.69 181 ILE B O 1
ATOM 5787 N N . GLY B 1 182 ? 18.234 17.906 26.25 1 83.62 182 GLY B N 1
ATOM 5788 C CA . GLY B 1 182 ? 17.125 17.875 27.172 1 83.62 182 GLY B CA 1
ATOM 5789 C C . GLY B 1 182 ? 15.797 18.219 26.516 1 83.62 182 GLY B C 1
ATOM 5790 O O . GLY B 1 182 ? 14.781 17.562 26.781 1 83.62 182 GLY B O 1
ATOM 5791 N N . VAL B 1 183 ? 15.828 19.172 25.688 1 84.81 183 VAL B N 1
ATOM 5792 C CA . VAL B 1 183 ? 14.633 19.578 24.953 1 84.81 183 VAL B CA 1
ATOM 5793 C C . VAL B 1 183 ? 14.219 18.469 24 1 84.81 183 VAL B C 1
ATOM 5795 O O . VAL B 1 183 ? 13.031 18.125 23.906 1 84.81 183 VAL B O 1
ATOM 5798 N N . GLU B 1 184 ? 15.188 17.906 23.375 1 83.44 184 GLU B N 1
ATOM 5799 C CA . GLU B 1 184 ? 14.938 16.828 22.422 1 83.44 184 GLU B CA 1
ATOM 5800 C C . GLU B 1 184 ? 14.289 15.633 23.125 1 83.44 184 GLU B C 1
ATOM 5802 O O . GLU B 1 184 ? 13.375 15.008 22.562 1 83.44 184 GLU B O 1
ATOM 5807 N N . GLU B 1 185 ? 14.672 15.367 24.281 1 84.06 185 GLU B N 1
ATOM 5808 C CA . GLU B 1 185 ? 14.156 14.227 25.031 1 84.06 185 GLU B CA 1
ATOM 5809 C C . GLU B 1 185 ? 12.797 14.547 25.656 1 84.06 185 GLU B C 1
ATOM 5811 O O . GLU B 1 185 ? 11.977 13.648 25.859 1 84.06 185 GLU B O 1
ATOM 5816 N N . GLY B 1 186 ? 12.586 15.742 25.922 1 85.81 186 GLY B N 1
ATOM 5817 C CA . GLY B 1 186 ? 11.438 16.125 26.734 1 85.81 186 GLY B CA 1
ATOM 5818 C C . GLY B 1 186 ? 10.234 16.531 25.906 1 85.81 186 GLY B C 1
ATOM 5819 O O . GLY B 1 186 ? 9.109 16.562 26.406 1 85.81 186 GLY B O 1
ATOM 5820 N N . ILE B 1 187 ? 10.484 16.828 24.688 1 86.94 187 ILE B N 1
ATOM 5821 C CA . ILE B 1 187 ? 9.414 17.406 23.891 1 86.94 187 ILE B CA 1
ATOM 5822 C C . ILE B 1 187 ? 8.359 16.344 23.578 1 86.94 187 ILE B C 1
ATOM 5824 O O . ILE B 1 187 ? 7.164 16.594 23.719 1 86.94 187 ILE B O 1
ATOM 5828 N N . ALA B 1 188 ? 8.812 15.141 23.141 1 88.56 188 ALA B N 1
ATOM 5829 C CA . ALA B 1 188 ? 7.906 14.031 22.844 1 88.56 188 ALA B CA 1
ATOM 5830 C C . ALA B 1 188 ? 8.07 12.906 23.859 1 88.56 188 ALA B C 1
ATOM 5832 O O . ALA B 1 188 ? 8.906 12.016 23.672 1 88.56 188 ALA B O 1
ATOM 5833 N N . ARG B 1 189 ? 7.211 12.812 24.828 1 86.5 189 ARG B N 1
ATOM 5834 C CA . ARG B 1 189 ? 7.516 11.938 25.953 1 86.5 189 ARG B CA 1
ATOM 5835 C C . ARG B 1 189 ? 6.543 10.758 26.016 1 86.5 189 ARG B C 1
ATOM 5837 O O . ARG B 1 189 ? 6.535 10.008 26.984 1 86.5 189 ARG B O 1
ATOM 5844 N N . SER B 1 190 ? 5.641 10.625 25.109 1 91.75 190 SER B N 1
ATOM 5845 C CA . SER B 1 190 ? 4.715 9.5 25.031 1 91.75 190 SER B CA 1
ATOM 5846 C C . SER B 1 190 ? 4.312 9.227 23.578 1 91.75 190 SER B C 1
ATOM 5848 O O . SER B 1 190 ? 4.566 10.039 22.703 1 91.75 190 SER B O 1
ATOM 5850 N N . TYR B 1 191 ? 3.801 7.984 23.375 1 94.06 191 TYR B N 1
ATOM 5851 C CA . TYR B 1 191 ? 3.178 7.754 22.078 1 94.06 191 TYR B CA 1
ATOM 5852 C C . TYR B 1 191 ? 2.002 8.703 21.859 1 94.06 191 TYR B C 1
ATOM 5854 O O . TYR B 1 191 ? 1.516 9.32 22.797 1 94.06 191 TYR B O 1
ATOM 5862 N N . GLY B 1 192 ? 1.544 8.781 20.547 1 95.56 192 GLY B N 1
ATOM 5863 C CA . GLY B 1 192 ? 0.51 9.719 20.141 1 95.56 192 GLY B CA 1
ATOM 5864 C C . GLY B 1 192 ? 1.006 10.766 19.172 1 95.56 192 GLY B C 1
ATOM 5865 O O . GLY B 1 192 ? 2.215 10.961 19.016 1 95.56 192 GLY B O 1
ATOM 5866 N N . HIS B 1 193 ? 0.101 11.375 18.484 1 96 193 HIS B N 1
ATOM 5867 C CA . HIS B 1 193 ? 0.5 12.43 17.562 1 96 193 HIS B CA 1
ATOM 5868 C C . HIS B 1 193 ? 0.773 13.734 18.297 1 96 193 HIS B C 1
ATOM 5870 O O . HIS B 1 193 ? 0.62 13.812 19.516 1 96 193 HIS B O 1
ATOM 5876 N N . CYS B 1 194 ? 1.23 14.789 17.656 1 93.19 194 CYS B N 1
ATOM 5877 C CA . CYS B 1 194 ? 1.672 16.047 18.25 1 93.19 194 CYS B CA 1
ATOM 5878 C C . CYS B 1 194 ? 0.614 16.594 19.203 1 93.19 194 CYS B C 1
ATOM 5880 O O . CYS B 1 194 ? -0.58 16.547 18.906 1 93.19 194 CYS B O 1
ATOM 5882 N N . MET B 1 195 ? 1.031 17.188 20.312 1 93.75 195 MET B N 1
ATOM 5883 C CA . MET B 1 195 ? 0.126 17.609 21.375 1 93.75 195 MET B CA 1
ATOM 5884 C C . MET B 1 195 ? -0.273 19.062 21.203 1 93.75 195 MET B C 1
ATOM 5886 O O . MET B 1 195 ? -0.943 19.641 22.062 1 93.75 195 MET B O 1
ATOM 5890 N N . THR B 1 196 ? 0.18 19.641 20.219 1 92.81 196 THR B N 1
ATOM 5891 C CA . THR B 1 196 ? -0.381 20.922 19.781 1 92.81 196 THR B CA 1
ATOM 5892 C C . THR B 1 196 ? -1.571 20.703 18.844 1 92.81 196 THR B C 1
ATOM 5894 O O . THR B 1 196 ? -1.784 19.594 18.359 1 92.81 196 THR B O 1
ATOM 5897 N N . PHE B 1 197 ? -2.354 21.734 18.703 1 93.38 197 PHE B N 1
ATOM 5898 C CA . PHE B 1 197 ? -3.463 21.625 17.766 1 93.38 197 PHE B CA 1
ATOM 5899 C C . PHE B 1 197 ? -2.988 21.844 16.344 1 93.38 197 PHE B C 1
ATOM 5901 O O . PHE B 1 197 ? -3.479 22.75 15.648 1 93.38 197 PHE B O 1
ATOM 5908 N N . GLY B 1 198 ? -2.02 21 15.914 1 92.81 198 GLY B N 1
ATOM 5909 C CA . GLY B 1 198 ? -1.493 21.016 14.562 1 92.81 198 GLY B CA 1
ATOM 5910 C C . GLY B 1 198 ? -2.367 20.266 13.578 1 92.81 198 GLY B C 1
ATOM 5911 O O . GLY B 1 198 ? -3.59 20.234 13.727 1 92.81 198 GLY B O 1
ATOM 5912 N N . THR B 1 199 ? -1.755 19.734 12.609 1 95.75 199 THR B N 1
ATOM 5913 C CA . THR B 1 199 ? -2.516 19.078 11.547 1 95.75 199 THR B CA 1
ATOM 5914 C C . THR B 1 199 ? -3.18 17.812 12.062 1 95.75 199 THR B C 1
ATOM 5916 O O . THR B 1 199 ? -4.348 17.547 11.766 1 95.75 199 THR B O 1
ATOM 5919 N N . ALA B 1 200 ? -2.469 17.016 12.805 1 97.06 200 ALA B N 1
ATOM 5920 C CA . ALA B 1 200 ? -3.006 15.742 13.289 1 97.06 200 ALA B CA 1
ATOM 5921 C C . ALA B 1 200 ? -4.266 15.961 14.117 1 97.06 200 ALA B C 1
ATOM 5923 O O . ALA B 1 200 ? -5.301 15.336 13.867 1 97.06 200 ALA B O 1
ATOM 5924 N N . SER B 1 201 ? -4.176 16.859 15.117 1 97.25 201 SER B N 1
ATOM 5925 C CA . SER B 1 201 ? -5.324 17.156 15.961 1 97.25 201 SER B CA 1
ATOM 5926 C C . SER B 1 201 ? -6.453 17.797 15.164 1 97.25 201 SER B C 1
ATOM 5928 O O . SER B 1 201 ? -7.629 17.5 15.391 1 97.25 201 SER B O 1
ATOM 5930 N N . THR B 1 202 ? -6.082 18.641 14.234 1 97.31 202 THR B N 1
ATOM 5931 C CA . THR B 1 202 ? -7.082 19.234 13.352 1 97.31 202 THR B CA 1
ATOM 5932 C C . THR B 1 202 ? -7.832 18.172 12.578 1 97.31 202 THR B C 1
ATOM 5934 O O . THR B 1 202 ? -9.062 18.172 12.531 1 97.31 202 THR B O 1
ATOM 5937 N N . MET B 1 203 ? -7.105 17.234 12.008 1 98.19 203 MET B N 1
ATOM 5938 C CA . MET B 1 203 ? -7.715 16.219 11.156 1 98.19 203 MET B CA 1
ATOM 5939 C C . MET B 1 203 ? -8.578 15.258 11.977 1 98.19 203 MET B C 1
ATOM 5941 O O . MET B 1 203 ? -9.625 14.812 11.516 1 98.19 203 MET B O 1
ATOM 5945 N N . THR B 1 204 ? -8.148 14.906 13.156 1 98.38 204 THR B N 1
ATOM 5946 C CA . THR B 1 204 ? -8.969 14.031 13.984 1 98.38 204 THR B CA 1
ATOM 5947 C C . THR B 1 204 ? -10.203 14.766 14.492 1 98.38 204 THR B C 1
ATOM 5949 O O . THR B 1 204 ? -11.273 14.164 14.656 1 98.38 204 THR B O 1
ATOM 5952 N N . ALA B 1 205 ? -10.086 16.078 14.75 1 98.38 205 ALA B N 1
ATOM 5953 C CA . ALA B 1 205 ? -11.25 16.891 15.094 1 98.38 205 ALA B CA 1
ATOM 5954 C C . ALA B 1 205 ? -12.242 16.938 13.93 1 98.38 205 ALA B C 1
ATOM 5956 O O . ALA B 1 205 ? -13.453 16.875 14.141 1 98.38 205 ALA B O 1
ATOM 5957 N N . ILE B 1 206 ? -11.672 17.094 12.781 1 98.56 206 ILE B N 1
ATOM 5958 C CA . ILE B 1 206 ? -12.5 17.094 11.578 1 98.56 206 ILE B CA 1
ATOM 5959 C C . ILE B 1 206 ? -13.211 15.758 11.445 1 98.56 206 ILE B C 1
ATOM 5961 O O . ILE B 1 206 ? -14.414 15.711 11.172 1 98.56 206 ILE B O 1
ATOM 5965 N N . ALA B 1 207 ? -12.516 14.656 11.625 1 98.75 207 ALA B N 1
ATOM 5966 C CA . ALA B 1 207 ? -13.133 13.336 11.547 1 98.75 207 ALA B CA 1
ATOM 5967 C C . ALA B 1 207 ? -14.281 13.203 12.539 1 98.75 207 ALA B C 1
ATOM 5969 O O . ALA B 1 207 ? -15.344 12.672 12.203 1 98.75 207 ALA B O 1
ATOM 5970 N N . GLU B 1 208 ? -14.086 13.68 13.711 1 98.62 208 GLU B N 1
ATOM 5971 C CA . GLU B 1 208 ? -15.125 13.609 14.734 1 98.62 208 GLU B CA 1
ATOM 5972 C C . GLU B 1 208 ? -16.312 14.492 14.367 1 98.62 208 GLU B C 1
ATOM 5974 O O . GLU B 1 208 ? -17.469 14.078 14.508 1 98.62 208 GLU B O 1
ATOM 5979 N N . SER B 1 209 ? -16.047 15.656 13.867 1 98.5 209 SER B N 1
ATOM 5980 C CA . SER B 1 209 ? -17.109 16.594 13.539 1 98.5 209 SER B CA 1
ATOM 5981 C C . SER B 1 209 ? -17.859 16.156 12.281 1 98.5 209 SER B C 1
ATOM 5983 O O . SER B 1 209 ? -19.031 16.516 12.094 1 98.5 209 SER B O 1
ATOM 5985 N N . LEU B 1 210 ? -17.188 15.391 11.43 1 98.69 210 LEU B N 1
ATOM 5986 C CA . LEU B 1 210 ? -17.875 14.75 10.305 1 98.69 210 LEU B CA 1
ATOM 5987 C C . LEU B 1 210 ? -18.844 13.68 10.797 1 98.69 210 LEU B C 1
ATOM 5989 O O . LEU B 1 210 ? -19.75 13.273 10.055 1 98.69 210 LEU B O 1
ATOM 5993 N N . GLY B 1 211 ? -18.641 13.211 12.016 1 98.69 211 GLY B N 1
ATOM 5994 C CA . GLY B 1 211 ? -19.453 12.156 12.586 1 98.69 211 GLY B CA 1
ATOM 5995 C C . GLY B 1 211 ? -18.828 10.781 12.469 1 98.69 211 GLY B C 1
ATOM 5996 O O . GLY B 1 211 ? -19.531 9.766 12.562 1 98.69 211 GLY B O 1
ATOM 5997 N N . LEU B 1 212 ? -17.516 10.688 12.281 1 98.88 212 LEU B N 1
ATOM 5998 C CA . LEU B 1 212 ? -16.875 9.43 11.914 1 98.88 212 LEU B CA 1
ATOM 5999 C C . LEU B 1 212 ? -16.234 8.773 13.133 1 98.88 212 LEU B C 1
ATOM 6001 O O . LEU B 1 212 ? -15.711 7.66 13.047 1 98.88 212 LEU B O 1
ATOM 6005 N N . THR B 1 213 ? -16.188 9.445 14.289 1 98.75 213 THR B N 1
ATOM 6006 C CA . THR B 1 213 ? -15.617 8.906 15.516 1 98.75 213 THR B CA 1
ATOM 6007 C C . THR B 1 213 ? -16.672 8.82 16.625 1 98.75 213 THR B C 1
ATOM 6009 O O . THR B 1 213 ? -17.734 9.445 16.516 1 98.75 213 THR B O 1
ATOM 6012 N N . LEU B 1 214 ? -16.391 8 17.609 1 98.5 214 LEU B N 1
ATOM 6013 C CA . LEU B 1 214 ? -17.219 8.102 18.812 1 98.5 214 LEU B CA 1
ATOM 6014 C C . LEU B 1 214 ? -17.141 9.492 19.422 1 98.5 214 LEU B C 1
ATOM 6016 O O . LEU B 1 214 ? -16.094 10.156 19.328 1 98.5 214 LEU B O 1
ATOM 6020 N N . PRO B 1 215 ? -18.234 9.961 20.031 1 97.81 215 PRO B N 1
ATOM 6021 C CA . PRO B 1 215 ? -18.234 11.312 20.594 1 97.81 215 PRO B CA 1
ATOM 6022 C C . PRO B 1 215 ? -17.125 11.516 21.609 1 97.81 215 PRO B C 1
ATOM 6024 O O . PRO B 1 215 ? -17.016 10.758 22.578 1 97.81 215 PRO B O 1
ATOM 6027 N N . GLY B 1 216 ? -16.266 12.516 21.344 1 97.38 216 GLY B N 1
ATOM 6028 C CA . GLY B 1 216 ? -15.203 12.898 22.266 1 97.38 216 GLY B CA 1
ATOM 6029 C C . GLY B 1 216 ? -13.898 12.164 22.016 1 97.38 216 GLY B C 1
ATOM 6030 O O . GLY B 1 216 ? -12.883 12.461 22.656 1 97.38 216 GLY B O 1
ATOM 6031 N N . ALA B 1 217 ? -13.867 11.266 21.094 1 98.31 217 ALA B N 1
ATOM 6032 C CA . ALA B 1 217 ? -12.734 10.352 20.906 1 98.31 217 ALA B CA 1
ATOM 6033 C C . ALA B 1 217 ? -11.492 11.109 20.453 1 98.31 217 ALA B C 1
ATOM 6035 O O . ALA B 1 217 ? -10.375 10.758 20.844 1 98.31 217 ALA B O 1
ATOM 6036 N N . SER B 1 218 ? -11.633 12.156 19.641 1 98 218 SER B N 1
ATOM 6037 C CA . SER B 1 218 ? -10.508 12.828 19 1 98 218 SER B CA 1
ATOM 6038 C C . SER B 1 218 ? -9.633 13.555 20.016 1 98 218 SER B C 1
ATOM 6040 O O . SER B 1 218 ? -8.469 13.852 19.75 1 98 218 SER B O 1
ATOM 6042 N N . SER B 1 219 ? -10.188 13.781 21.25 1 97.56 219 SER B N 1
ATOM 6043 C CA . SER B 1 219 ? -9.484 14.602 22.219 1 97.56 219 SER B CA 1
ATOM 6044 C C . SER B 1 219 ? -8.773 13.742 23.266 1 97.56 219 SER B C 1
ATOM 6046 O O . SER B 1 219 ? -7.934 14.234 24.016 1 97.56 219 SER B O 1
ATOM 6048 N N . ILE B 1 220 ? -9.062 12.453 23.328 1 97.94 220 ILE B N 1
ATOM 6049 C CA . ILE B 1 220 ? -8.5 11.594 24.375 1 97.94 220 ILE B CA 1
ATOM 6050 C C . ILE B 1 220 ? -7.008 11.398 24.141 1 97.94 220 ILE B C 1
ATOM 6052 O O . ILE B 1 220 ? -6.594 10.938 23.062 1 97.94 220 ILE B O 1
ATOM 6056 N N . PRO B 1 221 ? -6.172 11.781 25.125 1 97.44 221 PRO B N 1
ATOM 6057 C CA . PRO B 1 221 ? -4.742 11.523 24.953 1 97.44 221 PRO B CA 1
ATOM 6058 C C . PRO B 1 221 ? -4.434 10.047 24.719 1 97.44 221 PRO B C 1
ATOM 6060 O O . PRO B 1 221 ? -5.051 9.18 25.344 1 97.44 221 PRO B O 1
ATOM 6063 N N . ALA B 1 222 ? -3.479 9.789 23.906 1 97.62 222 ALA B N 1
ATOM 6064 C CA . ALA B 1 222 ? -3.127 8.43 23.516 1 97.62 222 ALA B CA 1
ATOM 6065 C C . ALA B 1 222 ? -2.799 7.562 24.719 1 97.62 222 ALA B C 1
ATOM 6067 O O . ALA B 1 222 ? -3.162 6.383 24.766 1 97.62 222 ALA B O 1
ATOM 6068 N N . ALA B 1 223 ? -2.117 8.102 25.703 1 96.06 223 ALA B N 1
ATOM 6069 C CA . ALA B 1 223 ? -1.603 7.336 26.828 1 96.06 223 ALA B CA 1
ATOM 6070 C C . ALA B 1 223 ? -2.67 7.168 27.906 1 96.06 223 ALA B C 1
ATOM 6072 O O . ALA B 1 223 ? -2.48 6.414 28.859 1 96.06 223 ALA B O 1
ATOM 6073 N N . ASP B 1 224 ? -3.814 7.871 27.797 1 95 224 ASP B N 1
ATOM 6074 C CA . ASP B 1 224 ? -4.883 7.836 28.797 1 95 224 ASP B CA 1
ATOM 6075 C C . ASP B 1 224 ? -5.641 6.508 28.75 1 95 224 ASP B C 1
ATOM 6077 O O . ASP B 1 224 ? -5.895 5.977 27.656 1 95 224 ASP B O 1
ATOM 6081 N N . ALA B 1 225 ? -6.016 5.992 29.906 1 93.62 225 ALA B N 1
ATOM 6082 C CA . ALA B 1 225 ? -6.75 4.734 29.969 1 93.62 225 ALA B CA 1
ATOM 6083 C C . ALA B 1 225 ? -8.086 4.836 29.234 1 93.62 225 ALA B C 1
ATOM 6085 O O . ALA B 1 225 ? -8.617 3.83 28.766 1 93.62 225 ALA B O 1
ATOM 6086 N N . ASN B 1 226 ? -8.578 6.012 29.156 1 95.62 226 ASN B N 1
ATOM 6087 C CA . ASN B 1 226 ? -9.82 6.219 28.422 1 95.62 226 ASN B CA 1
ATOM 6088 C C . ASN B 1 226 ? -9.656 5.906 26.938 1 95.62 226 ASN B C 1
ATOM 6090 O O . ASN B 1 226 ? -10.633 5.633 26.25 1 95.62 226 ASN B O 1
ATOM 6094 N N . HIS B 1 227 ? -8.422 6.02 26.469 1 98.12 227 HIS B N 1
ATOM 6095 C CA . HIS B 1 227 ? -8.18 5.66 25.078 1 98.12 227 HIS B CA 1
ATOM 6096 C C . HIS B 1 227 ? -8.359 4.164 24.859 1 98.12 227 HIS B C 1
ATOM 6098 O O . HIS B 1 227 ? -8.906 3.742 23.844 1 98.12 227 HIS B O 1
ATOM 6104 N N . ILE B 1 228 ? -7.93 3.348 25.781 1 97 228 ILE B N 1
ATOM 6105 C CA . ILE B 1 228 ? -8.109 1.899 25.75 1 97 228 ILE B CA 1
ATOM 6106 C C . ILE B 1 228 ? -9.602 1.563 25.766 1 97 228 ILE B C 1
ATOM 6108 O O . ILE B 1 228 ? -10.078 0.771 24.953 1 97 228 ILE B O 1
ATOM 6112 N N . ARG B 1 229 ? -10.391 2.207 26.672 1 96.69 229 ARG B N 1
ATOM 6113 C CA . ARG B 1 229 ? -11.828 1.979 26.766 1 96.69 229 ARG B CA 1
ATOM 6114 C C . ARG B 1 229 ? -12.531 2.385 25.484 1 96.69 229 ARG B C 1
ATOM 6116 O O . ARG B 1 229 ? -13.414 1.673 25 1 96.69 229 ARG B O 1
ATOM 6123 N N . MET B 1 230 ? -12.102 3.557 25 1 98.12 230 MET B N 1
ATOM 6124 C CA . MET B 1 230 ? -12.664 4.051 23.734 1 98.12 230 MET B CA 1
ATOM 6125 C C . MET B 1 230 ? -12.406 3.066 22.609 1 98.12 230 MET B C 1
ATOM 6127 O O . MET B 1 230 ? -13.297 2.809 21.797 1 98.12 230 MET B O 1
ATOM 6131 N N . SER B 1 231 ? -11.258 2.453 22.531 1 98.75 231 SER B N 1
ATOM 6132 C CA . SER B 1 231 ? -10.906 1.493 21.484 1 98.75 231 SER B CA 1
ATOM 6133 C C . SER B 1 231 ? -11.812 0.271 21.531 1 98.75 231 SER B C 1
ATOM 6135 O O . SER B 1 231 ? -12.281 -0.202 20.5 1 98.75 231 SER B O 1
ATOM 6137 N N . THR B 1 232 ? -12.062 -0.24 22.719 1 98.44 232 THR B N 1
ATOM 6138 C CA . THR B 1 232 ? -12.969 -1.365 22.875 1 98.44 232 THR B CA 1
ATOM 6139 C C . THR B 1 232 ? -14.383 -0.986 22.438 1 98.44 232 THR B C 1
ATOM 6141 O O . THR B 1 232 ? -15.062 -1.765 21.766 1 98.44 232 THR B O 1
ATOM 6144 N N . ARG B 1 233 ? -14.836 0.219 22.75 1 98.5 233 ARG B N 1
ATOM 6145 C CA . ARG B 1 233 ? -16.156 0.696 22.359 1 98.5 233 ARG B CA 1
ATOM 6146 C C . ARG B 1 233 ? -16.266 0.809 20.844 1 98.5 233 ARG B C 1
ATOM 6148 O O . ARG B 1 233 ? -17.328 0.542 20.266 1 98.5 233 ARG B O 1
ATOM 6155 N N . CYS B 1 234 ? -15.211 1.26 20.203 1 98.69 234 CYS B N 1
ATOM 6156 C CA . CYS B 1 234 ? -15.195 1.323 18.75 1 98.69 234 CYS B CA 1
ATOM 6157 C C . CYS B 1 234 ? -15.461 -0.049 18.141 1 98.69 234 CYS B C 1
ATOM 6159 O O . CYS B 1 234 ? -16.234 -0.175 17.188 1 98.69 234 CYS B O 1
ATOM 6161 N N . GLY B 1 235 ? -14.766 -1.051 18.719 1 98.69 235 GLY B N 1
ATOM 6162 C CA . GLY B 1 235 ? -14.977 -2.412 18.25 1 98.69 235 GLY B CA 1
ATOM 6163 C C . GLY B 1 235 ? -16.422 -2.875 18.375 1 98.69 235 GLY B C 1
ATOM 6164 O O . GLY B 1 235 ? -16.969 -3.453 17.438 1 98.69 235 GLY B O 1
ATOM 6165 N N . ARG B 1 236 ? -17.078 -2.6 19.531 1 98.62 236 ARG B N 1
ATOM 6166 C CA . ARG B 1 236 ? -18.484 -2.973 19.719 1 98.62 236 ARG B CA 1
ATOM 6167 C C . ARG B 1 236 ? -19.391 -2.229 18.75 1 98.62 236 ARG B C 1
ATOM 6169 O O . ARG B 1 236 ? -20.25 -2.832 18.125 1 98.62 236 ARG B O 1
ATOM 6176 N N . ARG B 1 237 ? -19.078 -0.966 18.516 1 98.75 237 ARG B N 1
ATOM 6177 C CA . ARG B 1 237 ? -19.969 -0.088 17.75 1 98.75 237 ARG B CA 1
ATOM 6178 C C . ARG B 1 237 ? -19.969 -0.468 16.281 1 98.75 237 ARG B C 1
ATOM 6180 O O . ARG B 1 237 ? -21.016 -0.441 15.625 1 98.75 237 ARG B O 1
ATOM 6187 N N . ILE B 1 238 ? -18.859 -0.814 15.75 1 98.88 238 ILE B N 1
ATOM 6188 C CA . ILE B 1 238 ? -18.781 -1.097 14.32 1 98.88 238 ILE B CA 1
ATOM 6189 C C . ILE B 1 238 ? -19.641 -2.318 13.984 1 98.88 238 ILE B C 1
ATOM 6191 O O . ILE B 1 238 ? -20.25 -2.393 12.914 1 98.88 238 ILE B O 1
ATOM 6195 N N . VAL B 1 239 ? -19.656 -3.303 14.852 1 98.38 239 VAL B N 1
ATOM 6196 C CA . VAL B 1 239 ? -20.5 -4.473 14.633 1 98.38 239 VAL B CA 1
ATOM 6197 C C . VAL B 1 239 ? -21.969 -4.051 14.562 1 98.38 239 VAL B C 1
ATOM 6199 O O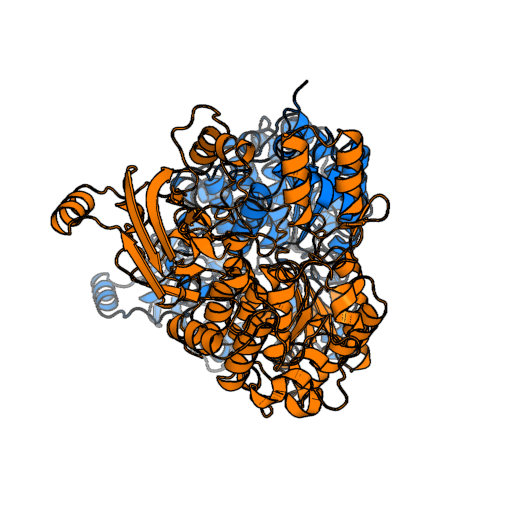 . VAL B 1 239 ? -22.703 -4.48 13.672 1 98.38 239 VAL B O 1
ATOM 6202 N N . GLU B 1 240 ? -22.375 -3.166 15.484 1 98.31 240 GLU B N 1
ATOM 6203 C CA . GLU B 1 240 ? -23.734 -2.629 15.461 1 98.31 240 GLU B CA 1
ATOM 6204 C C . GLU B 1 240 ? -24.016 -1.876 14.164 1 98.31 240 GLU B C 1
ATOM 6206 O O . GLU B 1 240 ? -25.094 -2.008 13.586 1 98.31 240 GLU B O 1
ATOM 6211 N N . MET B 1 241 ? -23.078 -1.111 13.719 1 98.62 241 MET B N 1
ATOM 6212 C CA . MET B 1 241 ? -23.219 -0.316 12.508 1 98.62 241 MET B CA 1
ATOM 6213 C C . MET B 1 241 ? -23.469 -1.211 11.297 1 98.62 241 MET B C 1
ATOM 6215 O O . MET B 1 241 ? -24.234 -0.846 10.398 1 98.62 241 MET B O 1
ATOM 6219 N N . VAL B 1 242 ? -22.781 -2.305 11.234 1 98.12 242 VAL B N 1
ATOM 6220 C CA . VAL B 1 242 ? -22.969 -3.246 10.141 1 98.12 242 VAL B CA 1
ATOM 6221 C C . VAL B 1 242 ? -24.422 -3.715 10.117 1 98.12 242 VAL B C 1
ATOM 6223 O O . VAL B 1 242 ? -25.062 -3.732 9.062 1 98.12 242 VAL B O 1
ATOM 6226 N N . HIS B 1 243 ? -24.969 -4.066 11.273 1 96.69 243 HIS B N 1
ATOM 6227 C CA . HIS B 1 243 ? -26.359 -4.516 11.359 1 96.69 243 HIS B CA 1
ATOM 6228 C C . HIS B 1 243 ? -27.328 -3.387 11.016 1 96.69 243 HIS B C 1
ATOM 6230 O O . HIS B 1 243 ? -28.391 -3.631 10.445 1 96.69 243 HIS B O 1
ATOM 6236 N N . GLU B 1 244 ? -26.906 -2.172 11.305 1 97.44 244 GLU B N 1
ATOM 6237 C CA . GLU B 1 244 ? -27.734 -0.998 11.047 1 97.44 244 GLU B CA 1
ATOM 6238 C C . GLU B 1 244 ? -27.609 -0.54 9.594 1 97.44 244 GLU B C 1
ATOM 6240 O O . GLU B 1 244 ? -28.359 0.317 9.141 1 97.44 244 GLU B O 1
ATOM 6245 N N . LYS B 1 245 ? -26.719 -1.073 8.859 1 96.38 245 LYS B N 1
ATOM 6246 C CA . LYS B 1 245 ? -26.375 -0.627 7.508 1 96.38 245 LYS B CA 1
ATOM 6247 C C . LYS B 1 245 ? -26.078 0.869 7.48 1 96.38 245 LYS B C 1
ATOM 6249 O O . LYS B 1 245 ? -26.578 1.593 6.621 1 96.38 245 LYS B O 1
ATOM 6254 N N . LEU B 1 246 ? -25.328 1.289 8.516 1 98.25 246 LEU B N 1
ATOM 6255 C CA . LEU B 1 246 ? -24.922 2.686 8.648 1 98.25 246 LEU B CA 1
ATOM 6256 C C . LEU B 1 246 ? -23.578 2.932 7.957 1 98.25 246 LEU B C 1
ATOM 6258 O O . LEU B 1 246 ? -22.531 2.799 8.578 1 98.25 246 LEU B O 1
ATOM 6262 N N . GLY B 1 247 ? -23.672 3.367 6.68 1 97.44 247 GLY B N 1
ATOM 6263 C CA . GLY B 1 247 ? -22.484 3.605 5.871 1 97.44 247 GLY B CA 1
ATOM 6264 C C . GLY B 1 247 ? -22.109 5.07 5.793 1 97.44 247 GLY B C 1
ATOM 6265 O O . GLY B 1 247 ? -22.797 5.93 6.355 1 97.44 247 GLY B O 1
ATOM 6266 N N . PRO B 1 248 ? -20.984 5.352 5.18 1 97.56 248 PRO B N 1
ATOM 6267 C CA . PRO B 1 248 ? -20.484 6.727 5.105 1 97.56 248 PRO B CA 1
ATOM 6268 C C . PRO B 1 248 ? -21.453 7.672 4.398 1 97.56 248 PRO B C 1
ATOM 6270 O O . PRO B 1 248 ? -21.469 8.875 4.688 1 97.56 248 PRO B O 1
ATOM 6273 N N . GLU B 1 249 ? -22.297 7.164 3.506 1 96.5 249 GLU B N 1
ATOM 6274 C CA . GLU B 1 249 ? -23.219 8 2.75 1 96.5 249 GLU B CA 1
ATOM 6275 C C . GLU B 1 249 ? -24.266 8.633 3.668 1 96.5 249 GLU B C 1
ATOM 6277 O O . GLU B 1 249 ? -24.812 9.688 3.355 1 96.5 249 GLU B O 1
ATOM 6282 N N . LYS B 1 250 ? -24.547 7.973 4.789 1 97.75 250 LYS B N 1
ATOM 6283 C CA . LYS B 1 250 ? -25.516 8.469 5.75 1 97.75 250 LYS B CA 1
ATOM 6284 C C . LYS B 1 250 ? -24.875 9.43 6.742 1 97.75 250 LYS B C 1
ATOM 6286 O O . LYS B 1 250 ? -25.562 10.18 7.434 1 97.75 250 LYS B O 1
ATOM 6291 N N . ILE B 1 251 ? -23.578 9.414 6.785 1 98.5 251 ILE B N 1
ATOM 6292 C CA . ILE B 1 251 ? -22.844 10.148 7.816 1 98.5 251 ILE B CA 1
ATOM 6293 C C . ILE B 1 251 ? -22.234 11.406 7.215 1 98.5 251 ILE B C 1
ATOM 6295 O O . ILE B 1 251 ? -22.344 12.492 7.781 1 98.5 251 ILE B O 1
ATOM 6299 N N . ILE B 1 252 ? -21.5 11.258 6.07 1 98.62 252 ILE B N 1
ATOM 6300 C CA . ILE B 1 252 ? -20.844 12.398 5.438 1 98.62 252 ILE B CA 1
ATOM 6301 C C . ILE B 1 252 ? -21.781 13.047 4.426 1 98.62 252 ILE B C 1
ATOM 6303 O O . ILE B 1 252 ? -21.875 12.594 3.283 1 98.62 252 ILE B O 1
ATOM 6307 N N . THR B 1 253 ? -22.375 14.07 4.801 1 98.38 253 THR B N 1
ATOM 6308 C CA . THR B 1 253 ? -23.328 14.859 4.027 1 98.38 253 THR B CA 1
ATOM 6309 C C . THR B 1 253 ? -22.891 16.312 3.943 1 98.38 253 THR B C 1
ATOM 6311 O O . THR B 1 253 ? -21.875 16.703 4.531 1 98.38 253 THR B O 1
ATOM 6314 N N . GLU B 1 254 ? -23.672 17.094 3.193 1 98.19 254 GLU B N 1
ATOM 6315 C CA . GLU B 1 254 ? -23.406 18.531 3.141 1 98.19 254 GLU B CA 1
ATOM 6316 C C . GLU B 1 254 ? -23.406 19.141 4.539 1 98.19 254 GLU B C 1
ATOM 6318 O O . GLU B 1 254 ? -22.562 19.984 4.852 1 98.19 254 GLU B O 1
ATOM 6323 N N . LYS B 1 255 ? -24.297 18.641 5.398 1 98.56 255 LYS B N 1
ATOM 6324 C CA . LYS B 1 255 ? -24.422 19.156 6.754 1 98.56 255 LYS B CA 1
ATOM 6325 C C . LYS B 1 255 ? -23.203 18.812 7.594 1 98.56 255 LYS B C 1
ATOM 6327 O O . LYS B 1 255 ? -22.656 19.672 8.297 1 98.56 255 LYS B O 1
ATOM 6332 N N . SER B 1 256 ? -22.812 17.547 7.559 1 98.75 256 SER B N 1
ATOM 6333 C CA . SER B 1 256 ? -21.672 17.141 8.359 1 98.75 256 SER B CA 1
ATOM 6334 C C . SER B 1 256 ? -20.391 17.797 7.855 1 98.75 256 SER B C 1
ATOM 6336 O O . SER B 1 256 ? -19.484 18.109 8.641 1 98.75 256 SER B O 1
ATOM 6338 N N . VAL B 1 257 ? -20.219 18.031 6.527 1 98.75 257 VAL B N 1
ATOM 6339 C CA . VAL B 1 257 ? -19.062 18.703 5.969 1 98.75 257 VAL B CA 1
ATOM 6340 C C . VAL B 1 257 ? -19.047 20.172 6.43 1 98.75 257 VAL B C 1
ATOM 6342 O O . VAL B 1 257 ? -18 20.703 6.758 1 98.75 257 VAL B O 1
ATOM 6345 N N . ALA B 1 258 ? -20.219 20.797 6.445 1 98.5 258 ALA B N 1
ATOM 6346 C CA . ALA B 1 258 ? -20.312 22.141 6.977 1 98.5 258 ALA B CA 1
ATOM 6347 C C . ALA B 1 258 ? -19.906 22.203 8.445 1 98.5 258 ALA B C 1
ATOM 6349 O O . ALA B 1 258 ? -19.203 23.109 8.867 1 98.5 258 ALA B O 1
ATOM 6350 N N . ASN B 1 259 ? -20.375 21.219 9.227 1 98.75 259 ASN B N 1
ATOM 6351 C CA . ASN B 1 259 ? -19.984 21.109 10.633 1 98.75 259 ASN B CA 1
ATOM 6352 C C . ASN B 1 259 ? -18.469 20.984 10.789 1 98.75 259 ASN B C 1
ATOM 6354 O O . ASN B 1 259 ? -17.859 21.688 11.602 1 98.75 259 ASN B O 1
ATOM 6358 N N . ALA B 1 260 ? -17.906 20.094 10 1 98.69 260 ALA B N 1
ATOM 6359 C CA . ALA B 1 260 ? -16.469 19.859 10.07 1 98.69 260 ALA B CA 1
ATOM 6360 C C . ALA B 1 260 ? -15.688 21.125 9.703 1 98.69 260 ALA B C 1
ATOM 6362 O O . ALA B 1 260 ? -14.648 21.406 10.305 1 98.69 260 ALA B O 1
ATOM 6363 N N . SER B 1 261 ? -16.156 21.844 8.727 1 98.19 261 SER B N 1
ATOM 6364 C CA . SER B 1 261 ? -15.516 23.094 8.305 1 98.19 261 SER B CA 1
ATOM 6365 C C . SER B 1 261 ? -15.57 24.141 9.406 1 98.19 261 SER B C 1
ATOM 6367 O O . SER B 1 261 ? -14.578 24.812 9.688 1 98.19 261 SER B O 1
ATOM 6369 N N . ALA B 1 262 ? -16.703 24.266 10.031 1 98.19 262 ALA B N 1
ATOM 6370 C CA . ALA B 1 262 ? -16.875 25.219 11.117 1 98.19 262 ALA B CA 1
ATOM 6371 C C . ALA B 1 262 ? -15.992 24.875 12.305 1 98.19 262 ALA B C 1
ATOM 6373 O O . ALA B 1 262 ? -15.359 25.75 12.898 1 98.19 262 ALA B O 1
ATOM 6374 N N . VAL B 1 263 ? -15.961 23.609 12.633 1 98.25 263 VAL B N 1
ATOM 6375 C CA . VAL B 1 263 ? -15.156 23.156 13.758 1 98.25 263 VAL B CA 1
ATOM 6376 C C . VAL B 1 263 ? -13.68 23.391 13.461 1 98.25 263 VAL B C 1
ATOM 6378 O O . VAL B 1 263 ? -12.914 23.781 14.344 1 98.25 263 VAL B O 1
ATOM 6381 N N . ALA B 1 264 ? -13.305 23.109 12.234 1 97.06 264 ALA B N 1
ATOM 6382 C CA . ALA B 1 264 ? -11.922 23.375 11.844 1 97.06 264 ALA B CA 1
ATOM 6383 C C . ALA B 1 264 ? -11.555 24.844 12.086 1 97.06 264 ALA B C 1
ATOM 6385 O O . ALA B 1 264 ? -10.492 25.141 12.648 1 97.06 264 ALA B O 1
ATOM 6386 N N . MET B 1 265 ? -12.422 25.75 11.75 1 96.44 265 MET B N 1
ATOM 6387 C CA . MET B 1 265 ? -12.172 27.188 11.945 1 96.44 265 MET B CA 1
ATOM 6388 C C . MET B 1 265 ? -12.117 27.531 13.43 1 96.44 265 MET B C 1
ATOM 6390 O O . MET B 1 265 ? -11.211 28.234 13.867 1 96.44 265 MET B O 1
ATOM 6394 N N . ALA B 1 266 ? -13.008 26.953 14.164 1 97 266 ALA B N 1
ATOM 6395 C CA . ALA B 1 266 ? -13.164 27.281 15.578 1 97 266 ALA B CA 1
ATOM 6396 C C . ALA B 1 266 ? -11.969 26.797 16.391 1 97 266 ALA B C 1
ATOM 6398 O O . ALA B 1 266 ? -11.664 27.359 17.453 1 97 266 ALA B O 1
ATOM 6399 N N . THR B 1 267 ? -11.273 25.781 15.891 1 95.62 267 THR B N 1
ATOM 6400 C CA . THR B 1 267 ? -10.148 25.203 16.625 1 95.62 267 THR B CA 1
ATOM 6401 C C . THR B 1 267 ? -8.828 25.812 16.156 1 95.62 267 THR B C 1
ATOM 6403 O O . THR B 1 267 ? -7.762 25.422 16.641 1 95.62 267 THR B O 1
ATOM 6406 N N . GLY B 1 268 ? -8.844 26.797 15.227 1 91.5 268 GLY B N 1
ATOM 6407 C CA . GLY B 1 268 ? -7.602 27.328 14.688 1 91.5 268 GLY B CA 1
ATOM 6408 C C . GLY B 1 268 ? -6.871 26.328 13.805 1 91.5 268 GLY B C 1
ATOM 6409 O O . GLY B 1 268 ? -5.668 26.125 13.953 1 91.5 268 GLY B O 1
ATOM 6410 N N . CYS B 1 269 ? -7.445 25.781 12.953 1 88.56 269 CYS B N 1
ATOM 6411 C CA . CYS B 1 269 ? -7.035 24.609 12.188 1 88.56 269 CYS B CA 1
ATOM 6412 C C . CYS B 1 269 ? -5.727 24.875 11.445 1 88.56 269 CYS B C 1
ATOM 6414 O O . CYS B 1 269 ? -5.41 26.031 11.141 1 88.56 269 CYS B O 1
ATOM 6416 N N . SER B 1 270 ? -4.992 23.797 11.227 1 92.56 270 SER B N 1
ATOM 6417 C CA . SER B 1 270 ? -3.865 23.797 10.297 1 92.56 270 SER B CA 1
ATOM 6418 C C . SER B 1 270 ? -4.312 24.141 8.883 1 92.56 270 SER B C 1
ATOM 6420 O O . SER B 1 270 ? -5.395 23.734 8.453 1 92.56 270 SER B O 1
ATOM 6422 N N . THR B 1 271 ? -3.455 24.844 8.141 1 93.62 271 THR B N 1
ATOM 6423 C CA . THR B 1 271 ? -3.764 25.109 6.746 1 93.62 271 THR B CA 1
ATOM 6424 C C . THR B 1 271 ? -3.83 23.828 5.938 1 93.62 271 THR B C 1
ATOM 6426 O O . THR B 1 271 ? -4.496 23.766 4.902 1 93.62 271 THR B O 1
ATOM 6429 N N . ASN B 1 272 ? -3.184 22.812 6.43 1 95.25 272 ASN B N 1
ATOM 6430 C CA . ASN B 1 272 ? -3.219 21.516 5.754 1 95.25 272 ASN B CA 1
ATOM 6431 C C . ASN B 1 272 ? -4.641 20.969 5.664 1 95.25 272 ASN B C 1
ATOM 6433 O O . ASN B 1 272 ? -4.941 20.156 4.793 1 95.25 272 ASN B O 1
ATOM 6437 N N . ALA B 1 273 ? -5.473 21.406 6.562 1 96.06 273 ALA B N 1
ATOM 6438 C CA . ALA B 1 273 ? -6.844 20.906 6.602 1 96.06 273 ALA B CA 1
ATOM 6439 C C . ALA B 1 273 ? -7.582 21.234 5.305 1 96.06 273 ALA B C 1
ATOM 6441 O O . ALA B 1 273 ? -8.469 20.484 4.887 1 96.06 273 ALA B O 1
ATOM 6442 N N . VAL B 1 274 ? -7.184 22.297 4.652 1 96.06 274 VAL B N 1
ATOM 6443 C CA . VAL B 1 274 ? -7.875 22.766 3.457 1 96.06 274 VAL B CA 1
ATOM 6444 C C . VAL B 1 274 ? -7.812 21.688 2.369 1 96.06 274 VAL B C 1
ATOM 6446 O O . VAL B 1 274 ? -8.844 21.25 1.86 1 96.06 274 VAL B O 1
ATOM 6449 N N . VAL B 1 275 ? -6.633 21.234 2.057 1 97.19 275 VAL B N 1
ATOM 6450 C CA . VAL B 1 275 ? -6.469 20.266 0.975 1 97.19 275 VAL B CA 1
ATOM 6451 C C . VAL B 1 275 ? -7.121 18.953 1.363 1 97.19 275 VAL B C 1
ATOM 6453 O O . VAL B 1 275 ? -7.691 18.25 0.516 1 97.19 275 VAL B O 1
ATOM 6456 N N . HIS B 1 276 ? -7.09 18.562 2.631 1 98.12 276 HIS B N 1
ATOM 6457 C CA . HIS B 1 276 ? -7.602 17.281 3.078 1 98.12 276 HIS B CA 1
ATOM 6458 C C . HIS B 1 276 ? -9.125 17.281 3.166 1 98.12 276 HIS B C 1
ATOM 6460 O O . HIS B 1 276 ? -9.781 16.328 2.766 1 98.12 276 HIS B O 1
ATOM 6466 N N . LEU B 1 277 ? -9.664 18.344 3.709 1 98.19 277 LEU B N 1
ATOM 6467 C CA . LEU B 1 277 ? -11.109 18.453 3.85 1 98.19 277 LEU B CA 1
ATOM 6468 C C . LEU B 1 277 ? -11.789 18.484 2.484 1 98.19 277 LEU B C 1
ATOM 6470 O O . LEU B 1 277 ? -12.828 17.859 2.285 1 98.19 277 LEU B O 1
ATOM 6474 N N . ILE B 1 278 ? -11.203 19.234 1.536 1 98.12 278 ILE B N 1
ATOM 6475 C CA . ILE B 1 278 ? -11.742 19.297 0.181 1 98.12 278 ILE B CA 1
ATOM 6476 C C . ILE B 1 278 ? -11.719 17.906 -0.449 1 98.12 278 ILE B C 1
ATOM 6478 O O . ILE B 1 278 ? -12.711 17.469 -1.021 1 98.12 278 ILE B O 1
ATOM 6482 N N . ALA B 1 279 ? -10.625 17.25 -0.312 1 98.38 279 ALA B N 1
ATOM 6483 C CA . ALA B 1 279 ? -10.492 15.914 -0.9 1 98.38 279 ALA B CA 1
ATOM 6484 C C . ALA B 1 279 ? -11.5 14.945 -0.291 1 98.38 279 ALA B C 1
ATOM 6486 O O . ALA B 1 279 ? -12.164 14.195 -1.012 1 98.38 279 ALA B O 1
ATOM 6487 N N . MET B 1 280 ? -11.641 14.906 1.056 1 98.56 280 MET B N 1
ATOM 6488 C CA . MET B 1 280 ? -12.57 14.016 1.734 1 98.56 280 MET B CA 1
ATOM 6489 C C . MET B 1 280 ? -14.008 14.32 1.334 1 98.56 280 MET B C 1
ATOM 6491 O O . MET B 1 280 ? -14.781 13.406 1.042 1 98.56 280 MET B O 1
ATOM 6495 N N . ALA B 1 281 ? -14.336 15.586 1.326 1 98.5 281 ALA B N 1
ATOM 6496 C CA . ALA B 1 281 ? -15.695 16 0.976 1 98.5 281 ALA B CA 1
ATOM 6497 C C . ALA B 1 281 ? -16.047 15.578 -0.449 1 98.5 281 ALA B C 1
ATOM 6499 O O . ALA B 1 281 ? -17.109 15 -0.689 1 98.5 281 ALA B O 1
ATOM 6500 N N . ARG B 1 282 ? -15.172 15.883 -1.322 1 97.62 282 ARG B N 1
ATOM 6501 C CA . ARG B 1 282 ? -15.43 15.578 -2.727 1 97.62 282 ARG B CA 1
ATOM 6502 C C . ARG B 1 282 ? -15.484 14.078 -2.965 1 97.62 282 ARG B C 1
ATOM 6504 O O . ARG B 1 282 ? -16.25 13.602 -3.811 1 97.62 282 ARG B O 1
ATOM 6511 N N . ARG B 1 283 ? -14.664 13.289 -2.266 1 97.44 283 ARG B N 1
ATOM 6512 C CA . ARG B 1 283 ? -14.766 11.828 -2.332 1 97.44 283 ARG B CA 1
ATOM 6513 C C . ARG B 1 283 ? -16.156 11.359 -1.906 1 97.44 283 ARG B C 1
ATOM 6515 O O . ARG B 1 283 ? -16.656 10.352 -2.416 1 97.44 283 ARG B O 1
ATOM 6522 N N . ALA B 1 284 ? -16.766 12.102 -0.986 1 97.56 284 ALA B N 1
ATOM 6523 C CA . ALA B 1 284 ? -18.094 11.758 -0.471 1 97.56 284 ALA B CA 1
ATOM 6524 C C . ALA B 1 284 ? -19.188 12.352 -1.343 1 97.56 284 ALA B C 1
ATOM 6526 O O . ALA B 1 284 ? -20.375 12.227 -1.026 1 97.56 284 ALA B O 1
ATOM 6527 N N . GLY B 1 285 ? -18.812 13.094 -2.4 1 95.81 285 GLY B N 1
ATOM 6528 C CA . GLY B 1 285 ? -19.797 13.664 -3.32 1 95.81 285 GLY B CA 1
ATOM 6529 C C . GLY B 1 285 ? -20.266 15.047 -2.914 1 95.81 285 GLY B C 1
ATOM 6530 O O . GLY B 1 285 ? -21.25 15.562 -3.453 1 95.81 285 GLY B O 1
ATOM 6531 N N . VAL B 1 286 ? -19.641 15.641 -1.913 1 97.69 286 VAL B N 1
ATOM 6532 C CA . VAL B 1 286 ? -19.969 17 -1.49 1 97.69 286 VAL B CA 1
ATOM 6533 C C . VAL B 1 286 ? -19 17.984 -2.146 1 97.69 286 VAL B C 1
ATOM 6535 O O . VAL B 1 286 ? -17.797 17.938 -1.887 1 97.69 286 VAL B O 1
ATOM 6538 N N . PRO B 1 287 ? -19.375 18.906 -2.992 1 96.38 287 PRO B N 1
ATOM 6539 C CA . PRO B 1 287 ? -18.5 19.781 -3.771 1 96.38 287 PRO B CA 1
ATOM 6540 C C . PRO B 1 287 ? -17.953 20.938 -2.953 1 96.38 287 PRO B C 1
ATOM 6542 O O . PRO B 1 287 ? -18.172 22.109 -3.301 1 96.38 287 PRO B O 1
ATOM 6545 N N . LEU B 1 288 ? -17.141 20.719 -1.983 1 97.81 288 LEU B N 1
ATOM 6546 C CA . LEU B 1 288 ? -16.547 21.734 -1.13 1 97.81 288 LEU B CA 1
ATOM 6547 C C . LEU B 1 288 ? -15.453 22.5 -1.882 1 97.81 288 LEU B C 1
ATOM 6549 O O . LEU B 1 288 ? -14.648 21.891 -2.594 1 97.81 288 LEU B O 1
ATOM 6553 N N . THR B 1 289 ? -15.453 23.828 -1.802 1 97.25 289 THR B N 1
ATOM 6554 C CA . THR B 1 289 ? -14.484 24.672 -2.486 1 97.25 289 THR B CA 1
ATOM 6555 C C . THR B 1 289 ? -13.75 25.562 -1.492 1 97.25 289 THR B C 1
ATOM 6557 O O . THR B 1 289 ? -14.133 25.656 -0.323 1 97.25 289 THR B O 1
ATOM 6560 N N . LEU B 1 290 ? -12.711 26.25 -1.984 1 96.94 290 LEU B N 1
ATOM 6561 C CA . LEU B 1 290 ? -11.992 27.234 -1.182 1 96.94 290 LEU B CA 1
ATOM 6562 C C . LEU B 1 290 ? -12.914 28.375 -0.771 1 96.94 290 LEU B C 1
ATOM 6564 O O . LEU B 1 290 ? -12.797 28.891 0.342 1 96.94 290 LEU B O 1
ATOM 6568 N N . GLU B 1 291 ? -13.773 28.688 -1.666 1 95.81 291 GLU B N 1
ATOM 6569 C CA . GLU B 1 291 ? -14.711 29.781 -1.397 1 95.81 291 GLU B CA 1
ATOM 6570 C C . GLU B 1 291 ? -15.656 29.422 -0.253 1 95.81 291 GLU B C 1
ATOM 6572 O O . GLU B 1 291 ? -16.016 30.281 0.557 1 95.81 291 GLU B O 1
ATOM 6577 N N . ASP B 1 292 ? -16.078 28.203 -0.273 1 96.94 292 ASP B N 1
ATOM 6578 C CA . ASP B 1 292 ? -16.922 27.734 0.822 1 96.94 292 ASP B CA 1
ATOM 6579 C C . ASP B 1 292 ? -16.203 27.859 2.162 1 96.94 292 ASP B C 1
ATOM 6581 O O . ASP B 1 292 ? -16.797 28.297 3.152 1 96.94 292 ASP B O 1
ATOM 6585 N N . LEU B 1 293 ? -14.961 27.484 2.17 1 96.69 293 LEU B N 1
ATOM 6586 C CA . LEU B 1 293 ? -14.172 27.5 3.398 1 96.69 293 LEU B CA 1
ATOM 6587 C C . LEU B 1 293 ? -13.938 28.938 3.863 1 96.69 293 LEU B C 1
ATOM 6589 O O . LEU B 1 293 ? -14 29.219 5.062 1 96.69 293 LEU B O 1
ATOM 6593 N N . ASP B 1 294 ? -13.648 29.828 2.908 1 96.44 294 ASP B N 1
ATOM 6594 C CA . ASP B 1 294 ? -13.484 31.234 3.26 1 96.44 294 ASP B CA 1
ATOM 6595 C C . ASP B 1 294 ? -14.773 31.812 3.844 1 96.44 294 ASP B C 1
ATOM 6597 O O . ASP B 1 294 ? -14.734 32.594 4.801 1 96.44 294 ASP B O 1
ATOM 6601 N N . GLY B 1 295 ? -15.883 31.453 3.209 1 96.31 295 GLY B N 1
ATOM 6602 C CA . GLY B 1 295 ? -17.172 31.891 3.719 1 96.31 295 GLY B CA 1
ATOM 6603 C C . GLY B 1 295 ? -17.422 31.469 5.152 1 96.31 295 GLY B C 1
ATOM 6604 O O . GLY B 1 295 ? -17.875 32.281 5.973 1 96.31 295 GLY B O 1
ATOM 6605 N N . ILE B 1 296 ? -17.141 30.266 5.453 1 96 296 ILE B N 1
ATOM 6606 C CA . ILE B 1 296 ? -17.328 29.734 6.797 1 96 296 ILE B CA 1
ATOM 6607 C C . ILE B 1 296 ? -16.359 30.422 7.766 1 96 296 ILE B C 1
ATOM 6609 O O . ILE B 1 296 ? -16.719 30.719 8.906 1 96 296 ILE B O 1
ATOM 6613 N N . SER B 1 297 ? -15.156 30.656 7.309 1 95 297 SER B N 1
ATOM 6614 C CA . SER B 1 297 ? -14.133 31.297 8.125 1 95 297 SER B CA 1
ATOM 6615 C C . SER B 1 297 ? -14.547 32.688 8.547 1 95 297 SER B C 1
ATOM 6617 O O . SER B 1 297 ? -14.203 33.156 9.641 1 95 297 SER B O 1
ATOM 6619 N N . ARG B 1 298 ? -15.305 33.406 7.746 1 94.06 298 ARG B N 1
ATOM 6620 C CA . ARG B 1 298 ? -15.711 34.812 8.016 1 94.06 298 ARG B CA 1
ATOM 6621 C C . ARG B 1 298 ? -16.719 34.875 9.148 1 94.06 298 ARG B C 1
ATOM 6623 O O . ARG B 1 298 ? -16.875 35.906 9.797 1 94.06 298 ARG B O 1
ATOM 6630 N N . THR B 1 299 ? -17.312 33.688 9.422 1 93.62 299 THR B N 1
ATOM 6631 C CA . THR B 1 299 ? -18.422 33.75 10.375 1 93.62 299 THR B CA 1
ATOM 6632 C C . THR B 1 299 ? -18.141 32.875 11.586 1 93.62 299 THR B C 1
ATOM 6634 O O . THR B 1 299 ? -18.938 32.812 12.523 1 93.62 299 THR B O 1
ATOM 6637 N N . THR B 1 300 ? -17.078 32.188 11.609 1 96.19 300 THR B N 1
ATOM 6638 C CA . THR B 1 300 ? -16.781 31.25 12.695 1 96.19 300 THR B CA 1
ATOM 6639 C C . THR B 1 300 ? -15.57 31.719 13.5 1 96.19 300 THR B C 1
ATOM 6641 O O . THR B 1 300 ? -14.43 31.625 13.031 1 96.19 300 THR B O 1
ATOM 6644 N N . PRO B 1 301 ? -15.742 32.125 14.719 1 95.69 301 PRO B N 1
ATOM 6645 C CA . PRO B 1 301 ? -14.609 32.594 15.531 1 95.69 301 PRO B CA 1
ATOM 6646 C C . PRO B 1 301 ? -13.734 31.438 16.016 1 95.69 301 PRO B C 1
ATOM 6648 O O . PRO B 1 301 ? -14.195 30.297 16.109 1 95.69 301 PRO B O 1
ATOM 6651 N N . VAL B 1 302 ? -12.477 31.75 16.328 1 95.75 302 VAL B N 1
ATOM 6652 C CA . VAL B 1 302 ? -11.578 30.781 16.938 1 95.75 302 VAL B CA 1
ATOM 6653 C C . VAL B 1 302 ? -11.758 30.797 18.453 1 95.75 302 VAL B C 1
ATOM 6655 O O . VAL B 1 302 ? -11.453 31.797 19.125 1 95.75 302 VAL B O 1
ATOM 6658 N N . ILE B 1 303 ? -12.172 29.672 18.969 1 97.31 303 ILE B N 1
ATOM 6659 C CA . ILE B 1 303 ? -12.508 29.688 20.391 1 97.31 303 ILE B CA 1
ATOM 6660 C C . ILE B 1 303 ? -11.625 28.688 21.141 1 97.31 303 ILE B C 1
ATOM 6662 O O . ILE B 1 303 ? -11.602 28.688 22.375 1 97.31 303 ILE B O 1
ATOM 6666 N N . ALA B 1 304 ? -10.906 27.828 20.484 1 96.44 304 ALA B N 1
ATOM 6667 C CA . ALA B 1 304 ? -9.93 26.969 21.125 1 96.44 304 ALA B CA 1
ATOM 6668 C C . ALA B 1 304 ? -8.641 27.719 21.438 1 96.44 304 ALA B C 1
ATOM 6670 O O . ALA B 1 304 ? -7.902 28.094 20.516 1 96.44 304 ALA B O 1
ATOM 6671 N N . ASN B 1 305 ? -8.344 27.969 22.672 1 95.75 305 ASN B N 1
ATOM 6672 C CA . ASN B 1 305 ? -7.129 28.641 23.109 1 95.75 305 ASN B CA 1
ATOM 6673 C C . ASN B 1 305 ? -5.996 27.656 23.375 1 95.75 305 ASN B C 1
ATOM 6675 O O . ASN B 1 305 ? -5.559 27.5 24.516 1 95.75 305 ASN B O 1
ATOM 6679 N N . ILE B 1 306 ? -5.598 27.047 22.344 1 93.44 306 ILE B N 1
ATOM 6680 C CA . ILE B 1 306 ? -4.586 26 22.359 1 93.44 306 ILE B CA 1
ATOM 6681 C C . ILE B 1 306 ? -3.463 26.344 21.391 1 93.44 306 ILE B C 1
ATOM 6683 O O . ILE B 1 306 ? -3.713 26.875 20.297 1 93.44 306 ILE B O 1
ATOM 6687 N N . ARG B 1 307 ? -2.232 26.016 21.688 1 89.31 307 ARG B N 1
ATOM 6688 C CA . ARG B 1 307 ? -1.108 26.234 20.781 1 89.31 307 ARG B CA 1
ATOM 6689 C C . ARG B 1 307 ? -1.32 25.484 19.469 1 89.31 307 ARG B C 1
ATOM 6691 O O . ARG B 1 307 ? -1.736 24.328 19.453 1 89.31 307 ARG B O 1
ATOM 6698 N N . PRO B 1 308 ? -1.148 26.188 18.375 1 85.56 308 PRO B N 1
ATOM 6699 C CA . PRO B 1 308 ? -0.326 27.391 18.25 1 85.56 308 PRO B CA 1
ATOM 6700 C C . PRO B 1 308 ? -1.153 28.672 18.25 1 85.56 308 PRO B C 1
ATOM 6702 O O . PRO B 1 308 ? -0.594 29.766 18.25 1 85.56 308 PRO B O 1
ATOM 6705 N N . SER B 1 309 ? -2.492 28.547 18.188 1 85.12 309 SER B N 1
ATOM 6706 C CA . SER B 1 309 ? -3.336 29.734 18.188 1 85.12 309 SER B CA 1
ATOM 6707 C C . SER B 1 309 ? -3.287 30.453 19.547 1 85.12 309 SER B C 1
ATOM 6709 O O . SER B 1 309 ? -3.426 31.672 19.609 1 85.12 309 SER B O 1
ATOM 6711 N N . GLY B 1 310 ? -3.133 29.656 20.562 1 86.12 310 GLY B N 1
ATOM 6712 C CA . GLY B 1 310 ? -2.941 30.188 21.906 1 86.12 310 GLY B CA 1
ATOM 6713 C C . GLY B 1 310 ? -1.49 30.188 22.344 1 86.12 310 GLY B C 1
ATOM 6714 O O . GLY B 1 310 ? -0.601 29.828 21.578 1 86.12 310 GLY B O 1
ATOM 6715 N N . LYS B 1 311 ? -1.259 30.547 23.609 1 85.88 311 LYS B N 1
ATOM 6716 C CA . LYS B 1 311 ? 0.118 30.688 24.078 1 85.88 311 LYS B CA 1
ATOM 6717 C C . LYS B 1 311 ? 0.476 29.625 25.094 1 85.88 311 LYS B C 1
ATOM 6719 O O . LYS B 1 311 ? 1.643 29.25 25.234 1 85.88 311 LYS B O 1
ATOM 6724 N N . GLN B 1 312 ? -0.531 29.125 25.703 1 89.75 312 GLN B N 1
ATOM 6725 C CA . GLN B 1 312 ? -0.208 28.391 26.922 1 89.75 312 GLN B CA 1
ATOM 6726 C C . GLN B 1 312 ? -0.631 26.938 26.828 1 89.75 312 GLN B C 1
ATOM 6728 O O . GLN B 1 312 ? 0.117 26.031 27.219 1 89.75 312 GLN B O 1
ATOM 6733 N N . TYR B 1 313 ? -1.758 26.609 26.328 1 94.25 313 TYR B N 1
ATOM 6734 C CA . TYR B 1 313 ? -2.414 25.328 26.531 1 94.25 313 TYR B CA 1
ATOM 6735 C C . TYR B 1 313 ? -2.107 24.375 25.391 1 94.25 313 TYR B C 1
ATOM 6737 O O . TYR B 1 313 ? -1.756 24.797 24.297 1 94.25 313 TYR B O 1
ATOM 6745 N N . LEU B 1 314 ? -2.191 23.125 25.703 1 95.38 314 LEU B N 1
ATOM 6746 C CA . LEU B 1 314 ? -1.973 22.031 24.766 1 95.38 314 LEU B CA 1
ATOM 6747 C C . LEU B 1 314 ? -3.158 21.078 24.766 1 95.38 314 LEU B C 1
ATOM 6749 O O . LEU B 1 314 ? -4.164 21.312 25.422 1 95.38 314 LEU B O 1
ATOM 6753 N N . MET B 1 315 ? -3.076 20.031 24.031 1 96.5 315 MET B N 1
ATOM 6754 C CA . MET B 1 315 ? -4.203 19.141 23.797 1 96.5 315 MET B CA 1
ATOM 6755 C C . MET B 1 315 ? -4.668 18.5 25.094 1 96.5 315 MET B C 1
ATOM 6757 O O . MET B 1 315 ? -5.859 18.234 25.281 1 96.5 315 MET B O 1
ATOM 6761 N N . GLU B 1 316 ? -3.715 18.141 25.984 1 96 316 GLU B N 1
ATOM 6762 C CA . GLU B 1 316 ? -4.109 17.578 27.266 1 96 316 GLU B CA 1
ATOM 6763 C C . GLU B 1 316 ? -5.039 18.516 28.031 1 96 316 GLU B C 1
ATOM 6765 O O . GLU B 1 316 ? -6.027 18.078 28.625 1 96 316 GLU B O 1
ATOM 6770 N N . ASP B 1 317 ? -4.711 19.781 28.016 1 97 317 ASP B N 1
ATOM 6771 C CA . ASP B 1 317 ? -5.562 20.797 28.625 1 97 317 ASP B CA 1
ATOM 6772 C C . ASP B 1 317 ? -6.926 20.859 27.938 1 97 317 ASP B C 1
ATOM 6774 O O . ASP B 1 317 ? -7.953 21.016 28.609 1 97 317 ASP B O 1
ATOM 6778 N N . PHE B 1 318 ? -6.895 20.781 26.672 1 97.81 318 PHE B N 1
ATOM 6779 C CA . PHE B 1 318 ? -8.117 20.797 25.875 1 97.81 318 PHE B CA 1
ATOM 6780 C C . PHE B 1 318 ? -9.039 19.641 26.281 1 97.81 318 PHE B C 1
ATOM 6782 O O . PHE B 1 318 ? -10.242 19.844 26.484 1 97.81 318 PHE B O 1
ATOM 6789 N N . TYR B 1 319 ? -8.453 18.469 26.422 1 97.5 319 TYR B N 1
ATOM 6790 C CA . TYR B 1 319 ? -9.195 17.281 26.828 1 97.5 319 TYR B CA 1
ATOM 6791 C C . TYR B 1 319 ? -9.836 17.484 28.188 1 97.5 319 TYR B C 1
ATOM 6793 O O . TYR B 1 319 ? -11.031 17.219 28.375 1 97.5 319 TYR B O 1
ATOM 6801 N N . TYR B 1 320 ? -9.094 18.047 29.109 1 96.81 320 TYR B N 1
ATOM 6802 C CA . TYR B 1 320 ? -9.586 18.234 30.469 1 96.81 320 TYR B CA 1
ATOM 6803 C C . TYR B 1 320 ? -10.633 19.344 30.516 1 96.81 320 TYR B C 1
ATOM 6805 O O . TYR B 1 320 ? -11.484 19.359 31.406 1 96.81 320 TYR B O 1
ATOM 6813 N N . ALA B 1 321 ? -10.562 20.219 29.547 1 98.25 321 ALA B N 1
ATOM 6814 C CA . ALA B 1 321 ? -11.523 21.312 29.484 1 98.25 321 ALA B CA 1
ATOM 6815 C C . ALA B 1 321 ? -12.859 20.844 28.906 1 98.25 321 ALA B C 1
ATOM 6817 O O . ALA B 1 321 ? -13.828 21.609 28.891 1 98.25 321 ALA B O 1
ATOM 6818 N N . GLY B 1 322 ? -12.938 19.625 28.516 1 97.5 322 GLY B N 1
ATOM 6819 C CA . GLY B 1 322 ? -14.156 19.062 27.969 1 97.5 322 GLY B CA 1
ATOM 6820 C C . GLY B 1 322 ? -13.984 18.547 26.547 1 97.5 322 GLY B C 1
ATOM 6821 O O . GLY B 1 322 ? -14.859 17.859 26.016 1 97.5 322 GLY B O 1
ATOM 6822 N N . GLY B 1 323 ? -12.883 18.922 25.938 1 97.94 323 GLY B N 1
ATOM 6823 C CA . GLY B 1 323 ? -12.531 18.406 24.625 1 97.94 323 GLY B CA 1
ATOM 6824 C C . GLY B 1 323 ? -13.422 18.922 23.516 1 97.94 323 GLY B C 1
ATOM 6825 O O . GLY B 1 323 ? -14.062 19.969 23.672 1 97.94 323 GLY B O 1
ATOM 6826 N N . LEU B 1 324 ? -13.367 18.219 22.422 1 98.56 324 LEU B N 1
ATOM 6827 C CA . LEU B 1 324 ? -14.078 18.688 21.234 1 98.56 324 LEU B CA 1
ATOM 6828 C C . LEU B 1 324 ? -15.586 18.703 21.469 1 98.56 324 LEU B C 1
ATOM 6830 O O . LEU B 1 324 ? -16.281 19.562 20.938 1 98.56 324 LEU B O 1
ATOM 6834 N N . ARG B 1 325 ? -16.078 17.75 22.219 1 98 325 ARG B N 1
ATOM 6835 C CA . ARG B 1 325 ? -17.5 17.719 22.516 1 98 325 ARG B CA 1
ATOM 6836 C C . ARG B 1 325 ? -17.953 19.016 23.188 1 98 325 ARG B C 1
ATOM 6838 O O . ARG B 1 325 ? -18.984 19.578 22.812 1 98 325 ARG B O 1
ATOM 6845 N N . ALA B 1 326 ? -17.203 19.453 24.141 1 98.44 326 ALA B N 1
ATOM 6846 C CA . ALA B 1 326 ? -17.516 20.703 24.828 1 98.44 326 ALA B CA 1
ATOM 6847 C C . ALA B 1 326 ? -17.422 21.891 23.891 1 98.44 326 ALA B C 1
ATOM 6849 O O . ALA B 1 326 ? -18.25 22.812 23.938 1 98.44 326 ALA B O 1
ATOM 6850 N N . LEU B 1 327 ? -16.391 21.875 23.062 1 98.69 327 LEU B N 1
ATOM 6851 C CA . LEU B 1 327 ? -16.234 22.969 22.094 1 98.69 327 LEU B CA 1
ATOM 6852 C C . LEU B 1 327 ? -17.438 23.016 21.156 1 98.69 327 LEU B C 1
ATOM 6854 O O . LEU B 1 327 ? -17.984 24.094 20.906 1 98.69 327 LEU B O 1
ATOM 6858 N N . MET B 1 328 ? -17.844 21.859 20.609 1 98.75 328 MET B N 1
ATOM 6859 C CA . MET B 1 328 ? -18.984 21.828 19.703 1 98.75 328 MET B CA 1
ATOM 6860 C C . MET B 1 328 ? -20.266 22.266 20.406 1 98.75 328 MET B C 1
ATOM 6862 O O . MET B 1 328 ? -21.109 22.938 19.812 1 98.75 328 MET B O 1
ATOM 6866 N N . ALA B 1 329 ? -20.391 21.922 21.656 1 98.12 329 ALA B N 1
ATOM 6867 C CA . ALA B 1 329 ? -21.547 22.375 22.438 1 98.12 329 ALA B CA 1
ATOM 6868 C C . ALA B 1 329 ? -21.578 23.891 22.562 1 98.12 329 ALA B C 1
ATOM 6870 O O . ALA B 1 329 ? -22.641 24.516 22.516 1 98.12 329 ALA B O 1
ATOM 6871 N N . GLU B 1 330 ? -20.422 24.469 22.812 1 97.75 330 GLU B N 1
ATOM 6872 C CA . GLU B 1 330 ? -20.266 25.922 22.938 1 97.75 330 GLU B CA 1
ATOM 6873 C C . GLU B 1 330 ? -20.672 26.625 21.656 1 97.75 330 GLU B C 1
ATOM 6875 O O . GLU B 1 330 ? -21.203 27.75 21.703 1 97.75 330 GLU B O 1
ATOM 6880 N N . MET B 1 331 ? -20.484 25.984 20.516 1 97.75 331 MET B N 1
ATOM 6881 C CA . MET B 1 331 ? -20.766 26.641 19.234 1 97.75 331 MET B CA 1
ATOM 6882 C C . MET B 1 331 ? -21.953 25.984 18.531 1 97.75 331 MET B C 1
ATOM 6884 O O . MET B 1 331 ? -22.031 25.984 17.312 1 97.75 331 MET B O 1
ATOM 6888 N N . LYS B 1 332 ? -22.828 25.359 19.203 1 96.94 332 LYS B N 1
ATOM 6889 C CA . LYS B 1 332 ? -23.906 24.547 18.641 1 96.94 332 LYS B CA 1
ATOM 6890 C C . LYS B 1 332 ? -24.766 25.359 17.672 1 96.94 332 LYS B C 1
ATOM 6892 O O . LYS B 1 332 ? -25.328 24.812 16.719 1 96.94 332 LYS B O 1
ATOM 6897 N N . GLU B 1 333 ? -24.891 26.688 17.828 1 96.31 333 GLU B N 1
ATOM 6898 C CA . GLU B 1 333 ? -25.719 27.531 16.969 1 96.31 333 GLU B CA 1
ATOM 6899 C C . GLU B 1 333 ? -25.141 27.625 15.555 1 96.31 333 GLU B C 1
ATOM 6901 O O . GLU B 1 333 ? -25.844 27.984 14.609 1 96.31 333 GLU B O 1
ATOM 6906 N N . LEU B 1 334 ? -23.906 27.266 15.398 1 97.25 334 LEU B N 1
ATOM 6907 C CA . LEU B 1 334 ? -23.234 27.328 14.109 1 97.25 334 LEU B CA 1
ATOM 6908 C C . LEU B 1 334 ? -23.188 25.953 13.453 1 97.25 334 LEU B C 1
ATOM 6910 O O . LEU B 1 334 ? -22.594 25.797 12.383 1 97.25 334 LEU B O 1
ATOM 6914 N N . LEU B 1 335 ? -23.766 24.922 14.109 1 98.5 335 LEU B N 1
ATOM 6915 C CA . LEU B 1 335 ? -23.625 23.547 13.633 1 98.5 335 LEU B CA 1
ATOM 6916 C C . LEU B 1 335 ? -24.984 22.984 13.219 1 98.5 335 LEU B C 1
ATOM 6918 O O . LEU B 1 335 ? -26.016 23.406 13.734 1 98.5 335 LEU B O 1
ATOM 6922 N N . HIS B 1 336 ? -24.953 22.125 12.227 1 98.62 336 HIS B N 1
ATOM 6923 C CA . HIS B 1 336 ? -26.109 21.297 11.898 1 98.62 336 HIS B CA 1
ATOM 6924 C C . HIS B 1 336 ? -26.25 20.125 12.867 1 98.62 336 HIS B C 1
ATOM 6926 O O . HIS B 1 336 ? -25.656 19.062 12.656 1 98.62 336 HIS B O 1
ATOM 6932 N N . LEU B 1 337 ? -27.156 20.266 13.789 1 98.62 337 LEU B N 1
ATOM 6933 C CA . LEU B 1 337 ? -27.25 19.344 14.922 1 98.62 337 LEU B CA 1
ATOM 6934 C C . LEU B 1 337 ? -27.953 18.062 14.531 1 98.62 337 LEU B C 1
ATOM 6936 O O . LEU B 1 337 ? -27.891 17.062 15.258 1 98.62 337 LEU B O 1
ATOM 6940 N N . ASP B 1 338 ? -28.594 17.969 13.359 1 98.56 338 ASP B N 1
ATOM 6941 C CA . ASP B 1 338 ? -29.359 16.797 12.922 1 98.56 338 ASP B CA 1
ATOM 6942 C C . ASP B 1 338 ? -28.484 15.883 12.055 1 98.56 338 ASP B C 1
ATOM 6944 O O . ASP B 1 338 ? -28.953 14.836 11.594 1 98.56 338 ASP B O 1
ATOM 6948 N N . ALA B 1 339 ? -27.219 16.25 11.867 1 98.44 339 ALA B N 1
ATOM 6949 C CA . ALA B 1 339 ? -26.312 15.391 11.109 1 98.44 339 ALA B CA 1
ATOM 6950 C C . ALA B 1 339 ? -26.078 14.07 11.836 1 98.44 339 ALA B C 1
ATOM 6952 O O . ALA B 1 339 ? -25.844 14.062 13.047 1 98.44 339 ALA B O 1
ATOM 6953 N N . MET B 1 340 ? -26.156 12.969 11.141 1 98.5 340 MET B N 1
ATOM 6954 C CA . MET B 1 340 ? -25.984 11.625 11.703 1 98.5 340 MET B CA 1
ATOM 6955 C C . MET B 1 340 ? -24.516 11.352 12.016 1 98.5 340 MET B C 1
ATOM 6957 O O . MET B 1 340 ? -23.625 11.922 11.375 1 98.5 340 MET B O 1
ATOM 6961 N N . THR B 1 341 ? -24.25 10.555 13.031 1 98.69 341 THR B N 1
ATOM 6962 C CA . THR B 1 341 ? -22.906 10.164 13.391 1 98.69 341 THR B CA 1
ATOM 6963 C C . THR B 1 341 ? -22.797 8.641 13.508 1 98.69 341 THR B C 1
ATOM 6965 O O . THR B 1 341 ? -23.812 7.938 13.477 1 98.69 341 THR B O 1
ATOM 6968 N N . VAL B 1 342 ? -21.609 8.156 13.688 1 98.69 342 VAL B N 1
ATOM 6969 C CA . VAL B 1 342 ? -21.359 6.719 13.789 1 98.69 342 VAL B CA 1
ATOM 6970 C C . VAL B 1 342 ? -21.953 6.184 15.094 1 98.69 342 VAL B C 1
ATOM 6972 O O . VAL B 1 342 ? -22.156 4.977 15.242 1 98.69 342 VAL B O 1
ATOM 6975 N N . SER B 1 343 ? -22.25 7.055 16.031 1 97.94 343 SER B N 1
ATOM 6976 C CA . SER B 1 343 ? -22.844 6.625 17.297 1 97.94 343 SER B CA 1
ATOM 6977 C C . SER B 1 343 ? -24.25 6.062 17.094 1 97.94 343 SER B C 1
ATOM 6979 O O . SER B 1 343 ? -24.766 5.359 17.953 1 97.94 343 SER B O 1
ATOM 6981 N N . GLY B 1 344 ? -24.844 6.387 15.969 1 97.75 344 GLY B N 1
ATOM 6982 C CA . GLY B 1 344 ? -26.234 6.016 15.711 1 97.75 344 GLY B CA 1
ATOM 6983 C C . GLY B 1 344 ? -27.219 7.105 16.094 1 97.75 344 GLY B C 1
ATOM 6984 O O . GLY B 1 344 ? -28.422 6.953 15.891 1 97.75 344 GLY B O 1
ATOM 6985 N N . PHE B 1 345 ? -26.672 8.242 16.578 1 98 345 PHE B N 1
ATOM 6986 C CA . PHE B 1 345 ? -27.484 9.383 16.953 1 98 345 PHE B CA 1
ATOM 6987 C C . PHE B 1 345 ? -27.047 10.633 16.203 1 98 345 PHE B C 1
ATOM 6989 O O . PHE B 1 345 ? -25.922 10.719 15.734 1 98 345 PHE B O 1
ATOM 6996 N N . PRO B 1 346 ? -28 11.609 16.047 1 98.38 346 PRO B N 1
ATOM 6997 C CA . PRO B 1 346 ? -27.609 12.906 15.5 1 98.38 346 PRO B CA 1
ATOM 6998 C C . PRO B 1 346 ? -26.594 13.641 16.375 1 98.38 346 PRO B C 1
ATOM 7000 O O . PRO B 1 346 ? -26.547 13.414 17.594 1 98.38 346 PRO B O 1
ATOM 7003 N N . LEU B 1 347 ? -25.812 14.523 15.789 1 98.62 347 LEU B N 1
ATOM 7004 C CA . LEU B 1 347 ? -24.75 15.25 16.469 1 98.62 347 LEU B CA 1
ATOM 7005 C C . LEU B 1 347 ? -25.281 15.938 17.734 1 98.62 347 LEU B C 1
ATOM 7007 O O . LEU B 1 347 ? -24.641 15.891 18.781 1 98.62 347 LEU B O 1
ATOM 7011 N N . GLY B 1 348 ? -26.469 16.578 17.625 1 98.44 348 GLY B N 1
ATOM 7012 C CA . GLY B 1 348 ? -27.047 17.266 18.766 1 98.44 348 GLY B CA 1
ATOM 7013 C C . GLY B 1 348 ? -27.188 16.391 19.984 1 98.44 348 GLY B C 1
ATOM 7014 O O . GLY B 1 348 ? -26.906 16.812 21.109 1 98.44 348 GLY B O 1
ATOM 7015 N N . ALA B 1 349 ? -27.641 15.156 19.781 1 98.25 349 ALA B N 1
ATOM 7016 C CA . ALA B 1 349 ? -27.812 14.195 20.875 1 98.25 349 ALA B CA 1
ATOM 7017 C C . ALA B 1 349 ? -26.469 13.836 21.516 1 98.25 349 ALA B C 1
ATOM 7019 O O . ALA B 1 349 ? -26.406 13.617 22.719 1 98.25 349 ALA B O 1
ATOM 7020 N N . THR B 1 350 ? -25.453 13.805 20.703 1 98 350 THR B N 1
ATOM 7021 C CA . THR B 1 350 ? -24.125 13.438 21.203 1 98 350 THR B CA 1
ATOM 7022 C C . THR B 1 350 ? -23.531 14.562 22.047 1 98 350 THR B C 1
ATOM 7024 O O . THR B 1 350 ? -22.578 14.336 22.797 1 98 350 THR B O 1
ATOM 7027 N N . LEU B 1 351 ? -24.078 15.773 21.969 1 98.25 351 LEU B N 1
ATOM 7028 C CA . LEU B 1 351 ? -23.516 16.938 22.656 1 98.25 351 LEU B CA 1
ATOM 7029 C C . LEU B 1 351 ? -24.25 17.188 23.969 1 98.25 351 LEU B C 1
ATOM 7031 O O . LEU B 1 351 ? -23.844 18.031 24.766 1 98.25 351 LEU B O 1
ATOM 7035 N N . GLU B 1 352 ? -25.312 16.406 24.203 1 96.94 352 GLU B N 1
ATOM 7036 C CA . GLU B 1 352 ? -26.047 16.578 25.453 1 96.94 352 GLU B CA 1
ATOM 7037 C C . GLU B 1 352 ? -25.156 16.312 26.672 1 96.94 352 GLU B C 1
ATOM 7039 O O . GLU B 1 352 ? -24.422 15.312 26.688 1 96.94 352 GLU B O 1
ATOM 7044 N N . GLY B 1 353 ? -25.156 17.234 27.562 1 95 353 GLY B N 1
ATOM 7045 C CA . GLY B 1 353 ? -24.406 17.078 28.797 1 95 353 GLY B CA 1
ATOM 7046 C C . GLY B 1 353 ? -22.969 17.562 28.703 1 95 353 GLY B C 1
ATOM 7047 O O . GLY B 1 353 ? -22.25 17.609 29.703 1 95 353 GLY B O 1
ATOM 7048 N N . ALA B 1 354 ? -22.531 17.953 27.516 1 96.75 354 ALA B N 1
ATOM 7049 C CA . ALA B 1 354 ? -21.172 18.453 27.344 1 96.75 354 ALA B CA 1
ATOM 7050 C C . ALA B 1 354 ? -21.016 19.828 27.984 1 96.75 354 ALA B C 1
ATOM 7052 O O . ALA B 1 354 ? -21.891 20.688 27.828 1 96.75 354 ALA B O 1
ATOM 7053 N N . GLU B 1 355 ? -19.906 19.969 28.75 1 95.12 355 GLU B N 1
ATOM 7054 C CA . GLU B 1 355 ? -19.641 21.219 29.453 1 95.12 355 GLU B CA 1
ATOM 7055 C C . GLU B 1 355 ? -18.188 21.672 29.266 1 95.12 355 GLU B C 1
ATOM 7057 O O . GLU B 1 355 ? -17.281 20.844 29.188 1 95.12 355 GLU B O 1
ATOM 7062 N N . VAL B 1 356 ? -18.062 22.969 29.188 1 97.94 356 VAL B N 1
ATOM 7063 C CA . VAL B 1 356 ? -16.719 23.531 29.219 1 97.94 356 VAL B CA 1
ATOM 7064 C C . VAL B 1 356 ? -16.234 23.672 30.656 1 97.94 356 VAL B C 1
ATOM 7066 O O . VAL B 1 356 ? -16.797 24.453 31.438 1 97.94 356 VAL B O 1
ATOM 7069 N N . HIS B 1 357 ? -15.188 23 30.984 1 97.62 357 HIS B N 1
ATOM 7070 C CA . HIS B 1 357 ? -14.711 22.984 32.375 1 97.62 357 HIS B CA 1
ATOM 7071 C C . HIS B 1 357 ? -13.664 24.062 32.594 1 97.62 357 HIS B C 1
ATOM 7073 O O . HIS B 1 357 ? -13.344 24.375 33.75 1 97.62 357 HIS B O 1
ATOM 7079 N N . ASN B 1 358 ? -13.094 24.562 31.594 1 97.75 358 ASN B N 1
ATOM 7080 C CA . ASN B 1 358 ? -12.148 25.672 31.625 1 97.75 358 ASN B CA 1
ATOM 7081 C C . ASN B 1 358 ? -12.383 26.641 30.469 1 97.75 358 ASN B C 1
ATOM 7083 O O . ASN B 1 358 ? -11.898 26.422 29.359 1 97.75 358 ASN B O 1
ATOM 7087 N N . SER B 1 359 ? -12.945 27.766 30.734 1 97.44 359 SER B N 1
ATOM 7088 C CA . SER B 1 359 ? -13.391 28.703 29.719 1 97.44 359 SER B CA 1
ATOM 7089 C C . SER B 1 359 ? -12.219 29.469 29.109 1 97.44 359 SER B C 1
ATOM 7091 O O . SER B 1 359 ? -12.367 30.156 28.094 1 97.44 359 SER B O 1
ATOM 7093 N N . ASP B 1 360 ? -11.078 29.328 29.734 1 97.56 360 ASP B N 1
ATOM 7094 C CA . ASP B 1 360 ? -9.898 29.953 29.141 1 97.56 360 ASP B CA 1
ATOM 7095 C C . ASP B 1 360 ? -9.305 29.047 28.047 1 97.56 360 ASP B C 1
ATOM 7097 O O . ASP B 1 360 ? -8.641 29.531 27.125 1 97.56 360 ASP B O 1
ATOM 7101 N N . VAL B 1 361 ? -9.492 27.781 28.203 1 97.69 361 VAL B N 1
ATOM 7102 C CA . VAL B 1 361 ? -9.016 26.828 27.203 1 97.69 361 VAL B CA 1
ATOM 7103 C C . VAL B 1 361 ? -9.992 26.766 26.031 1 97.69 361 VAL B C 1
ATOM 7105 O O . VAL B 1 361 ? -9.586 26.766 24.875 1 97.69 361 VAL B O 1
ATOM 7108 N N . ILE B 1 362 ? -11.227 26.625 26.328 1 98.38 362 ILE B N 1
ATOM 7109 C CA . ILE B 1 362 ? -12.312 26.719 25.359 1 98.38 362 ILE B CA 1
ATOM 7110 C C . ILE B 1 362 ? -13.133 27.984 25.609 1 98.38 362 ILE B C 1
ATOM 7112 O O . ILE B 1 362 ? -13.977 28 26.516 1 98.38 362 ILE B O 1
ATOM 7116 N N . ARG B 1 363 ? -12.938 28.938 24.797 1 97.81 363 ARG B N 1
ATOM 7117 C CA . ARG B 1 363 ? -13.539 30.25 25 1 97.81 363 ARG B CA 1
ATOM 7118 C C . ARG B 1 363 ? -14.984 30.281 24.516 1 97.81 363 ARG B C 1
ATOM 7120 O O . ARG B 1 363 ? -15.352 29.547 23.594 1 97.81 363 ARG B O 1
ATOM 7127 N N . PRO B 1 364 ? -15.797 31.125 25.172 1 96.88 364 PRO B N 1
ATOM 7128 C CA . PRO B 1 364 ? -17.141 31.312 24.625 1 96.88 364 PRO B CA 1
ATOM 7129 C C . PRO B 1 364 ? -17.141 32.094 23.312 1 96.88 364 PRO B C 1
ATOM 7131 O O . PRO B 1 364 ? -16.188 32.812 23.031 1 96.88 364 PRO B O 1
ATOM 7134 N N . LEU B 1 365 ? -18.172 31.969 22.5 1 95.69 365 LEU B N 1
ATOM 7135 C CA . LEU B 1 365 ? -18.281 32.656 21.234 1 95.69 365 LEU B CA 1
ATOM 7136 C C . LEU B 1 365 ? -18.188 34.188 21.438 1 95.69 365 LEU B C 1
ATOM 7138 O O . LEU B 1 365 ? -17.75 34.906 20.547 1 95.69 365 LEU B O 1
ATOM 7142 N N . SER B 1 366 ? -18.562 34.656 22.641 1 95.44 366 SER B N 1
ATOM 7143 C CA . SER B 1 366 ? -18.562 36.094 22.938 1 95.44 366 SER B CA 1
ATOM 7144 C C . SER B 1 366 ? -17.156 36.594 23.234 1 95.44 366 SER B C 1
ATOM 7146 O O . SER B 1 366 ? -16.922 37.812 23.25 1 95.44 366 SER B O 1
ATOM 7148 N N . ASN B 1 367 ? -16.266 35.719 23.516 1 95.94 367 ASN B N 1
ATOM 7149 C CA . ASN B 1 367 ? -14.883 36.094 23.844 1 95.94 367 ASN B CA 1
ATOM 7150 C C . ASN B 1 367 ? -13.875 35.156 23.172 1 95.94 367 ASN B C 1
ATOM 7152 O O . ASN B 1 367 ? -13.102 34.5 23.859 1 95.94 367 ASN B O 1
ATOM 7156 N N . PRO B 1 368 ? -13.906 35.188 21.875 1 95.31 368 PRO B N 1
ATOM 7157 C CA . PRO B 1 368 ? -13 34.281 21.141 1 95.31 368 PRO B CA 1
ATOM 7158 C C . PRO B 1 368 ? -11.555 34.781 21.141 1 95.31 368 PRO B C 1
ATOM 7160 O O . PRO B 1 368 ? -11.297 35.938 21.562 1 95.31 368 PRO B O 1
ATOM 7163 N N . ILE B 1 369 ? -10.617 33.938 20.781 1 90.31 369 ILE B N 1
ATOM 7164 C CA . ILE B 1 369 ? -9.227 34.344 20.562 1 90.31 369 ILE B CA 1
ATOM 7165 C C . ILE B 1 369 ? -9.125 35.219 19.328 1 90.31 369 ILE B C 1
ATOM 7167 O O . ILE B 1 369 ? -8.273 36.094 19.25 1 90.31 369 ILE B O 1
ATOM 7171 N N . TYR B 1 370 ? -9.844 34.906 18.344 1 88.38 370 TYR B N 1
ATOM 7172 C CA . TYR B 1 370 ? -9.938 35.625 17.078 1 88.38 370 TYR B CA 1
ATOM 7173 C C . TYR B 1 370 ? -11.375 35.594 16.547 1 88.38 370 TYR B C 1
ATOM 7175 O O . TYR B 1 370 ? -12.023 34.562 16.531 1 88.38 370 TYR B O 1
ATOM 7183 N N . HIS B 1 371 ? -11.797 36.688 16.156 1 88.69 371 HIS B N 1
ATOM 7184 C CA . HIS B 1 371 ? -13.219 36.875 15.883 1 88.69 371 HIS B CA 1
ATOM 7185 C C . HIS B 1 371 ? -13.594 36.25 14.531 1 88.69 371 HIS B C 1
ATOM 7187 O O . HIS B 1 371 ? -14.766 35.969 14.289 1 88.69 371 HIS B O 1
ATOM 7193 N N . GLU B 1 372 ? -12.664 36.281 13.68 1 86.06 372 GLU B N 1
ATOM 7194 C CA . GLU B 1 372 ? -12.891 35.531 12.445 1 86.06 372 GLU B CA 1
ATOM 7195 C C . GLU B 1 372 ? -12.234 34.156 12.492 1 86.06 372 GLU B C 1
ATOM 7197 O O . GLU B 1 372 ? -11.633 33.781 13.508 1 86.06 372 GLU B O 1
ATOM 7202 N N . GLY B 1 373 ? -12.508 33.438 11.391 1 79.44 373 GLY B N 1
ATOM 7203 C CA . GLY B 1 373 ? -11.953 32.125 11.336 1 79.44 373 GLY B CA 1
ATOM 7204 C C . GLY B 1 373 ? -10.438 32.094 11.18 1 79.44 373 GLY B C 1
ATOM 7205 O O . GLY B 1 373 ? -9.828 33.156 10.984 1 79.44 373 GLY B O 1
ATOM 7206 N N . SER B 1 374 ? -9.922 30.891 11.375 1 86.38 374 SER B N 1
ATOM 7207 C CA . SER B 1 374 ? -8.477 30.688 11.422 1 86.38 374 SER B CA 1
ATOM 7208 C C . SER B 1 374 ? -7.867 30.766 10.023 1 86.38 374 SER B C 1
ATOM 7210 O O . SER B 1 374 ? -6.648 30.906 9.883 1 86.38 374 SER B O 1
ATOM 7212 N N . LEU B 1 375 ? -8.625 30.781 8.984 1 91.94 375 LEU B N 1
ATOM 7213 C CA . LEU B 1 375 ? -8.125 30.672 7.621 1 91.94 375 LEU B CA 1
ATOM 7214 C C . LEU B 1 375 ? -8.703 31.766 6.734 1 91.94 375 LEU B C 1
ATOM 7216 O O . LEU B 1 375 ? -9.891 32.094 6.84 1 91.94 375 LEU B O 1
ATOM 7220 N N . ALA B 1 376 ? -7.883 32.344 5.906 1 95.12 376 ALA B N 1
ATOM 7221 C CA . ALA B 1 376 ? -8.328 33.25 4.859 1 95.12 376 ALA B CA 1
ATOM 7222 C C . ALA B 1 376 ? -7.84 32.812 3.488 1 95.12 376 ALA B C 1
ATOM 7224 O O . ALA B 1 376 ? -6.703 32.344 3.346 1 95.12 376 ALA B O 1
ATOM 7225 N N . VAL B 1 377 ? -8.742 32.844 2.562 1 97.19 377 VAL B N 1
ATOM 7226 C CA . VAL B 1 377 ? -8.391 32.531 1.176 1 97.19 377 VAL B CA 1
ATOM 7227 C C . VAL B 1 377 ? -8.18 33.844 0.412 1 97.19 377 VAL B C 1
ATOM 7229 O O . VAL B 1 377 ? -9.062 34.719 0.384 1 97.19 377 VAL B O 1
ATOM 7232 N N . LEU B 1 378 ? -7 33.969 -0.125 1 98.06 378 LEU B N 1
ATOM 7233 C CA . LEU B 1 378 ? -6.684 35.156 -0.933 1 98.06 378 LEU B CA 1
ATOM 7234 C C . LEU B 1 378 ? -6.684 34.812 -2.418 1 98.06 378 LEU B C 1
ATOM 7236 O O . LEU B 1 378 ? -6.355 33.656 -2.797 1 98.06 378 LEU B O 1
ATOM 7240 N N . LYS B 1 379 ? -7.078 35.781 -3.207 1 98.12 379 LYS B N 1
ATOM 7241 C CA . LYS B 1 379 ? -7.035 35.656 -4.66 1 98.12 379 LYS B CA 1
ATOM 7242 C C . LYS B 1 379 ? -6.516 36.938 -5.305 1 98.12 379 LYS B C 1
ATOM 7244 O O . LYS B 1 379 ? -6.617 38 -4.723 1 98.12 379 LYS B O 1
ATOM 7249 N N . GLY B 1 380 ? -5.988 36.781 -6.434 1 98.19 380 GLY B N 1
ATOM 7250 C CA . GLY B 1 380 ? -5.418 37.875 -7.238 1 98.19 380 GLY B CA 1
ATOM 7251 C C . GLY B 1 380 ? -4.562 37.344 -8.383 1 98.19 380 GLY B C 1
ATOM 7252 O O . GLY B 1 380 ? -4.621 36.188 -8.734 1 98.19 380 GLY B O 1
ATOM 7253 N N . ASN B 1 381 ? -3.822 38.25 -9.008 1 97.94 381 ASN B N 1
ATOM 7254 C CA . ASN B 1 381 ? -3.068 37.844 -10.188 1 97.94 381 ASN B CA 1
ATOM 7255 C C . ASN B 1 381 ? -1.912 36.938 -9.82 1 97.94 381 ASN B C 1
ATOM 7257 O O . ASN B 1 381 ? -1.396 36.188 -10.672 1 97.94 381 ASN B O 1
ATOM 7261 N N . LEU B 1 382 ? -1.534 36.938 -8.547 1 98.19 382 LEU B N 1
ATOM 7262 C CA . LEU B 1 382 ? -0.458 36.062 -8.102 1 98.19 382 LEU B CA 1
ATOM 7263 C C . LEU B 1 382 ? -0.982 34.656 -7.816 1 98.19 382 LEU B C 1
ATOM 7265 O O . LEU B 1 382 ? -0.247 33.656 -7.949 1 98.19 382 LEU B O 1
ATOM 7269 N N . ALA B 1 383 ? -2.221 34.531 -7.398 1 98.5 383 ALA B N 1
ATOM 7270 C CA . ALA B 1 383 ? -2.869 33.25 -7.062 1 98.5 383 ALA B CA 1
ATOM 7271 C C . ALA B 1 383 ? -4.305 33.219 -7.578 1 98.5 383 ALA B C 1
ATOM 7273 O O . ALA B 1 383 ? -5.254 33.25 -6.793 1 98.5 383 ALA B O 1
ATOM 7274 N N . PRO B 1 384 ? -4.461 33.031 -8.867 1 98.38 384 PRO B N 1
ATOM 7275 C CA . PRO B 1 384 ? -5.801 33.125 -9.453 1 98.38 384 PRO B CA 1
ATOM 7276 C C . PRO B 1 384 ? -6.742 32.031 -8.938 1 98.38 384 PRO B C 1
ATOM 7278 O O . PRO B 1 384 ? -7.957 32.25 -8.859 1 98.38 384 PRO B O 1
ATOM 7281 N N . ASP B 1 385 ? -6.191 30.859 -8.609 1 98.25 385 ASP B N 1
ATOM 7282 C CA . ASP B 1 385 ? -7.043 29.781 -8.117 1 98.25 385 ASP B CA 1
ATOM 7283 C C . ASP B 1 385 ? -7.078 29.781 -6.586 1 98.25 385 ASP B C 1
ATOM 7285 O O . ASP B 1 385 ? -7.703 28.906 -5.98 1 98.25 385 ASP B O 1
ATOM 7289 N N . GLY B 1 386 ? -6.305 30.688 -6.008 1 98.12 386 GLY B N 1
ATOM 7290 C CA . GLY B 1 386 ? -6.398 30.906 -4.574 1 98.12 386 GLY B CA 1
ATOM 7291 C C . GLY B 1 386 ? -5.141 30.5 -3.826 1 98.12 386 GLY B C 1
ATOM 7292 O O . GLY B 1 386 ? -4.281 29.812 -4.379 1 98.12 386 GLY B O 1
ATOM 7293 N N . CYS B 1 387 ? -4.988 30.953 -2.686 1 98.31 387 CYS B N 1
ATOM 7294 C CA . CYS B 1 387 ? -4 30.594 -1.671 1 98.31 387 CYS B CA 1
ATOM 7295 C C . CYS B 1 387 ? -4.551 30.828 -0.269 1 98.31 387 CYS B C 1
ATOM 7297 O O . CYS B 1 387 ? -5.656 31.359 -0.11 1 98.31 387 CYS B O 1
ATOM 7299 N N . VAL B 1 388 ? -3.818 30.328 0.724 1 97.06 388 VAL B N 1
ATOM 7300 C CA . VAL B 1 388 ? -4.395 30.359 2.064 1 97.06 388 VAL B CA 1
ATOM 7301 C C . VAL B 1 388 ? -3.408 31 3.037 1 97.06 388 VAL B C 1
ATOM 7303 O O . VAL B 1 388 ? -2.193 30.922 2.84 1 97.06 388 VAL B O 1
ATOM 7306 N N . VAL B 1 389 ? -3.918 31.656 4.059 1 95.31 389 VAL B N 1
ATOM 7307 C CA . VAL B 1 389 ? -3.127 32.25 5.137 1 95.31 389 VAL B CA 1
ATOM 7308 C C . VAL B 1 389 ? -3.891 32.125 6.457 1 95.31 389 VAL B C 1
ATOM 7310 O O . VAL B 1 389 ? -5.121 32.062 6.465 1 95.31 389 VAL B O 1
ATOM 7313 N N . LYS B 1 390 ? -3.189 31.953 7.547 1 91.5 390 LYS B N 1
ATOM 7314 C CA . LYS B 1 390 ? -3.76 32 8.891 1 91.5 390 LYS B CA 1
ATOM 7315 C C . LYS B 1 390 ? -3.598 33.375 9.516 1 91.5 390 LYS B C 1
ATOM 7317 O O . LYS B 1 390 ? -2.596 33.656 10.18 1 91.5 390 LYS B O 1
ATOM 7322 N N . PRO B 1 391 ? -4.684 34.125 9.445 1 88.81 391 PRO B N 1
ATOM 7323 C CA . PRO B 1 391 ? -4.555 35.5 9.914 1 88.81 391 PRO B CA 1
ATOM 7324 C C . PRO B 1 391 ? -4.168 35.594 11.391 1 88.81 391 PRO B C 1
ATOM 7326 O O . PRO B 1 391 ? -3.395 36.469 11.781 1 88.81 391 PRO B O 1
ATOM 7329 N N . SER B 1 392 ? -4.719 34.688 12.188 1 81.31 392 SER B N 1
ATOM 7330 C CA . SER B 1 392 ? -4.488 34.75 13.625 1 81.31 392 SER B CA 1
ATOM 7331 C C . SER B 1 392 ? -3.02 34.5 13.961 1 81.31 392 SER B C 1
ATOM 7333 O O . SER B 1 392 ? -2.566 34.812 15.062 1 81.31 392 SER B O 1
ATOM 7335 N N . ALA B 1 393 ? -2.303 33.938 13.039 1 82.12 393 ALA B N 1
ATOM 7336 C CA . ALA B 1 393 ? -0.899 33.594 13.273 1 82.12 393 ALA B CA 1
ATOM 7337 C C . ALA B 1 393 ? 0.022 34.688 12.711 1 82.12 393 ALA B C 1
ATOM 7339 O O . ALA B 1 393 ? 1.242 34.594 12.875 1 82.12 393 ALA B O 1
ATOM 7340 N N . CYS B 1 394 ? -0.502 35.719 12.016 1 87.69 394 CYS B N 1
ATOM 7341 C CA . CYS B 1 394 ? 0.255 36.781 11.383 1 87.69 394 CYS B CA 1
ATOM 7342 C C . CYS B 1 394 ? 0.362 38 12.305 1 87.69 394 CYS B C 1
ATOM 7344 O O . CYS B 1 394 ? -0.613 38.375 12.953 1 87.69 394 CYS B O 1
ATOM 7346 N N . GLU B 1 395 ? 1.545 38.531 12.289 1 89.5 395 GLU B N 1
ATOM 7347 C CA . GLU B 1 395 ? 1.604 39.875 12.898 1 89.5 395 GLU B CA 1
ATOM 7348 C C . GLU B 1 395 ? 0.631 40.812 12.219 1 89.5 395 GLU B C 1
ATOM 7350 O O . GLU B 1 395 ? 0.475 40.781 10.992 1 89.5 395 GLU B O 1
ATOM 7355 N N . GLU B 1 396 ? 0.004 41.625 12.984 1 89.88 396 GLU B N 1
ATOM 7356 C CA . GLU B 1 396 ? -1.034 42.531 12.492 1 89.88 396 GLU B CA 1
ATOM 7357 C C . GLU B 1 396 ? -0.517 43.406 11.344 1 89.88 396 GLU B C 1
ATOM 7359 O O . GLU B 1 396 ? -1.231 43.656 10.375 1 89.88 396 GLU B O 1
ATOM 7364 N N . ARG B 1 397 ? 0.667 43.844 11.422 1 93.44 397 ARG B N 1
ATOM 7365 C CA . ARG B 1 397 ? 1.241 44.781 10.445 1 93.44 397 ARG B CA 1
ATOM 7366 C C . ARG B 1 397 ? 1.395 44.094 9.086 1 93.44 397 ARG B C 1
ATOM 7368 O O . ARG B 1 397 ? 1.535 44.781 8.07 1 93.44 397 ARG B O 1
ATOM 7375 N N . LEU B 1 398 ? 1.381 42.812 9.094 1 95.5 398 LEU B N 1
ATOM 7376 C CA . LEU B 1 398 ? 1.666 42.094 7.863 1 95.5 398 LEU B CA 1
ATOM 7377 C C . LEU B 1 398 ? 0.375 41.656 7.172 1 95.5 398 LEU B C 1
ATOM 7379 O O . LEU B 1 398 ? 0.408 41.125 6.062 1 95.5 398 LEU B O 1
ATOM 7383 N N . ARG B 1 399 ? -0.792 41.906 7.738 1 94.62 399 ARG B N 1
ATOM 7384 C CA . ARG B 1 399 ? -2.08 41.562 7.152 1 94.62 399 ARG B CA 1
ATOM 7385 C C . ARG B 1 399 ? -2.408 42.438 5.961 1 94.62 399 ARG B C 1
ATOM 7387 O O . ARG B 1 399 ? -3.189 42.062 5.09 1 94.62 399 ARG B O 1
ATOM 7394 N N . VAL B 1 400 ? -1.934 43.625 6.039 1 97.06 400 VAL B N 1
ATOM 7395 C CA . VAL B 1 400 ? -1.872 44.531 4.895 1 97.06 400 VAL B CA 1
ATOM 7396 C C . VAL B 1 400 ? -0.429 44.969 4.66 1 97.06 400 VAL B C 1
ATOM 7398 O O . VAL B 1 400 ? 0.177 45.594 5.52 1 97.06 400 VAL B O 1
ATOM 7401 N N . HIS B 1 401 ? 0.076 44.562 3.574 1 97.94 401 HIS B N 1
ATOM 7402 C CA . HIS B 1 401 ? 1.507 44.75 3.359 1 97.94 401 HIS B CA 1
ATOM 7403 C C . HIS B 1 401 ? 1.828 44.875 1.875 1 97.94 401 HIS B C 1
ATOM 7405 O O . HIS B 1 401 ? 1.163 44.25 1.033 1 97.94 401 HIS B O 1
ATOM 7411 N N . GLU B 1 402 ? 2.758 45.75 1.543 1 97.94 402 GLU B N 1
ATOM 7412 C CA . GLU B 1 402 ? 3.35 45.938 0.219 1 97.94 402 GLU B CA 1
ATOM 7413 C C . GLU B 1 402 ? 4.871 46 0.3 1 97.94 402 GLU B C 1
ATOM 7415 O O . GLU B 1 402 ? 5.43 46.781 1.066 1 97.94 402 GLU B O 1
ATOM 7420 N N . GLY B 1 403 ? 5.566 45.125 -0.354 1 98.19 403 GLY B N 1
ATOM 7421 C CA . GLY B 1 403 ? 7.02 45.094 -0.287 1 98.19 403 GLY B CA 1
ATOM 7422 C C . GLY B 1 403 ? 7.656 44.312 -1.428 1 98.19 403 GLY B C 1
ATOM 7423 O O . GLY B 1 403 ? 6.965 43.656 -2.186 1 98.19 403 GLY B O 1
ATOM 7424 N N . PRO B 1 404 ? 9.008 44.5 -1.624 1 98.56 404 PRO B N 1
ATOM 7425 C CA . PRO B 1 404 ? 9.711 43.812 -2.717 1 98.56 404 PRO B CA 1
ATOM 7426 C C . PRO B 1 404 ? 9.898 42.312 -2.465 1 98.56 404 PRO B C 1
ATOM 7428 O O . PRO B 1 404 ? 10.164 41.906 -1.332 1 98.56 404 PRO B O 1
ATOM 7431 N N . ALA B 1 405 ? 9.789 41.594 -3.584 1 98.5 405 ALA B N 1
ATOM 7432 C CA . ALA B 1 405 ? 9.945 40.125 -3.508 1 98.5 405 ALA B CA 1
ATOM 7433 C C . ALA B 1 405 ? 11.414 39.75 -3.441 1 98.5 405 ALA B C 1
ATOM 7435 O O . ALA B 1 405 ? 12.266 40.375 -4.074 1 98.5 405 ALA B O 1
ATOM 7436 N N . LEU B 1 406 ? 11.766 38.75 -2.697 1 98.38 406 LEU B N 1
ATOM 7437 C CA . LEU B 1 406 ? 12.992 37.938 -2.75 1 98.38 406 LEU B CA 1
ATOM 7438 C C . LEU B 1 406 ? 12.688 36.5 -3.074 1 98.38 406 LEU B C 1
ATOM 7440 O O . LEU B 1 406 ? 12.195 35.75 -2.219 1 98.38 406 LEU B O 1
ATOM 7444 N N . VAL B 1 407 ? 13.062 36.094 -4.297 1 98.25 407 VAL B N 1
ATOM 7445 C CA . VAL B 1 407 ? 12.531 34.844 -4.844 1 98.25 407 VAL B CA 1
ATOM 7446 C C . VAL B 1 407 ? 13.602 33.75 -4.793 1 98.25 407 VAL B C 1
ATOM 7448 O O . VAL B 1 407 ? 14.758 34 -5.133 1 98.25 407 VAL B O 1
ATOM 7451 N N . PHE B 1 408 ? 13.211 32.531 -4.332 1 97.75 408 PHE B N 1
ATOM 7452 C CA . PHE B 1 408 ? 14.047 31.344 -4.336 1 97.75 408 PHE B CA 1
ATOM 7453 C C . PHE B 1 408 ? 13.398 30.234 -5.145 1 97.75 408 PHE B C 1
ATOM 7455 O O . PHE B 1 408 ? 12.195 29.984 -5.027 1 97.75 408 PHE B O 1
ATOM 7462 N N . ASP B 1 409 ? 14.227 29.469 -5.875 1 95.44 409 ASP B N 1
ATOM 7463 C CA . ASP B 1 409 ? 13.695 28.438 -6.766 1 95.44 409 ASP B CA 1
ATOM 7464 C C . ASP B 1 409 ? 13.703 27.062 -6.086 1 95.44 409 ASP B C 1
ATOM 7466 O O . ASP B 1 409 ? 13.055 26.125 -6.559 1 95.44 409 ASP B O 1
ATOM 7470 N N . SER B 1 410 ? 14.461 26.984 -5.027 1 93.75 410 SER B N 1
ATOM 7471 C CA . SER B 1 410 ? 14.578 25.703 -4.324 1 93.75 410 SER B CA 1
ATOM 7472 C C . SER B 1 410 ? 14.828 25.922 -2.834 1 93.75 410 SER B C 1
ATOM 7474 O O . SER B 1 410 ? 15.297 26.984 -2.424 1 93.75 410 SER B O 1
ATOM 7476 N N . TYR B 1 411 ? 14.516 24.875 -2.129 1 92.56 411 TYR B N 1
ATOM 7477 C CA . TYR B 1 411 ? 14.656 24.953 -0.679 1 92.56 411 TYR B CA 1
ATOM 7478 C C . TYR B 1 411 ? 16.125 25.094 -0.281 1 92.56 411 TYR B C 1
ATOM 7480 O O . TYR B 1 411 ? 16.469 25.906 0.578 1 92.56 411 TYR B O 1
ATOM 7488 N N . PRO B 1 412 ? 17.062 24.312 -0.926 1 90.81 412 PRO B N 1
ATOM 7489 C CA . PRO B 1 412 ? 18.469 24.469 -0.576 1 90.81 412 PRO B CA 1
ATOM 7490 C C . PRO B 1 412 ? 18.984 25.891 -0.852 1 90.81 412 PRO B C 1
ATOM 7492 O O . PRO B 1 412 ? 19.75 26.438 -0.053 1 90.81 412 PRO B O 1
ATOM 7495 N N . GLU B 1 413 ? 18.562 26.438 -1.936 1 93.12 413 GLU B N 1
ATOM 7496 C CA . GLU B 1 413 ? 18.938 27.812 -2.256 1 93.12 413 GLU B CA 1
ATOM 7497 C C . GLU B 1 413 ? 18.406 28.797 -1.207 1 93.12 413 GLU B C 1
ATOM 7499 O O . GLU B 1 413 ? 19.125 29.688 -0.768 1 93.12 413 GLU B O 1
ATOM 7504 N N . MET B 1 414 ? 17.203 28.625 -0.886 1 94.62 414 MET B N 1
ATOM 7505 C CA . MET B 1 414 ? 16.578 29.469 0.124 1 94.62 414 MET B CA 1
ATOM 7506 C C . MET B 1 414 ? 17.312 29.359 1.458 1 94.62 414 MET B C 1
ATOM 7508 O O . MET B 1 414 ? 17.641 30.375 2.074 1 94.62 414 MET B O 1
ATOM 7512 N N . LYS B 1 415 ? 17.625 28.125 1.855 1 90.06 415 LYS B N 1
ATOM 7513 C CA . LYS B 1 415 ? 18.297 27.891 3.129 1 90.06 415 LYS B CA 1
ATOM 7514 C C . LYS B 1 415 ? 19.656 28.562 3.168 1 90.06 415 LYS B C 1
ATOM 7516 O O . LYS B 1 415 ? 20.031 29.156 4.18 1 90.06 415 LYS B O 1
ATOM 7521 N N . ALA B 1 416 ? 20.391 28.484 2.135 1 92 416 ALA B N 1
ATOM 7522 C CA . ALA B 1 416 ? 21.703 29.109 2.051 1 92 416 ALA B CA 1
ATOM 7523 C C . ALA B 1 416 ? 21.594 30.641 2.152 1 92 416 ALA B C 1
ATOM 7525 O O . ALA B 1 416 ? 22.406 31.281 2.816 1 92 416 ALA B O 1
ATOM 7526 N N . ALA B 1 417 ? 20.625 31.203 1.519 1 94.06 417 ALA B N 1
ATOM 7527 C CA . ALA B 1 417 ? 20.438 32.656 1.479 1 94.06 417 ALA B CA 1
ATOM 7528 C C . ALA B 1 417 ? 20.062 33.188 2.855 1 94.06 417 ALA B C 1
ATOM 7530 O O . ALA B 1 417 ? 20.562 34.219 3.281 1 94.06 417 ALA B O 1
ATOM 7531 N N . ILE B 1 418 ? 19.188 32.531 3.498 1 90.94 418 ILE B N 1
ATOM 7532 C CA . ILE B 1 418 ? 18.641 33.062 4.746 1 90.94 418 ILE B CA 1
ATOM 7533 C C . ILE B 1 418 ? 19.719 33.031 5.828 1 90.94 418 ILE B C 1
ATOM 7535 O O . ILE B 1 418 ? 19.625 33.781 6.809 1 90.94 418 ILE B O 1
ATOM 7539 N N . ASP B 1 419 ? 20.703 32.188 5.637 1 89.5 419 ASP B N 1
ATOM 7540 C CA . ASP B 1 419 ? 21.781 32.125 6.605 1 89.5 419 ASP B CA 1
ATOM 7541 C C . ASP B 1 419 ? 22.891 33.125 6.285 1 89.5 419 ASP B C 1
ATOM 7543 O O . ASP B 1 419 ? 23.781 33.344 7.094 1 89.5 419 ASP B O 1
ATOM 7547 N N . ASP B 1 420 ? 22.781 33.812 5.148 1 92.81 420 ASP B N 1
ATOM 7548 C CA . ASP B 1 420 ? 23.766 34.812 4.73 1 92.81 420 ASP B CA 1
ATOM 7549 C C . ASP B 1 420 ? 23.531 36.156 5.453 1 92.81 420 ASP B C 1
ATOM 7551 O O . ASP B 1 420 ? 22.516 36.812 5.23 1 92.81 420 ASP B O 1
ATOM 7555 N N . GLU B 1 421 ? 24.516 36.562 6.227 1 90.56 421 GLU B N 1
ATOM 7556 C CA . GLU B 1 421 ? 24.375 37.75 7.031 1 90.56 421 GLU B CA 1
ATOM 7557 C C . GLU B 1 421 ? 24.453 39 6.164 1 90.56 421 GLU B C 1
ATOM 7559 O O . GLU B 1 421 ? 24.078 40.094 6.605 1 90.56 421 GLU B O 1
ATOM 7564 N N . ASP B 1 422 ? 24.938 38.844 4.953 1 93.44 422 ASP B N 1
ATOM 7565 C CA . ASP B 1 422 ? 25.047 40 4.047 1 93.44 422 ASP B CA 1
ATOM 7566 C C . ASP B 1 422 ? 23.891 40 3.045 1 93.44 422 ASP B C 1
ATOM 7568 O O . ASP B 1 422 ? 23.891 40.812 2.102 1 93.44 422 ASP B O 1
ATOM 7572 N N . LEU B 1 423 ? 22.922 39.188 3.275 1 95.69 423 LEU B N 1
ATOM 7573 C CA . LEU B 1 423 ? 21.766 39.125 2.391 1 95.69 423 LEU B CA 1
ATOM 7574 C C . LEU B 1 423 ? 21.078 40.5 2.281 1 95.69 423 LEU B C 1
ATOM 7576 O O . LEU B 1 423 ? 20.859 41.156 3.293 1 95.69 423 LEU B O 1
ATOM 7580 N N . ASP B 1 424 ? 20.859 40.969 1.076 1 95.44 424 ASP B N 1
ATOM 7581 C CA . ASP B 1 424 ? 20.125 42.219 0.87 1 95.44 424 ASP B CA 1
ATOM 7582 C C . ASP B 1 424 ? 18.625 42.031 1.133 1 95.44 424 ASP B C 1
ATOM 7584 O O . ASP B 1 424 ? 17.859 41.781 0.205 1 95.44 424 ASP B O 1
ATOM 7588 N N . VAL B 1 425 ? 18.25 42.219 2.365 1 97.12 425 VAL B N 1
ATOM 7589 C CA . VAL B 1 425 ? 16.875 41.938 2.795 1 97.12 425 VAL B CA 1
ATOM 7590 C C . VAL B 1 425 ? 16.5 42.875 3.936 1 97.12 425 VAL B C 1
ATOM 7592 O O . VAL B 1 425 ? 17.359 43.25 4.758 1 97.12 425 VAL B O 1
ATOM 7595 N N . THR B 1 426 ? 15.328 43.375 3.969 1 96.75 426 THR B N 1
ATOM 7596 C CA . THR B 1 426 ? 14.727 44.156 5.043 1 96.75 426 THR B CA 1
ATOM 7597 C C . THR B 1 426 ? 13.445 43.469 5.543 1 96.75 426 THR B C 1
ATOM 7599 O O . THR B 1 426 ? 12.922 42.562 4.898 1 96.75 426 THR B O 1
ATOM 7602 N N . PRO B 1 427 ? 12.906 43.875 6.684 1 96.06 427 PRO B N 1
ATOM 7603 C CA . PRO B 1 427 ? 11.688 43.281 7.227 1 96.06 427 PRO B CA 1
ATOM 7604 C C . PRO B 1 427 ? 10.477 43.469 6.312 1 96.06 427 PRO B C 1
ATOM 7606 O O . PRO B 1 427 ? 9.469 42.781 6.473 1 96.06 427 PRO B O 1
ATOM 7609 N N . ASP B 1 428 ? 10.594 44.344 5.34 1 96.94 428 ASP B N 1
ATOM 7610 C CA . ASP B 1 428 ? 9.469 44.625 4.465 1 96.94 428 ASP B CA 1
ATOM 7611 C C . ASP B 1 428 ? 9.484 43.75 3.219 1 96.94 428 ASP B C 1
ATOM 7613 O O . ASP B 1 428 ? 8.5 43.688 2.479 1 96.94 428 ASP B O 1
ATOM 7617 N N . HIS B 1 429 ? 10.578 43.031 3.062 1 98.06 429 HIS B N 1
ATOM 7618 C CA . HIS B 1 429 ? 10.656 42.125 1.927 1 98.06 429 HIS B CA 1
ATOM 7619 C C . HIS B 1 429 ? 9.648 40.969 2.059 1 98.06 429 HIS B C 1
ATOM 7621 O O . HIS B 1 429 ? 9.234 40.625 3.168 1 98.06 429 HIS B O 1
ATOM 7627 N N . VAL B 1 430 ? 9.227 40.531 0.932 1 98.31 430 VAL B N 1
ATOM 7628 C CA . VAL B 1 430 ? 8.398 39.312 0.851 1 98.31 430 VAL B CA 1
ATOM 7629 C C . VAL B 1 430 ? 9.234 38.156 0.354 1 98.31 430 VAL B C 1
ATOM 7631 O O . VAL B 1 430 ? 9.711 38.156 -0.783 1 98.31 430 VAL B O 1
ATOM 7634 N N . LEU B 1 431 ? 9.461 37.125 1.16 1 98.12 431 LEU B N 1
ATOM 7635 C CA . LEU B 1 431 ? 10.172 35.906 0.734 1 98.12 431 LEU B CA 1
ATOM 7636 C C . LEU B 1 431 ? 9.266 35 -0.078 1 98.12 431 LEU B C 1
ATOM 7638 O O . LEU B 1 431 ? 8.125 34.75 0.314 1 98.12 431 LEU B O 1
ATOM 7642 N N . ILE B 1 432 ? 9.742 34.562 -1.202 1 98.5 432 ILE B N 1
ATOM 7643 C CA . ILE B 1 432 ? 8.93 33.688 -2.061 1 98.5 432 ILE B CA 1
ATOM 7644 C C . ILE B 1 432 ? 9.711 32.406 -2.4 1 98.5 432 ILE B C 1
ATOM 7646 O O . ILE B 1 432 ? 10.836 32.5 -2.895 1 98.5 432 ILE B O 1
ATOM 7650 N N . LEU B 1 433 ? 9.172 31.266 -2.062 1 98.12 433 LEU B N 1
ATOM 7651 C CA . LEU B 1 433 ? 9.688 29.969 -2.494 1 98.12 433 LEU B CA 1
ATOM 7652 C C . LEU B 1 433 ? 8.805 29.375 -3.584 1 98.12 433 LEU B C 1
ATOM 7654 O O . LEU B 1 433 ? 7.598 29.219 -3.396 1 98.12 433 LEU B O 1
ATOM 7658 N N . ARG B 1 434 ? 9.406 29.078 -4.754 1 96.62 434 ARG B N 1
ATOM 7659 C CA . ARG B 1 434 ? 8.688 28.5 -5.887 1 96.62 434 ARG B CA 1
ATOM 7660 C C . ARG B 1 434 ? 9.055 27.031 -6.074 1 96.62 434 ARG B C 1
ATOM 7662 O O . ARG B 1 434 ? 9.953 26.516 -5.402 1 96.62 434 ARG B O 1
ATOM 7669 N N . ASN B 1 435 ? 8.25 26.25 -6.871 1 96.19 435 ASN B N 1
ATOM 7670 C CA . ASN B 1 435 ? 8.484 24.859 -7.254 1 96.19 435 ASN B CA 1
ATOM 7671 C C . ASN B 1 435 ? 8.398 23.922 -6.051 1 96.19 435 ASN B C 1
ATOM 7673 O O . ASN B 1 435 ? 9.18 22.984 -5.934 1 96.19 435 ASN B O 1
ATOM 7677 N N . ALA B 1 436 ? 7.453 24.172 -5.156 1 96.69 436 ALA B N 1
ATOM 7678 C CA . ALA B 1 436 ? 7.316 23.391 -3.928 1 96.69 436 ALA B CA 1
ATOM 7679 C C . ALA B 1 436 ? 5.895 22.875 -3.766 1 96.69 436 ALA B C 1
ATOM 7681 O O . ALA B 1 436 ? 5.52 22.391 -2.689 1 96.69 436 ALA B O 1
ATOM 7682 N N . GLY B 1 437 ? 5.137 22.969 -4.84 1 97.19 437 GLY B N 1
ATOM 7683 C CA . GLY B 1 437 ? 3.744 22.562 -4.828 1 97.19 437 GLY B CA 1
ATOM 7684 C C . GLY B 1 437 ? 3.57 21.062 -4.996 1 97.19 437 GLY B C 1
ATOM 7685 O O . GLY B 1 437 ? 4.484 20.281 -4.703 1 97.19 437 GLY B O 1
ATOM 7686 N N . PRO B 1 438 ? 2.389 20.625 -5.414 1 97.44 438 PRO B N 1
ATOM 7687 C CA . PRO B 1 438 ? 2.096 19.203 -5.539 1 97.44 438 PRO B CA 1
ATOM 7688 C C . PRO B 1 438 ? 3.031 18.5 -6.516 1 97.44 438 PRO B C 1
ATOM 7690 O O . PRO B 1 438 ? 3.547 17.422 -6.207 1 97.44 438 PRO B O 1
ATOM 7693 N N . LYS B 1 439 ? 3.258 19.047 -7.676 1 97 439 LYS B N 1
ATOM 7694 C CA . LYS B 1 439 ? 4.152 18.438 -8.656 1 97 439 LYS B CA 1
ATOM 7695 C C . LYS B 1 439 ? 5.594 18.875 -8.438 1 97 439 LYS B C 1
ATOM 7697 O O . LYS B 1 439 ? 6.52 18.078 -8.562 1 97 439 LYS B O 1
ATOM 7702 N N . GLY B 1 440 ? 5.812 20.109 -8.031 1 94.56 440 GLY B N 1
ATOM 7703 C CA . GLY B 1 440 ? 7.129 20.719 -7.949 1 94.56 440 GLY B CA 1
ATOM 7704 C C . GLY B 1 440 ? 7.934 20.234 -6.75 1 94.56 440 GLY B C 1
ATOM 7705 O O . GLY B 1 440 ? 9.156 20.141 -6.82 1 94.56 440 GLY B O 1
ATOM 7706 N N . GLY B 1 441 ? 7.23 19.984 -5.727 1 90.88 441 GLY B N 1
ATOM 7707 C CA . GLY B 1 441 ? 7.867 19.594 -4.48 1 90.88 441 GLY B CA 1
ATOM 7708 C C . GLY B 1 441 ? 8.82 18.422 -4.637 1 90.88 441 GLY B C 1
ATOM 7709 O O . GLY B 1 441 ? 10.008 18.547 -4.328 1 90.88 441 GLY B O 1
ATOM 7710 N N . PRO B 1 442 ? 8.414 17.359 -5.172 1 92.75 442 PRO B N 1
ATOM 7711 C CA . PRO B 1 442 ? 7.062 16.844 -5.398 1 92.75 442 PRO B CA 1
ATOM 7712 C C . PRO B 1 442 ? 6.344 16.484 -4.098 1 92.75 442 PRO B C 1
ATOM 7714 O O . PRO B 1 442 ? 6.984 16.328 -3.057 1 92.75 442 PRO B O 1
ATOM 7717 N N . GLY B 1 443 ? 5.031 16.422 -4.137 1 94.38 443 GLY B N 1
ATOM 7718 C CA . GLY B 1 443 ? 4.211 15.984 -3.018 1 94.38 443 GLY B CA 1
ATOM 7719 C C . GLY B 1 443 ? 3.846 17.109 -2.07 1 94.38 443 GLY B C 1
ATOM 7720 O O . GLY B 1 443 ? 3.363 16.859 -0.962 1 94.38 443 GLY B O 1
ATOM 7721 N N . MET B 1 444 ? 4.227 18.344 -2.438 1 96.31 444 MET B N 1
ATOM 7722 C CA . MET B 1 444 ? 3.812 19.516 -1.655 1 96.31 444 MET B CA 1
ATOM 7723 C C . MET B 1 444 ? 4.32 19.406 -0.221 1 96.31 444 MET B C 1
ATOM 7725 O O . MET B 1 444 ? 3.525 19.344 0.72 1 96.31 444 MET B O 1
ATOM 7729 N N . PRO B 1 445 ? 5.652 19.438 -0.019 1 94.88 445 PRO B N 1
ATOM 7730 C CA . PRO B 1 445 ? 6.238 19.281 1.314 1 94.88 445 PRO B CA 1
ATOM 7731 C C . PRO B 1 445 ? 5.945 20.484 2.225 1 94.88 445 PRO B C 1
ATOM 7733 O O . PRO B 1 445 ? 5.43 21.5 1.763 1 94.88 445 PRO B O 1
ATOM 7736 N N . GLU B 1 446 ? 6.258 20.359 3.477 1 92.88 446 GLU B N 1
ATOM 7737 C CA . GLU B 1 446 ? 6.039 21.422 4.461 1 92.88 446 GLU B CA 1
ATOM 7738 C C . GLU B 1 446 ? 7.219 22.391 4.508 1 92.88 446 GLU B C 1
ATOM 7740 O O . GLU B 1 446 ? 7.762 22.656 5.582 1 92.88 446 GLU B O 1
ATOM 7745 N N . TRP B 1 447 ? 7.484 22.938 3.352 1 91.62 447 TRP B N 1
ATOM 7746 C CA . TRP B 1 447 ? 8.617 23.844 3.211 1 91.62 447 TRP B CA 1
ATOM 7747 C C . TRP B 1 447 ? 8.164 25.297 3.254 1 91.62 447 TRP B C 1
ATOM 7749 O O . TRP B 1 447 ? 8.969 26.219 3.08 1 91.62 447 TRP B O 1
ATOM 7759 N N . GLY B 1 448 ? 6.883 25.516 3.465 1 91.69 448 GLY B N 1
ATOM 7760 C CA . GLY B 1 448 ? 6.301 26.828 3.303 1 91.69 448 GLY B CA 1
ATOM 7761 C C . GLY B 1 448 ? 6.602 27.766 4.461 1 91.69 448 GLY B C 1
ATOM 7762 O O . GLY B 1 448 ? 6.445 28.984 4.348 1 91.69 448 GLY B O 1
ATOM 7763 N N . MET B 1 449 ? 6.961 27.109 5.578 1 89.38 449 MET B N 1
ATOM 7764 C CA . MET B 1 449 ? 7.438 27.953 6.664 1 89.38 449 MET B CA 1
ATOM 7765 C C . MET B 1 449 ? 8.891 28.359 6.441 1 89.38 449 MET B C 1
ATOM 7767 O O . MET B 1 449 ? 9.789 27.844 7.098 1 89.38 449 MET B O 1
ATOM 7771 N N . LEU B 1 450 ? 9.148 29.219 5.551 1 90.31 450 LEU B N 1
ATOM 7772 C CA . LEU B 1 450 ? 10.5 29.703 5.277 1 90.31 450 LEU B CA 1
ATOM 7773 C C . LEU B 1 450 ? 11.109 30.344 6.52 1 90.31 450 LEU B C 1
ATOM 7775 O O . LEU B 1 450 ? 10.508 31.234 7.121 1 90.31 450 LEU B O 1
ATOM 7779 N N . PRO B 1 451 ? 12.273 29.891 6.879 1 87 451 PRO B N 1
ATOM 7780 C CA . PRO B 1 451 ? 12.906 30.531 8.039 1 87 451 PRO B CA 1
ATOM 7781 C C . PRO B 1 451 ? 13.188 32 7.809 1 87 451 PRO B C 1
ATOM 7783 O O . PRO B 1 451 ? 13.5 32.406 6.688 1 87 451 PRO B O 1
ATOM 7786 N N . ILE B 1 452 ? 13.133 32.781 8.922 1 90.62 452 ILE B N 1
ATOM 7787 C CA . ILE B 1 452 ? 13.461 34.188 8.867 1 90.62 452 ILE B CA 1
ATOM 7788 C C . ILE B 1 452 ? 14.969 34.375 8.695 1 90.62 452 ILE B C 1
ATOM 7790 O O . ILE B 1 452 ? 15.758 33.719 9.383 1 90.62 452 ILE B O 1
ATOM 7794 N N . PRO B 1 453 ? 15.367 35.25 7.734 1 93.19 453 PRO B N 1
ATOM 7795 C CA . PRO B 1 453 ? 16.812 35.5 7.551 1 93.19 453 PRO B CA 1
ATOM 7796 C C . PRO B 1 453 ? 17.516 35.906 8.844 1 93.19 453 PRO B C 1
ATOM 7798 O O . PRO B 1 453 ? 16.969 36.688 9.625 1 93.19 453 PRO B O 1
ATOM 7801 N N . LYS B 1 454 ? 18.672 35.375 8.992 1 89.44 454 LYS B N 1
ATOM 7802 C CA . LYS B 1 454 ? 19.469 35.625 10.188 1 89.44 454 LYS B CA 1
ATOM 7803 C C . LYS B 1 454 ? 19.656 37.125 10.414 1 89.44 454 LYS B C 1
ATOM 7805 O O . LYS B 1 454 ? 19.562 37.625 11.547 1 89.44 454 LYS B O 1
ATOM 7810 N N . LYS B 1 455 ? 19.891 37.844 9.383 1 91.44 455 LYS B N 1
ATOM 7811 C CA . LYS B 1 455 ? 20.078 39.281 9.445 1 91.44 455 LYS B CA 1
ATOM 7812 C C . LYS B 1 455 ? 18.844 39.969 10.047 1 91.44 455 LYS B C 1
ATOM 7814 O O . LYS B 1 455 ? 18.969 40.875 10.875 1 91.44 455 LYS B O 1
ATOM 7819 N N . ILE B 1 456 ? 17.688 39.625 9.664 1 93.06 456 ILE B N 1
ATOM 7820 C CA . ILE B 1 456 ? 16.422 40.188 10.117 1 93.06 456 ILE B CA 1
ATOM 7821 C C . ILE B 1 456 ? 16.188 39.812 11.578 1 93.06 456 ILE B C 1
ATOM 7823 O O . ILE B 1 456 ? 15.719 40.625 12.367 1 93.06 456 ILE B O 1
ATOM 7827 N N . LEU B 1 457 ? 16.516 38.594 11.953 1 88 457 LEU B N 1
ATOM 7828 C CA . LEU B 1 457 ? 16.391 38.125 13.328 1 88 457 LEU B CA 1
ATOM 7829 C C . LEU B 1 457 ? 17.234 38.969 14.266 1 88 457 LEU B C 1
ATOM 7831 O O . LEU B 1 457 ? 16.812 39.281 15.375 1 88 457 LEU B O 1
ATOM 7835 N N . LYS B 1 458 ? 18.391 39.219 13.789 1 88 458 LYS B N 1
ATOM 7836 C CA . LYS B 1 458 ? 19.328 40 14.594 1 88 458 LYS B CA 1
ATOM 7837 C C . LYS B 1 458 ? 18.812 41.406 14.805 1 88 458 LYS B C 1
ATOM 7839 O O . LYS B 1 458 ? 19.188 42.062 15.781 1 88 458 LYS B O 1
ATOM 7844 N N . GLN B 1 459 ? 17.953 41.875 13.953 1 91.44 459 GLN B N 1
ATOM 7845 C CA . GLN B 1 459 ? 17.375 43.188 14.062 1 91.44 459 GLN B CA 1
ATOM 7846 C C . GLN B 1 459 ? 16.156 43.188 15 1 91.44 459 GLN B C 1
ATOM 7848 O O . GLN B 1 459 ? 15.586 44.25 15.289 1 91.44 459 GLN B O 1
ATOM 7853 N N . GLY B 1 460 ? 15.719 41.969 15.391 1 88.12 460 GLY B N 1
ATOM 7854 C CA . GLY B 1 460 ? 14.672 41.875 16.391 1 88.12 460 GLY B CA 1
ATOM 7855 C C . GLY B 1 460 ? 13.328 41.5 15.812 1 88.12 460 GLY B C 1
ATOM 7856 O O . GLY B 1 460 ? 12.352 41.312 16.547 1 88.12 460 GLY B O 1
ATOM 7857 N N . TYR B 1 461 ? 13.25 41.375 14.5 1 89.38 461 TYR B N 1
ATOM 7858 C CA . TYR B 1 461 ? 12 40.969 13.867 1 89.38 461 TYR B CA 1
ATOM 7859 C C . TYR B 1 461 ? 11.805 39.469 13.984 1 89.38 461 TYR B C 1
ATOM 7861 O O . TYR B 1 461 ? 12.773 38.719 13.93 1 89.38 461 TYR B O 1
ATOM 7869 N N . ARG B 1 462 ? 10.547 39.031 14.141 1 86 462 ARG B N 1
ATOM 7870 C CA . ARG B 1 462 ? 10.258 37.625 14.312 1 86 462 ARG B CA 1
ATOM 7871 C C . ARG B 1 462 ? 9.242 37.125 13.273 1 86 462 ARG B C 1
ATOM 7873 O O . ARG B 1 462 ? 8.82 35.969 13.297 1 86 462 ARG B O 1
ATOM 7880 N N . ASP B 1 463 ? 8.875 38.062 12.43 1 91.44 463 ASP B N 1
ATOM 7881 C CA . ASP B 1 463 ? 7.914 37.719 11.391 1 91.44 463 ASP B CA 1
ATOM 7882 C C . ASP B 1 463 ? 8.125 38.562 10.133 1 91.44 463 ASP B C 1
ATOM 7884 O O . ASP B 1 463 ? 8.602 39.688 10.211 1 91.44 463 ASP B O 1
ATOM 7888 N N . MET B 1 464 ? 7.973 38 9.039 1 94.81 464 MET B N 1
ATOM 7889 C CA . MET B 1 464 ? 7.953 38.625 7.723 1 94.81 464 MET B CA 1
ATOM 7890 C C . MET B 1 464 ? 7.031 37.875 6.77 1 94.81 464 MET B C 1
ATOM 7892 O O . MET B 1 464 ? 6.652 36.75 7.031 1 94.81 464 MET B O 1
ATOM 7896 N N . LEU B 1 465 ? 6.629 38.562 5.762 1 97.38 465 LEU B N 1
ATOM 7897 C CA . LEU B 1 465 ? 5.711 37.938 4.824 1 97.38 465 LEU B CA 1
ATOM 7898 C C . LEU B 1 465 ? 6.441 36.875 3.973 1 97.38 465 LEU B C 1
ATOM 7900 O O . LEU B 1 465 ? 7.477 37.188 3.371 1 97.38 465 LEU B O 1
ATOM 7904 N N . ARG B 1 466 ? 5.945 35.625 3.914 1 97.25 466 ARG B N 1
ATOM 7905 C CA . ARG B 1 466 ? 6.469 34.5 3.135 1 97.25 466 ARG B CA 1
ATOM 7906 C C . ARG B 1 466 ? 5.379 33.875 2.273 1 97.25 466 ARG B C 1
ATOM 7908 O O . ARG B 1 466 ? 4.25 33.688 2.732 1 97.25 466 ARG B O 1
ATOM 7915 N N . ILE B 1 467 ? 5.688 33.656 1.039 1 98.31 467 ILE B N 1
ATOM 7916 C CA . ILE B 1 467 ? 4.723 33.094 0.096 1 98.31 467 ILE B CA 1
ATOM 7917 C C . ILE B 1 467 ? 5.309 31.875 -0.583 1 98.31 467 ILE B C 1
ATOM 7919 O O . ILE B 1 467 ? 6.48 31.875 -0.974 1 98.31 467 ILE B O 1
ATOM 7923 N N . SER B 1 468 ? 4.559 30.797 -0.742 1 98.44 468 SER B N 1
ATOM 7924 C CA . SER B 1 468 ? 5 29.609 -1.484 1 98.44 468 SER B CA 1
ATOM 7925 C C . SER B 1 468 ? 3.814 28.797 -1.982 1 98.44 468 SER B C 1
ATOM 7927 O O . SER B 1 468 ? 2.68 29.016 -1.558 1 98.44 468 SER B O 1
ATOM 7929 N N . ASP B 1 469 ? 4.031 27.984 -2.92 1 98.25 469 ASP B N 1
ATOM 7930 C CA . ASP B 1 469 ? 3.029 27 -3.33 1 98.25 469 ASP B CA 1
ATOM 7931 C C . ASP B 1 469 ? 3.143 25.719 -2.508 1 98.25 469 ASP B C 1
ATOM 7933 O O . ASP B 1 469 ? 2.529 24.703 -2.844 1 98.25 469 ASP B O 1
ATOM 7937 N N . ALA B 1 470 ? 3.867 25.688 -1.396 1 97.38 470 ALA B N 1
ATOM 7938 C CA . ALA B 1 470 ? 4.062 24.547 -0.5 1 97.38 470 ALA B CA 1
ATOM 7939 C C . ALA B 1 470 ? 3.053 24.562 0.642 1 97.38 470 ALA B C 1
ATOM 7941 O O . ALA B 1 470 ? 2.064 25.297 0.592 1 97.38 470 ALA B O 1
ATOM 7942 N N . ARG B 1 471 ? 3.217 23.672 1.513 1 96.31 471 ARG B N 1
ATOM 7943 C CA . ARG B 1 471 ? 2.533 23.625 2.801 1 96.31 471 ARG B CA 1
ATOM 7944 C C . ARG B 1 471 ? 3.49 23.953 3.941 1 96.31 471 ARG B C 1
ATOM 7946 O O . ARG B 1 471 ? 4.688 24.141 3.719 1 96.31 471 ARG B O 1
ATOM 7953 N N . MET B 1 472 ? 2.947 24.094 5.016 1 91.88 472 MET B N 1
ATOM 7954 C CA . MET B 1 472 ? 3.768 24.188 6.219 1 91.88 472 MET B CA 1
ATOM 7955 C C . MET B 1 472 ? 3.195 23.328 7.336 1 91.88 472 MET B C 1
ATOM 7957 O O . MET B 1 472 ? 2.035 22.906 7.277 1 91.88 472 MET B O 1
ATOM 7961 N N . SER B 1 473 ? 4.004 23.016 8.266 1 85.19 473 SER B N 1
ATOM 7962 C CA . SER B 1 473 ? 3.527 22.297 9.438 1 85.19 473 SER B CA 1
ATOM 7963 C C . SER B 1 473 ? 2.408 23.047 10.141 1 85.19 473 SER B C 1
ATOM 7965 O O . SER B 1 473 ? 2.453 24.281 10.242 1 85.19 473 SER B O 1
ATOM 7967 N N . GLY B 1 474 ? 1.501 22.375 10.609 1 79.5 474 GLY B N 1
ATOM 7968 C CA . GLY B 1 474 ? 0.403 22.969 11.352 1 79.5 474 GLY B CA 1
ATOM 7969 C C . GLY B 1 474 ? 0.83 23.562 12.688 1 79.5 474 GLY B C 1
ATOM 7970 O O . GLY B 1 474 ? 0.083 24.312 13.305 1 79.5 474 GLY B O 1
ATOM 7971 N N . THR B 1 475 ? 2.008 23.203 13.039 1 74.19 475 THR B N 1
ATOM 7972 C CA . THR B 1 475 ? 2.516 23.688 14.32 1 74.19 475 THR B CA 1
ATOM 7973 C C . THR B 1 475 ? 3.295 24.984 14.141 1 74.19 475 THR B C 1
ATOM 7975 O O . THR B 1 475 ? 3.732 25.594 15.117 1 74.19 475 THR B O 1
ATOM 7978 N N . SER B 1 476 ? 3.383 25.406 12.891 1 75.75 476 SER B N 1
ATOM 7979 C CA . SER B 1 476 ? 4.145 26.609 12.562 1 75.75 476 SER B CA 1
ATOM 7980 C C . SER B 1 476 ? 3.285 27.859 12.703 1 75.75 476 SER B C 1
ATOM 7982 O O . SER B 1 476 ? 2.07 27.766 12.891 1 75.75 476 SER B O 1
ATOM 7984 N N . TYR B 1 477 ? 4.012 29 12.75 1 77 477 TYR B N 1
ATOM 7985 C CA . TYR B 1 477 ? 3.346 30.297 12.891 1 77 477 TYR B CA 1
ATOM 7986 C C . TYR B 1 477 ? 4.016 31.359 12.023 1 77 477 TYR B C 1
ATOM 7988 O O . TYR B 1 477 ? 5.094 31.125 11.469 1 77 477 TYR B O 1
ATOM 7996 N N . GLY B 1 478 ? 3.236 32.469 11.891 1 86.56 478 GLY B N 1
ATOM 7997 C CA . GLY B 1 478 ? 3.781 33.594 11.133 1 86.56 478 GLY B CA 1
ATOM 7998 C C . GLY B 1 478 ? 2.975 33.938 9.898 1 86.56 478 GLY B C 1
ATOM 7999 O O . GLY B 1 478 ? 1.962 33.281 9.617 1 86.56 478 GLY B O 1
ATOM 8000 N N . ALA B 1 479 ? 3.438 35 9.258 1 93.88 479 ALA B N 1
ATOM 8001 C CA . ALA B 1 479 ? 2.764 35.469 8.062 1 93.88 479 ALA B CA 1
ATOM 8002 C C . ALA B 1 479 ? 3.178 34.688 6.832 1 93.88 479 ALA B C 1
ATOM 8004 O O . ALA B 1 479 ? 3.934 35.156 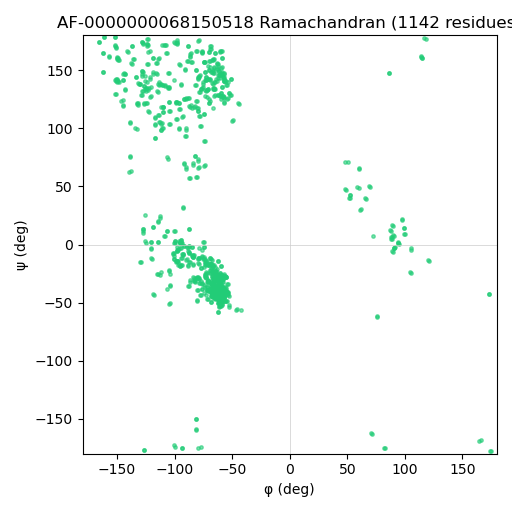5.988 1 93.88 479 ALA B O 1
ATOM 8005 N N . CYS B 1 480 ? 2.621 33.469 6.754 1 95.94 480 CYS B N 1
ATOM 8006 C CA . CYS B 1 480 ? 2.918 32.562 5.652 1 95.94 480 CYS B CA 1
ATOM 8007 C C . CYS B 1 480 ? 1.7 32.406 4.754 1 95.94 480 CYS B C 1
ATOM 8009 O O . CYS B 1 480 ? 0.639 31.969 5.215 1 95.94 480 CYS B O 1
ATOM 8011 N N . ILE B 1 481 ? 1.824 32.781 3.533 1 97.75 481 ILE B N 1
ATOM 8012 C CA . ILE B 1 481 ? 0.813 32.5 2.52 1 97.75 481 ILE B CA 1
ATOM 8013 C C . ILE B 1 481 ? 1.194 31.234 1.747 1 97.75 481 ILE B C 1
ATOM 8015 O O . ILE B 1 481 ? 2.26 31.188 1.128 1 97.75 481 ILE B O 1
ATOM 8019 N N . LEU B 1 482 ? 0.305 30.266 1.777 1 97.88 482 LEU B N 1
ATOM 8020 C CA . LEU B 1 482 ? 0.646 28.922 1.321 1 97.88 482 LEU B CA 1
ATOM 8021 C C . LEU B 1 482 ? -0.312 28.453 0.229 1 97.88 482 LEU B C 1
ATOM 8023 O O . LEU B 1 482 ? -1.293 29.141 -0.073 1 97.88 482 LEU B O 1
ATOM 8027 N N . HIS B 1 483 ? -0.071 27.359 -0.377 1 98.31 483 HIS B N 1
ATOM 8028 C CA . HIS B 1 483 ? -0.956 26.672 -1.315 1 98.31 483 HIS B CA 1
ATOM 8029 C C . HIS B 1 483 ? -1.239 27.547 -2.535 1 98.31 483 HIS B C 1
ATOM 8031 O O . HIS B 1 483 ? -2.359 27.562 -3.053 1 98.31 483 HIS B O 1
ATOM 8037 N N . VAL B 1 484 ? -0.324 28.391 -2.92 1 98.69 484 VAL B N 1
ATOM 8038 C CA . VAL B 1 484 ? -0.566 29.219 -4.102 1 98.69 484 VAL B CA 1
ATOM 8039 C C . VAL B 1 484 ? -0.927 28.328 -5.285 1 98.69 484 VAL B C 1
ATOM 8041 O O . VAL B 1 484 ? -0.185 27.391 -5.621 1 98.69 484 VAL B O 1
ATOM 8044 N N . ALA B 1 485 ? -2.018 28.641 -5.832 1 98.5 485 ALA B N 1
ATOM 8045 C CA . ALA B 1 485 ? -2.531 27.828 -6.934 1 98.5 485 ALA B CA 1
ATOM 8046 C C . ALA B 1 485 ? -2.941 28.703 -8.117 1 98.5 485 ALA B C 1
ATOM 8048 O O . ALA B 1 485 ? -3.592 29.734 -7.93 1 98.5 485 ALA B O 1
ATOM 8049 N N . PRO B 1 486 ? -2.613 28.281 -9.43 1 98.19 486 PRO B N 1
ATOM 8050 C CA . PRO B 1 486 ? -1.806 27.094 -9.727 1 98.19 486 PRO B CA 1
ATOM 8051 C C . PRO B 1 486 ? -0.363 27.234 -9.242 1 98.19 486 PRO B C 1
ATOM 8053 O O . PRO B 1 486 ? 0.152 28.344 -9.125 1 98.19 486 PRO B O 1
ATOM 8056 N N . GLU B 1 487 ? 0.271 26.047 -8.93 1 98.38 487 GLU B N 1
ATOM 8057 C CA . GLU B 1 487 ? 1.645 26.078 -8.438 1 98.38 487 GLU B CA 1
ATOM 8058 C C . GLU B 1 487 ? 2.602 26.609 -9.5 1 98.38 487 GLU B C 1
ATOM 8060 O O . GLU B 1 487 ? 2.273 26.625 -10.688 1 98.38 487 GLU B O 1
ATOM 8065 N N . SER B 1 488 ? 3.764 26.969 -9.133 1 98.12 488 SER B N 1
ATOM 8066 C CA . SER B 1 488 ? 4.746 27.547 -10.039 1 98.12 488 SER B CA 1
ATOM 8067 C C . SER B 1 488 ? 5.285 26.5 -11.016 1 98.12 488 SER B C 1
ATOM 8069 O O . SER B 1 488 ? 5.574 26.812 -12.172 1 98.12 488 SER B O 1
ATOM 8071 N N . HIS B 1 489 ? 5.352 25.234 -10.586 1 97.5 489 HIS B N 1
ATOM 8072 C CA . HIS B 1 489 ? 5.953 24.172 -11.383 1 97.5 489 HIS B CA 1
ATOM 8073 C C . HIS B 1 489 ? 5.156 23.922 -12.656 1 97.5 489 HIS B C 1
ATOM 8075 O O . HIS B 1 489 ? 5.684 23.375 -13.625 1 97.5 489 HIS B O 1
ATOM 8081 N N . VAL B 1 490 ? 3.873 24.25 -12.672 1 97.12 490 VAL B N 1
ATOM 8082 C CA . VAL B 1 490 ? 3.055 24 -13.859 1 97.12 490 VAL B CA 1
ATOM 8083 C C . VAL B 1 490 ? 2.764 25.328 -14.562 1 97.12 490 VAL B C 1
ATOM 8085 O O . VAL B 1 490 ? 1.833 25.422 -15.367 1 97.12 490 VAL B O 1
ATOM 8088 N N . GLY B 1 491 ? 3.434 26.375 -14.172 1 97.56 491 GLY B N 1
ATOM 8089 C CA . GLY B 1 491 ? 3.355 27.641 -14.898 1 97.56 491 GLY B CA 1
ATOM 8090 C C . GLY B 1 491 ? 2.41 28.641 -14.258 1 97.56 491 GLY B C 1
ATOM 8091 O O . GLY B 1 491 ? 2.043 29.641 -14.883 1 97.56 491 GLY B O 1
ATOM 8092 N N . GLY B 1 492 ? 1.983 28.453 -13.031 1 98.06 492 GLY B N 1
ATOM 8093 C CA . GLY B 1 492 ? 1.197 29.453 -12.328 1 98.06 492 GLY B CA 1
ATOM 8094 C C . GLY B 1 492 ? 1.911 30.781 -12.195 1 98.06 492 GLY B C 1
ATOM 8095 O O . GLY B 1 492 ? 3.129 30.859 -12.367 1 98.06 492 GLY B O 1
ATOM 8096 N N . PRO B 1 493 ? 1.194 31.797 -11.828 1 98.31 493 PRO B N 1
ATOM 8097 C CA . PRO B 1 493 ? 1.749 33.156 -11.789 1 98.31 493 PRO B CA 1
ATOM 8098 C C . PRO B 1 493 ? 2.941 33.281 -10.844 1 98.31 493 PRO B C 1
ATOM 8100 O O . PRO B 1 493 ? 3.832 34.094 -11.07 1 98.31 493 PRO B O 1
ATOM 8103 N N . LEU B 1 494 ? 2.979 32.469 -9.82 1 98.38 494 LEU B N 1
ATOM 8104 C CA . LEU B 1 494 ? 4.102 32.5 -8.891 1 98.38 494 LEU B CA 1
ATOM 8105 C C . LEU B 1 494 ? 5.422 32.281 -9.625 1 98.38 494 LEU B C 1
ATOM 8107 O O . LEU B 1 494 ? 6.469 32.75 -9.18 1 98.38 494 LEU B O 1
ATOM 8111 N N . SER B 1 495 ? 5.402 31.562 -10.789 1 98.31 495 SER B N 1
ATOM 8112 C CA . SER B 1 495 ? 6.602 31.266 -11.562 1 98.31 495 SER B CA 1
ATOM 8113 C C . SER B 1 495 ? 7.125 32.5 -12.273 1 98.31 495 SER B C 1
ATOM 8115 O O . SER B 1 495 ? 8.273 32.531 -12.711 1 98.31 495 SER B O 1
ATOM 8117 N N . LEU B 1 496 ? 6.332 33.594 -12.367 1 98.31 496 LEU B N 1
ATOM 8118 C CA . LEU B 1 496 ? 6.664 34.781 -13.156 1 98.31 496 LEU B CA 1
ATOM 8119 C C . LEU B 1 496 ? 7.273 35.844 -12.273 1 98.31 496 LEU B C 1
ATOM 8121 O O . LEU B 1 496 ? 7.852 36.812 -12.781 1 98.31 496 LEU B O 1
ATOM 8125 N N . VAL B 1 497 ? 7.164 35.719 -10.938 1 98.56 497 VAL B N 1
ATOM 8126 C CA . VAL B 1 497 ? 7.648 36.75 -10.023 1 98.56 497 VAL B CA 1
ATOM 8127 C C . VAL B 1 497 ? 9.172 36.812 -10.086 1 98.56 497 VAL B C 1
ATOM 8129 O O . VAL B 1 497 ? 9.844 35.781 -10.164 1 98.56 497 VAL B O 1
ATOM 8132 N N . ARG B 1 498 ? 9.719 38.031 -10.078 1 98.25 498 ARG B N 1
ATOM 8133 C CA . ARG B 1 498 ? 11.164 38.25 -10.016 1 98.25 498 ARG B CA 1
ATOM 8134 C C . ARG B 1 498 ? 11.539 39.031 -8.758 1 98.25 498 ARG B C 1
ATOM 8136 O O . ARG B 1 498 ? 10.75 39.812 -8.25 1 98.25 498 ARG B O 1
ATOM 8143 N N . THR B 1 499 ? 12.742 38.688 -8.32 1 98.25 499 THR B N 1
ATOM 8144 C CA . THR B 1 499 ? 13.258 39.469 -7.199 1 98.25 499 THR B CA 1
ATOM 8145 C C . THR B 1 499 ? 13.188 40.969 -7.5 1 98.25 499 THR B C 1
ATOM 8147 O O . THR B 1 499 ? 13.594 41.406 -8.57 1 98.25 499 THR B O 1
ATOM 8150 N N . GLY B 1 500 ? 12.617 41.656 -6.57 1 98.06 500 GLY B N 1
ATOM 8151 C CA . GLY B 1 500 ? 12.461 43.094 -6.742 1 98.06 500 GLY B CA 1
ATOM 8152 C C . GLY B 1 500 ? 11.047 43.531 -7.086 1 98.06 500 GLY B C 1
ATOM 8153 O O . GLY B 1 500 ? 10.672 44.688 -6.906 1 98.06 500 GLY B O 1
ATOM 8154 N N . ASP B 1 501 ? 10.25 42.625 -7.648 1 98.56 501 ASP B N 1
ATOM 8155 C CA . ASP B 1 501 ? 8.852 42.938 -7.918 1 98.56 501 ASP B CA 1
ATOM 8156 C C . ASP B 1 501 ? 8.117 43.312 -6.637 1 98.56 501 ASP B C 1
ATOM 8158 O O . ASP B 1 501 ? 8.383 42.75 -5.57 1 98.56 501 ASP B O 1
ATOM 8162 N N . ILE B 1 502 ? 7.168 44.156 -6.758 1 98.69 502 ILE B N 1
ATOM 8163 C CA . ILE B 1 502 ? 6.398 44.562 -5.586 1 98.69 502 ILE B CA 1
ATOM 8164 C C . ILE B 1 502 ? 5.172 43.656 -5.438 1 98.69 502 ILE B C 1
ATOM 8166 O O . ILE B 1 502 ? 4.391 43.5 -6.379 1 98.69 502 ILE B O 1
ATOM 8170 N N . ILE B 1 503 ? 5.039 43.062 -4.285 1 98.75 503 ILE B N 1
ATOM 8171 C CA . ILE B 1 503 ? 3.902 42.219 -3.934 1 98.75 503 ILE B CA 1
ATOM 8172 C C . ILE B 1 503 ? 2.982 42.969 -2.971 1 98.75 503 ILE B C 1
ATOM 8174 O O . ILE B 1 503 ? 3.449 43.594 -2.025 1 98.75 503 ILE B O 1
ATOM 8178 N N . ARG B 1 504 ? 1.739 42.906 -3.186 1 98.56 504 ARG B N 1
ATOM 8179 C CA . ARG B 1 504 ? 0.732 43.531 -2.32 1 98.56 504 ARG B CA 1
ATOM 8180 C C . ARG B 1 504 ? -0.225 42.469 -1.772 1 98.56 504 ARG B C 1
ATOM 8182 O O . ARG B 1 504 ? -0.759 41.656 -2.529 1 98.56 504 ARG B O 1
ATOM 8189 N N . VAL B 1 505 ? -0.399 42.438 -0.464 1 98.31 505 VAL B N 1
ATOM 8190 C CA . VAL B 1 505 ? -1.313 41.531 0.214 1 98.31 505 VAL B CA 1
ATOM 8191 C C . VAL B 1 505 ? -2.283 42.312 1.088 1 98.31 505 VAL B C 1
ATOM 8193 O O . VAL B 1 505 ? -1.889 43.281 1.74 1 98.31 505 VAL B O 1
ATOM 8196 N N . ASP B 1 506 ? -3.508 42.031 1.013 1 97.94 506 ASP B N 1
ATOM 8197 C CA . ASP B 1 506 ? -4.562 42.562 1.874 1 97.94 506 ASP B CA 1
ATOM 8198 C C . ASP B 1 506 ? -5.477 41.438 2.371 1 97.94 506 ASP B C 1
ATOM 8200 O O . ASP B 1 506 ? -6.414 41.031 1.677 1 97.94 506 ASP B O 1
ATOM 8204 N N . VAL B 1 507 ? -5.27 40.969 3.602 1 95.69 507 VAL B N 1
ATOM 8205 C CA . VAL B 1 507 ? -5.949 39.812 4.141 1 95.69 507 VAL B CA 1
ATOM 8206 C C . VAL B 1 507 ? -7.426 40.125 4.367 1 95.69 507 VAL B C 1
ATOM 8208 O O . VAL B 1 507 ? -8.297 39.312 4.047 1 95.69 507 VAL B O 1
ATOM 8211 N N . ALA B 1 508 ? -7.766 41.281 4.855 1 93 508 ALA B N 1
ATOM 8212 C CA . ALA B 1 508 ? -9.148 41.656 5.125 1 93 508 ALA B CA 1
ATOM 8213 C C . ALA B 1 508 ? -9.969 41.688 3.842 1 93 508 ALA B C 1
ATOM 8215 O O . ALA B 1 508 ? -11.133 41.281 3.836 1 93 508 ALA B O 1
ATOM 8216 N N . ASN B 1 509 ? -9.32 42.156 2.777 1 96.5 509 ASN B N 1
ATOM 8217 C CA . ASN B 1 509 ? -10.008 42.25 1.495 1 96.5 509 ASN B CA 1
ATOM 8218 C C . ASN B 1 509 ? -9.75 41.031 0.631 1 96.5 509 ASN B C 1
ATOM 8220 O O . ASN B 1 509 ? -10.242 40.938 -0.497 1 96.5 509 ASN B O 1
ATOM 8224 N N . ARG B 1 510 ? -9.031 40.062 1.086 1 97.62 510 ARG B N 1
ATOM 8225 C CA . ARG B 1 510 ? -8.766 38.781 0.476 1 97.62 510 ARG B CA 1
ATOM 8226 C C . ARG B 1 510 ? -8.109 38.938 -0.891 1 97.62 510 ARG B C 1
ATOM 8228 O O . ARG B 1 510 ? -8.508 38.281 -1.857 1 97.62 510 ARG B O 1
ATOM 8235 N N . THR B 1 511 ? -7.016 39.781 -0.924 1 98.31 511 THR B N 1
ATOM 8236 C CA . THR B 1 511 ? -6.359 40.031 -2.207 1 98.31 511 THR B CA 1
ATOM 8237 C C . THR B 1 511 ? -4.855 39.781 -2.096 1 98.31 511 THR B C 1
ATOM 8239 O O . THR B 1 511 ? -4.262 40.031 -1.043 1 98.31 511 THR B O 1
ATOM 8242 N N . ILE B 1 512 ? -4.227 39.312 -3.143 1 98.69 512 ILE B N 1
ATOM 8243 C CA . ILE B 1 512 ? -2.789 39.125 -3.283 1 98.69 512 ILE B CA 1
ATOM 8244 C C . ILE B 1 512 ? -2.371 39.406 -4.727 1 98.69 512 ILE B C 1
ATOM 8246 O O . ILE B 1 512 ? -2.857 38.75 -5.652 1 98.69 512 ILE B O 1
ATOM 8250 N N . ASP B 1 513 ? -1.408 40.344 -4.938 1 98.44 513 ASP B N 1
ATOM 8251 C CA . ASP B 1 513 ? -1.072 40.75 -6.297 1 98.44 513 ASP B CA 1
ATOM 8252 C C . ASP B 1 513 ? 0.417 41.062 -6.426 1 98.44 513 ASP B C 1
ATOM 8254 O O . ASP B 1 513 ? 1.05 41.5 -5.465 1 98.44 513 ASP B O 1
ATOM 8258 N N . MET B 1 514 ? 0.94 40.688 -7.527 1 98.19 514 MET B N 1
ATOM 8259 C CA . MET B 1 514 ? 2.205 41.312 -7.926 1 98.19 514 MET B CA 1
ATOM 8260 C C . MET B 1 514 ? 1.965 42.562 -8.758 1 98.19 514 MET B C 1
ATOM 8262 O O . MET B 1 514 ? 1.209 42.531 -9.727 1 98.19 514 MET B O 1
ATOM 8266 N N . LEU B 1 515 ? 2.545 43.625 -8.312 1 98.31 515 LEU B N 1
ATOM 8267 C CA . LEU B 1 515 ? 2.365 44.906 -8.977 1 98.31 515 LEU B CA 1
ATOM 8268 C C . LEU B 1 515 ? 3.324 45.062 -10.156 1 98.31 515 LEU B C 1
ATOM 8270 O O . LEU B 1 515 ? 4.227 45.906 -10.133 1 98.31 515 LEU B O 1
ATOM 8274 N N . VAL B 1 516 ? 3.123 44.312 -11.141 1 98.19 516 VAL B N 1
ATOM 8275 C CA . VAL B 1 516 ? 3.877 44.281 -12.391 1 98.19 516 VAL B CA 1
ATOM 8276 C C . VAL B 1 516 ? 2.928 44.5 -13.57 1 98.19 516 VAL B C 1
ATOM 8278 O O . VAL B 1 516 ? 1.813 43.969 -13.578 1 98.19 516 VAL B O 1
ATOM 8281 N N . ASP B 1 517 ? 3.396 45.25 -14.508 1 97.5 517 ASP B N 1
ATOM 8282 C CA . ASP B 1 517 ? 2.566 45.531 -15.672 1 97.5 517 ASP B CA 1
ATOM 8283 C C . ASP B 1 517 ? 2.205 44.25 -16.422 1 97.5 517 ASP B C 1
ATOM 8285 O O . ASP B 1 517 ? 3.043 43.344 -16.578 1 97.5 517 ASP B O 1
ATOM 8289 N N . GLU B 1 518 ? 1.025 44.219 -16.922 1 96.88 518 GLU B N 1
ATOM 8290 C CA . GLU B 1 518 ? 0.526 43.031 -17.609 1 96.88 518 GLU B CA 1
ATOM 8291 C C . GLU B 1 518 ? 1.374 42.688 -18.828 1 96.88 518 GLU B C 1
ATOM 8293 O O . GLU B 1 518 ? 1.549 41.531 -19.172 1 96.88 518 GLU B O 1
ATOM 8298 N N . GLU B 1 519 ? 1.879 43.719 -19.469 1 97.56 519 GLU B N 1
ATOM 8299 C CA . GLU B 1 519 ? 2.73 43.5 -20.641 1 97.56 519 GLU B CA 1
ATOM 8300 C C . GLU B 1 519 ? 4.016 42.781 -20.25 1 97.56 519 GLU B C 1
ATOM 8302 O O . GLU B 1 519 ? 4.488 41.906 -20.984 1 97.56 519 GLU B O 1
ATOM 8307 N N . ILE B 1 520 ? 4.508 43.188 -19.156 1 98 520 ILE B N 1
ATOM 8308 C CA . ILE B 1 520 ? 5.723 42.562 -18.656 1 98 520 ILE B CA 1
ATOM 8309 C C . ILE B 1 520 ? 5.422 41.125 -18.266 1 98 520 ILE B C 1
ATOM 8311 O O . ILE B 1 520 ? 6.199 40.219 -18.578 1 98 520 ILE B O 1
ATOM 8315 N N . LEU B 1 521 ? 4.355 40.844 -17.656 1 97.75 521 LEU B N 1
ATOM 8316 C CA . LEU B 1 521 ? 3.971 39.5 -17.25 1 97.75 521 LEU B CA 1
ATOM 8317 C C . LEU B 1 521 ? 3.748 38.625 -18.469 1 97.75 521 LEU B C 1
ATOM 8319 O O . LEU B 1 521 ? 4.105 37.438 -18.453 1 97.75 521 LEU B O 1
ATOM 8323 N N . ALA B 1 522 ? 3.131 39.125 -19.484 1 97.38 522 ALA B N 1
ATOM 8324 C CA . ALA B 1 522 ? 2.922 38.406 -20.734 1 97.38 522 ALA B CA 1
ATOM 8325 C C . ALA B 1 522 ? 4.254 37.969 -21.344 1 97.38 522 ALA B C 1
ATOM 8327 O O . ALA B 1 522 ? 4.379 36.875 -21.875 1 97.38 522 ALA B O 1
ATOM 8328 N N . MET B 1 523 ? 5.18 38.938 -21.312 1 98.06 523 MET B N 1
ATOM 8329 C CA . MET B 1 523 ? 6.516 38.656 -21.812 1 98.06 523 MET B CA 1
ATOM 8330 C C . MET B 1 523 ? 7.168 37.531 -21 1 98.06 523 MET B C 1
ATOM 8332 O O . MET B 1 523 ? 7.777 36.625 -21.562 1 98.06 523 MET B O 1
ATOM 8336 N N . ARG B 1 524 ? 7.027 37.594 -19.672 1 98.19 524 ARG B N 1
ATOM 8337 C CA . ARG B 1 524 ? 7.609 36.594 -18.797 1 98.19 524 ARG B CA 1
ATOM 8338 C C . ARG B 1 524 ? 6.961 35.219 -19.031 1 98.19 524 ARG B C 1
ATOM 8340 O O . ARG B 1 524 ? 7.641 34.188 -19 1 98.19 524 ARG B O 1
ATOM 8347 N N . ARG B 1 525 ? 5.703 35.219 -19.234 1 97.5 525 ARG B N 1
ATOM 8348 C CA . ARG B 1 525 ? 4.973 34 -19.5 1 97.5 525 ARG B CA 1
ATOM 8349 C C . ARG B 1 525 ? 5.445 33.312 -20.781 1 97.5 525 ARG B C 1
ATOM 8351 O O . ARG B 1 525 ? 5.594 32.094 -20.844 1 97.5 525 ARG B O 1
ATOM 8358 N N . ALA B 1 526 ? 5.633 34.125 -21.766 1 97.5 526 ALA B N 1
ATOM 8359 C CA . ALA B 1 526 ? 6.082 33.625 -23.062 1 97.5 526 ALA B CA 1
ATOM 8360 C C . ALA B 1 526 ? 7.484 33.031 -22.953 1 97.5 526 ALA B C 1
ATOM 8362 O O . ALA B 1 526 ? 7.816 32.062 -23.672 1 97.5 526 ALA B O 1
ATOM 8363 N N . ALA B 1 527 ? 8.266 33.594 -22.047 1 97.44 527 ALA B N 1
ATOM 8364 C CA . ALA B 1 527 ? 9.656 33.156 -21.922 1 97.44 527 ALA B CA 1
ATOM 8365 C C . ALA B 1 527 ? 9.781 32 -20.938 1 97.44 527 ALA B C 1
ATOM 8367 O O . ALA B 1 527 ? 10.828 31.359 -20.859 1 97.44 527 ALA B O 1
ATOM 8368 N N . TRP B 1 528 ? 8.758 31.75 -20.188 1 96.62 528 TRP B N 1
ATOM 8369 C CA . TRP B 1 528 ? 8.805 30.719 -19.156 1 96.62 528 TRP B CA 1
ATOM 8370 C C . TRP B 1 528 ? 8.961 29.344 -19.766 1 96.62 528 TRP B C 1
ATOM 8372 O O . TRP B 1 528 ? 8.305 29.016 -20.766 1 96.62 528 TRP B O 1
ATOM 8382 N N . THR B 1 529 ? 9.859 28.562 -19.188 1 95.44 529 THR B N 1
ATOM 8383 C CA . THR B 1 529 ? 10.047 27.172 -19.594 1 95.44 529 THR B CA 1
ATOM 8384 C C . THR B 1 529 ? 9.672 26.234 -18.438 1 95.44 529 THR B C 1
ATOM 8386 O O . THR B 1 529 ? 10.117 26.422 -17.312 1 95.44 529 THR B O 1
ATOM 8389 N N . ARG B 1 530 ? 8.922 25.281 -18.75 1 91.5 530 ARG B N 1
ATOM 8390 C CA . ARG B 1 530 ? 8.484 24.328 -17.75 1 91.5 530 ARG B CA 1
ATOM 8391 C C . ARG B 1 530 ? 9.664 23.578 -17.141 1 91.5 530 ARG B C 1
ATOM 8393 O O . ARG B 1 530 ? 10.492 23.016 -17.859 1 91.5 530 ARG B O 1
ATOM 8400 N N . PRO B 1 531 ? 9.742 23.562 -15.797 1 93.88 531 PRO B N 1
ATOM 8401 C CA . PRO B 1 531 ? 10.805 22.766 -15.18 1 93.88 531 PRO B CA 1
ATOM 8402 C C . PRO B 1 531 ? 10.68 21.281 -15.469 1 93.88 531 PRO B C 1
ATOM 8404 O O . PRO B 1 531 ? 9.578 20.797 -15.766 1 93.88 531 PRO B O 1
ATOM 8407 N N . ALA B 1 532 ? 11.828 20.578 -15.406 1 89.75 532 ALA B N 1
ATOM 8408 C CA . ALA B 1 532 ? 11.844 19.141 -15.664 1 89.75 532 ALA B CA 1
ATOM 8409 C C . ALA B 1 532 ? 11.008 18.391 -14.625 1 89.75 532 ALA B C 1
ATOM 8411 O O . ALA B 1 532 ? 10.922 18.812 -13.477 1 89.75 532 ALA B O 1
ATOM 8412 N N . ASP B 1 533 ? 10.477 17.25 -15.094 1 88.88 533 ASP B N 1
ATOM 8413 C CA . ASP B 1 533 ? 9.773 16.391 -14.156 1 88.88 533 ASP B CA 1
ATOM 8414 C C . ASP B 1 533 ? 10.734 15.797 -13.125 1 88.88 533 ASP B C 1
ATOM 8416 O O . ASP B 1 533 ? 11.906 15.539 -13.438 1 88.88 533 ASP B O 1
ATOM 8420 N N . LYS B 1 534 ? 10.234 15.602 -11.961 1 91.38 534 LYS B N 1
ATOM 8421 C CA . LYS B 1 534 ? 11.07 15.141 -10.859 1 91.38 534 LYS B CA 1
ATOM 8422 C C . LYS B 1 534 ? 11.305 13.633 -10.938 1 91.38 534 LYS B C 1
ATOM 8424 O O . LYS B 1 534 ? 12.281 13.125 -10.383 1 91.38 534 LYS B O 1
ATOM 8429 N N . TYR B 1 535 ? 10.414 12.867 -11.508 1 95.06 535 TYR B N 1
ATOM 8430 C CA . TYR B 1 535 ? 10.492 11.414 -11.617 1 95.06 535 TYR B CA 1
ATOM 8431 C C . TYR B 1 535 ? 10.391 10.977 -13.07 1 95.06 535 TYR B C 1
ATOM 8433 O O . TYR B 1 535 ? 9.523 11.445 -13.812 1 95.06 535 TYR B O 1
ATOM 8441 N N . GLU B 1 536 ? 11.25 10.062 -13.508 1 95.88 536 GLU B N 1
ATOM 8442 C CA . GLU B 1 536 ? 11.203 9.531 -14.867 1 95.88 536 GLU B CA 1
ATOM 8443 C C . GLU B 1 536 ? 10.477 8.188 -14.906 1 95.88 536 GLU B C 1
ATOM 8445 O O . GLU B 1 536 ? 10.109 7.707 -15.984 1 95.88 536 GLU B O 1
ATOM 8450 N N . ARG B 1 537 ? 10.266 7.57 -13.781 1 96 537 ARG B N 1
ATOM 8451 C CA . ARG B 1 537 ? 9.523 6.316 -13.648 1 96 537 ARG B CA 1
ATOM 8452 C C . ARG B 1 537 ? 9.07 6.102 -12.211 1 96 537 ARG B C 1
ATOM 8454 O O . ARG B 1 537 ? 9.289 6.953 -11.352 1 96 537 ARG B O 1
ATOM 8461 N N . GLY B 1 538 ? 8.367 5.008 -12 1 96.56 538 GLY B N 1
ATOM 8462 C CA . GLY B 1 538 ? 7.957 4.645 -10.648 1 96.56 538 GLY B CA 1
ATOM 8463 C C . GLY B 1 538 ? 6.695 5.355 -10.195 1 96.56 538 GLY B C 1
ATOM 8464 O O . GLY B 1 538 ? 6.078 6.09 -10.977 1 96.56 538 GLY B O 1
ATOM 8465 N N . TYR B 1 539 ? 6.332 5.141 -8.953 1 97.56 539 TYR B N 1
ATOM 8466 C CA . TYR B 1 539 ? 5.129 5.715 -8.367 1 97.56 539 TYR B CA 1
ATOM 8467 C C . TYR B 1 539 ? 5.105 7.23 -8.547 1 97.56 539 TYR B C 1
ATOM 8469 O O . TYR B 1 539 ? 4.062 7.809 -8.852 1 97.56 539 TYR B O 1
ATOM 8477 N N . GLY B 1 540 ? 6.293 7.887 -8.352 1 97.25 540 GLY B N 1
ATOM 8478 C CA . GLY B 1 540 ? 6.375 9.336 -8.469 1 97.25 540 GLY B CA 1
ATOM 8479 C C . GLY B 1 540 ? 5.969 9.836 -9.844 1 97.25 540 GLY B C 1
ATOM 8480 O O . GLY B 1 540 ? 5.355 10.898 -9.961 1 97.25 540 GLY B O 1
ATOM 8481 N N . TRP B 1 541 ? 6.359 9.039 -10.836 1 97.5 541 TRP B N 1
ATOM 8482 C CA . TRP B 1 541 ? 5.949 9.398 -12.188 1 97.5 541 TRP B CA 1
ATOM 8483 C C . TRP B 1 541 ? 4.434 9.375 -12.328 1 97.5 541 TRP B C 1
ATOM 8485 O O . TRP B 1 541 ? 3.83 10.328 -12.828 1 97.5 541 TRP B O 1
ATOM 8495 N N . MET B 1 542 ? 3.811 8.266 -11.891 1 97.88 542 MET B N 1
ATOM 8496 C CA . MET B 1 542 ? 2.357 8.141 -11.93 1 97.88 542 MET B CA 1
ATOM 8497 C C . MET B 1 542 ? 1.694 9.258 -11.133 1 97.88 542 MET B C 1
ATOM 8499 O O . MET B 1 542 ? 0.723 9.867 -11.594 1 97.88 542 MET B O 1
ATOM 8503 N N . PHE B 1 543 ? 2.234 9.594 -9.969 1 97.94 543 PHE B N 1
ATOM 8504 C CA . PHE B 1 543 ? 1.775 10.68 -9.117 1 97.94 543 PHE B CA 1
ATOM 8505 C C . PHE B 1 543 ? 1.747 12 -9.883 1 97.94 543 PHE B C 1
ATOM 8507 O O . PHE B 1 543 ? 0.736 12.703 -9.883 1 97.94 543 PHE B O 1
ATOM 8514 N N . SER B 1 544 ? 2.818 12.328 -10.586 1 96.94 544 SER B N 1
ATOM 8515 C CA . SER B 1 544 ? 2.982 13.609 -11.258 1 96.94 544 SER B CA 1
ATOM 8516 C C . SER B 1 544 ? 1.997 13.758 -12.414 1 96.94 544 SER B C 1
ATOM 8518 O O . SER B 1 544 ? 1.608 14.875 -12.766 1 96.94 544 SER B O 1
ATOM 8520 N N . LYS B 1 545 ? 1.511 12.625 -12.922 1 97.19 545 LYS B N 1
ATOM 8521 C CA . LYS B 1 545 ? 0.604 12.664 -14.062 1 97.19 545 LYS B CA 1
ATOM 8522 C C . LYS B 1 545 ? -0.837 12.898 -13.617 1 97.19 545 LYS B C 1
ATOM 8524 O O . LYS B 1 545 ? -1.672 13.352 -14.398 1 97.19 545 LYS B O 1
ATOM 8529 N N . HIS B 1 546 ? -1.081 12.664 -12.273 1 97.94 546 HIS B N 1
ATOM 8530 C CA . HIS B 1 546 ? -2.498 12.578 -11.938 1 97.94 546 HIS B CA 1
ATOM 8531 C C . HIS B 1 546 ? -2.836 13.477 -10.75 1 97.94 546 HIS B C 1
ATOM 8533 O O . HIS B 1 546 ? -4.008 13.742 -10.484 1 97.94 546 HIS B O 1
ATOM 8539 N N . ILE B 1 547 ? -1.866 13.953 -9.992 1 98.19 547 ILE B N 1
ATOM 8540 C CA . ILE B 1 547 ? -2.121 14.758 -8.805 1 98.19 547 ILE B CA 1
ATOM 8541 C C . ILE B 1 547 ? -2.748 16.094 -9.211 1 98.19 547 ILE B C 1
ATOM 8543 O O . ILE B 1 547 ? -2.277 16.75 -10.141 1 98.19 547 ILE B O 1
ATOM 8547 N N . LYS B 1 548 ? -3.785 16.5 -8.539 1 97.75 548 LYS B N 1
ATOM 8548 C CA . LYS B 1 548 ? -4.441 17.781 -8.773 1 97.75 548 LYS B CA 1
ATOM 8549 C C . LYS B 1 548 ? -3.809 18.891 -7.926 1 97.75 548 LYS B C 1
ATOM 8551 O O . LYS B 1 548 ? -2.971 18.609 -7.062 1 97.75 548 LYS B O 1
ATOM 8556 N N . GLN B 1 549 ? -4.203 20.078 -8.219 1 98.12 549 GLN B N 1
ATOM 8557 C CA . GLN B 1 549 ? -3.637 21.25 -7.57 1 98.12 549 GLN B CA 1
ATOM 8558 C C . GLN B 1 549 ? -4.18 21.422 -6.152 1 98.12 549 GLN B C 1
ATOM 8560 O O . GLN B 1 549 ? -5.137 20.734 -5.77 1 98.12 549 GLN B O 1
ATOM 8565 N N . ALA B 1 550 ? -3.545 22.266 -5.383 1 98.12 550 ALA B N 1
ATOM 8566 C CA . ALA B 1 550 ? -3.865 22.453 -3.971 1 98.12 550 ALA B CA 1
ATOM 8567 C C . ALA B 1 550 ? -5.324 22.875 -3.791 1 98.12 550 ALA B C 1
ATOM 8569 O O . ALA B 1 550 ? -6 22.406 -2.873 1 98.12 550 ALA B O 1
ATOM 8570 N N . ASN B 1 551 ? -5.84 23.734 -4.672 1 97.62 551 ASN B N 1
ATOM 8571 C CA . ASN B 1 551 ? -7.203 24.25 -4.543 1 97.62 551 ASN B CA 1
ATOM 8572 C C . ASN B 1 551 ? -8.234 23.156 -4.812 1 97.62 551 ASN B C 1
ATOM 8574 O O . ASN B 1 551 ? -9.422 23.328 -4.52 1 97.62 551 ASN B O 1
ATOM 8578 N N . GLU B 1 552 ? -7.742 22.047 -5.328 1 97.06 552 GLU B N 1
ATOM 8579 C CA . GLU B 1 552 ? -8.641 20.938 -5.645 1 97.06 552 GLU B CA 1
ATOM 8580 C C . GLU B 1 552 ? -8.445 19.766 -4.676 1 97.06 552 GLU B C 1
ATOM 8582 O O . GLU B 1 552 ? -8.938 18.672 -4.918 1 97.06 552 GLU B O 1
ATOM 8587 N N . GLY B 1 553 ? -7.664 19.953 -3.67 1 97.56 553 GLY B N 1
ATOM 8588 C CA . GLY B 1 553 ? -7.535 18.969 -2.6 1 97.56 553 GLY B CA 1
ATOM 8589 C C . GLY B 1 553 ? -6.383 18.016 -2.805 1 97.56 553 GLY B C 1
ATOM 8590 O O . GLY B 1 553 ? -6.207 17.078 -2.029 1 97.56 553 GLY B O 1
ATOM 8591 N N . CYS B 1 554 ? -5.578 18.172 -3.9 1 98.19 554 CYS B N 1
ATOM 8592 C CA . CYS B 1 554 ? -4.438 17.328 -4.207 1 98.19 554 CYS B CA 1
ATOM 8593 C C . CYS B 1 554 ? -4.84 15.852 -4.191 1 98.19 554 CYS B C 1
ATOM 8595 O O . CYS B 1 554 ? -4.152 15.023 -3.598 1 98.19 554 CYS B O 1
ATOM 8597 N N . ASP B 1 555 ? -5.984 15.508 -4.695 1 98.25 555 ASP B N 1
ATOM 8598 C CA . ASP B 1 555 ? -6.363 14.125 -4.945 1 98.25 555 ASP B CA 1
ATOM 8599 C C . ASP B 1 555 ? -5.93 13.672 -6.34 1 98.25 555 ASP B C 1
ATOM 8601 O O . ASP B 1 555 ? -5.559 14.5 -7.176 1 98.25 555 ASP B O 1
ATOM 8605 N N . PHE B 1 556 ? -5.793 12.367 -6.574 1 98.5 556 PHE B N 1
ATOM 8606 C CA . PHE B 1 556 ? -5.648 11.914 -7.953 1 98.5 556 PHE B CA 1
ATOM 8607 C C . PHE B 1 556 ? -6.949 12.102 -8.719 1 98.5 556 PHE B C 1
ATOM 8609 O O . PHE B 1 556 ? -8.031 11.867 -8.188 1 98.5 556 PHE B O 1
ATOM 8616 N N . ASP B 1 557 ? -6.855 12.469 -9.945 1 98 557 ASP B N 1
ATOM 8617 C CA . ASP B 1 557 ? -8.055 12.688 -10.758 1 98 557 ASP B CA 1
ATOM 8618 C C . ASP B 1 557 ? -8.891 11.414 -10.844 1 98 557 ASP B C 1
ATOM 8620 O O . ASP B 1 557 ? -10.109 11.453 -10.633 1 98 557 ASP B O 1
ATOM 8624 N N . PHE B 1 558 ? -8.297 10.234 -10.914 1 97.69 558 PHE B N 1
ATOM 8625 C CA . PHE B 1 558 ? -9.008 8.984 -11.164 1 97.69 558 PHE B CA 1
ATOM 8626 C C . PHE B 1 558 ? -9.57 8.414 -9.875 1 97.69 558 PHE B C 1
ATOM 8628 O O . PHE B 1 558 ? -10.242 7.375 -9.883 1 97.69 558 PHE B O 1
ATOM 8635 N N . LEU B 1 559 ? -9.352 9.023 -8.727 1 97 559 LEU B N 1
ATOM 8636 C CA . LEU B 1 559 ? -9.906 8.555 -7.465 1 97 559 LEU B CA 1
ATOM 8637 C C . LEU B 1 559 ? -11.156 9.344 -7.09 1 97 559 LEU B C 1
ATOM 8639 O O . LEU B 1 559 ? -11.914 8.938 -6.207 1 97 559 LEU B O 1
ATOM 8643 N N . GLU B 1 560 ? -11.352 10.469 -7.75 1 95.31 560 GLU B N 1
ATOM 8644 C CA . GLU B 1 560 ? -12.484 11.336 -7.43 1 95.31 560 GLU B CA 1
ATOM 8645 C C . GLU B 1 560 ? -13.812 10.672 -7.789 1 95.31 560 GLU B C 1
ATOM 8647 O O . GLU B 1 560 ? -13.906 9.969 -8.797 1 95.31 560 GLU B O 1
ATOM 8652 N N . THR B 1 561 ? -14.805 10.992 -7.043 1 94.31 561 THR B N 1
ATOM 8653 C CA . THR B 1 561 ? -16.141 10.445 -7.254 1 94.31 561 THR B CA 1
ATOM 8654 C C . THR B 1 561 ? -16.672 10.852 -8.625 1 94.31 561 THR B C 1
ATOM 8656 O O . THR B 1 561 ? -17.328 10.062 -9.305 1 94.31 561 THR B O 1
ATOM 8659 N N . ALA B 1 562 ? -16.422 12.039 -9.055 1 93.44 562 ALA B N 1
ATOM 8660 C CA . ALA B 1 562 ? -16.969 12.586 -10.289 1 93.44 562 ALA B CA 1
ATOM 8661 C C . ALA B 1 562 ? -16.281 11.969 -11.508 1 93.44 562 ALA B C 1
ATOM 8663 O O . ALA B 1 562 ? -16.766 12.102 -12.633 1 93.44 562 ALA B O 1
ATOM 8664 N N . PHE B 1 563 ? -15.172 11.273 -11.297 1 95.38 563 PHE B N 1
ATOM 8665 C CA . PHE B 1 563 ? -14.383 10.734 -12.398 1 95.38 563 PHE B CA 1
ATOM 8666 C C . PHE B 1 563 ? -15.094 9.555 -13.047 1 95.38 563 PHE B C 1
ATOM 8668 O O . PHE B 1 563 ? -14.914 9.289 -14.234 1 95.38 563 PHE B O 1
ATOM 8675 N N . GLY B 1 564 ? -15.883 8.852 -12.297 1 94.19 564 GLY B N 1
ATOM 8676 C CA . GLY B 1 564 ? -16.578 7.676 -12.805 1 94.19 564 GLY B CA 1
ATOM 8677 C C . GLY B 1 564 ? -17.344 6.926 -11.734 1 94.19 564 GLY B C 1
ATOM 8678 O O . GLY B 1 564 ? -17.312 7.305 -10.555 1 94.19 564 GLY B O 1
ATOM 8679 N N . THR B 1 565 ? -17.938 5.82 -12.172 1 92.44 565 THR B N 1
ATOM 8680 C CA . THR B 1 565 ? -18.734 5.016 -11.258 1 92.44 565 THR B CA 1
ATOM 8681 C C . THR B 1 565 ? -17.844 4.266 -10.273 1 92.44 565 THR B C 1
ATOM 8683 O O . THR B 1 565 ? -16.766 3.785 -10.641 1 92.44 565 THR B O 1
ATOM 8686 N N . ALA B 1 566 ? -18.312 4.18 -9.047 1 89.88 566 ALA B N 1
ATOM 8687 C CA . ALA B 1 566 ? -17.578 3.477 -8 1 89.88 566 ALA B CA 1
ATOM 8688 C C . ALA B 1 566 ? -17.312 2.021 -8.391 1 89.88 566 ALA B C 1
ATOM 8690 O O . ALA B 1 566 ? -18.156 1.392 -9.039 1 89.88 566 ALA B O 1
ATOM 8691 N N . VAL B 1 567 ? -16.219 1.522 -7.973 1 90 567 VAL B N 1
ATOM 8692 C CA . VAL B 1 567 ? -15.883 0.125 -8.219 1 90 567 VAL B CA 1
ATOM 8693 C C . VAL B 1 567 ? -16.797 -0.783 -7.395 1 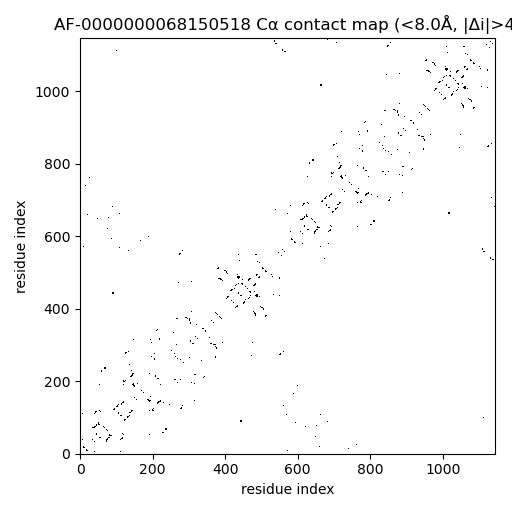90 567 VAL B C 1
ATOM 8695 O O . VAL B 1 567 ? -16.969 -0.565 -6.195 1 90 567 VAL B O 1
ATOM 8698 N N . GLY B 1 568 ? -17.469 -1.639 -7.938 1 86.12 568 GLY B N 1
ATOM 8699 C CA . GLY B 1 568 ? -18.344 -2.561 -7.242 1 86.12 568 GLY B CA 1
ATOM 8700 C C . GLY B 1 568 ? -17.609 -3.697 -6.562 1 86.12 568 GLY B C 1
ATOM 8701 O O . GLY B 1 568 ? -16.375 -3.678 -6.465 1 86.12 568 GLY B O 1
ATOM 8702 N N . GLU B 1 569 ? -18.312 -4.629 -6.016 1 89 569 GLU B N 1
ATOM 8703 C CA . GLU B 1 569 ? -17.75 -5.824 -5.406 1 89 569 GLU B CA 1
ATOM 8704 C C . GLU B 1 569 ? -17.016 -6.676 -6.438 1 89 569 GLU B C 1
ATOM 8706 O O . GLU B 1 569 ? -17.469 -6.801 -7.582 1 89 569 GLU B O 1
ATOM 8711 N N . PRO B 1 570 ? -15.93 -7.215 -6.016 1 89 570 PRO B N 1
ATOM 8712 C CA . PRO B 1 570 ? -15.242 -8.086 -6.973 1 89 570 PRO B CA 1
ATOM 8713 C C . PRO B 1 570 ? -16 -9.383 -7.246 1 89 570 PRO B C 1
ATOM 8715 O O . PRO B 1 570 ? -16.781 -9.836 -6.406 1 89 570 PRO B O 1
ATOM 8718 N N . ASP B 1 571 ? -15.766 -9.922 -8.438 1 85.06 571 ASP B N 1
ATOM 8719 C CA . ASP B 1 571 ? -16.297 -11.242 -8.758 1 85.06 571 ASP B CA 1
ATOM 8720 C C . ASP B 1 571 ? -15.664 -12.312 -7.879 1 85.06 571 ASP B C 1
ATOM 8722 O O . ASP B 1 571 ? -14.438 -12.359 -7.73 1 85.06 571 ASP B O 1
ATOM 8726 N N . ILE B 1 572 ? -16.656 -13.086 -7.285 1 81 572 ILE B N 1
ATOM 8727 C CA . ILE B 1 572 ? -16.188 -14.164 -6.426 1 81 572 ILE B CA 1
ATOM 8728 C C . ILE B 1 572 ? -16.391 -15.508 -7.125 1 81 572 ILE B C 1
ATOM 8730 O O . ILE B 1 572 ? -17.516 -15.992 -7.223 1 81 572 ILE B O 1
ATOM 8734 N N . PHE B 1 573 ? -15.508 -15.812 -8.133 1 77.75 573 PHE B N 1
ATOM 8735 C CA . PHE B 1 573 ? -15.68 -17.094 -8.805 1 77.75 573 PHE B CA 1
ATOM 8736 C C . PHE B 1 573 ? -14.711 -18.125 -8.258 1 77.75 573 PHE B C 1
ATOM 8738 O O . PHE B 1 573 ? -13.625 -17.781 -7.777 1 77.75 573 PHE B O 1
#

pLDDT: mean 94.1, std 6.5, range [35.31, 98.94]

Radius of gyration: 30.78 Å; Cα contacts (8 Å, |Δi|>4): 2927; chains: 2; bounding box: 67×88×80 Å

Solvent-accessible surface area (backbone atoms only — not comparable to full-atom values): 54857 Å² total; per-residue (Å²): 130,83,64,86,48,63,30,38,73,50,52,64,52,94,45,71,57,18,47,49,36,49,21,44,47,36,27,66,71,46,54,71,76,55,58,58,92,29,52,26,31,34,32,40,35,32,38,32,68,65,21,42,35,33,49,56,48,78,57,47,49,56,35,23,39,51,14,15,45,74,55,56,25,31,61,32,50,40,46,35,70,43,60,26,74,74,44,33,40,60,30,39,60,57,43,24,62,55,38,12,47,50,41,20,46,54,52,46,24,30,67,42,38,22,31,40,39,43,27,28,42,58,47,38,40,49,14,43,49,38,6,40,45,60,49,51,45,19,57,35,46,43,51,41,14,25,14,54,71,9,46,46,96,92,37,81,32,44,46,54,46,43,53,51,51,51,46,54,35,38,75,69,63,76,46,51,72,68,55,48,51,45,43,37,57,17,36,40,66,36,40,17,22,61,19,22,40,14,37,25,42,32,45,32,46,30,40,37,46,27,16,35,23,56,87,49,45,47,34,37,37,35,81,39,70,65,36,54,54,48,33,22,49,51,20,30,46,41,46,52,28,43,78,65,68,49,26,44,79,66,21,46,41,67,50,12,49,49,25,17,52,38,49,33,18,20,49,36,35,16,75,57,48,56,28,42,50,29,33,42,32,31,42,58,69,33,88,60,45,62,65,57,52,31,55,45,12,65,72,24,37,16,22,40,33,30,20,62,74,26,88,80,37,37,40,59,54,37,32,70,21,38,24,58,36,12,50,51,44,68,46,43,91,77,40,54,43,78,30,34,25,65,78,76,42,32,46,46,67,68,30,63,87,48,48,66,71,33,57,76,42,43,27,48,83,90,55,38,84,34,72,38,19,24,48,41,53,28,34,32,74,40,14,73,64,22,24,38,32,38,59,82,45,27,57,73,74,65,41,54,39,70,25,36,30,46,66,27,73,39,69,69,58,39,56,56,48,30,66,33,72,79,52,92,73,59,73,58,32,26,40,32,44,36,36,24,9,53,66,36,44,53,27,30,27,64,66,28,66,65,74,78,33,48,49,46,46,74,73,67,50,90,63,46,46,28,39,18,22,12,32,42,57,28,31,58,79,33,35,39,37,24,33,28,10,55,28,26,45,81,67,18,48,55,57,62,65,47,64,61,42,38,36,38,39,30,58,92,78,30,34,30,34,57,72,63,59,66,69,57,51,52,52,42,56,72,66,58,72,76,66,79,78,89,42,57,21,38,67,58,28,58,44,60,75,35,54,36,52,50,67,62,15,51,37,44,56,48,62,35,46,88,55,31,57,75,74,70,76,52,64,86,115,130,83,68,86,48,64,31,31,72,52,52,65,52,93,46,71,58,18,46,49,36,49,22,44,46,37,27,66,71,47,54,71,84,55,54,66,89,30,55,28,32,35,33,39,36,34,39,32,67,65,21,42,37,33,49,57,46,77,58,47,50,56,37,23,38,51,14,15,45,75,56,54,27,30,61,30,51,39,48,36,69,43,58,26,75,74,45,32,38,61,30,39,58,60,43,25,62,54,38,12,48,49,41,20,48,55,51,45,25,30,66,42,38,22,33,40,37,44,27,26,42,57,46,37,40,49,14,45,50,37,7,40,46,60,50,51,45,19,57,35,44,43,51,41,13,26,14,55,70,9,45,46,95,91,37,81,33,42,47,55,46,43,52,52,51,50,46,53,35,37,75,70,63,77,45,52,71,67,56,47,50,46,45,40,57,17,34,39,68,37,40,16,23,60,21,22,40,13,35,26,43,32,45,30,44,29,40,38,44,26,17,34,23,56,85,50,45,47,34,36,37,34,82,40,70,65,36,53,54,49,33,21,50,51,19,31,45,40,46,51,28,42,78,64,68,49,26,43,78,68,23,48,40,69,49,12,52,49,26,16,52,38,50,33,16,21,48,36,36,16,74,57,47,56,28,41,52,29,32,41,33,32,42,58,69,32,88,59,45,63,65,56,51,31,56,45,12,65,72,23,36,15,20,41,33,30,19,64,74,25,89,78,36,36,39,59,56,37,34,71,20,37,24,57,37,11,50,49,45,67,46,44,91,77,38,54,43,78,29,33,25,63,75,76,43,32,46,48,67,68,29,62,87,47,50,66,71,32,57,74,43,42,26,51,84,92,57,37,84,35,73,38,20,24,47,41,52,28,33,33,76,39,14,73,63,22,24,38,30,37,60,80,44,28,58,73,73,64,43,54,38,71,25,38,30,44,66,27,72,39,68,70,58,39,56,57,47,29,65,34,71,78,51,93,74,58,72,59,32,28,42,32,45,37,36,24,9,53,64,36,46,52,25,30,26,64,66,28,66,64,75,77,33,47,49,47,44,73,72,67,50,88,61,47,45,27,38,19,23,11,32,42,57,30,31,58,81,32,35,40,36,25,34,27,10,54,29,27,45,81,66,18,47,56,57,62,67,48,64,62,42,38,35,38,39,30,59,92,77,29,34,31,33,58,75,62,58,67,69,57,49,53,53,42,58,71,67,56,70,78,66,80,79,89,41,57,21,38,65,60,28,58,45,62,76,36,53,36,52,52,67,63,16,51,37,43,56,49,63,34,43,88,55,32,58,74,70,70,76,51,63,88,117